Protein AF-A0A2H3HX98-F1 (afdb_monomer_lite)

InterPro domains:
  IPR000891 Pyruvate carboxyltransferase [PF00682] (40-299)
  IPR000891 Pyruvate carboxyltransferase [PS50991] (40-293)
  IPR002034 Alpha-isopropylmalate/homocitrate synthase, conserved site [PS00815] (47-63)
  IPR002034 Alpha-isopropylmalate/homocitrate synthase, conserved site [PS00816] (226-239)
  IPR011872 Homocitrate synthase [MF_02222] (41-416)
  IPR011872 Homocitrate synthase [TIGR02146] (42-393)
  IPR013785 Aldolase-type TIM barrel [G3DSA:3.20.20.70] (29-305)
  IPR048253 Homocitrate synthase, catalytic TIM barrel domain, fungi/bacteria [cd07948] (40-300)
  IPR050073 2-IPM synthase/homocitrate synthase-like [PTHR10277] (34-399)
  IPR054691 2-isopropylmalate synthase/homocitrate synthase, post-catalytic domain [PF22617] (313-398)

Secondary structure (DSSP, 8-state):
------------PPPP--S------TT-----TT--TTS-EEEE-TTTTGGGSTT----HHHHHHHHHHHHHHT-SEEEE--TTS-HHHHHHHHHHHTT--SSEEEEEEESSHHHHHHHHHTT-SEEEEEEE-SHHHHHHTT---HHHHHHHHHHHHHHHHHTT-EEEEEEETGGGS-HHHHHHHHHHHHHHT-SEEEEEETTS---HHHHHHHHHHHHHH-SSEEEEEEB-TTS-HHHHHHHHHHHT--EEEEBGGG-SSTT-B-BHHHHHHHHHHHSHHHHHHHS-GGGHHHHHHHHHHHTT-PPPTT-TTTSTTTTEEETTHHHHHHHH-GGGT-SS-GGGGT---EEE--STT--HHHHHHHHHHTT-SSTTS--SHHHHHHHHHHHHHHHHH----TTTHHHHSSTHHHHHHHHHH---PPPP-----S----------SS-----PPPPPTHHHHHHHHHHHHHHHHHHSTTEEE--SB-TTT--B--TT-EEEEEEE-TTSSSEEEEPPPEEPPSSSSEEEEETTEEEE--TT-TTGGGSPPEEEEEHHHHHHHHHHS-SSSTHHHHHHHHHTTS-B--SS--S--------TTS----HHHHHHTT--S--S--SHHHHHHHHHTSTT-S-TT----PPEEEEGGGEEEEETT-SS-EE-S---S-S--EEEEEEETTEEEEEEEESSPPPP-----SS-EEEEEEHHHHHT-EEEEETTEEEEE--S-GGG--EESSSS-SSTT---SS--SSS---EEEEEESTT-SEEEEEEETTEEEEEEEEBTTB--SHHHHTTS-HHHHTT-EEEEEE--TT--EEEEEEE-SSS-EEEEEETTTEEEEESS--------EE-SS-EEEEEEE---TTS---EEEEETT-TT---PPPPP---TT-S-GGG---EEEEEE-TTEEEEEEEE-TTT--EEEEEEEETTS-EEEEE---TTTS-EEEEESEEEEEEEEEEPTTT--EEEEEEEEEEES-S-----TT-SS--EEE-TTS--EEEEEE-SS-EEEEEE--GGGGGG--

Organism: NCBI:txid327505

pLDDT: mean 70.22, std 21.88, range [20.14, 98.81]

Radius of gyration: 36.74 Å; chains: 1; bounding box: 99×112×106 Å

Structure (mmCIF, N/CA/C/O backbone):
data_AF-A0A2H3HX98-F1
#
_entry.id   AF-A0A2H3HX98-F1
#
loop_
_atom_site.group_PDB
_atom_site.id
_atom_site.type_symbol
_atom_site.label_atom_id
_atom_site.label_alt_id
_atom_site.label_comp_id
_atom_site.label_asym_id
_atom_site.label_entity_id
_atom_site.label_seq_id
_atom_site.pdbx_PDB_ins_code
_atom_site.Cartn_x
_atom_site.Cartn_y
_atom_site.Cartn_z
_atom_site.occupancy
_atom_site.B_iso_or_equiv
_atom_site.auth_seq_id
_atom_site.auth_comp_id
_atom_site.auth_asym_id
_atom_site.auth_atom_id
_atom_site.pdbx_PDB_model_num
ATOM 1 N N . MET A 1 1 ? 7.725 -45.816 -25.338 1.00 30.88 1 MET A N 1
ATOM 2 C CA . MET A 1 1 ? 7.712 -46.679 -26.537 1.00 30.88 1 MET A CA 1
ATOM 3 C C . MET A 1 1 ? 7.806 -45.774 -27.749 1.00 30.88 1 MET A C 1
ATOM 5 O O . MET A 1 1 ? 7.014 -44.848 -27.848 1.00 30.88 1 MET A O 1
ATOM 9 N N . CYS A 1 2 ? 8.826 -45.983 -28.579 1.00 31.89 2 CYS A N 1
ATOM 10 C CA . CYS A 1 2 ? 9.047 -45.268 -29.836 1.00 31.89 2 CYS A CA 1
ATOM 11 C C . CYS A 1 2 ? 8.016 -45.676 -30.900 1.00 31.89 2 CYS A C 1
ATOM 13 O O . CYS A 1 2 ? 7.527 -46.803 -30.861 1.00 31.89 2 CYS A O 1
ATOM 15 N N . GLY A 1 3 ? 7.765 -44.802 -31.878 1.00 25.94 3 GLY A N 1
ATOM 16 C CA . GLY A 1 3 ? 7.020 -45.153 -33.088 1.00 25.94 3 GLY A CA 1
ATOM 17 C C . GLY A 1 3 ? 6.819 -43.970 -34.034 1.00 25.94 3 GLY A C 1
ATOM 18 O O . GLY A 1 3 ? 5.860 -43.221 -33.898 1.00 25.94 3 GLY A O 1
ATOM 19 N N . THR A 1 4 ? 7.750 -43.810 -34.968 1.00 36.09 4 THR A N 1
ATOM 20 C CA . THR A 1 4 ? 7.689 -42.978 -36.180 1.00 36.09 4 THR A CA 1
ATOM 21 C C . THR A 1 4 ? 6.826 -43.638 -37.266 1.00 36.09 4 THR A C 1
ATOM 23 O O . THR A 1 4 ? 6.876 -44.857 -37.376 1.00 36.09 4 THR A O 1
ATOM 26 N N . GLU A 1 5 ? 6.111 -42.851 -38.089 1.00 31.48 5 GLU A N 1
ATOM 27 C CA . GLU A 1 5 ? 6.210 -42.804 -39.574 1.00 31.48 5 GLU A CA 1
ATOM 28 C C . GLU A 1 5 ? 4.946 -42.276 -40.308 1.00 31.48 5 GLU A C 1
ATOM 30 O O . GLU A 1 5 ? 3.847 -42.792 -40.154 1.00 31.48 5 GLU A O 1
ATOM 35 N N . ASN A 1 6 ? 5.191 -41.246 -41.136 1.00 29.31 6 ASN A N 1
ATOM 36 C CA . ASN A 1 6 ? 4.815 -41.017 -42.547 1.00 29.31 6 ASN A CA 1
ATOM 37 C C . ASN A 1 6 ? 3.381 -41.211 -43.092 1.00 29.31 6 ASN A C 1
ATOM 39 O O . ASN A 1 6 ? 2.798 -42.284 -43.022 1.00 29.31 6 ASN A O 1
ATOM 43 N N . GLY A 1 7 ? 2.942 -40.224 -43.897 1.00 26.11 7 GLY A N 1
ATOM 44 C CA . GLY A 1 7 ? 2.072 -40.479 -45.059 1.00 26.11 7 GLY A CA 1
ATOM 45 C C . GLY A 1 7 ? 1.138 -39.338 -45.485 1.00 26.11 7 GLY A C 1
ATOM 46 O O . GLY A 1 7 ? 0.052 -39.184 -44.948 1.00 26.11 7 GLY A O 1
ATOM 47 N N . SER A 1 8 ? 1.543 -38.576 -46.501 1.00 33.81 8 SER A N 1
ATOM 48 C CA . SER A 1 8 ? 0.818 -37.504 -47.211 1.00 33.81 8 SER A CA 1
ATOM 49 C C . SER A 1 8 ? -0.357 -37.979 -48.084 1.00 33.81 8 SER A C 1
ATOM 51 O O . SER A 1 8 ? -0.120 -38.913 -48.841 1.00 33.81 8 SER A O 1
ATOM 53 N N . VAL A 1 9 ? -1.497 -37.257 -48.162 1.00 27.88 9 VAL A N 1
ATOM 54 C CA . VAL A 1 9 ? -2.322 -37.127 -49.399 1.00 27.88 9 VAL A CA 1
ATOM 55 C C . VAL A 1 9 ? -3.229 -35.869 -49.386 1.00 27.88 9 VAL A C 1
ATOM 57 O O . VAL A 1 9 ? -4.059 -35.719 -48.500 1.00 27.88 9 VAL A O 1
ATOM 60 N N . GLY A 1 10 ? -3.106 -35.027 -50.425 1.00 25.92 10 GLY A N 1
ATOM 61 C CA . GLY A 1 10 ? -4.217 -34.537 -51.274 1.00 25.92 10 GLY A CA 1
ATOM 62 C C . GLY A 1 10 ? -5.192 -33.456 -50.781 1.00 25.92 10 GLY A C 1
ATOM 63 O O . GLY A 1 10 ? -5.993 -33.667 -49.882 1.00 25.92 10 GLY A O 1
ATOM 64 N N . ALA A 1 11 ? -5.194 -32.330 -51.499 1.00 32.72 11 ALA A N 1
ATOM 65 C CA . ALA A 1 11 ? -6.069 -31.169 -51.341 1.00 32.72 11 ALA A CA 1
ATOM 66 C C . ALA A 1 11 ? -7.534 -31.380 -51.788 1.00 32.72 11 ALA A C 1
ATOM 68 O O . ALA A 1 11 ? -7.812 -32.117 -52.733 1.00 32.72 11 ALA A O 1
ATOM 69 N N . ALA A 1 12 ? -8.440 -30.606 -51.178 1.00 25.47 12 ALA A N 1
ATOM 70 C CA . ALA A 1 12 ? -9.790 -30.286 -51.657 1.00 25.47 12 ALA A CA 1
ATOM 71 C C . ALA A 1 12 ? -10.119 -28.804 -51.311 1.00 25.47 12 ALA A C 1
ATOM 73 O O . ALA A 1 12 ? -9.442 -28.221 -50.465 1.00 25.47 12 ALA A O 1
ATOM 74 N N . PRO A 1 13 ? -11.071 -28.154 -52.010 1.00 31.47 13 PRO A N 1
ATOM 75 C CA . PRO A 1 13 ? -10.898 -26.813 -52.577 1.00 31.47 13 PRO A CA 1
ATOM 76 C C . PRO A 1 13 ? -11.289 -25.643 -51.659 1.00 31.47 13 PRO A C 1
ATOM 78 O O . PRO A 1 13 ? -12.170 -25.747 -50.811 1.00 31.47 13 PRO A O 1
ATOM 81 N N . HIS A 1 14 ? -10.658 -24.492 -51.910 1.00 28.81 14 HIS A N 1
ATOM 82 C CA . HIS A 1 14 ? -10.974 -23.193 -51.311 1.00 28.81 14 HIS A CA 1
ATOM 83 C C . HIS A 1 14 ? -12.433 -22.759 -51.554 1.00 28.81 14 HIS A C 1
ATOM 85 O O . HIS A 1 14 ? -12.852 -22.699 -52.712 1.00 28.81 14 HIS A O 1
ATOM 91 N N . PRO A 1 15 ? -13.167 -22.308 -50.518 1.00 30.80 15 PRO A N 1
ATOM 92 C CA . PRO A 1 15 ? -14.259 -21.366 -50.684 1.00 30.80 15 PRO A CA 1
ATOM 93 C C . PRO A 1 15 ? -13.729 -19.925 -50.643 1.00 30.80 15 PRO A C 1
ATOM 95 O O . PRO A 1 15 ? -12.796 -19.590 -49.914 1.00 30.80 15 PRO A O 1
ATOM 98 N N . ALA A 1 16 ? -14.340 -19.095 -51.483 1.00 28.12 16 ALA A N 1
ATOM 99 C CA . ALA A 1 16 ? -13.969 -17.731 -51.818 1.00 28.12 16 ALA A CA 1
ATOM 100 C C . ALA A 1 16 ? -13.711 -16.809 -50.612 1.00 28.12 16 ALA A C 1
ATOM 102 O O . ALA A 1 16 ? -14.462 -16.786 -49.637 1.00 28.12 16 ALA A O 1
ATOM 103 N N . GLN A 1 17 ? -12.668 -15.984 -50.742 1.00 30.66 17 GLN A N 1
ATOM 104 C CA . GLN A 1 17 ? -12.410 -14.842 -49.874 1.00 30.66 17 GLN A CA 1
ATOM 105 C C . GLN A 1 17 ? -13.580 -13.856 -49.963 1.00 30.66 17 GLN A C 1
ATOM 107 O O . GLN A 1 17 ? -13.753 -13.163 -50.965 1.00 30.66 17 GLN A O 1
ATOM 112 N N . ASN A 1 18 ? -14.368 -13.774 -48.892 1.00 29.11 18 ASN A N 1
ATOM 113 C CA . ASN A 1 18 ? -15.272 -12.655 -48.670 1.00 29.11 18 ASN A CA 1
ATOM 114 C C . ASN A 1 18 ? -14.418 -11.418 -48.357 1.00 29.11 18 ASN A C 1
ATOM 116 O O . ASN A 1 18 ? -13.934 -11.231 -47.239 1.00 29.11 18 ASN A O 1
ATOM 120 N N . ALA A 1 19 ? -14.201 -10.588 -49.373 1.00 31.64 19 ALA A N 1
ATOM 121 C CA . ALA A 1 19 ? -13.601 -9.270 -49.248 1.00 31.64 19 ALA A CA 1
ATOM 122 C C . ALA A 1 19 ? -14.598 -8.325 -48.559 1.00 31.64 19 ALA A C 1
ATOM 124 O O . ALA A 1 19 ? -15.338 -7.629 -49.241 1.00 31.64 19 ALA A O 1
ATOM 125 N N . ASN A 1 20 ? -14.683 -8.386 -47.224 1.00 32.28 20 ASN A N 1
ATOM 126 C CA . ASN A 1 20 ? -15.278 -7.361 -46.346 1.00 32.28 20 ASN A CA 1
ATOM 127 C C . ASN A 1 20 ? -15.087 -7.714 -44.854 1.00 32.28 20 ASN A C 1
ATOM 129 O O . ASN A 1 20 ? -16.039 -7.711 -44.079 1.00 32.28 20 ASN A O 1
ATOM 133 N N . ASN A 1 21 ? -13.859 -8.031 -44.432 1.00 30.81 21 ASN A N 1
ATOM 134 C CA . ASN A 1 21 ? -13.539 -8.144 -43.006 1.00 30.81 21 ASN A CA 1
ATOM 135 C C . ASN A 1 21 ? -12.709 -6.915 -42.592 1.00 30.81 21 ASN A C 1
ATOM 137 O O . ASN A 1 21 ? -11.583 -6.777 -43.080 1.00 30.81 21 ASN A O 1
ATOM 141 N N . PRO A 1 22 ? -13.226 -5.990 -41.757 1.00 35.34 22 PRO A N 1
ATOM 142 C CA . PRO A 1 22 ? -12.392 -4.940 -41.191 1.00 35.34 22 PRO A CA 1
ATOM 143 C C . PRO A 1 22 ? -11.344 -5.609 -40.296 1.00 35.34 22 PRO A C 1
ATOM 145 O O . PRO A 1 22 ? -11.652 -6.549 -39.568 1.00 35.34 22 PRO A O 1
ATOM 148 N N . ALA A 1 23 ? -10.093 -5.172 -40.436 1.00 35.34 23 ALA A N 1
ATOM 149 C CA . ALA A 1 23 ? -8.895 -5.794 -39.881 1.00 35.34 23 ALA A CA 1
ATOM 150 C C . ALA A 1 23 ? -9.103 -6.425 -38.489 1.00 35.34 23 ALA A C 1
ATOM 152 O O . ALA A 1 23 ? -9.307 -5.732 -37.493 1.00 35.34 23 ALA A O 1
ATOM 153 N N . THR A 1 24 ? -9.009 -7.755 -38.422 1.00 43.75 24 THR A N 1
ATOM 154 C CA . THR A 1 24 ? -8.875 -8.505 -37.171 1.00 43.75 24 THR A CA 1
ATOM 155 C C . THR A 1 24 ? -7.654 -7.984 -36.414 1.00 43.75 24 THR A C 1
ATOM 157 O O . THR A 1 24 ? -6.545 -8.005 -36.950 1.00 43.75 24 THR A O 1
ATOM 160 N N . SER A 1 25 ? -7.859 -7.486 -35.190 1.00 50.19 25 SER A N 1
ATOM 161 C CA . SER A 1 25 ? -6.782 -7.079 -34.278 1.00 50.19 25 SER A CA 1
ATOM 162 C C . SER A 1 25 ? -5.712 -8.173 -34.205 1.00 50.19 25 SER A C 1
ATOM 164 O O . SER A 1 25 ? -6.044 -9.338 -34.012 1.00 50.19 25 SER A O 1
ATOM 166 N N . VAL A 1 26 ? -4.428 -7.811 -34.296 1.00 55.66 26 VAL A N 1
ATOM 167 C CA . VAL A 1 26 ? -3.287 -8.739 -34.113 1.00 55.66 26 VAL A CA 1
ATOM 168 C C . VAL A 1 26 ? -3.261 -9.415 -32.732 1.00 55.66 26 VAL A C 1
ATOM 170 O O . VAL A 1 26 ? -2.494 -10.349 -32.520 1.00 55.66 26 VAL A O 1
ATOM 173 N N . TYR A 1 27 ? -4.119 -8.973 -31.808 1.00 55.59 27 TYR A N 1
ATOM 174 C CA . TYR A 1 27 ? -4.319 -9.548 -30.478 1.00 55.59 27 TYR A CA 1
ATOM 175 C C . TYR A 1 27 ? -5.597 -10.397 -30.359 1.00 55.59 27 TYR A C 1
ATOM 177 O O . TYR A 1 27 ? -5.999 -10.726 -29.243 1.00 55.59 27 TYR A O 1
ATOM 185 N N . SER A 1 28 ? -6.266 -10.744 -31.466 1.00 51.97 28 SER A N 1
ATOM 186 C CA . SER A 1 28 ? -7.438 -11.624 -31.425 1.00 51.97 28 SER A CA 1
ATOM 187 C C . SER A 1 28 ? -7.033 -13.023 -30.947 1.00 51.97 28 SER A C 1
ATOM 189 O O . SER A 1 28 ? -6.315 -13.736 -31.651 1.00 51.97 28 SER A O 1
ATOM 191 N N . GLN A 1 29 ? -7.483 -13.416 -29.755 1.00 54.72 29 GLN A N 1
ATOM 192 C CA . GLN A 1 29 ? -7.276 -14.767 -29.234 1.00 54.72 29 GLN A CA 1
ATOM 193 C C . GLN A 1 29 ? -8.116 -15.794 -30.014 1.00 54.72 29 GLN A C 1
ATOM 195 O O . GLN A 1 29 ? -9.173 -15.474 -30.561 1.00 54.72 29 GLN A O 1
ATOM 200 N N . VAL A 1 30 ? -7.656 -17.049 -30.036 1.00 56.41 30 VAL A N 1
ATOM 201 C CA . VAL A 1 30 ? -8.475 -18.194 -30.462 1.00 56.41 30 VAL A CA 1
ATOM 202 C C . VAL A 1 30 ? -9.703 -18.251 -29.550 1.00 56.41 30 VAL A C 1
ATOM 204 O O . VAL A 1 30 ? -9.551 -18.245 -28.332 1.00 56.41 30 VAL A O 1
ATOM 207 N N . GLN A 1 31 ? -10.912 -18.265 -30.119 1.00 57.00 31 GLN A N 1
ATOM 208 C CA . GLN A 1 31 ? -12.146 -18.277 -29.329 1.00 57.00 31 GLN A CA 1
ATOM 209 C C . GLN A 1 31 ? -12.253 -19.569 -28.501 1.00 57.00 31 GLN A C 1
ATOM 211 O O . GLN A 1 31 ? -12.537 -20.637 -29.041 1.00 57.00 31 GLN A O 1
ATOM 216 N N . ASP A 1 32 ? -12.051 -19.460 -27.186 1.00 75.12 32 ASP A N 1
ATOM 217 C CA . ASP A 1 32 ? -12.513 -20.444 -26.204 1.00 75.12 32 ASP A CA 1
ATOM 218 C C . ASP A 1 32 ? -14.008 -20.195 -25.947 1.00 75.12 32 ASP A C 1
ATOM 220 O O . ASP A 1 32 ? -14.397 -19.092 -25.568 1.00 75.12 32 ASP A O 1
ATOM 224 N N . PHE A 1 33 ? -14.853 -21.210 -26.150 1.00 80.38 33 PHE A N 1
ATOM 225 C CA . PHE A 1 33 ? -16.309 -21.119 -25.963 1.00 80.38 33 PHE A CA 1
ATOM 226 C C . PHE A 1 33 ? -16.727 -20.759 -24.532 1.00 80.38 33 PHE A C 1
ATOM 228 O O . PHE A 1 33 ? -17.841 -20.267 -24.324 1.00 80.38 33 PHE A O 1
ATOM 235 N N . LEU A 1 34 ? -15.859 -21.028 -23.552 1.00 86.56 34 LEU A N 1
ATOM 236 C CA . LEU A 1 34 ? -16.100 -20.681 -22.154 1.00 86.56 34 LEU A CA 1
ATOM 237 C C . LEU A 1 34 ? -15.711 -19.238 -21.827 1.00 86.56 34 LEU A C 1
ATOM 239 O O . LEU A 1 34 ? -16.250 -18.684 -20.873 1.00 86.56 34 LEU A O 1
ATOM 243 N N . SER A 1 35 ? -14.819 -18.624 -22.606 1.00 91.38 35 SER A N 1
ATOM 244 C CA . SER A 1 35 ? -14.378 -17.252 -22.366 1.00 91.38 35 SER A CA 1
ATOM 245 C C . SER A 1 35 ? -15.516 -16.261 -22.612 1.00 91.38 35 SER A C 1
ATOM 247 O O . SER A 1 35 ? -16.231 -16.337 -23.614 1.00 91.38 35 SER A O 1
ATOM 249 N N . ASN A 1 36 ? -15.670 -15.302 -21.701 1.00 94.62 36 ASN A N 1
ATOM 250 C CA . ASN A 1 36 ? -16.686 -14.250 -21.773 1.00 94.62 36 ASN A CA 1
ATOM 251 C C . ASN A 1 36 ? -16.082 -12.858 -21.988 1.00 94.62 36 ASN A C 1
ATOM 253 O O . ASN A 1 36 ? -16.757 -11.848 -21.787 1.00 94.62 36 ASN A O 1
ATOM 257 N N . THR A 1 37 ? -14.827 -12.770 -22.435 1.00 93.06 37 THR A N 1
ATOM 258 C CA . THR A 1 37 ? -14.154 -11.483 -22.692 1.00 93.06 37 THR A CA 1
ATOM 259 C C . THR A 1 37 ? -14.878 -10.610 -23.726 1.00 93.06 37 THR A C 1
ATOM 261 O O . THR A 1 37 ? -14.702 -9.396 -23.721 1.00 93.06 37 THR A O 1
ATOM 264 N N . ASN A 1 38 ? -15.738 -11.183 -24.573 1.00 91.81 38 ASN A N 1
ATOM 265 C CA . ASN A 1 38 ? -16.571 -10.473 -25.550 1.00 91.81 38 ASN A CA 1
ATOM 266 C C . ASN A 1 38 ? -18.059 -10.344 -25.157 1.00 91.81 38 ASN A C 1
ATOM 268 O O . ASN A 1 38 ? -18.859 -9.936 -25.998 1.00 91.81 38 ASN A O 1
ATOM 272 N N . ARG A 1 39 ? -18.439 -10.726 -23.929 1.00 92.00 39 ARG A N 1
ATOM 273 C CA . ARG A 1 39 ? -19.827 -10.699 -23.425 1.00 92.00 39 ARG A CA 1
ATOM 274 C C . ARG A 1 39 ? -19.893 -10.624 -21.890 1.00 92.00 39 ARG A C 1
ATOM 276 O O . ARG A 1 39 ? -20.521 -11.457 -21.242 1.00 92.00 39 ARG A O 1
ATOM 283 N N . TYR A 1 40 ? -19.209 -9.647 -21.306 1.00 96.00 40 TYR A N 1
ATOM 284 C CA . TYR A 1 40 ? -19.121 -9.452 -19.854 1.00 96.00 40 TYR A CA 1
ATOM 285 C C . TYR A 1 40 ? -19.984 -8.283 -19.374 1.00 96.00 40 TYR A C 1
ATOM 287 O O . TYR A 1 40 ? -20.237 -7.341 -20.131 1.00 96.00 40 TYR A O 1
ATOM 295 N N . LYS A 1 41 ? -20.371 -8.309 -18.099 1.00 98.38 41 LYS A N 1
ATOM 296 C CA . LYS A 1 41 ? -21.106 -7.222 -17.445 1.00 98.38 41 LYS A CA 1
ATOM 297 C C . LYS A 1 41 ? -20.297 -6.585 -16.323 1.00 98.38 41 LYS A C 1
ATOM 299 O O . LYS A 1 41 ? -19.470 -7.254 -15.699 1.00 98.38 41 LYS A O 1
ATOM 304 N N . ILE A 1 42 ? -20.539 -5.303 -16.067 1.00 98.75 42 ILE A N 1
ATOM 305 C CA . ILE A 1 42 ? -19.896 -4.570 -14.965 1.00 98.75 42 ILE A CA 1
ATOM 306 C C . ILE A 1 42 ? -20.885 -4.347 -13.832 1.00 98.75 42 ILE A C 1
ATOM 308 O O . ILE A 1 42 ? -21.995 -3.855 -14.057 1.00 98.75 42 ILE A O 1
ATOM 312 N N . ILE A 1 43 ? -20.431 -4.662 -12.620 1.00 98.81 43 ILE A N 1
ATOM 313 C CA . ILE A 1 43 ? -21.055 -4.220 -11.377 1.00 98.81 43 ILE A CA 1
ATOM 314 C C . ILE A 1 43 ? -20.202 -3.088 -10.818 1.00 98.81 43 ILE A C 1
ATOM 316 O O . ILE A 1 43 ? -19.054 -3.273 -10.419 1.00 98.81 43 ILE A O 1
ATOM 320 N N . GLU A 1 44 ? -20.745 -1.877 -10.852 1.00 98.62 44 GLU A N 1
ATOM 321 C CA . GLU A 1 44 ? -20.029 -0.686 -10.416 1.00 98.62 44 GLU A CA 1
ATOM 322 C C . GLU A 1 44 ? -20.261 -0.451 -8.920 1.00 98.62 44 GLU A C 1
ATOM 324 O O . GLU A 1 44 ? -21.366 -0.117 -8.487 1.00 98.62 44 GLU A O 1
ATOM 329 N N . SER A 1 45 ? -19.210 -0.661 -8.130 1.00 98.50 45 SER A N 1
ATOM 330 C CA . SER A 1 45 ? -19.225 -0.649 -6.666 1.00 98.50 45 SER A CA 1
ATOM 331 C C . SER A 1 45 ? -18.608 0.630 -6.074 1.00 98.50 45 SER A C 1
ATOM 333 O O . SER A 1 45 ? -18.268 0.686 -4.892 1.00 98.50 45 SER A O 1
ATOM 335 N N . THR A 1 46 ? -18.498 1.724 -6.840 1.00 98.56 46 THR A N 1
ATOM 336 C CA . THR A 1 46 ? -18.032 3.023 -6.304 1.00 98.56 46 THR A CA 1
ATOM 337 C C . THR A 1 46 ? -18.889 3.491 -5.123 1.00 98.56 46 THR A C 1
ATOM 339 O O . THR A 1 46 ? -18.379 4.107 -4.192 1.00 98.56 46 THR A O 1
ATOM 342 N N . LEU A 1 47 ? -20.191 3.184 -5.131 1.00 98.12 47 LEU A N 1
ATOM 343 C CA . LEU A 1 47 ? -21.149 3.580 -4.091 1.00 98.12 47 LEU A CA 1
ATOM 344 C C . LEU A 1 47 ? -21.334 2.536 -2.974 1.00 98.12 47 LEU A C 1
ATOM 346 O O . LEU A 1 47 ? -22.225 2.696 -2.136 1.00 98.12 47 LEU A O 1
ATOM 350 N N . ARG A 1 48 ? -20.495 1.493 -2.944 1.00 96.56 48 ARG A N 1
ATOM 351 C CA . ARG A 1 48 ? -20.417 0.527 -1.842 1.00 96.56 48 ARG A CA 1
ATOM 352 C C . ARG A 1 48 ? -18.978 0.276 -1.403 1.00 96.56 48 ARG A C 1
ATOM 354 O O . ARG A 1 48 ? -18.625 0.642 -0.287 1.00 96.56 48 ARG A O 1
ATOM 361 N N . GLU A 1 49 ? -18.146 -0.314 -2.260 1.00 96.00 49 GLU A N 1
ATOM 362 C CA . GLU A 1 49 ? -16.712 -0.500 -1.994 1.00 96.00 49 GLU A CA 1
ATOM 363 C C . GLU A 1 49 ? -16.001 0.849 -1.899 1.00 96.00 49 GLU A C 1
ATOM 365 O O . GLU A 1 49 ? -15.254 1.105 -0.958 1.00 96.00 49 GLU A O 1
ATOM 370 N N . GLY A 1 50 ? -16.300 1.768 -2.820 1.00 94.88 50 GLY A N 1
ATOM 371 C CA . GLY A 1 50 ? -15.702 3.100 -2.809 1.00 94.88 50 GLY A CA 1
ATOM 372 C C . GLY A 1 50 ? -16.041 3.927 -1.564 1.00 94.88 50 GLY A C 1
ATOM 373 O O . GLY A 1 50 ? -15.260 4.805 -1.205 1.00 94.88 50 GLY A O 1
ATOM 374 N N . GLU A 1 51 ? -17.133 3.627 -0.848 1.00 93.38 51 GLU A N 1
ATOM 375 C CA . GLU A 1 51 ? -17.440 4.249 0.453 1.00 93.38 51 GLU A CA 1
ATOM 376 C C . GLU A 1 51 ? -16.477 3.825 1.572 1.00 93.38 51 GLU A C 1
ATOM 378 O O . GLU A 1 51 ? -16.345 4.541 2.564 1.00 93.38 51 GLU A O 1
ATOM 383 N N . GLN A 1 52 ? -15.769 2.705 1.412 1.00 90.31 52 GLN A N 1
ATOM 384 C CA . GLN A 1 52 ? -14.736 2.254 2.352 1.00 90.31 52 GLN A CA 1
ATOM 385 C C . GLN A 1 52 ? -13.391 2.956 2.135 1.00 90.31 52 GLN A C 1
ATOM 387 O O . GLN A 1 52 ? -12.490 2.878 2.976 1.00 90.31 52 GLN A O 1
ATOM 392 N N . PHE A 1 53 ? -13.241 3.691 1.031 1.00 89.25 53 PHE A N 1
ATOM 393 C CA . PHE A 1 53 ? -12.046 4.481 0.788 1.00 89.25 53 PHE A CA 1
ATOM 394 C C . PHE A 1 53 ? -11.873 5.558 1.868 1.00 89.25 53 PHE A C 1
ATOM 396 O O . PHE A 1 53 ? -12.791 6.303 2.195 1.00 89.25 53 PHE A O 1
ATOM 403 N N . SER A 1 54 ? -10.651 5.701 2.390 1.00 76.62 54 SER A N 1
ATOM 404 C CA . SER A 1 54 ? -10.363 6.515 3.588 1.00 76.62 54 SER A CA 1
ATOM 405 C C . SER A 1 54 ? -10.818 7.988 3.554 1.00 76.62 54 SER A C 1
ATOM 407 O O . SER A 1 54 ? -11.010 8.588 4.614 1.00 76.62 54 SER A O 1
ATOM 409 N N . ASN A 1 55 ? -10.984 8.577 2.364 1.00 81.94 55 ASN A N 1
ATOM 410 C CA . ASN A 1 55 ? -11.460 9.951 2.170 1.00 81.94 55 ASN A CA 1
ATOM 411 C C . ASN A 1 55 ? -12.876 10.034 1.557 1.00 81.94 55 ASN A C 1
ATOM 413 O O . ASN A 1 55 ? -13.316 11.130 1.200 1.00 81.94 55 ASN A O 1
ATOM 417 N N . ALA A 1 56 ? -13.594 8.921 1.402 1.00 84.06 56 ALA A N 1
ATOM 418 C CA . ALA A 1 56 ? -14.929 8.919 0.818 1.00 84.06 56 ALA A CA 1
ATOM 419 C C . ALA A 1 56 ? -15.999 9.273 1.861 1.00 84.06 56 ALA A C 1
ATOM 421 O O . ALA A 1 56 ? -16.234 8.553 2.825 1.00 84.06 56 ALA A O 1
ATOM 422 N N . PHE A 1 57 ? -16.677 10.399 1.639 1.00 90.19 57 PHE A N 1
ATOM 423 C CA . PHE A 1 57 ? -17.836 10.834 2.422 1.00 90.19 57 PHE A CA 1
ATOM 424 C C . PHE A 1 57 ? -18.926 11.322 1.466 1.00 90.19 57 PHE A C 1
ATOM 426 O O . PHE A 1 57 ? -19.146 12.525 1.296 1.00 90.19 57 PHE A O 1
ATOM 433 N N . PHE A 1 58 ? -19.577 10.392 0.764 1.00 93.31 58 PHE A N 1
ATOM 434 C CA . PHE A 1 58 ? -20.590 10.752 -0.224 1.00 93.31 58 PHE A CA 1
ATOM 435 C C . PHE A 1 58 ? -21.858 11.286 0.445 1.00 93.31 58 PHE A C 1
ATOM 437 O O . PHE A 1 58 ? -22.508 10.603 1.234 1.00 93.31 58 PHE A O 1
ATOM 444 N N . THR A 1 59 ? -22.250 12.508 0.086 1.00 95.38 59 THR A N 1
ATOM 445 C CA . THR A 1 59 ? -23.599 13.012 0.354 1.00 95.38 59 THR A CA 1
ATOM 446 C C . THR A 1 59 ? -24.595 12.326 -0.580 1.00 95.38 59 THR A C 1
ATOM 448 O O . THR A 1 59 ? -24.214 11.844 -1.647 1.00 95.38 59 THR A O 1
ATOM 451 N N . ARG A 1 60 ? -25.890 12.341 -0.242 1.00 95.69 60 ARG A N 1
ATOM 452 C CA . ARG A 1 60 ? -26.950 11.836 -1.133 1.00 95.69 60 ARG A CA 1
ATOM 453 C C . ARG A 1 60 ? -26.858 12.421 -2.544 1.00 95.69 60 ARG A C 1
ATOM 455 O O . ARG A 1 60 ? -26.974 11.685 -3.514 1.00 95.69 60 ARG A O 1
ATOM 462 N N . GLU A 1 61 ? -26.602 13.723 -2.658 1.00 96.69 61 GLU A N 1
ATOM 463 C CA . GLU A 1 61 ? -26.429 14.404 -3.947 1.00 96.69 61 GLU A CA 1
ATOM 464 C C . GLU A 1 61 ? -25.250 13.833 -4.743 1.00 96.69 61 GLU A C 1
ATOM 466 O O . GLU A 1 61 ? -25.390 13.568 -5.938 1.00 96.69 61 GLU A O 1
ATOM 471 N N . ASN A 1 62 ? -24.118 13.574 -4.075 1.00 97.31 62 ASN A N 1
ATOM 472 C CA . ASN A 1 62 ? -22.972 12.921 -4.704 1.00 97.31 62 ASN A CA 1
ATOM 473 C C . ASN A 1 62 ? -23.344 11.516 -5.188 1.00 97.31 62 ASN A C 1
ATOM 475 O O . ASN A 1 62 ? -23.071 11.189 -6.341 1.00 97.31 62 ASN A O 1
ATOM 479 N N . LYS A 1 63 ? -24.014 10.709 -4.352 1.00 98.19 63 LYS A N 1
ATOM 480 C CA . LYS A 1 63 ? -24.419 9.338 -4.712 1.00 98.19 63 LYS A CA 1
ATOM 481 C C . LYS A 1 63 ? -25.367 9.318 -5.909 1.00 98.19 63 LYS A C 1
ATOM 483 O O . LYS A 1 63 ? -25.131 8.582 -6.860 1.00 98.19 63 LYS A O 1
ATOM 488 N N . VAL A 1 64 ? -26.390 10.175 -5.907 1.00 98.38 64 VAL A N 1
ATOM 489 C CA . VAL A 1 64 ? -27.340 10.323 -7.024 1.00 98.38 64 VAL A CA 1
ATOM 490 C C . VAL A 1 64 ? -26.614 10.713 -8.309 1.00 98.38 64 VAL A C 1
ATOM 492 O O . VAL A 1 64 ? -26.869 10.132 -9.367 1.00 98.38 64 VAL A O 1
ATOM 495 N N . LYS A 1 65 ? -25.686 11.674 -8.230 1.00 98.31 65 LYS A N 1
ATOM 496 C CA . LYS A 1 65 ? -24.937 12.127 -9.402 1.00 98.31 65 LYS A CA 1
ATOM 497 C C . LYS A 1 65 ? -24.005 11.040 -9.940 1.00 98.31 65 LYS A C 1
ATOM 499 O O . LYS A 1 65 ? -24.037 10.789 -11.141 1.00 98.31 65 LYS A O 1
ATOM 504 N N . ILE A 1 66 ? -23.248 10.359 -9.076 1.00 98.56 66 ILE A N 1
ATOM 505 C CA . ILE A 1 66 ? -22.393 9.225 -9.468 1.00 98.56 66 ILE A CA 1
ATOM 506 C C . ILE A 1 66 ? -23.246 8.125 -10.113 1.00 98.56 66 ILE A C 1
ATOM 508 O O . ILE A 1 66 ? -22.951 7.723 -11.234 1.00 98.56 66 ILE A O 1
ATOM 512 N N . ALA A 1 67 ? -24.346 7.706 -9.478 1.00 98.62 67 ALA A N 1
ATOM 513 C CA . ALA A 1 67 ? -25.217 6.654 -10.006 1.00 98.62 67 ALA A CA 1
ATOM 514 C C . ALA A 1 67 ? -25.795 7.011 -11.388 1.00 98.62 67 ALA A C 1
ATOM 516 O O . ALA A 1 67 ? -25.813 6.189 -12.304 1.00 98.62 67 ALA A O 1
ATOM 517 N N . THR A 1 68 ? -26.205 8.269 -11.570 1.00 98.56 68 THR A N 1
ATOM 518 C CA . THR A 1 68 ? -26.712 8.766 -12.857 1.00 98.56 68 THR A CA 1
ATOM 519 C C . THR A 1 68 ? -25.622 8.757 -13.930 1.00 98.56 68 THR A C 1
ATOM 521 O O . THR A 1 68 ? -25.867 8.294 -15.044 1.00 98.56 68 THR A O 1
ATOM 524 N N . MET A 1 69 ? -24.412 9.232 -13.606 1.00 98.56 69 MET A N 1
ATOM 525 C CA . MET A 1 69 ? -23.283 9.254 -14.543 1.00 98.56 69 MET A CA 1
ATOM 526 C C . MET A 1 69 ? -22.845 7.839 -14.946 1.00 98.56 69 MET A C 1
ATOM 528 O O . MET A 1 69 ? -22.597 7.595 -16.125 1.00 98.56 69 MET A O 1
ATOM 532 N N . LEU A 1 70 ? -22.808 6.897 -13.998 1.00 98.75 70 LEU A N 1
ATOM 533 C CA . LEU A 1 70 ? -22.476 5.492 -14.248 1.00 98.75 70 LEU A CA 1
ATOM 534 C C . LEU A 1 70 ? -23.547 4.791 -15.096 1.00 98.75 70 LEU A C 1
ATOM 536 O O . LEU A 1 70 ? -23.224 4.126 -16.083 1.00 98.75 70 LEU A O 1
ATOM 540 N N . SER A 1 71 ? -24.831 5.000 -14.791 1.00 98.38 71 SER A N 1
ATOM 541 C CA . SER A 1 71 ? -25.920 4.444 -15.603 1.00 98.38 71 SER A CA 1
ATOM 542 C C . SER A 1 71 ? -25.924 5.001 -17.032 1.00 98.38 71 SER A C 1
ATOM 544 O O . SER A 1 71 ? -26.222 4.282 -17.986 1.00 98.38 71 SER A O 1
ATOM 546 N N . ASP A 1 72 ? -25.570 6.274 -17.207 1.00 98.12 72 ASP A N 1
ATOM 547 C CA . ASP A 1 72 ? -25.456 6.902 -18.522 1.00 98.12 72 ASP A CA 1
ATOM 548 C C . ASP A 1 72 ? -24.182 6.478 -19.278 1.00 98.12 72 ASP A C 1
ATOM 550 O O . ASP A 1 72 ? -24.210 6.396 -20.511 1.00 98.12 72 ASP A O 1
ATOM 554 N N . PHE A 1 73 ? -23.096 6.163 -18.561 1.00 98.38 73 PHE A N 1
ATOM 555 C CA . PHE A 1 73 ? -21.893 5.528 -19.113 1.00 98.38 73 PHE A CA 1
ATOM 556 C C . PHE A 1 73 ? -22.202 4.159 -19.724 1.00 98.38 73 PHE A C 1
ATOM 558 O O . PHE A 1 73 ? -21.666 3.842 -20.785 1.00 98.38 73 PHE A O 1
ATOM 565 N N . GLY A 1 74 ? -23.111 3.403 -19.103 1.00 97.88 74 GLY A N 1
ATOM 566 C CA . GLY A 1 74 ? -23.599 2.119 -19.609 1.00 97.88 74 GLY A CA 1
ATOM 567 C C . GLY A 1 74 ? -23.183 0.907 -18.778 1.00 97.88 74 GLY A C 1
ATOM 568 O O . GLY A 1 74 ? -23.167 -0.190 -19.321 1.00 97.88 74 GLY A O 1
ATOM 569 N N . VAL A 1 75 ? -22.835 1.080 -17.495 1.00 98.31 75 VAL A N 1
ATOM 570 C CA . VAL A 1 75 ? -22.657 -0.079 -16.599 1.00 98.31 75 VAL A CA 1
ATOM 571 C C . VAL A 1 75 ? -23.977 -0.835 -16.441 1.00 98.31 75 VAL A C 1
ATOM 573 O O . VAL A 1 75 ? -25.044 -0.218 -16.400 1.00 98.31 75 VAL A O 1
ATOM 576 N N . ASP A 1 76 ? -23.910 -2.164 -16.367 1.00 98.38 76 ASP A N 1
ATOM 577 C CA . ASP A 1 76 ? -25.097 -3.017 -16.258 1.00 98.38 76 ASP A CA 1
ATOM 578 C C . ASP A 1 76 ? -25.735 -2.933 -14.867 1.00 98.38 76 ASP A C 1
ATOM 580 O O . ASP A 1 76 ? -26.963 -2.944 -14.742 1.00 98.38 76 ASP A O 1
ATOM 584 N N . TYR A 1 77 ? -24.898 -2.820 -13.832 1.00 98.81 77 TYR A N 1
ATOM 585 C CA . TYR A 1 77 ? -25.311 -2.791 -12.436 1.00 98.81 77 TYR A CA 1
ATOM 586 C C . TYR A 1 77 ? -24.558 -1.718 -11.644 1.00 98.81 77 TYR A C 1
ATOM 588 O O . TYR A 1 77 ? -23.400 -1.411 -11.933 1.00 98.81 77 TYR A O 1
ATOM 596 N N . ILE A 1 78 ? -25.209 -1.186 -10.611 1.00 98.81 78 ILE A N 1
ATOM 597 C CA . ILE A 1 78 ? -24.609 -0.301 -9.606 1.00 98.81 78 ILE A CA 1
ATOM 598 C C . ILE A 1 78 ? -24.889 -0.903 -8.228 1.00 98.81 78 ILE A C 1
ATOM 600 O O . ILE A 1 78 ? -26.048 -1.127 -7.877 1.00 98.81 78 ILE A O 1
ATOM 604 N N . GLU A 1 79 ? -23.837 -1.154 -7.453 1.00 98.56 79 GLU A N 1
ATOM 605 C CA . GLU A 1 79 ? -23.926 -1.712 -6.101 1.00 98.56 79 GLU A CA 1
ATOM 606 C C . GLU A 1 79 ? -23.910 -0.586 -5.056 1.00 98.56 79 GLU A C 1
ATOM 608 O O . GLU A 1 79 ? -23.061 0.310 -5.085 1.00 98.56 79 GLU A O 1
ATOM 613 N N . LEU A 1 80 ? -24.864 -0.626 -4.122 1.00 98.06 80 LEU A N 1
ATOM 614 C CA . LEU A 1 80 ? -25.014 0.351 -3.043 1.00 98.06 80 LEU A CA 1
ATOM 615 C C . LEU A 1 80 ? -24.705 -0.256 -1.673 1.00 98.06 80 LEU A C 1
ATOM 617 O O . LEU A 1 80 ? -25.030 -1.420 -1.399 1.00 98.06 80 LEU A O 1
ATOM 621 N N . THR A 1 81 ? -24.153 0.572 -0.780 1.00 96.19 81 THR A N 1
ATOM 622 C CA . THR A 1 81 ? -23.993 0.260 0.648 1.00 96.19 81 THR A CA 1
ATOM 623 C C . THR A 1 81 ? -25.272 -0.311 1.253 1.00 96.19 81 THR A C 1
ATOM 625 O O . THR A 1 81 ? -26.379 0.156 0.983 1.00 96.19 81 THR A O 1
ATOM 628 N N . SER A 1 82 ? -25.094 -1.308 2.120 1.00 96.31 82 SER A N 1
ATOM 629 C CA . SER A 1 82 ? -26.172 -1.982 2.833 1.00 96.31 82 SER A CA 1
ATOM 630 C C . SER A 1 82 ? -27.179 -1.002 3.466 1.00 96.31 82 SER A C 1
ATOM 632 O O . SER A 1 82 ? -26.784 -0.152 4.276 1.00 96.31 82 SER A O 1
ATOM 634 N N . PRO A 1 83 ? -28.494 -1.144 3.212 1.00 95.81 83 PRO A N 1
ATOM 635 C CA . PRO A 1 83 ? -29.518 -0.295 3.817 1.00 95.81 83 PRO A CA 1
ATOM 636 C C . PRO A 1 83 ? -29.726 -0.575 5.313 1.00 95.81 83 PRO A C 1
ATOM 638 O O . PRO A 1 83 ? -30.483 0.138 5.977 1.00 95.81 83 PRO A O 1
ATOM 641 N N . VAL A 1 84 ? -29.071 -1.602 5.870 1.00 94.44 84 VAL A N 1
ATOM 642 C CA . VAL A 1 84 ? -29.044 -1.833 7.322 1.00 94.44 84 VAL A CA 1
ATOM 643 C C . VAL A 1 84 ? -27.901 -1.110 8.032 1.00 94.44 84 VAL A C 1
ATOM 645 O O . VAL A 1 84 ? -27.963 -0.962 9.250 1.00 94.44 84 VAL A O 1
ATOM 648 N N . SER A 1 85 ? -26.895 -0.605 7.307 1.00 91.31 85 SER A N 1
ATOM 649 C CA . SER A 1 85 ? -25.749 0.091 7.914 1.00 91.31 85 SER A CA 1
ATOM 650 C C . SER A 1 85 ? -26.162 1.358 8.664 1.00 91.31 85 SER A C 1
ATOM 652 O O . SER A 1 85 ? -25.608 1.675 9.715 1.00 91.31 85 SER A O 1
ATOM 654 N N . SER A 1 86 ? -27.132 2.106 8.134 1.00 93.44 86 SER A N 1
ATOM 655 C CA . SER A 1 86 ? -27.699 3.286 8.789 1.00 93.44 86 SER A CA 1
ATOM 656 C C . SER A 1 86 ? -29.035 3.679 8.161 1.00 93.44 86 SER A C 1
ATOM 658 O O . SER A 1 86 ? -29.333 3.309 7.025 1.00 93.44 86 SER A O 1
ATOM 660 N N . GLN A 1 87 ? -29.825 4.497 8.865 1.00 93.88 87 GLN A N 1
ATOM 661 C CA . GLN A 1 87 ? -31.057 5.052 8.295 1.00 93.88 87 GLN A CA 1
ATOM 662 C C . GLN A 1 87 ? -30.777 5.908 7.050 1.00 93.88 87 GLN A C 1
ATOM 664 O O . GLN A 1 87 ? -31.517 5.826 6.079 1.00 93.88 87 GLN A O 1
ATOM 669 N N . ALA A 1 88 ? -29.668 6.655 7.036 1.00 92.56 88 ALA A N 1
ATOM 670 C CA . ALA A 1 88 ? -29.252 7.408 5.856 1.00 92.56 88 ALA A CA 1
ATOM 671 C C . ALA A 1 88 ? -28.977 6.487 4.654 1.00 92.56 88 ALA A C 1
ATOM 673 O O . ALA A 1 88 ? -29.407 6.803 3.551 1.00 92.56 88 ALA A O 1
ATOM 674 N N . SER A 1 89 ? -28.343 5.327 4.870 1.00 95.44 89 SER A N 1
ATOM 675 C CA . SER A 1 89 ? -28.090 4.339 3.806 1.00 95.44 89 SER A CA 1
ATOM 676 C C . SER A 1 89 ? -29.390 3.739 3.267 1.00 95.44 89 SER A C 1
ATOM 678 O O . SER A 1 89 ? -29.534 3.585 2.058 1.00 95.44 89 SER A O 1
ATOM 680 N N . TYR A 1 90 ? -30.362 3.458 4.144 1.00 97.56 90 TYR A N 1
ATOM 681 C CA . TYR A 1 90 ? -31.706 3.029 3.737 1.00 97.56 90 TYR A CA 1
ATOM 682 C C . TYR A 1 90 ? -32.393 4.079 2.854 1.00 97.56 90 TYR A C 1
ATOM 684 O O . TYR A 1 90 ? -32.890 3.758 1.774 1.00 97.56 90 TYR A O 1
ATOM 692 N N . ASP A 1 91 ? -32.394 5.337 3.300 1.00 97.31 91 ASP A N 1
ATOM 693 C CA . ASP A 1 91 ? -33.041 6.438 2.587 1.00 97.31 91 ASP A CA 1
ATOM 694 C C . ASP A 1 91 ? -32.352 6.720 1.239 1.00 97.31 91 ASP A C 1
ATOM 696 O O . ASP A 1 91 ? -33.028 6.963 0.240 1.00 97.31 91 ASP A O 1
ATOM 700 N N . ASP A 1 92 ? -31.015 6.664 1.197 1.00 97.50 92 ASP A N 1
ATOM 701 C CA . ASP A 1 92 ? -30.219 6.824 -0.025 1.00 97.50 92 ASP A CA 1
ATOM 702 C C . ASP A 1 92 ? -30.499 5.696 -1.022 1.00 97.50 92 ASP A C 1
ATOM 704 O O . ASP A 1 92 ? -30.767 5.971 -2.192 1.00 97.50 92 ASP A O 1
ATOM 708 N N . CYS A 1 93 ? -30.488 4.441 -0.558 1.00 98.00 93 CYS A N 1
ATOM 709 C CA . CYS A 1 93 ? -30.762 3.265 -1.381 1.00 98.00 93 CYS A CA 1
ATOM 710 C C . CYS A 1 93 ? -32.163 3.342 -1.996 1.00 98.00 93 CYS A C 1
ATOM 712 O O . CYS A 1 93 ? -32.317 3.282 -3.217 1.00 98.00 93 CYS A O 1
ATOM 714 N N . LYS A 1 94 ? -33.179 3.603 -1.165 1.00 97.81 94 LYS A N 1
ATOM 715 C CA . LYS A 1 94 ? -34.567 3.764 -1.613 1.00 97.81 94 LYS A CA 1
ATOM 716 C C . LYS A 1 94 ? -34.730 4.917 -2.604 1.00 97.81 94 LYS A C 1
ATOM 718 O O . LYS A 1 94 ? -35.477 4.805 -3.575 1.00 97.81 94 LYS A O 1
ATOM 723 N N . HIS A 1 95 ? -34.026 6.026 -2.379 1.00 97.94 95 HIS A N 1
ATOM 724 C CA . HIS A 1 95 ? -34.064 7.161 -3.292 1.00 97.94 95 HIS A CA 1
ATOM 725 C C . HIS A 1 95 ? -33.436 6.823 -4.649 1.00 97.94 95 HIS A C 1
ATOM 727 O O . HIS A 1 95 ? -34.058 7.095 -5.674 1.00 97.94 95 HIS A O 1
ATOM 733 N N . ILE A 1 96 ? -32.261 6.188 -4.674 1.00 98.12 96 ILE A N 1
ATOM 734 C CA . ILE A 1 96 ? -31.578 5.815 -5.923 1.00 98.12 96 ILE A CA 1
ATOM 735 C C . ILE A 1 96 ? -32.402 4.798 -6.725 1.00 98.12 96 ILE A C 1
ATOM 737 O O . ILE A 1 96 ? -32.549 4.975 -7.934 1.00 98.12 96 ILE A O 1
ATOM 741 N N . CYS A 1 97 ? -33.027 3.815 -6.067 1.00 97.88 97 CYS A N 1
ATOM 742 C CA . CYS A 1 97 ? -33.933 2.862 -6.726 1.00 97.88 97 CYS A CA 1
ATOM 743 C C . CYS A 1 97 ? -35.120 3.563 -7.416 1.00 97.88 97 CYS A C 1
ATOM 745 O O . CYS A 1 97 ? -35.588 3.129 -8.465 1.00 97.88 97 CYS A O 1
ATOM 747 N N . SER A 1 98 ? -35.584 4.697 -6.877 1.00 97.12 98 SER A N 1
ATOM 748 C CA . SER A 1 98 ? -36.705 5.461 -7.447 1.00 97.12 98 SER A CA 1
ATOM 749 C C . SER A 1 98 ? -36.351 6.329 -8.667 1.00 97.12 98 SER A C 1
ATOM 751 O O . SER A 1 98 ? -37.251 6.906 -9.277 1.00 97.12 98 SER A O 1
ATOM 753 N N . LEU A 1 99 ? -35.070 6.434 -9.046 1.00 96.44 99 LEU A N 1
ATOM 754 C CA . LEU A 1 99 ? -34.616 7.320 -10.131 1.00 96.44 99 LEU A CA 1
ATOM 755 C C . LEU A 1 99 ? -34.902 6.786 -11.543 1.00 96.44 99 LEU A C 1
ATOM 757 O O . LEU A 1 99 ? -34.752 7.534 -12.508 1.00 96.44 99 LEU A O 1
ATOM 761 N N . GLY A 1 100 ? -35.291 5.513 -11.685 1.00 95.06 100 GLY A N 1
ATOM 762 C CA . GLY A 1 100 ? -35.531 4.897 -12.995 1.00 95.06 100 GLY A CA 1
ATOM 763 C C . GLY A 1 100 ? -34.267 4.823 -13.860 1.00 95.06 100 GLY A C 1
ATOM 764 O O . GLY A 1 100 ? -34.312 5.119 -15.056 1.00 95.06 100 GLY A O 1
ATOM 765 N N . LEU A 1 101 ? -33.127 4.489 -13.243 1.00 97.56 101 LEU A N 1
ATOM 766 C CA . LEU A 1 101 ? -31.853 4.315 -13.941 1.00 97.56 101 LEU A CA 1
ATOM 767 C C . LEU A 1 101 ? -31.915 3.123 -14.911 1.00 97.56 101 LEU A C 1
ATOM 769 O O . LEU A 1 101 ? -32.722 2.211 -14.759 1.00 97.56 101 LEU A O 1
ATOM 773 N N . LYS A 1 102 ? -31.058 3.142 -15.939 1.00 97.00 102 LYS A N 1
ATOM 774 C CA . LYS A 1 102 ? -30.946 2.029 -16.899 1.00 97.00 102 LYS A CA 1
ATOM 775 C C . LYS A 1 102 ? -30.169 0.847 -16.326 1.00 97.00 102 LYS A C 1
ATOM 777 O O . LYS A 1 102 ? -30.406 -0.283 -16.737 1.00 97.00 102 LYS A O 1
ATOM 782 N N . ALA A 1 103 ? -29.213 1.142 -15.446 1.00 98.12 103 ALA A N 1
ATOM 783 C CA . ALA A 1 103 ? -28.456 0.139 -14.716 1.00 98.12 103 ALA A CA 1
ATOM 784 C C . ALA A 1 103 ? -29.336 -0.435 -13.606 1.00 98.12 103 ALA A C 1
ATOM 786 O O . ALA A 1 103 ? -30.074 0.317 -12.965 1.00 98.12 103 ALA A O 1
ATOM 787 N N . LYS A 1 104 ? -29.227 -1.741 -13.369 1.00 98.62 104 LYS A N 1
ATOM 788 C CA . LYS A 1 104 ? -29.893 -2.395 -12.242 1.00 98.62 104 LYS A CA 1
ATOM 789 C C . LYS A 1 104 ? -29.224 -2.005 -10.929 1.00 98.62 104 LYS A C 1
ATOM 791 O O . LYS A 1 104 ? -27.998 -1.901 -10.861 1.00 98.62 104 LYS A O 1
ATOM 796 N N . ILE A 1 105 ? -30.014 -1.813 -9.884 1.00 98.62 105 ILE A N 1
ATOM 797 C CA . ILE A 1 105 ? -29.521 -1.436 -8.561 1.00 98.62 105 ILE A CA 1
ATOM 798 C C . ILE A 1 105 ? -29.411 -2.671 -7.678 1.00 98.62 105 ILE A C 1
ATOM 800 O O . ILE A 1 105 ? -30.392 -3.374 -7.438 1.00 98.62 105 ILE A O 1
ATOM 804 N N . LEU A 1 106 ? -28.202 -2.909 -7.182 1.00 98.56 106 LEU A N 1
ATOM 805 C CA . LEU A 1 106 ? -27.882 -3.982 -6.252 1.00 98.56 106 LEU A CA 1
ATOM 806 C C . LEU A 1 106 ? -27.593 -3.400 -4.871 1.00 98.56 106 LEU A C 1
ATOM 808 O O . LEU A 1 106 ? -27.153 -2.254 -4.738 1.00 98.56 106 LEU A O 1
ATOM 812 N N . THR A 1 107 ? -27.787 -4.197 -3.825 1.00 97.62 107 THR A N 1
ATOM 813 C CA . THR A 1 107 ? -27.250 -3.855 -2.507 1.00 97.62 107 THR A CA 1
ATOM 814 C C . THR A 1 107 ? -26.655 -5.055 -1.798 1.00 97.62 107 THR A C 1
ATOM 816 O O . THR A 1 107 ? -27.203 -6.158 -1.831 1.00 97.62 107 THR A O 1
ATOM 819 N N . HIS A 1 108 ? -25.534 -4.801 -1.132 1.00 92.19 108 HIS A N 1
ATOM 820 C CA . HIS A 1 108 ? -24.759 -5.807 -0.431 1.00 92.19 108 HIS A CA 1
ATOM 821 C C . HIS A 1 108 ? -25.218 -5.945 1.018 1.00 92.19 108 HIS A C 1
ATOM 823 O O . HIS A 1 108 ? -25.150 -4.987 1.797 1.00 92.19 108 HIS A O 1
ATOM 829 N N . VAL A 1 109 ? -25.663 -7.136 1.412 1.00 94.81 109 VAL A N 1
ATOM 830 C CA . VAL A 1 109 ? -26.141 -7.402 2.773 1.00 94.81 109 VAL A CA 1
ATOM 831 C C . VAL A 1 109 ? -25.620 -8.724 3.317 1.00 94.81 109 VAL A C 1
ATOM 833 O O . VAL A 1 109 ? -25.270 -9.649 2.585 1.00 94.81 109 VAL A O 1
ATOM 836 N N . ARG A 1 110 ? -25.582 -8.838 4.646 1.00 92.25 110 ARG A N 1
ATOM 837 C CA . ARG A 1 110 ? -25.252 -10.110 5.296 1.00 92.25 110 ARG A CA 1
ATOM 838 C C . ARG A 1 110 ? -26.363 -11.116 5.012 1.00 92.25 110 ARG A C 1
ATOM 840 O O . ARG A 1 110 ? -27.535 -10.750 4.955 1.00 92.25 110 ARG A O 1
ATOM 847 N N . CYS A 1 111 ? -26.006 -12.392 4.909 1.00 91.38 111 CYS A N 1
ATOM 848 C CA . CYS A 1 111 ? -26.962 -13.468 4.663 1.00 91.38 111 CYS A CA 1
ATOM 849 C C . CYS A 1 111 ? -27.838 -13.780 5.896 1.00 91.38 111 CYS A C 1
ATOM 851 O O . CYS A 1 111 ? -27.648 -14.783 6.587 1.00 91.38 111 CYS A O 1
ATOM 853 N N . ASN A 1 112 ? -28.801 -12.905 6.185 1.00 90.25 112 ASN A N 1
ATOM 854 C CA . ASN A 1 112 ? -29.851 -13.104 7.178 1.00 90.25 112 ASN A CA 1
ATOM 855 C C . ASN A 1 112 ? -31.181 -12.495 6.691 1.00 90.25 112 ASN A C 1
ATOM 857 O O . ASN A 1 112 ? -31.208 -11.663 5.785 1.00 90.25 112 ASN A O 1
ATOM 861 N N . MET A 1 113 ? -32.288 -12.938 7.288 1.00 94.56 113 MET A N 1
ATOM 862 C CA . MET A 1 113 ? -33.636 -12.611 6.817 1.00 94.56 113 MET A CA 1
ATOM 863 C C . MET A 1 113 ? -34.002 -11.128 6.984 1.00 94.56 113 MET A C 1
ATOM 865 O O . MET A 1 113 ? -34.670 -10.567 6.119 1.00 94.56 113 MET A O 1
ATOM 869 N N . ASP A 1 114 ? -33.584 -10.489 8.078 1.00 95.00 114 ASP A N 1
ATOM 870 C CA . ASP A 1 114 ? -33.958 -9.102 8.375 1.00 95.00 114 ASP A CA 1
ATOM 871 C C . ASP A 1 114 ? -33.237 -8.119 7.447 1.00 95.00 114 ASP A C 1
ATOM 873 O O . ASP A 1 114 ? -33.862 -7.205 6.904 1.00 95.00 114 ASP A O 1
ATOM 877 N N . ASP A 1 115 ? -31.946 -8.349 7.194 1.00 95.62 115 ASP A N 1
ATOM 878 C CA . ASP A 1 115 ? -31.169 -7.548 6.254 1.00 95.62 115 ASP A CA 1
ATOM 879 C C . ASP A 1 115 ? -31.705 -7.713 4.818 1.00 95.62 115 ASP A C 1
ATOM 881 O O . ASP A 1 115 ? -31.843 -6.723 4.095 1.00 95.62 115 ASP A O 1
ATOM 885 N N . ALA A 1 116 ? -32.082 -8.937 4.421 1.00 96.25 116 ALA A N 1
ATOM 886 C CA . ALA A 1 116 ? -32.671 -9.212 3.108 1.00 96.25 116 ALA A CA 1
ATOM 887 C C . ALA A 1 116 ? -34.051 -8.554 2.927 1.00 96.25 116 ALA A C 1
ATOM 889 O O . ALA A 1 116 ? -34.294 -7.917 1.903 1.00 96.25 116 ALA A O 1
ATOM 890 N N . LYS A 1 117 ? -34.942 -8.643 3.926 1.00 97.25 117 LYS A N 1
ATOM 891 C CA . LYS A 1 117 ? -36.240 -7.939 3.922 1.00 97.25 117 LYS A CA 1
ATOM 892 C C . LYS A 1 117 ? -36.050 -6.438 3.755 1.00 97.25 117 LYS A C 1
ATOM 894 O O . LYS A 1 117 ? -36.675 -5.826 2.893 1.00 97.25 117 LYS A O 1
ATOM 899 N N . ARG A 1 118 ? -35.131 -5.860 4.531 1.00 96.56 118 ARG A N 1
ATOM 900 C CA . ARG A 1 118 ? -34.837 -4.426 4.482 1.00 96.56 118 ARG A CA 1
ATOM 901 C C . ARG A 1 118 ? -34.267 -3.990 3.131 1.00 96.56 118 ARG A C 1
ATOM 903 O O . ARG A 1 118 ? -34.594 -2.900 2.675 1.00 96.56 118 ARG A O 1
ATOM 910 N N . ALA A 1 119 ? -33.460 -4.829 2.481 1.00 97.31 119 ALA A N 1
ATOM 911 C CA . ALA A 1 119 ? -32.998 -4.589 1.115 1.00 97.31 119 ALA A CA 1
ATOM 912 C C . ALA A 1 119 ? -34.149 -4.595 0.101 1.00 97.31 119 ALA A C 1
ATOM 914 O O . ALA A 1 119 ? -34.285 -3.645 -0.670 1.00 97.31 119 ALA A O 1
ATOM 915 N N . VAL A 1 120 ? -35.019 -5.608 0.145 1.00 97.69 120 VAL A N 1
ATOM 916 C CA . VAL A 1 120 ? -36.196 -5.699 -0.738 1.00 97.69 120 VAL A CA 1
ATOM 917 C C . VAL A 1 120 ? -37.125 -4.491 -0.555 1.00 97.69 120 VAL A C 1
ATOM 919 O O . VAL A 1 120 ? -37.601 -3.925 -1.536 1.00 97.69 120 VAL A O 1
ATOM 922 N N . GLU A 1 121 ? -37.332 -4.029 0.680 1.00 97.06 121 GLU A N 1
ATOM 923 C CA . GLU A 1 121 ? -38.145 -2.841 0.985 1.00 97.06 121 GLU A CA 1
ATOM 924 C C . GLU A 1 121 ? -37.627 -1.536 0.349 1.00 97.06 121 GLU A C 1
ATOM 926 O O . GLU A 1 121 ? -38.407 -0.592 0.165 1.00 97.06 121 GLU A O 1
ATOM 931 N N . CYS A 1 122 ? -36.332 -1.450 0.019 1.00 97.06 122 CYS A N 1
ATOM 932 C CA . CYS A 1 122 ? -35.763 -0.306 -0.702 1.00 97.06 122 CYS A CA 1
ATOM 933 C C . CYS A 1 122 ? -36.146 -0.290 -2.191 1.00 97.06 122 CYS A C 1
ATOM 935 O O . CYS A 1 122 ? -36.073 0.775 -2.803 1.00 97.06 122 CYS A O 1
ATOM 937 N N . GLY A 1 123 ? -36.585 -1.421 -2.756 1.00 96.62 123 GLY A N 1
ATOM 938 C CA . GLY A 1 123 ? -36.920 -1.554 -4.177 1.00 96.62 123 GLY A CA 1
ATOM 939 C C . GLY A 1 123 ? -35.715 -1.831 -5.079 1.00 96.62 123 GLY A C 1
ATOM 940 O O . GLY A 1 123 ? -35.703 -1.371 -6.215 1.00 96.62 123 GLY A O 1
ATOM 941 N N . VAL A 1 124 ? -34.701 -2.536 -4.567 1.00 97.81 124 VAL A N 1
ATOM 942 C CA . VAL A 1 124 ? -33.525 -2.960 -5.347 1.00 97.81 124 VAL A CA 1
ATOM 943 C C . VAL A 1 124 ? -33.892 -4.020 -6.392 1.00 97.81 124 VAL A C 1
ATOM 945 O O . VAL A 1 124 ? -34.784 -4.838 -6.167 1.00 97.81 124 VAL A O 1
ATOM 948 N N . ASP A 1 125 ? -33.166 -4.044 -7.510 1.00 98.31 125 ASP A N 1
ATOM 949 C CA . ASP A 1 125 ? -33.311 -5.066 -8.557 1.00 98.31 125 ASP A CA 1
ATOM 950 C C . ASP A 1 125 ? -32.649 -6.395 -8.165 1.00 98.31 125 ASP A C 1
ATOM 952 O O . ASP A 1 125 ? -33.032 -7.457 -8.664 1.00 98.31 125 ASP A O 1
ATOM 956 N N . GLY A 1 126 ? -31.659 -6.344 -7.266 1.00 97.81 126 GLY A N 1
ATOM 957 C CA . GLY A 1 126 ? -30.963 -7.517 -6.754 1.00 97.81 126 GLY A CA 1
ATOM 958 C C . GLY A 1 126 ? -30.402 -7.345 -5.343 1.00 97.81 126 GLY A C 1
ATOM 959 O O . GLY A 1 126 ? -30.070 -6.240 -4.911 1.00 97.81 126 GLY A O 1
ATOM 960 N N . VAL A 1 127 ? -30.291 -8.462 -4.626 1.00 98.06 127 VAL A N 1
ATOM 961 C CA . VAL A 1 127 ? -29.672 -8.542 -3.300 1.00 98.06 127 VAL A CA 1
ATOM 962 C C . VAL A 1 127 ? -28.422 -9.408 -3.376 1.00 98.06 127 VAL A C 1
ATOM 964 O O . VAL A 1 127 ? -28.477 -10.590 -3.728 1.00 98.06 127 VAL A O 1
ATOM 967 N N . ASP A 1 128 ? -27.307 -8.815 -2.974 1.00 97.06 128 ASP A N 1
ATOM 968 C CA . ASP A 1 128 ? -26.000 -9.444 -2.960 1.00 97.06 128 ASP A CA 1
ATOM 969 C C . ASP A 1 128 ? -25.696 -9.927 -1.534 1.00 97.06 128 ASP A C 1
ATOM 971 O O . ASP A 1 128 ? -25.332 -9.155 -0.645 1.00 97.06 128 ASP A O 1
ATOM 975 N N . LEU A 1 129 ? -25.921 -11.220 -1.297 1.00 94.81 129 LEU A N 1
ATOM 976 C CA . LEU A 1 129 ? -25.776 -11.865 0.007 1.00 94.81 129 LEU A CA 1
ATOM 977 C C . LEU A 1 129 ? -24.330 -12.303 0.237 1.00 94.81 129 LEU A C 1
ATOM 979 O O . LEU A 1 129 ? -23.764 -13.006 -0.600 1.00 94.81 129 LEU A O 1
ATOM 983 N N . VAL A 1 130 ? -23.777 -11.985 1.410 1.00 89.44 130 VAL A N 1
ATOM 984 C CA . VAL A 1 130 ? -22.449 -12.457 1.837 1.00 89.44 130 VAL A CA 1
ATOM 985 C C . VAL A 1 130 ? -22.505 -13.315 3.101 1.00 89.44 130 VAL A C 1
ATOM 987 O O . VAL A 1 130 ? -23.262 -13.033 4.043 1.00 89.44 130 VAL A O 1
ATOM 990 N N . ILE A 1 131 ? -21.662 -14.349 3.144 1.00 79.88 131 ILE A N 1
ATOM 991 C CA . ILE A 1 131 ? -21.351 -15.109 4.358 1.00 79.88 131 ILE A CA 1
ATOM 992 C C . ILE A 1 131 ? -19.843 -15.399 4.447 1.00 79.88 131 ILE A C 1
ATOM 994 O O . ILE A 1 131 ? -19.198 -15.724 3.450 1.00 79.88 131 ILE A O 1
ATOM 998 N N . GLY A 1 132 ? -19.265 -15.285 5.645 1.00 67.94 132 GLY A N 1
ATOM 999 C CA . GLY A 1 132 ? -17.856 -15.614 5.877 1.00 67.94 132 GLY A CA 1
ATOM 1000 C C . GLY A 1 132 ? -17.638 -17.129 5.922 1.00 67.94 132 GLY A C 1
ATOM 1001 O O . GLY A 1 132 ? -18.278 -17.813 6.722 1.00 67.94 132 GLY A O 1
ATOM 1002 N N . THR A 1 133 ? -16.747 -17.658 5.078 1.00 62.84 133 THR A N 1
ATOM 1003 C CA . THR A 1 133 ? -16.530 -19.113 4.922 1.00 62.84 133 THR A CA 1
ATOM 1004 C C . THR A 1 133 ? -15.123 -19.598 5.257 1.00 62.84 133 THR A C 1
ATOM 1006 O O . THR A 1 133 ? -14.932 -20.808 5.380 1.00 62.84 133 THR A O 1
ATOM 1009 N N . SER A 1 134 ? -14.139 -18.706 5.415 1.00 60.28 134 SER A N 1
ATOM 1010 C CA . SER A 1 134 ? -12.754 -19.126 5.663 1.00 60.28 134 SER A CA 1
ATOM 1011 C C . SER A 1 134 ? -12.612 -19.844 7.010 1.00 60.28 134 SER A C 1
ATOM 1013 O O . SER A 1 134 ? -13.324 -19.544 7.970 1.00 60.28 134 SER A O 1
ATOM 1015 N N . SER A 1 135 ? -11.692 -20.811 7.095 1.00 55.56 135 SER A N 1
ATOM 1016 C CA . SER A 1 135 ? -11.413 -21.560 8.333 1.00 55.56 135 SER A CA 1
ATOM 1017 C C . SER A 1 135 ? -11.064 -20.621 9.490 1.00 55.56 135 SER A C 1
ATOM 1019 O O . SER A 1 135 ? -11.578 -20.790 10.593 1.00 55.56 135 SER A O 1
ATOM 1021 N N . PHE A 1 136 ? -10.300 -19.566 9.194 1.00 53.81 136 PHE A N 1
ATOM 1022 C CA . PHE A 1 136 ? -9.970 -18.493 10.127 1.00 53.81 136 PHE A CA 1
ATOM 1023 C C . PHE A 1 136 ? -11.223 -17.734 10.598 1.00 53.81 136 PHE A C 1
ATOM 1025 O O . PHE A 1 136 ? -11.434 -17.556 11.792 1.00 53.81 136 PHE A O 1
ATOM 1032 N N . LEU A 1 137 ? -12.125 -17.337 9.694 1.00 55.88 137 LEU A N 1
ATOM 1033 C CA . LEU A 1 137 ? -13.371 -16.669 10.092 1.00 55.88 137 LEU A CA 1
ATOM 1034 C C . LEU A 1 137 ? -14.316 -17.607 10.861 1.00 55.88 137 LEU A C 1
ATOM 1036 O O . LEU A 1 137 ? -14.973 -17.166 11.800 1.00 55.88 137 LEU A O 1
ATOM 1040 N N . ARG A 1 138 ? -14.365 -18.903 10.531 1.00 61.84 138 ARG A N 1
ATOM 1041 C CA . ARG A 1 138 ? -15.203 -19.903 11.223 1.00 61.84 138 ARG A CA 1
ATOM 1042 C C . ARG A 1 138 ? -14.724 -20.199 12.647 1.00 61.84 138 ARG A C 1
ATOM 1044 O O . ARG A 1 138 ? -15.562 -20.391 13.529 1.00 61.84 138 ARG A O 1
ATOM 1051 N N . GLU A 1 139 ? -13.410 -20.207 12.872 1.00 56.44 139 GLU A N 1
ATOM 1052 C CA . GLU A 1 139 ? -12.789 -20.410 14.189 1.00 56.44 139 GLU A CA 1
ATOM 1053 C C . GLU A 1 139 ? -13.056 -19.229 15.138 1.00 56.44 139 GLU A C 1
ATOM 1055 O O . GLU A 1 139 ? -13.370 -19.436 16.311 1.00 56.44 139 GLU A O 1
ATOM 1060 N N . TYR A 1 140 ? -13.035 -17.995 14.620 1.00 49.31 140 TYR A N 1
ATOM 1061 C CA . TYR A 1 140 ? -13.181 -16.776 15.428 1.00 49.31 140 TYR A CA 1
ATOM 1062 C C . TYR A 1 140 ? -14.599 -16.152 15.429 1.00 49.31 140 TYR A C 1
ATOM 1064 O O . TYR A 1 140 ? -14.876 -15.308 16.280 1.00 49.31 140 TYR A O 1
ATOM 1072 N N . SER A 1 141 ? -15.519 -16.564 14.541 1.00 39.66 141 SER A N 1
ATOM 1073 C CA . SER A 1 141 ? -16.863 -15.960 14.357 1.00 39.66 141 SER A CA 1
ATOM 1074 C C . SER A 1 141 ? -18.037 -16.919 14.647 1.00 39.66 141 SER A C 1
ATOM 1076 O O . SER A 1 141 ? -18.996 -17.032 13.886 1.00 39.66 141 SER A O 1
ATOM 1078 N N . HIS A 1 142 ? -18.012 -17.596 15.798 1.00 45.16 142 HIS A N 1
ATOM 1079 C CA . HIS A 1 142 ? -19.126 -18.412 16.327 1.00 45.16 142 HIS A CA 1
ATOM 1080 C C . HIS A 1 142 ? -19.404 -19.786 15.678 1.00 45.16 142 HIS A C 1
ATOM 1082 O O . HIS A 1 142 ? -20.565 -20.182 15.597 1.00 45.16 142 HIS A O 1
ATOM 1088 N N . GLY A 1 143 ? -18.387 -20.568 15.293 1.00 51.22 143 GLY A N 1
ATOM 1089 C CA . GLY A 1 143 ? -18.453 -22.046 15.330 1.00 51.22 143 GLY A CA 1
ATOM 1090 C C . GLY A 1 143 ? -19.622 -22.747 14.610 1.00 51.22 143 GLY A C 1
ATOM 1091 O O . GLY A 1 143 ? -19.996 -23.855 14.995 1.00 51.22 143 GLY A O 1
ATOM 1092 N N . LYS A 1 144 ? -20.236 -22.129 13.591 1.00 63.03 144 LYS A N 1
ATOM 1093 C CA . LYS A 1 144 ? -21.362 -22.726 12.855 1.00 63.03 144 LYS A CA 1
ATOM 1094 C C . LYS A 1 144 ? -20.862 -23.817 11.905 1.00 63.03 144 LYS A C 1
ATOM 1096 O O . LYS A 1 144 ? -19.863 -23.637 11.207 1.00 63.03 144 LYS A O 1
ATOM 1101 N N . SER A 1 145 ? -21.573 -24.945 11.853 1.00 72.62 145 SER A N 1
ATOM 1102 C CA . SER A 1 145 ? -21.297 -26.006 10.879 1.00 72.62 145 SER A CA 1
ATOM 1103 C C . SER A 1 145 ? -21.656 -25.556 9.457 1.00 72.62 145 SER A C 1
ATOM 1105 O O . SER A 1 145 ? -22.560 -24.738 9.264 1.00 72.62 145 SER A O 1
ATOM 1107 N N . MET A 1 146 ? -20.981 -26.115 8.445 1.00 70.06 146 MET A N 1
ATOM 1108 C CA . MET A 1 146 ? -21.277 -25.836 7.029 1.00 70.06 146 MET A CA 1
ATOM 1109 C C . MET A 1 146 ? -22.731 -26.156 6.662 1.00 70.06 146 MET A C 1
ATOM 1111 O O . MET A 1 146 ? -23.351 -25.426 5.896 1.00 70.06 146 MET A O 1
ATOM 1115 N N . GLU A 1 147 ? -23.313 -27.185 7.277 1.00 76.69 147 GLU A N 1
ATOM 1116 C CA . GLU A 1 147 ? -24.723 -27.550 7.106 1.00 76.69 147 GLU A CA 1
ATOM 1117 C C . GLU A 1 147 ? -25.670 -26.443 7.595 1.00 76.69 147 GLU A C 1
ATOM 1119 O O . GLU A 1 147 ? -26.669 -26.132 6.944 1.00 76.69 147 GLU A O 1
ATOM 1124 N N . MET A 1 148 ? -25.348 -25.803 8.724 1.00 75.25 148 MET A N 1
ATOM 1125 C CA . MET A 1 148 ? -26.145 -24.700 9.265 1.00 75.25 148 MET A CA 1
ATOM 1126 C C . MET A 1 148 ? -26.014 -23.433 8.407 1.00 75.25 148 MET A C 1
ATOM 1128 O O . MET A 1 148 ? -27.008 -22.734 8.189 1.00 75.25 148 MET A O 1
ATOM 1132 N N . ILE A 1 149 ? -24.807 -23.157 7.900 1.00 76.31 149 ILE A N 1
ATOM 1133 C CA . ILE A 1 149 ? -24.528 -22.068 6.950 1.00 76.31 149 ILE A CA 1
ATOM 1134 C C . ILE A 1 149 ? -25.351 -22.271 5.675 1.00 76.31 149 ILE A C 1
ATOM 1136 O O . ILE A 1 149 ? -26.090 -21.375 5.271 1.00 76.31 149 ILE A O 1
ATOM 1140 N N . GLN A 1 150 ? -25.298 -23.473 5.098 1.00 82.81 150 GLN A N 1
ATOM 1141 C CA . GLN A 1 150 ? -26.041 -23.835 3.895 1.00 82.81 150 GLN A CA 1
ATOM 1142 C C . GLN A 1 150 ? -27.557 -23.717 4.102 1.00 82.81 150 GLN A C 1
ATOM 1144 O O . GLN A 1 150 ? -28.240 -23.128 3.268 1.00 82.81 150 GLN A O 1
ATOM 1149 N N . LYS A 1 151 ? -28.092 -24.222 5.223 1.00 86.44 151 LYS A N 1
ATOM 1150 C CA . LYS A 1 151 ? -29.527 -24.118 5.534 1.00 86.44 151 LYS A CA 1
ATOM 1151 C C . LYS A 1 151 ? -29.987 -22.660 5.635 1.00 86.44 151 LYS A C 1
ATOM 1153 O O . LYS A 1 151 ? -31.007 -22.307 5.054 1.00 86.44 151 LYS A O 1
ATOM 1158 N N . THR A 1 152 ? -29.220 -21.827 6.341 1.00 85.06 152 THR A N 1
ATOM 1159 C CA . THR A 1 152 ? -29.528 -20.395 6.503 1.00 85.06 152 THR A CA 1
ATOM 1160 C C . THR A 1 152 ? -29.484 -19.671 5.158 1.00 85.06 152 THR A C 1
ATOM 1162 O O . THR A 1 152 ? -30.370 -18.878 4.856 1.00 85.06 152 THR A O 1
ATOM 1165 N N . ALA A 1 153 ? -28.473 -19.964 4.335 1.00 88.56 153 ALA A N 1
ATOM 1166 C CA . ALA A 1 153 ? -28.340 -19.380 3.007 1.00 88.56 153 ALA A CA 1
ATOM 1167 C C . ALA A 1 153 ? -29.547 -19.696 2.119 1.00 88.56 153 ALA A C 1
ATOM 1169 O O . ALA A 1 153 ? -30.125 -18.785 1.533 1.00 88.56 153 ALA A O 1
ATOM 1170 N N . ILE A 1 154 ? -29.961 -20.966 2.066 1.00 92.56 154 ILE A N 1
ATOM 1171 C CA . ILE A 1 154 ? -31.093 -21.405 1.240 1.00 92.56 154 ILE A CA 1
ATOM 1172 C C . ILE A 1 154 ? -32.390 -20.699 1.654 1.00 92.56 154 ILE A C 1
ATOM 1174 O O . ILE A 1 154 ? -33.097 -20.201 0.786 1.00 92.56 154 ILE A O 1
ATOM 1178 N N . GLU A 1 155 ? -32.673 -20.583 2.954 1.00 94.31 155 GLU A N 1
ATOM 1179 C CA . GLU A 1 155 ? -33.887 -19.915 3.450 1.00 94.31 155 GLU A CA 1
ATOM 1180 C C . GLU A 1 155 ? -33.966 -18.440 3.012 1.00 94.31 155 GLU A C 1
ATOM 1182 O O . GLU A 1 155 ? -35.007 -17.970 2.548 1.00 94.31 155 GLU A O 1
ATOM 1187 N N . VAL A 1 156 ? -32.853 -17.705 3.113 1.00 95.12 156 VAL A N 1
ATOM 1188 C CA . VAL A 1 156 ? -32.792 -16.296 2.689 1.00 95.12 156 VAL A CA 1
ATOM 1189 C C . VAL A 1 156 ? -32.891 -16.177 1.164 1.00 95.12 156 VAL A C 1
ATOM 1191 O O . VAL A 1 156 ? -33.609 -15.310 0.666 1.00 95.12 156 VAL A O 1
ATOM 1194 N N . ILE A 1 157 ? -32.230 -17.070 0.418 1.00 95.75 157 ILE A N 1
ATOM 1195 C CA . ILE A 1 157 ? -32.299 -17.130 -1.052 1.00 95.75 157 ILE A CA 1
ATOM 1196 C C . ILE A 1 157 ? -33.740 -17.365 -1.522 1.00 95.75 157 ILE A C 1
ATOM 1198 O O . ILE A 1 157 ? -34.219 -16.663 -2.414 1.00 95.75 157 ILE A O 1
ATOM 1202 N N . GLU A 1 158 ? -34.450 -18.322 -0.922 1.00 96.00 158 GLU A N 1
ATOM 1203 C CA . GLU A 1 158 ? -35.849 -18.621 -1.251 1.00 96.00 158 GLU A CA 1
ATOM 1204 C C . GLU A 1 158 ? -36.762 -17.421 -0.985 1.00 96.00 158 GLU A C 1
ATOM 1206 O O . GLU A 1 158 ? -37.614 -17.101 -1.821 1.00 96.00 158 GLU A O 1
ATOM 1211 N N . TYR A 1 159 ? -36.547 -16.708 0.128 1.00 97.06 159 TYR A N 1
ATOM 1212 C CA . TYR A 1 159 ? -37.273 -15.474 0.412 1.00 97.06 159 TYR A CA 1
ATOM 1213 C C . TYR A 1 159 ? -37.023 -14.407 -0.661 1.00 97.06 159 TYR A C 1
ATOM 1215 O O . TYR A 1 159 ? -37.993 -13.950 -1.265 1.00 97.06 159 TYR A O 1
ATOM 1223 N N . VAL A 1 160 ? -35.767 -14.041 -0.949 1.00 96.69 160 VAL A N 1
ATOM 1224 C CA . VAL A 1 160 ? -35.448 -12.988 -1.940 1.00 96.69 160 VAL A CA 1
ATOM 1225 C C . VAL A 1 160 ? -36.045 -13.330 -3.309 1.00 96.69 160 VAL A C 1
ATOM 1227 O O . VAL A 1 160 ? -36.707 -12.497 -3.929 1.00 96.69 160 VAL A O 1
ATOM 1230 N N . LYS A 1 161 ? -35.930 -14.593 -3.734 1.00 95.94 161 LYS A N 1
ATOM 1231 C CA . LYS A 1 161 ? -36.530 -15.072 -4.986 1.00 95.94 161 LYS A CA 1
ATOM 1232 C C . LYS A 1 161 ? -38.052 -14.982 -4.996 1.00 95.94 161 LYS A C 1
ATOM 1234 O O . LYS A 1 161 ? -38.627 -14.630 -6.023 1.00 95.94 161 LYS A O 1
ATOM 1239 N N . SER A 1 162 ? -38.715 -15.275 -3.874 1.00 96.75 162 SER A N 1
ATOM 1240 C CA . SER A 1 162 ? -40.177 -15.145 -3.761 1.00 96.75 162 SER A CA 1
ATOM 1241 C C . SER A 1 162 ? -40.666 -13.705 -3.963 1.00 96.75 162 SER A C 1
ATOM 1243 O O . SER A 1 162 ? -41.822 -13.502 -4.324 1.00 96.75 162 SER A O 1
ATOM 1245 N N . GLN A 1 163 ? -39.786 -12.717 -3.760 1.00 97.62 163 GLN A N 1
ATOM 1246 C CA . GLN A 1 163 ? -40.065 -11.298 -3.986 1.00 97.62 163 GLN A CA 1
ATOM 1247 C C . GLN A 1 163 ? -39.782 -10.856 -5.433 1.00 97.62 163 GLN A C 1
ATOM 1249 O O . GLN A 1 163 ? -40.021 -9.702 -5.772 1.00 97.62 163 GLN A O 1
ATOM 1254 N N . GLY A 1 164 ? -39.297 -11.756 -6.300 1.00 94.88 164 GLY A N 1
ATOM 1255 C CA . GLY A 1 164 ? -38.991 -11.456 -7.703 1.00 94.88 164 GLY A CA 1
ATOM 1256 C C . GLY A 1 164 ? -37.717 -10.632 -7.912 1.00 94.88 164 GLY A C 1
ATOM 1257 O O . GLY A 1 164 ? -37.559 -10.031 -8.971 1.00 94.88 164 GLY A O 1
ATOM 1258 N N . VAL A 1 165 ? -36.829 -10.601 -6.917 1.00 96.50 165 VAL A N 1
ATOM 1259 C CA . VAL A 1 165 ? -35.574 -9.835 -6.915 1.00 96.50 165 VAL A CA 1
ATOM 1260 C C . VAL A 1 165 ? -34.405 -10.764 -7.265 1.00 96.50 165 VAL A C 1
ATOM 1262 O O . VAL A 1 165 ? -34.412 -11.938 -6.879 1.00 96.50 165 VAL A O 1
ATOM 1265 N N . GLU A 1 166 ? -33.409 -10.275 -8.016 1.00 98.12 166 GLU A N 1
ATOM 1266 C CA . GLU A 1 166 ? -32.203 -11.063 -8.311 1.00 98.12 166 GLU A CA 1
ATOM 1267 C C . GLU A 1 166 ? -31.439 -11.387 -7.023 1.00 98.12 166 GLU A C 1
ATOM 1269 O O . GLU A 1 166 ? -31.420 -10.605 -6.075 1.00 98.12 166 GLU A O 1
ATOM 1274 N N . VAL A 1 167 ? -30.768 -12.534 -6.986 1.00 97.62 167 VAL A N 1
ATOM 1275 C CA . VAL A 1 167 ? -29.948 -12.916 -5.836 1.00 97.62 167 VAL A CA 1
ATOM 1276 C C . VAL A 1 167 ? -28.554 -13.344 -6.277 1.00 97.62 167 VAL A C 1
ATOM 1278 O O . VAL A 1 167 ? -28.393 -14.243 -7.114 1.00 97.62 167 VAL A O 1
ATOM 1281 N N . ARG A 1 168 ? -27.543 -12.708 -5.684 1.00 97.31 168 ARG A N 1
ATOM 1282 C CA . ARG A 1 168 ? -26.156 -13.173 -5.708 1.00 97.31 168 ARG A CA 1
ATOM 1283 C C . ARG A 1 168 ? -25.796 -13.735 -4.345 1.00 97.31 168 ARG A C 1
ATOM 1285 O O . ARG A 1 168 ? -26.166 -13.170 -3.321 1.00 97.31 168 ARG A O 1
ATOM 1292 N N . PHE A 1 169 ? -25.044 -14.827 -4.331 1.00 94.56 169 PHE A N 1
ATOM 1293 C CA . PHE A 1 169 ? -24.460 -15.373 -3.110 1.00 94.56 169 PHE A CA 1
ATOM 1294 C C . PHE A 1 169 ? -22.933 -15.387 -3.201 1.00 94.56 169 PHE A C 1
ATOM 1296 O O . PHE A 1 169 ? -22.378 -16.013 -4.105 1.00 94.56 169 PHE A O 1
ATOM 1303 N N . SER A 1 170 ? -22.247 -14.726 -2.270 1.00 88.56 170 SER A N 1
ATOM 1304 C CA . SER A 1 170 ? -20.786 -14.712 -2.187 1.00 88.56 170 SER A CA 1
ATOM 1305 C C . SER A 1 170 ? -20.258 -15.323 -0.894 1.00 88.56 170 SER A C 1
ATOM 1307 O O . SER A 1 170 ? -20.869 -15.252 0.176 1.00 88.56 170 SER A O 1
ATOM 1309 N N . SER A 1 171 ? -19.070 -15.910 -1.019 1.00 78.88 171 SER A N 1
ATOM 1310 C CA . SER A 1 171 ? -18.234 -16.301 0.106 1.00 78.88 171 SER A CA 1
ATOM 1311 C C . SER A 1 171 ? -17.147 -15.240 0.281 1.00 78.88 171 SER A C 1
ATOM 1313 O O . SER A 1 171 ? -16.512 -14.838 -0.695 1.00 78.88 171 SER A O 1
ATOM 1315 N N . GLU A 1 172 ? -16.924 -14.764 1.503 1.00 71.50 172 GLU A N 1
ATOM 1316 C CA . GLU A 1 172 ? -15.787 -13.874 1.774 1.00 71.50 172 GLU A CA 1
ATOM 1317 C C . GLU A 1 172 ? -14.471 -14.670 1.760 1.00 71.50 172 GLU A C 1
ATOM 1319 O O . GLU A 1 172 ? -14.439 -15.820 2.210 1.00 71.50 172 GLU A O 1
ATOM 1324 N N . ASP A 1 173 ? -13.386 -14.058 1.268 1.00 75.25 173 ASP A N 1
ATOM 1325 C CA . ASP A 1 173 ? -12.029 -14.621 1.291 1.00 75.25 173 ASP A CA 1
ATOM 1326 C C . ASP A 1 173 ? -11.916 -15.989 0.580 1.00 75.25 173 ASP A C 1
ATOM 1328 O O . ASP A 1 173 ? -11.378 -16.974 1.105 1.00 75.25 173 ASP A O 1
ATOM 1332 N N . SER A 1 174 ? -12.461 -16.064 -0.642 1.00 81.25 174 SER A N 1
ATOM 1333 C CA . SER A 1 174 ? -12.588 -17.310 -1.412 1.00 81.25 174 SER A CA 1
ATOM 1334 C C . SER A 1 174 ? -11.233 -17.975 -1.688 1.00 81.25 174 SER A C 1
ATOM 1336 O O . SER A 1 174 ? -11.128 -19.197 -1.643 1.00 81.25 174 SER A O 1
ATOM 1338 N N . PHE A 1 175 ? -10.176 -17.188 -1.916 1.00 84.00 175 PHE A N 1
ATOM 1339 C CA . PHE A 1 175 ? -8.842 -17.690 -2.283 1.00 84.00 175 PHE A CA 1
ATOM 1340 C C . PHE A 1 175 ? -8.036 -18.280 -1.116 1.00 84.00 175 PHE A C 1
ATOM 1342 O O . PHE A 1 175 ? -7.002 -18.907 -1.350 1.00 84.00 175 PHE A O 1
ATOM 1349 N N . ARG A 1 176 ? -8.495 -18.103 0.129 1.00 80.38 176 ARG A N 1
ATOM 1350 C CA . ARG A 1 176 ? -7.904 -18.724 1.331 1.00 80.38 176 ARG A CA 1
ATOM 1351 C C . ARG A 1 176 ? -8.855 -19.699 2.027 1.00 80.38 176 ARG A C 1
ATOM 1353 O O . ARG A 1 176 ? -8.536 -20.216 3.096 1.00 80.38 176 ARG A O 1
ATOM 1360 N N . SER A 1 177 ? -10.021 -19.942 1.435 1.00 76.19 177 SER A N 1
ATOM 1361 C CA . SER A 1 177 ? -10.980 -20.937 1.909 1.00 76.19 177 SER A CA 1
ATOM 1362 C C . SER A 1 177 ? -10.638 -22.327 1.359 1.00 76.19 177 SER A C 1
ATOM 1364 O O . SER A 1 177 ? -9.995 -22.449 0.316 1.00 76.19 177 SER A O 1
ATOM 1366 N N . ASP A 1 178 ? -11.069 -23.386 2.049 1.00 81.19 178 ASP A N 1
ATOM 1367 C CA . ASP A 1 178 ? -10.921 -24.749 1.535 1.00 81.19 178 ASP A CA 1
ATOM 1368 C C . ASP A 1 178 ? -11.758 -24.923 0.257 1.00 81.19 178 ASP A C 1
ATOM 1370 O O . ASP A 1 178 ? -12.955 -24.619 0.232 1.00 81.19 178 ASP A O 1
ATOM 1374 N N . LEU A 1 179 ? -11.114 -25.389 -0.818 1.00 81.62 179 LEU A N 1
ATOM 1375 C CA . LEU A 1 179 ? -11.729 -25.486 -2.141 1.00 81.62 179 LEU A CA 1
ATOM 1376 C C . LEU A 1 179 ? -12.931 -26.445 -2.152 1.00 81.62 179 LEU A C 1
ATOM 1378 O O . LEU A 1 179 ? -13.907 -26.198 -2.861 1.00 81.62 179 LEU A O 1
ATOM 1382 N N . VAL A 1 180 ? -12.886 -27.526 -1.370 1.00 83.00 180 VAL A N 1
ATOM 1383 C CA . VAL A 1 180 ? -13.978 -28.506 -1.293 1.00 83.00 180 VAL A CA 1
ATOM 1384 C C . VAL A 1 180 ? -15.194 -27.876 -0.617 1.00 83.00 180 VAL A C 1
ATOM 1386 O O . VAL A 1 180 ? -16.307 -27.994 -1.139 1.00 83.00 180 VAL A O 1
ATOM 1389 N N . ASP A 1 181 ? -14.979 -27.152 0.484 1.00 79.38 181 ASP A N 1
ATOM 1390 C CA . ASP A 1 181 ? -16.045 -26.478 1.234 1.00 79.38 181 ASP A CA 1
ATOM 1391 C C . ASP A 1 181 ? -16.755 -25.404 0.390 1.00 79.38 181 ASP A C 1
ATOM 1393 O O . ASP A 1 181 ? -17.991 -25.379 0.335 1.00 79.38 181 ASP A O 1
ATOM 1397 N N . ILE A 1 182 ? -16.005 -24.539 -0.310 1.00 84.25 182 ILE A N 1
ATOM 1398 C CA . ILE A 1 182 ? -16.618 -23.467 -1.116 1.00 84.25 182 ILE A CA 1
ATOM 1399 C C . ILE A 1 182 ? -17.353 -24.016 -2.341 1.00 84.25 182 ILE A C 1
ATOM 1401 O O . ILE A 1 182 ? -18.455 -23.560 -2.641 1.00 84.25 182 ILE A O 1
ATOM 1405 N N . LEU A 1 183 ? -16.812 -25.033 -3.024 1.00 88.44 183 LEU A N 1
ATOM 1406 C CA . LEU A 1 183 ? -17.470 -25.622 -4.196 1.00 88.44 183 LEU A CA 1
ATOM 1407 C C . LEU A 1 183 ? -18.747 -26.375 -3.806 1.00 88.44 183 LEU A C 1
ATOM 1409 O O . LEU A 1 183 ? -19.745 -26.299 -4.527 1.00 88.44 183 LEU A O 1
ATOM 1413 N N . ALA A 1 184 ? -18.750 -27.066 -2.661 1.00 86.88 184 ALA A N 1
ATOM 1414 C CA . ALA A 1 184 ? -19.948 -27.719 -2.137 1.00 86.88 184 ALA A CA 1
ATOM 1415 C C . ALA A 1 184 ? -21.049 -26.700 -1.802 1.00 86.88 184 ALA A C 1
ATOM 1417 O O . ALA A 1 184 ? -22.212 -26.908 -2.165 1.00 86.88 184 ALA A O 1
ATOM 1418 N N . LEU A 1 185 ? -20.680 -25.577 -1.175 1.00 87.06 185 LEU A N 1
ATOM 1419 C CA . LEU A 1 185 ? -21.606 -24.489 -0.869 1.00 87.06 185 LEU A CA 1
ATOM 1420 C C . LEU A 1 185 ? -22.154 -23.832 -2.142 1.00 87.06 185 LEU A C 1
ATOM 1422 O O . LEU A 1 185 ? -23.371 -23.705 -2.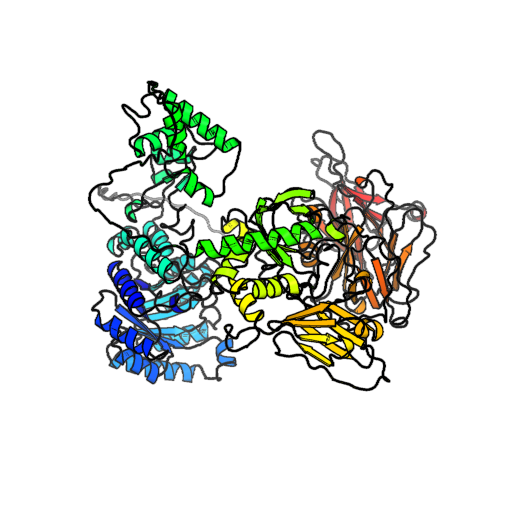275 1.00 87.06 185 LEU A O 1
ATOM 1426 N N . TYR A 1 186 ? -21.291 -23.480 -3.103 1.00 91.81 186 TYR A N 1
ATOM 1427 C CA . TYR A 1 186 ? -21.721 -22.882 -4.371 1.00 91.81 186 TYR A CA 1
ATOM 1428 C C . TYR A 1 186 ? -22.649 -23.804 -5.164 1.00 91.81 186 TYR A C 1
ATOM 1430 O O . TYR A 1 186 ? -23.671 -23.358 -5.679 1.00 91.81 186 TYR A O 1
ATOM 1438 N N . LYS A 1 187 ? -22.368 -25.111 -5.184 1.00 93.06 187 LYS A N 1
ATOM 1439 C CA . LYS A 1 187 ? -23.253 -26.110 -5.796 1.00 93.06 187 LYS A CA 1
ATOM 1440 C C . LYS A 1 187 ? -24.625 -26.172 -5.120 1.00 93.06 187 LYS A C 1
ATOM 1442 O O . LYS A 1 187 ? -25.642 -26.366 -5.787 1.00 93.06 187 LYS A O 1
ATOM 1447 N N . ALA A 1 188 ? -24.672 -26.030 -3.798 1.00 90.56 188 ALA A N 1
ATOM 1448 C CA . ALA A 1 188 ? -25.926 -26.027 -3.057 1.00 90.56 188 ALA A CA 1
ATOM 1449 C C . ALA A 1 188 ? -26.780 -24.785 -3.348 1.00 90.56 188 ALA A C 1
ATOM 1451 O O . ALA A 1 188 ? -27.986 -24.921 -3.558 1.00 90.56 188 ALA A O 1
ATOM 1452 N N . VAL A 1 189 ? -26.171 -23.597 -3.384 1.00 92.81 189 VAL A N 1
ATOM 1453 C CA . VAL A 1 189 ? -26.899 -22.350 -3.679 1.00 92.81 189 VAL A CA 1
ATOM 1454 C C . VAL A 1 189 ? -27.290 -22.247 -5.156 1.00 92.81 189 VAL A C 1
ATOM 1456 O O . VAL A 1 189 ? -28.389 -21.786 -5.454 1.00 92.81 189 VAL A O 1
ATOM 1459 N N . ASP A 1 190 ? -26.478 -22.774 -6.078 1.00 95.25 190 ASP A N 1
ATOM 1460 C CA . ASP A 1 190 ? -26.846 -22.916 -7.496 1.00 95.25 190 ASP A CA 1
ATOM 1461 C C . ASP A 1 190 ? -28.077 -23.820 -7.654 1.00 95.25 190 ASP A C 1
ATOM 1463 O O . ASP A 1 190 ? -29.027 -23.469 -8.349 1.00 95.25 190 ASP A O 1
ATOM 1467 N N . LYS A 1 191 ? -28.152 -24.925 -6.898 1.00 94.38 191 LYS A N 1
ATOM 1468 C CA . LYS A 1 191 ? -29.352 -25.778 -6.852 1.00 94.38 191 LYS A CA 1
ATOM 1469 C C . LYS A 1 191 ? -30.574 -25.068 -6.251 1.00 94.38 191 LYS A C 1
ATOM 1471 O O . LYS A 1 191 ? -31.693 -25.335 -6.686 1.00 94.38 191 LYS A O 1
ATOM 1476 N N . ALA A 1 192 ? -30.383 -24.173 -5.279 1.00 92.94 192 ALA A N 1
ATOM 1477 C CA . ALA A 1 192 ? -31.450 -23.294 -4.781 1.00 92.94 192 ALA A CA 1
ATOM 1478 C C . ALA A 1 192 ? -31.876 -22.240 -5.830 1.00 92.94 192 ALA A C 1
ATOM 1480 O O . ALA A 1 192 ? -32.945 -21.628 -5.728 1.00 92.94 192 ALA A O 1
ATOM 1481 N N . GLY A 1 193 ? -31.077 -22.079 -6.888 1.00 93.25 193 GLY A N 1
ATOM 1482 C CA . GLY A 1 193 ? -31.368 -21.303 -8.084 1.00 93.25 193 GLY A CA 1
ATOM 1483 C C . GLY A 1 193 ? -31.082 -19.822 -7.911 1.00 93.25 193 GLY A C 1
ATOM 1484 O O . GLY A 1 193 ? -31.964 -19.016 -8.210 1.00 93.25 193 GLY A O 1
ATOM 1485 N N . VAL A 1 194 ? -29.905 -19.476 -7.387 1.00 96.81 194 VAL A N 1
ATOM 1486 C CA . VAL A 1 194 ? -29.405 -18.094 -7.398 1.00 96.81 194 VAL A CA 1
ATOM 1487 C C . VAL A 1 194 ? -29.147 -17.605 -8.825 1.00 96.81 194 VAL A C 1
ATOM 1489 O O . VAL A 1 194 ? -28.897 -18.404 -9.727 1.00 96.81 194 VAL A O 1
ATOM 1492 N N . ASN A 1 195 ? -29.190 -16.290 -9.043 1.00 98.31 195 ASN A N 1
ATOM 1493 C CA . ASN A 1 195 ? -28.817 -15.704 -10.333 1.00 98.31 195 ASN A CA 1
ATOM 1494 C C . ASN A 1 195 ? -27.301 -15.741 -10.519 1.00 98.31 195 ASN A C 1
ATOM 1496 O O . ASN A 1 195 ? -26.830 -16.036 -11.616 1.00 98.31 195 ASN A O 1
ATOM 1500 N N . ARG A 1 196 ? -26.556 -15.446 -9.445 1.00 97.88 196 ARG A N 1
ATOM 1501 C CA . ARG A 1 196 ? -25.092 -15.375 -9.454 1.00 97.88 196 ARG A CA 1
ATOM 1502 C C . ARG A 1 196 ? -24.465 -16.011 -8.221 1.00 97.88 196 ARG A C 1
ATOM 1504 O O . ARG A 1 196 ? -25.005 -15.924 -7.116 1.00 97.88 196 ARG A O 1
ATOM 1511 N N . VAL A 1 197 ? -23.267 -16.553 -8.401 1.00 96.75 197 VAL A N 1
ATOM 1512 C CA . VAL A 1 197 ? -22.316 -16.789 -7.307 1.00 96.75 197 VAL A CA 1
ATOM 1513 C C . VAL A 1 197 ? -21.154 -15.805 -7.410 1.00 96.75 197 VAL A C 1
ATOM 1515 O O . VAL A 1 197 ? -20.694 -15.519 -8.512 1.00 96.75 197 VAL A O 1
ATOM 1518 N N . GLY A 1 198 ? -20.690 -15.279 -6.277 1.00 94.50 198 GLY A N 1
ATOM 1519 C CA . GLY A 1 198 ? -19.597 -14.305 -6.215 1.00 94.50 198 GLY A CA 1
ATOM 1520 C C . GLY A 1 198 ? -18.356 -14.868 -5.532 1.00 94.50 198 GLY A C 1
ATOM 1521 O O . GLY A 1 198 ? -18.473 -15.425 -4.437 1.00 94.50 198 GLY A O 1
ATOM 1522 N N . ILE A 1 199 ? -17.185 -14.701 -6.151 1.00 93.06 199 ILE A N 1
ATOM 1523 C CA . ILE A 1 199 ? -15.874 -14.975 -5.538 1.00 93.06 199 ILE A CA 1
ATOM 1524 C C . ILE A 1 199 ? -15.118 -13.671 -5.269 1.00 93.06 199 ILE A C 1
ATOM 1526 O O . ILE A 1 199 ? -15.184 -12.736 -6.070 1.00 93.06 199 ILE A O 1
ATOM 1530 N N . ALA A 1 200 ? -14.370 -13.622 -4.165 1.00 92.00 200 ALA A N 1
ATOM 1531 C CA . ALA A 1 200 ? -13.635 -12.428 -3.757 1.00 92.00 200 ALA A CA 1
ATOM 1532 C C . ALA A 1 200 ? -12.183 -12.730 -3.352 1.00 92.00 200 ALA A C 1
ATOM 1534 O O . ALA A 1 200 ? -11.927 -13.579 -2.493 1.00 92.00 200 ALA A O 1
ATOM 1535 N N . ASP A 1 201 ? -11.233 -11.992 -3.933 1.00 93.50 201 ASP A N 1
ATOM 1536 C CA . ASP A 1 201 ? -9.858 -11.855 -3.429 1.00 93.50 201 ASP A CA 1
ATOM 1537 C C . ASP A 1 201 ? -9.794 -10.676 -2.453 1.00 93.50 201 ASP A C 1
ATOM 1539 O O . ASP A 1 201 ? -9.328 -9.587 -2.785 1.00 93.50 201 ASP A O 1
ATOM 1543 N N . THR A 1 202 ? -10.320 -10.893 -1.247 1.00 85.44 202 THR A N 1
ATOM 1544 C CA . THR A 1 202 ? -10.476 -9.862 -0.208 1.00 85.44 202 THR A CA 1
ATOM 1545 C C . THR A 1 202 ? -9.141 -9.240 0.227 1.00 85.44 202 THR A C 1
ATOM 1547 O O . THR A 1 202 ? -9.101 -8.084 0.646 1.00 85.44 202 THR A O 1
ATOM 1550 N N . VAL A 1 203 ? -8.040 -9.994 0.126 1.00 87.31 203 VAL A N 1
ATOM 1551 C CA . VAL A 1 203 ? -6.699 -9.565 0.566 1.00 87.31 203 VAL A CA 1
ATOM 1552 C C . VAL A 1 203 ? -5.864 -8.973 -0.575 1.00 87.31 203 VAL A C 1
ATOM 1554 O O . VAL A 1 203 ? -4.898 -8.270 -0.297 1.00 87.31 203 VAL A O 1
ATOM 1557 N N . GLY A 1 204 ? -6.209 -9.246 -1.837 1.00 90.69 204 GLY A N 1
ATOM 1558 C CA . GLY A 1 204 ? -5.448 -8.783 -3.004 1.00 90.69 204 GLY A CA 1
ATOM 1559 C C . GLY A 1 204 ? -4.167 -9.588 -3.251 1.00 90.69 204 GLY A C 1
ATOM 1560 O O . GLY A 1 204 ? -3.152 -9.037 -3.688 1.00 90.69 204 GLY A O 1
ATOM 1561 N N . GLY A 1 205 ? -4.183 -10.881 -2.903 1.00 89.38 205 GLY A N 1
ATOM 1562 C CA . GLY A 1 205 ? -3.030 -11.785 -2.998 1.00 89.38 205 GLY A CA 1
ATOM 1563 C C . GLY A 1 205 ? -3.124 -12.834 -4.110 1.00 89.38 205 GLY A C 1
ATOM 1564 O O . GLY A 1 205 ? -2.160 -13.575 -4.323 1.00 89.38 205 GLY A O 1
ATOM 1565 N N . ALA A 1 206 ? -4.262 -12.941 -4.803 1.00 90.69 206 ALA A N 1
ATOM 1566 C CA . ALA A 1 206 ? -4.450 -13.932 -5.855 1.00 90.69 206 ALA A CA 1
ATOM 1567 C C . ALA A 1 206 ? -3.668 -13.551 -7.119 1.00 90.69 206 ALA A C 1
ATOM 1569 O O . ALA A 1 206 ? -3.704 -12.414 -7.590 1.00 90.69 206 ALA A O 1
ATOM 1570 N N . THR A 1 207 ? -2.987 -14.534 -7.711 1.00 95.75 207 THR A N 1
ATOM 1571 C CA . THR A 1 207 ? -2.335 -14.362 -9.017 1.00 95.75 207 THR A CA 1
ATOM 1572 C C . THR A 1 207 ? -3.310 -14.685 -10.155 1.00 95.75 207 THR A C 1
ATOM 1574 O O . THR A 1 207 ? -4.173 -15.549 -9.973 1.00 95.75 207 THR A O 1
ATOM 1577 N N . PRO A 1 208 ? -3.137 -14.118 -11.366 1.00 96.56 208 PRO A N 1
ATOM 1578 C CA . PRO A 1 208 ? -4.065 -14.356 -12.477 1.00 96.56 208 PRO A CA 1
ATOM 1579 C C . PRO A 1 208 ? -4.281 -15.839 -12.797 1.00 96.56 208 PRO A C 1
ATOM 1581 O O . PRO A 1 208 ? -5.401 -16.270 -13.049 1.00 96.56 208 PRO A O 1
ATOM 1584 N N . ARG A 1 209 ? -3.232 -16.667 -12.708 1.00 94.88 209 ARG A N 1
ATOM 1585 C CA . ARG A 1 209 ? -3.354 -18.116 -12.934 1.00 94.88 209 ARG A CA 1
ATOM 1586 C C . ARG A 1 209 ? -4.213 -18.815 -11.879 1.00 94.88 209 ARG A C 1
ATOM 1588 O O . ARG A 1 209 ? -5.029 -19.652 -12.239 1.00 94.88 209 ARG A O 1
ATOM 1595 N N . MET A 1 210 ? -4.074 -18.443 -10.605 1.00 93.81 210 MET A N 1
ATOM 1596 C CA . MET A 1 210 ? -4.933 -18.978 -9.540 1.00 93.81 210 MET A CA 1
ATOM 1597 C C . MET A 1 210 ? -6.398 -18.602 -9.774 1.00 93.81 210 MET A C 1
ATOM 1599 O O . MET A 1 210 ? -7.287 -19.423 -9.561 1.00 93.81 210 MET A O 1
ATOM 1603 N N . VAL A 1 211 ? -6.640 -17.372 -10.238 1.00 96.56 211 VAL A N 1
ATOM 1604 C CA . VAL A 1 211 ? -7.980 -16.898 -10.600 1.00 96.56 211 VAL A CA 1
ATOM 1605 C C . VAL A 1 211 ? -8.554 -17.716 -11.753 1.00 96.56 211 VAL A C 1
ATOM 1607 O O . VAL A 1 211 ? -9.681 -18.193 -11.639 1.00 96.56 211 VAL A O 1
ATOM 1610 N N . TYR A 1 212 ? -7.783 -17.937 -12.823 1.00 95.75 212 TYR A N 1
ATOM 1611 C CA . TYR A 1 212 ? -8.211 -18.768 -13.953 1.00 95.75 212 TYR A CA 1
ATOM 1612 C C . TYR A 1 212 ? -8.642 -20.163 -13.499 1.00 95.75 212 TYR A C 1
ATOM 1614 O O . TYR A 1 212 ? -9.745 -20.609 -13.816 1.00 95.75 212 TYR A O 1
ATOM 1622 N N . ASP A 1 213 ? -7.778 -20.835 -12.735 1.00 93.75 213 ASP A N 1
ATOM 1623 C CA . ASP A 1 213 ? -7.982 -22.218 -12.311 1.00 93.75 213 ASP A CA 1
ATOM 1624 C C . ASP A 1 213 ? -9.223 -22.341 -11.413 1.00 93.75 213 ASP A C 1
ATOM 1626 O O . ASP A 1 213 ? -10.054 -23.235 -11.613 1.00 93.75 213 ASP A O 1
ATOM 1630 N N . LEU A 1 214 ? -9.404 -21.408 -10.469 1.00 93.50 214 LEU A N 1
ATOM 1631 C CA . LEU A 1 214 ? -10.570 -21.385 -9.586 1.00 93.50 214 LEU A CA 1
ATOM 1632 C C . LEU A 1 214 ? -11.862 -21.100 -10.355 1.00 93.50 214 LEU A C 1
ATOM 1634 O O . LEU A 1 214 ? -12.836 -21.837 -10.203 1.00 93.50 214 LEU A O 1
ATOM 1638 N N . VAL A 1 215 ? -11.881 -20.059 -11.193 1.00 95.88 215 VAL A N 1
ATOM 1639 C CA . VAL A 1 215 ? -13.083 -19.675 -11.949 1.00 95.88 215 VAL A CA 1
ATOM 1640 C C . VAL A 1 215 ? -13.475 -20.771 -12.930 1.00 95.88 215 VAL A C 1
ATOM 1642 O O . VAL A 1 215 ? -14.651 -21.122 -13.006 1.00 95.88 215 VAL A O 1
ATOM 1645 N N . ARG A 1 216 ? -12.507 -21.374 -13.629 1.00 94.69 216 ARG A N 1
ATOM 1646 C CA . ARG A 1 216 ? -12.778 -22.463 -14.575 1.00 94.69 216 ARG A CA 1
ATOM 1647 C C . ARG A 1 216 ? -13.292 -23.716 -13.869 1.00 94.69 216 ARG A C 1
ATOM 1649 O O . ARG A 1 216 ? -14.189 -24.382 -14.384 1.00 94.69 216 ARG A O 1
ATOM 1656 N N . THR A 1 217 ? -12.786 -24.001 -12.670 1.00 93.62 217 THR A N 1
ATOM 1657 C CA . THR A 1 217 ? -13.315 -25.072 -11.812 1.00 93.62 217 THR A CA 1
ATOM 1658 C C . THR A 1 217 ? -14.746 -24.766 -11.375 1.00 93.62 217 THR A C 1
ATOM 1660 O O . THR A 1 217 ? -15.634 -25.596 -11.563 1.00 93.62 217 THR A O 1
ATOM 1663 N N . LEU A 1 218 ? -14.999 -23.560 -10.855 1.00 94.19 218 LEU A N 1
ATOM 1664 C CA . LEU A 1 218 ? -16.324 -23.129 -10.410 1.00 94.19 218 LEU A CA 1
ATOM 1665 C C . LEU A 1 218 ? -17.340 -23.158 -11.557 1.00 94.19 218 LEU A C 1
ATOM 1667 O O . LEU A 1 218 ? -18.450 -23.656 -11.380 1.00 94.19 218 LEU A O 1
ATOM 1671 N N . ARG A 1 219 ? -16.943 -22.723 -12.757 1.00 95.06 219 ARG A N 1
ATOM 1672 C CA . ARG A 1 219 ? -17.775 -22.767 -13.965 1.00 95.06 219 ARG A CA 1
ATOM 1673 C C . ARG A 1 219 ? -18.231 -24.180 -14.325 1.00 95.06 219 ARG A C 1
ATOM 1675 O O . ARG A 1 219 ? -19.331 -24.323 -14.850 1.00 95.06 219 ARG A O 1
ATOM 1682 N N . GLY A 1 220 ? -17.423 -25.201 -14.032 1.00 93.38 220 GLY A N 1
ATOM 1683 C CA . GLY A 1 220 ? -17.797 -26.610 -14.197 1.00 93.38 220 GLY A CA 1
ATOM 1684 C C . GLY A 1 220 ? -18.703 -27.163 -13.088 1.00 93.38 220 GLY A C 1
ATOM 1685 O O . GLY A 1 220 ? -19.262 -28.246 -13.248 1.00 93.38 220 GLY A O 1
ATOM 1686 N N . VAL A 1 221 ? -18.847 -26.445 -11.970 1.00 93.94 221 VAL A N 1
ATOM 1687 C CA . VAL A 1 221 ? -19.627 -26.868 -10.795 1.00 93.94 221 VAL A CA 1
ATOM 1688 C C . VAL A 1 221 ? -21.019 -26.242 -10.759 1.00 93.94 221 VAL A C 1
ATOM 1690 O O . VAL A 1 221 ? -21.962 -26.927 -10.362 1.00 93.94 221 VAL A O 1
ATOM 1693 N N . VAL A 1 222 ? -21.151 -24.974 -11.158 1.00 95.69 222 VAL A N 1
ATOM 1694 C CA . VAL A 1 222 ? -22.427 -24.236 -11.141 1.00 95.69 222 VAL A CA 1
ATOM 1695 C C . VAL A 1 222 ? -22.973 -24.013 -12.549 1.00 95.69 222 VAL A C 1
ATOM 1697 O O . VAL A 1 222 ? -22.206 -24.003 -13.513 1.00 95.69 222 VAL A O 1
ATOM 1700 N N . GLY A 1 223 ? -24.287 -23.814 -12.680 1.00 94.62 223 GLY A N 1
ATOM 1701 C CA . GLY A 1 223 ? -24.965 -23.425 -13.924 1.00 94.62 223 GLY A CA 1
ATOM 1702 C C . GLY A 1 223 ? -25.276 -21.926 -14.029 1.00 94.62 223 GLY A C 1
ATOM 1703 O O . GLY A 1 223 ? -25.375 -21.411 -15.141 1.00 94.62 223 GLY A O 1
ATOM 1704 N N . CYS A 1 224 ? -25.373 -21.216 -12.901 1.00 97.25 224 CYS A N 1
ATOM 1705 C CA . CYS A 1 224 ? -25.663 -19.780 -12.835 1.00 97.25 224 CYS A CA 1
ATOM 1706 C C . CYS A 1 224 ? -24.512 -18.883 -13.334 1.00 97.25 224 CYS A C 1
ATOM 1708 O O . CYS A 1 224 ? -23.436 -19.359 -13.709 1.00 97.25 224 CYS A O 1
ATOM 1710 N N . ASP A 1 225 ? -24.716 -17.569 -13.322 1.00 98.31 225 ASP A N 1
ATOM 1711 C CA . ASP A 1 225 ? -23.672 -16.590 -13.633 1.00 98.31 225 ASP A CA 1
ATOM 1712 C C . ASP A 1 225 ? -22.613 -16.532 -12.506 1.00 98.31 225 ASP A C 1
ATOM 1714 O O . ASP A 1 225 ? -22.871 -16.892 -11.354 1.00 98.31 225 ASP A O 1
ATOM 1718 N N . ILE A 1 226 ? -21.395 -16.100 -12.845 1.00 98.19 226 ILE A N 1
ATOM 1719 C CA . ILE A 1 226 ? -20.261 -15.965 -11.913 1.00 98.19 226 ILE A CA 1
ATOM 1720 C C . ILE A 1 226 ? -19.803 -14.508 -11.875 1.00 98.19 226 ILE A C 1
ATOM 1722 O O . ILE A 1 226 ? -19.532 -13.910 -12.924 1.00 98.19 226 ILE A O 1
ATOM 1726 N N . GLU A 1 227 ? -19.698 -13.975 -10.668 1.00 98.31 227 GLU A N 1
ATOM 1727 C CA . GLU A 1 227 ? -19.254 -12.627 -10.333 1.00 98.31 227 GLU A CA 1
ATOM 1728 C C . GLU A 1 227 ? -17.903 -12.666 -9.619 1.00 98.31 227 GLU A C 1
ATOM 1730 O O . GLU A 1 227 ? -17.628 -13.585 -8.840 1.00 98.31 227 GLU A O 1
ATOM 1735 N N . THR A 1 228 ? -17.044 -11.687 -9.902 1.00 97.75 228 THR A N 1
ATOM 1736 C CA . THR A 1 228 ? -15.688 -11.647 -9.351 1.00 97.75 228 THR A CA 1
ATOM 1737 C C . THR A 1 228 ? -15.297 -10.281 -8.819 1.00 97.75 228 THR A C 1
ATOM 1739 O O . THR A 1 228 ? -15.437 -9.279 -9.523 1.00 97.75 228 THR A O 1
ATOM 1742 N N . HIS A 1 229 ? -14.697 -10.291 -7.632 1.00 97.75 229 HIS A N 1
ATOM 1743 C CA . HIS A 1 229 ? -14.255 -9.115 -6.898 1.00 97.75 229 HIS A CA 1
ATOM 1744 C C . HIS A 1 229 ? -12.765 -9.232 -6.543 1.00 97.75 229 HIS A C 1
ATOM 1746 O O . HIS A 1 229 ? -12.357 -10.179 -5.867 1.00 97.75 229 HIS A O 1
ATOM 1752 N N . PHE A 1 230 ? -11.936 -8.285 -6.988 1.00 97.88 230 PHE A N 1
ATOM 1753 C CA . PHE A 1 230 ? -10.481 -8.347 -6.807 1.00 97.88 230 PHE A CA 1
ATOM 1754 C C . PHE A 1 230 ? -9.941 -7.061 -6.193 1.00 97.88 230 PHE A C 1
ATOM 1756 O O . PHE A 1 230 ? -10.041 -6.003 -6.817 1.00 97.88 230 PHE A O 1
ATOM 1763 N N . HIS A 1 231 ? -9.328 -7.170 -5.012 1.00 97.50 231 HIS A N 1
ATOM 1764 C CA . HIS A 1 231 ? -8.513 -6.095 -4.455 1.00 97.50 231 HIS A CA 1
ATOM 1765 C C . HIS A 1 231 ? -7.151 -6.002 -5.146 1.00 97.50 231 HIS A C 1
ATOM 1767 O O . HIS A 1 231 ? -6.648 -6.983 -5.700 1.00 97.50 231 HIS A O 1
ATOM 1773 N N . ASP A 1 232 ? -6.551 -4.814 -5.110 1.00 95.88 232 ASP A N 1
ATOM 1774 C CA . ASP A 1 232 ? -5.363 -4.490 -5.903 1.00 95.88 232 ASP A CA 1
ATOM 1775 C C . ASP A 1 232 ? -4.064 -4.385 -5.087 1.00 95.88 232 ASP A C 1
ATOM 1777 O O . ASP A 1 232 ? -3.088 -3.806 -5.559 1.00 95.88 232 ASP A O 1
ATOM 1781 N N . ASP A 1 233 ? -3.996 -4.939 -3.870 1.00 93.62 233 ASP A N 1
ATOM 1782 C CA . ASP A 1 233 ? -2.839 -4.824 -2.957 1.00 93.62 233 ASP A CA 1
ATOM 1783 C C . ASP A 1 233 ? -1.487 -5.193 -3.602 1.00 93.62 233 ASP A C 1
ATOM 1785 O O . ASP A 1 233 ? -0.448 -4.623 -3.259 1.00 93.62 233 ASP A O 1
ATOM 1789 N N . THR A 1 234 ? -1.498 -6.114 -4.571 1.00 91.88 234 THR A N 1
ATOM 1790 C CA . THR A 1 234 ? -0.318 -6.556 -5.335 1.00 91.88 234 THR A CA 1
ATOM 1791 C C . THR A 1 234 ? -0.314 -6.111 -6.807 1.00 91.88 234 THR A C 1
ATOM 1793 O O . THR A 1 234 ? 0.519 -6.576 -7.587 1.00 91.88 234 THR A O 1
ATOM 1796 N N . GLY A 1 235 ? -1.207 -5.196 -7.203 1.00 91.50 235 GLY A N 1
ATOM 1797 C CA . GLY A 1 235 ? -1.276 -4.622 -8.555 1.00 91.50 235 GLY A CA 1
ATOM 1798 C C . GLY A 1 235 ? -1.811 -5.574 -9.632 1.00 91.50 235 GLY A C 1
ATOM 1799 O O . GLY A 1 235 ? -1.464 -5.431 -10.807 1.00 91.50 235 GLY A O 1
ATOM 1800 N N . CYS A 1 236 ? -2.588 -6.590 -9.240 1.00 95.81 236 CYS A N 1
ATOM 1801 C CA . CYS A 1 236 ? -3.078 -7.646 -10.130 1.00 95.81 236 CYS A CA 1
ATOM 1802 C C . CYS A 1 236 ? -4.582 -7.573 -10.445 1.00 95.81 236 CYS A C 1
ATOM 1804 O O . CYS A 1 236 ? -5.043 -8.385 -11.245 1.00 95.81 236 CYS A O 1
ATOM 1806 N N . ALA A 1 237 ? -5.359 -6.629 -9.902 1.00 97.94 237 ALA A N 1
ATOM 1807 C CA . ALA A 1 237 ? -6.826 -6.660 -9.979 1.00 97.94 237 ALA A CA 1
ATOM 1808 C C . ALA A 1 237 ? -7.366 -6.673 -11.423 1.00 97.94 237 ALA A C 1
ATOM 1810 O O . ALA A 1 237 ? -8.210 -7.498 -11.767 1.00 97.94 237 ALA A O 1
ATOM 1811 N N . VAL A 1 238 ? -6.816 -5.838 -12.315 1.00 98.19 238 VAL A N 1
ATOM 1812 C CA . VAL A 1 238 ? -7.215 -5.814 -13.740 1.00 98.19 238 VAL A CA 1
ATOM 1813 C C . VAL A 1 238 ? -6.837 -7.111 -14.457 1.00 98.19 238 VAL A C 1
ATOM 1815 O O . VAL A 1 238 ? -7.608 -7.610 -15.275 1.00 98.19 238 VAL A O 1
ATOM 1818 N N . ALA A 1 239 ? -5.661 -7.669 -14.161 1.00 97.75 239 ALA A N 1
ATOM 1819 C CA . ALA A 1 239 ? -5.230 -8.934 -14.752 1.00 97.75 239 ALA A CA 1
ATOM 1820 C C . ALA A 1 239 ? -6.123 -10.088 -14.272 1.00 97.75 239 ALA A C 1
ATOM 1822 O O . ALA A 1 239 ? -6.601 -10.875 -15.085 1.00 97.75 239 ALA A O 1
ATOM 1823 N N . ASN A 1 240 ? -6.422 -10.124 -12.974 1.00 98.25 240 ASN A N 1
ATOM 1824 C CA . ASN A 1 240 ? -7.330 -11.080 -12.354 1.00 98.25 240 ASN A CA 1
ATOM 1825 C C . ASN A 1 240 ? -8.739 -10.990 -12.959 1.00 98.25 240 ASN A C 1
ATOM 1827 O O . ASN A 1 240 ? -9.298 -12.016 -13.332 1.00 98.25 240 ASN A O 1
ATOM 1831 N N . ALA A 1 241 ? -9.276 -9.782 -13.156 1.00 98.44 241 ALA A N 1
ATOM 1832 C CA . ALA A 1 241 ? -10.572 -9.558 -13.798 1.00 98.44 241 ALA A CA 1
ATOM 1833 C C . ALA A 1 241 ? -10.646 -10.132 -15.219 1.00 98.44 241 ALA A C 1
ATOM 1835 O O . ALA A 1 241 ? -11.580 -10.856 -15.558 1.00 98.44 241 ALA A O 1
ATOM 1836 N N . VAL A 1 242 ? -9.648 -9.845 -16.056 1.00 97.38 242 VAL A N 1
ATOM 1837 C CA . VAL A 1 242 ? -9.618 -10.341 -17.442 1.00 97.38 242 VAL A CA 1
ATOM 1838 C C . VAL A 1 242 ? -9.490 -11.856 -17.464 1.00 97.38 242 VAL A C 1
ATOM 1840 O O . VAL A 1 242 ? -10.219 -12.528 -18.189 1.00 97.38 242 VAL A O 1
ATOM 1843 N N . THR A 1 243 ? -8.605 -12.403 -16.637 1.00 97.12 243 THR A N 1
ATOM 1844 C CA . THR A 1 243 ? -8.381 -13.843 -16.577 1.00 97.12 243 THR A CA 1
ATOM 1845 C C . THR A 1 243 ? -9.566 -14.593 -15.959 1.00 97.12 243 THR A C 1
ATOM 1847 O O . THR A 1 243 ? -9.861 -15.716 -16.364 1.00 97.12 243 THR A O 1
ATOM 1850 N N . ALA A 1 244 ? -10.329 -13.968 -15.061 1.00 97.94 244 ALA A N 1
ATOM 1851 C CA . ALA A 1 244 ? -11.612 -14.499 -14.618 1.00 97.94 244 ALA A CA 1
ATOM 1852 C C . ALA A 1 244 ? -12.609 -14.604 -15.780 1.00 97.94 244 ALA A C 1
ATOM 1854 O O . ALA A 1 244 ? -13.247 -15.644 -15.948 1.00 97.94 244 ALA A O 1
ATOM 1855 N N . LEU A 1 245 ? -12.715 -13.569 -16.623 1.00 97.69 245 LEU A N 1
ATOM 1856 C CA . LEU A 1 245 ? -13.563 -13.615 -17.821 1.00 97.69 245 LEU A CA 1
ATOM 1857 C C . LEU A 1 245 ? -13.108 -14.706 -18.800 1.00 97.69 245 LEU A C 1
ATOM 1859 O O . LEU A 1 245 ? -13.952 -15.407 -19.358 1.00 97.69 245 LEU A O 1
ATOM 1863 N N . GLU A 1 246 ? -11.797 -14.898 -18.972 1.00 95.44 246 GLU A N 1
ATOM 1864 C CA . GLU A 1 246 ? -11.235 -16.014 -19.751 1.00 95.44 246 GLU A CA 1
ATOM 1865 C C . GLU A 1 246 ? -11.588 -17.383 -19.141 1.00 95.44 246 GLU A C 1
ATOM 1867 O O . GLU A 1 246 ? -11.828 -18.346 -19.869 1.00 95.44 246 GLU A O 1
ATOM 1872 N N . GLY A 1 247 ? -11.654 -17.474 -17.809 1.00 94.69 247 GLY A N 1
ATOM 1873 C CA . GLY A 1 247 ? -12.057 -18.673 -17.065 1.00 94.69 247 GLY A CA 1
ATOM 1874 C C . GLY A 1 247 ? -13.564 -18.963 -17.087 1.00 94.69 247 GLY A C 1
ATOM 1875 O O . GLY A 1 247 ? -13.976 -20.043 -16.664 1.00 94.69 247 GLY A O 1
ATOM 1876 N N . GLY A 1 248 ? -14.384 -18.034 -17.589 1.00 96.06 248 GLY A N 1
ATOM 1877 C CA . GLY A 1 248 ? -15.840 -18.171 -17.690 1.00 96.06 248 GLY A CA 1
ATOM 1878 C C . GLY A 1 248 ? -16.647 -17.376 -16.663 1.00 96.06 248 GLY A C 1
ATOM 1879 O O . GLY A 1 248 ? -17.857 -17.598 -16.546 1.00 96.06 248 GLY A O 1
ATOM 1880 N N . ALA A 1 249 ? -16.023 -16.432 -15.949 1.00 97.94 249 ALA A N 1
ATOM 1881 C CA . ALA A 1 249 ? -16.758 -15.414 -15.203 1.00 97.94 249 ALA A CA 1
ATOM 1882 C C . ALA A 1 249 ? -17.613 -14.558 -16.142 1.00 97.94 249 ALA A C 1
ATOM 1884 O O . ALA A 1 249 ? -17.326 -14.433 -17.329 1.00 97.94 249 ALA A O 1
ATOM 1885 N N . THR A 1 250 ? -18.679 -13.971 -15.614 1.00 98.31 250 THR A N 1
ATOM 1886 C CA . THR A 1 250 ? -19.675 -13.210 -16.395 1.00 98.31 250 THR A CA 1
ATOM 1887 C C . THR A 1 250 ? -19.784 -11.756 -15.948 1.00 98.31 250 THR A C 1
ATOM 1889 O O . THR A 1 250 ? -20.114 -10.896 -16.763 1.00 98.31 250 THR A O 1
ATOM 1892 N N . HIS A 1 251 ? -19.487 -11.485 -14.676 1.00 98.62 251 HIS A N 1
ATOM 1893 C CA . HIS A 1 251 ? -19.574 -10.168 -14.057 1.00 98.62 251 HIS A CA 1
ATOM 1894 C C . HIS A 1 251 ? -18.252 -9.836 -13.368 1.00 98.62 251 HIS A C 1
ATOM 1896 O O . HIS A 1 251 ? -17.647 -10.705 -12.738 1.00 98.62 251 HIS A O 1
ATOM 1902 N N . VAL A 1 252 ? -17.819 -8.584 -13.492 1.00 98.62 252 VAL A N 1
ATOM 1903 C CA . VAL A 1 252 ? -16.629 -8.057 -12.819 1.00 98.62 252 VAL A CA 1
ATOM 1904 C C . VAL A 1 252 ? -17.027 -6.832 -12.014 1.00 98.62 252 VAL A C 1
ATOM 1906 O O . VAL A 1 252 ? -17.621 -5.898 -12.562 1.00 98.62 252 VAL A O 1
ATOM 1909 N N . ASP A 1 253 ? -16.640 -6.830 -10.744 1.00 98.75 253 ASP A N 1
ATOM 1910 C CA . ASP A 1 253 ? -16.799 -5.676 -9.874 1.00 98.75 253 ASP A CA 1
ATOM 1911 C C . ASP A 1 253 ? -15.710 -4.652 -10.175 1.00 98.75 253 ASP A C 1
ATOM 1913 O O . ASP A 1 253 ? -14.517 -4.978 -10.231 1.00 98.75 253 ASP A O 1
ATOM 1917 N N . THR A 1 254 ? -16.116 -3.398 -10.351 1.00 98.81 254 THR A N 1
ATOM 1918 C CA . THR A 1 254 ? -15.194 -2.279 -10.553 1.00 98.81 254 THR A CA 1
ATOM 1919 C C . THR A 1 254 ? -15.514 -1.113 -9.640 1.00 98.81 254 THR A C 1
ATOM 1921 O O . THR A 1 254 ? -16.625 -0.988 -9.136 1.00 98.81 254 THR A O 1
ATOM 1924 N N . SER A 1 255 ? -14.550 -0.211 -9.494 1.00 98.75 255 SER A N 1
ATOM 1925 C CA . SER A 1 255 ? -14.763 1.100 -8.884 1.00 98.75 255 SER A CA 1
ATOM 1926 C C . SER A 1 255 ? -14.085 2.186 -9.721 1.00 98.75 255 SER A C 1
ATOM 1928 O O . SER A 1 255 ? -13.038 1.950 -10.341 1.00 98.75 255 SER A O 1
ATOM 1930 N N . VAL A 1 256 ? -14.652 3.390 -9.767 1.00 98.44 256 VAL A N 1
ATOM 1931 C CA . VAL A 1 256 ? -14.066 4.543 -10.462 1.00 98.44 256 VAL A CA 1
ATOM 1932 C C . VAL A 1 256 ? -12.715 4.870 -9.824 1.00 98.44 256 VAL A C 1
ATOM 1934 O O . VAL A 1 256 ? -12.610 5.014 -8.609 1.00 98.44 256 VAL A O 1
ATOM 1937 N N . LEU A 1 257 ? -11.654 4.964 -10.637 1.00 95.81 257 LEU A N 1
ATOM 1938 C CA . LEU A 1 257 ? -10.253 5.059 -10.177 1.00 95.81 257 LEU A CA 1
ATOM 1939 C C . LEU A 1 257 ? -9.789 3.898 -9.275 1.00 95.81 257 LEU A C 1
ATOM 1941 O O . LEU A 1 257 ? -8.713 3.974 -8.687 1.00 95.81 257 LEU A O 1
ATOM 1945 N N . GLY A 1 258 ? -10.582 2.830 -9.174 1.00 97.75 258 GLY A N 1
ATOM 1946 C CA . GLY A 1 258 ? -10.315 1.683 -8.317 1.00 97.75 258 GLY A CA 1
ATOM 1947 C C . GLY A 1 258 ? -10.522 1.956 -6.835 1.00 97.75 258 GLY A C 1
ATOM 1948 O O . GLY A 1 258 ? -10.069 1.151 -6.039 1.00 97.75 258 GLY A O 1
ATOM 1949 N N . ILE A 1 259 ? -11.167 3.058 -6.427 1.00 96.94 259 ILE A N 1
ATOM 1950 C CA . ILE A 1 259 ? -11.263 3.396 -4.999 1.00 96.94 259 ILE A CA 1
ATOM 1951 C C . ILE A 1 259 ? -11.990 2.306 -4.197 1.00 96.94 259 ILE A C 1
ATOM 1953 O O . ILE A 1 259 ? -13.015 1.780 -4.625 1.00 96.94 259 ILE A O 1
ATOM 1957 N N . GLY A 1 260 ? -11.462 2.000 -3.017 1.00 94.62 260 GLY A N 1
ATOM 1958 C CA . GLY A 1 260 ? -11.986 0.981 -2.114 1.00 94.62 260 GLY A CA 1
ATOM 1959 C C . GLY A 1 260 ? -11.156 0.893 -0.837 1.00 94.62 260 GLY A C 1
ATOM 1960 O O . GLY A 1 260 ? -10.343 1.781 -0.553 1.00 94.62 260 GLY A O 1
ATOM 1961 N N . GLU A 1 261 ? -11.334 -0.181 -0.079 1.00 88.81 261 GLU A N 1
ATOM 1962 C CA . GLU A 1 261 ? -10.518 -0.520 1.085 1.00 88.81 261 GLU A CA 1
ATOM 1963 C C . GLU A 1 261 ? -9.026 -0.606 0.683 1.00 88.81 261 GLU A C 1
ATOM 1965 O O . GLU A 1 261 ? -8.671 -1.179 -0.348 1.00 88.81 261 GLU A O 1
ATOM 1970 N N . ARG A 1 262 ? -8.122 -0.046 1.502 1.00 94.31 262 ARG A N 1
ATOM 1971 C CA . ARG A 1 262 ? -6.664 0.031 1.236 1.00 94.31 262 ARG A CA 1
ATOM 1972 C C . ARG A 1 262 ? -6.334 0.769 -0.073 1.00 94.31 262 ARG A C 1
ATOM 1974 O O . ARG A 1 262 ? -6.525 1.983 -0.136 1.00 94.31 262 ARG A O 1
ATOM 1981 N N . ASN A 1 263 ? -5.766 0.085 -1.068 1.00 92.19 263 ASN A N 1
ATOM 1982 C CA . ASN A 1 263 ? -5.525 0.626 -2.408 1.00 92.19 263 ASN A CA 1
ATOM 1983 C C . ASN A 1 263 ? -6.628 0.249 -3.411 1.00 92.19 263 ASN A C 1
ATOM 1985 O O . ASN A 1 263 ? -6.526 0.625 -4.576 1.00 92.19 263 ASN A O 1
ATOM 1989 N N . GLY A 1 264 ? -7.690 -0.400 -2.928 1.00 96.62 264 GLY A N 1
ATOM 1990 C CA . GLY A 1 264 ? -8.952 -0.561 -3.622 1.00 96.62 264 GLY A CA 1
ATOM 1991 C C . GLY A 1 264 ? -9.048 -1.806 -4.494 1.00 96.62 264 GLY A C 1
ATOM 1992 O O . GLY A 1 264 ? -8.458 -2.837 -4.171 1.00 96.62 264 GLY A O 1
ATOM 1993 N N . ILE A 1 265 ? -9.861 -1.721 -5.547 1.00 98.31 265 ILE A N 1
ATOM 1994 C CA . ILE A 1 265 ? -10.274 -2.847 -6.399 1.00 98.31 265 ILE A CA 1
ATOM 1995 C C . ILE A 1 265 ? -10.044 -2.545 -7.883 1.00 98.31 265 ILE A C 1
ATOM 1997 O O . ILE A 1 265 ? -9.546 -1.477 -8.235 1.00 98.31 265 ILE A O 1
ATOM 2001 N N . THR A 1 266 ? -10.435 -3.464 -8.771 1.00 98.69 266 THR A N 1
ATOM 2002 C CA . THR A 1 266 ? -10.362 -3.294 -10.233 1.00 98.69 266 THR A CA 1
ATOM 2003 C C . THR A 1 266 ? -10.848 -1.903 -10.687 1.00 98.69 266 THR A C 1
ATOM 2005 O O . THR A 1 266 ? -12.043 -1.602 -10.596 1.00 98.69 266 THR A O 1
ATOM 2008 N N . PRO A 1 267 ? -9.965 -1.038 -11.226 1.00 98.62 267 PRO A N 1
ATOM 2009 C CA . PRO A 1 267 ? -10.373 0.285 -11.679 1.00 98.62 267 PRO A CA 1
ATOM 2010 C C . PRO A 1 267 ? -11.220 0.209 -12.952 1.00 98.62 267 PRO A C 1
ATOM 2012 O O . PRO A 1 267 ? -10.792 -0.395 -13.942 1.00 98.62 267 PRO A O 1
ATOM 2015 N N . LEU A 1 268 ? -12.374 0.888 -12.971 1.00 98.62 268 LEU A N 1
ATOM 2016 C CA . LEU A 1 268 ? -13.275 0.939 -14.132 1.00 98.62 268 LEU A CA 1
ATOM 2017 C C . LEU A 1 268 ? -12.532 1.378 -15.404 1.00 98.62 268 LEU A C 1
ATOM 2019 O O . LEU A 1 268 ? -12.580 0.691 -16.425 1.00 98.62 268 LEU A O 1
ATOM 2023 N N . GLY A 1 269 ? -11.788 2.487 -15.338 1.00 96.75 269 GLY A N 1
ATOM 2024 C CA . GLY A 1 269 ? -11.030 3.002 -16.479 1.00 96.75 269 GLY A CA 1
ATOM 2025 C C . GLY A 1 269 ? -9.950 2.034 -16.969 1.00 96.75 269 GLY A C 1
ATOM 2026 O O . GLY A 1 269 ? -9.823 1.800 -18.170 1.00 96.75 269 GLY A O 1
ATOM 2027 N N . ALA A 1 270 ? -9.224 1.388 -16.055 1.00 97.75 270 ALA A N 1
ATOM 2028 C CA . ALA A 1 270 ? -8.193 0.416 -16.415 1.00 97.75 270 ALA A CA 1
ATOM 2029 C C . ALA A 1 270 ? -8.782 -0.845 -17.071 1.00 97.75 270 ALA A C 1
ATOM 2031 O O . ALA A 1 270 ? -8.235 -1.329 -18.067 1.00 97.75 270 ALA A O 1
ATOM 2032 N N . LEU A 1 271 ? -9.930 -1.332 -16.583 1.00 98.31 271 LEU A N 1
ATOM 2033 C CA . LEU A 1 271 ? -10.658 -2.420 -17.234 1.00 98.31 271 LEU A CA 1
ATOM 2034 C C . LEU A 1 271 ? -11.116 -2.003 -18.640 1.00 98.31 271 LEU A C 1
ATOM 2036 O O . LEU A 1 271 ? -10.914 -2.755 -19.590 1.00 98.31 271 LEU A O 1
ATOM 2040 N N . MET A 1 272 ? -11.640 -0.786 -18.821 1.00 97.88 272 MET A N 1
ATOM 2041 C CA . MET A 1 272 ? -12.012 -0.274 -20.151 1.00 97.88 272 MET A CA 1
ATOM 2042 C C . MET A 1 272 ? -10.821 -0.179 -21.104 1.00 97.88 272 MET A C 1
ATOM 2044 O O . MET A 1 272 ? -10.939 -0.586 -22.262 1.00 97.88 272 MET A O 1
ATOM 2048 N N . ALA A 1 273 ? -9.662 0.282 -20.625 1.00 96.12 273 ALA A N 1
ATOM 2049 C CA . ALA A 1 273 ? -8.427 0.322 -21.411 1.00 96.12 273 ALA A CA 1
ATOM 2050 C C . ALA A 1 273 ? -8.025 -1.076 -21.899 1.00 96.12 273 ALA A C 1
ATOM 2052 O O . ALA A 1 273 ? -7.586 -1.256 -23.035 1.00 96.12 273 ALA A O 1
ATOM 2053 N N . ARG A 1 274 ? -8.201 -2.088 -21.050 1.00 96.50 274 ARG A N 1
ATOM 2054 C CA . ARG A 1 274 ? -7.874 -3.469 -21.392 1.00 96.50 274 ARG A CA 1
ATOM 2055 C C . ARG A 1 274 ? -8.892 -4.077 -22.354 1.00 96.50 274 ARG A C 1
ATOM 2057 O O . ARG A 1 274 ? -8.493 -4.695 -23.345 1.00 96.50 274 ARG A O 1
ATOM 2064 N N . MET A 1 275 ? -10.183 -3.880 -22.097 1.00 95.81 275 MET A N 1
ATOM 2065 C CA . MET A 1 275 ? -11.257 -4.501 -22.873 1.00 95.81 275 MET A CA 1
ATOM 2066 C C . MET A 1 275 ? -11.460 -3.846 -24.240 1.00 95.81 275 MET A C 1
ATOM 2068 O O . MET A 1 275 ? -11.746 -4.561 -25.192 1.00 95.81 275 MET A O 1
ATOM 2072 N N . VAL A 1 276 ? -11.175 -2.549 -24.413 1.00 95.25 276 VAL A N 1
ATOM 2073 C CA . VAL A 1 276 ? -11.218 -1.916 -25.748 1.00 95.25 276 VAL A CA 1
ATOM 2074 C C . VAL A 1 276 ? -10.169 -2.491 -26.709 1.00 95.25 276 VAL A C 1
ATOM 2076 O O . VAL A 1 276 ? -10.342 -2.416 -27.922 1.00 95.25 276 VAL A O 1
ATOM 2079 N N . VAL A 1 277 ? -9.097 -3.095 -26.186 1.00 92.81 277 VAL A N 1
ATOM 2080 C CA . VAL A 1 277 ? -8.082 -3.794 -26.991 1.00 92.81 277 VAL A CA 1
ATOM 2081 C C . VAL A 1 277 ? -8.457 -5.264 -27.203 1.00 92.81 277 VAL A C 1
ATOM 2083 O O . VAL A 1 277 ? -8.252 -5.798 -28.292 1.00 92.81 277 VAL A O 1
ATOM 2086 N N . THR A 1 278 ? -8.997 -5.924 -26.173 1.00 90.38 278 THR A N 1
ATOM 2087 C CA . THR A 1 278 ? -9.325 -7.362 -26.201 1.00 90.38 278 THR A CA 1
ATOM 2088 C C . THR A 1 278 ? -10.637 -7.663 -26.936 1.00 90.38 278 THR A C 1
ATOM 2090 O O . THR A 1 278 ? -10.697 -8.595 -27.731 1.00 90.38 278 THR A O 1
ATOM 2093 N N . ALA A 1 279 ? -11.678 -6.864 -26.702 1.00 91.88 279 ALA A N 1
ATOM 2094 C CA . ALA A 1 279 ? -13.016 -7.001 -27.274 1.00 91.88 279 ALA A CA 1
ATOM 2095 C C . ALA A 1 279 ? -13.552 -5.638 -27.775 1.00 91.88 279 ALA A C 1
ATOM 2097 O O . ALA A 1 279 ? -14.586 -5.162 -27.301 1.00 91.88 279 ALA A O 1
ATOM 2098 N N . PRO A 1 280 ? -12.869 -5.000 -28.750 1.00 91.75 280 PRO A N 1
ATOM 2099 C CA . PRO A 1 280 ? -13.138 -3.625 -29.179 1.00 91.75 280 PRO A CA 1
ATOM 2100 C C . PRO A 1 280 ? -14.598 -3.368 -29.551 1.00 91.75 280 PRO A C 1
ATOM 2102 O O . PRO A 1 280 ? -15.166 -2.369 -29.120 1.00 91.75 280 PRO A O 1
ATOM 2105 N N . GLU A 1 281 ? -15.208 -4.255 -30.338 1.00 92.19 281 GLU A N 1
ATOM 2106 C CA . GLU A 1 281 ? -16.573 -4.055 -30.835 1.00 92.19 281 GLU A CA 1
ATOM 2107 C C . GLU A 1 281 ? -17.603 -4.104 -29.704 1.00 92.19 281 GLU A C 1
ATOM 2109 O O . GLU A 1 281 ? -18.472 -3.237 -29.629 1.00 92.19 281 GLU A O 1
ATOM 2114 N N . TYR A 1 282 ? -17.459 -5.051 -28.773 1.00 93.62 282 TYR A N 1
ATOM 2115 C CA . TYR A 1 282 ? -18.327 -5.142 -27.599 1.00 93.62 282 TYR A CA 1
ATOM 2116 C C . TYR A 1 282 ? -18.155 -3.910 -26.705 1.00 93.62 282 TYR A C 1
ATOM 2118 O O . TYR A 1 282 ? -19.119 -3.214 -26.396 1.00 93.62 282 TYR A O 1
ATOM 2126 N N . THR A 1 283 ? -16.914 -3.569 -26.350 1.00 94.75 283 THR A N 1
ATOM 2127 C CA . THR A 1 283 ? -16.649 -2.464 -25.423 1.00 94.75 283 THR A CA 1
ATOM 2128 C C . THR A 1 283 ? -17.116 -1.112 -25.976 1.00 94.75 283 THR A C 1
ATOM 2130 O O . THR A 1 283 ? -17.713 -0.335 -25.235 1.00 94.75 283 THR A O 1
ATOM 2133 N N . LYS A 1 284 ? -16.906 -0.832 -27.271 1.00 93.94 284 LYS A N 1
ATOM 2134 C CA . LYS A 1 284 ? -17.328 0.436 -27.901 1.00 93.94 284 LYS A CA 1
ATOM 2135 C C . LYS A 1 284 ? -18.843 0.563 -28.069 1.00 93.94 284 LYS A C 1
ATOM 2137 O O . LYS A 1 284 ? -19.346 1.682 -28.112 1.00 93.94 284 LYS A O 1
ATOM 2142 N N . THR A 1 285 ? -19.559 -0.552 -28.223 1.00 94.00 285 THR A N 1
ATOM 2143 C CA . THR A 1 285 ? -21.021 -0.537 -28.403 1.00 94.00 285 THR A CA 1
ATOM 2144 C C . THR A 1 285 ? -21.768 -0.511 -27.075 1.00 94.00 285 THR A C 1
ATOM 2146 O O . THR A 1 285 ? -22.788 0.169 -26.978 1.00 94.00 285 THR A O 1
ATOM 2149 N N . HIS A 1 286 ? -21.250 -1.195 -26.052 1.00 94.44 286 HIS A N 1
ATOM 2150 C CA . HIS A 1 286 ? -21.885 -1.263 -24.736 1.00 94.44 286 HIS A CA 1
ATOM 2151 C C . HIS A 1 286 ? -21.590 -0.045 -23.848 1.00 94.44 286 HIS A C 1
ATOM 2153 O O . HIS A 1 286 ? -22.491 0.416 -23.149 1.00 94.44 286 HIS A O 1
ATOM 2159 N N . TYR A 1 287 ? -20.377 0.525 -23.903 1.00 97.25 287 TYR A N 1
ATOM 2160 C CA . TYR A 1 287 ? -19.957 1.600 -22.993 1.00 97.25 287 TYR A CA 1
ATOM 2161 C C . TYR A 1 287 ? -19.662 2.918 -23.716 1.00 97.25 287 TYR A C 1
ATOM 2163 O O . TYR A 1 287 ? -18.986 2.965 -24.746 1.00 97.25 287 TYR A O 1
ATOM 2171 N N . LYS A 1 288 ? -20.099 4.038 -23.131 1.00 97.69 288 LYS A N 1
ATOM 2172 C CA . LYS A 1 288 ? -19.834 5.394 -23.640 1.00 97.69 288 LYS A CA 1
ATOM 2173 C C . LYS A 1 288 ? -18.474 5.903 -23.172 1.00 97.69 288 LYS A C 1
ATOM 2175 O O . LYS A 1 288 ? -18.383 6.823 -22.357 1.00 97.69 288 LYS A O 1
ATOM 2180 N N . LEU A 1 289 ? -17.418 5.332 -23.746 1.00 96.94 289 LEU A N 1
ATOM 2181 C CA . LEU A 1 289 ? -16.015 5.611 -23.415 1.00 96.94 289 LEU A CA 1
ATOM 2182 C C . LEU A 1 289 ? -15.649 7.111 -23.282 1.00 96.94 289 LEU A C 1
ATOM 2184 O O . LEU A 1 289 ? -14.932 7.437 -22.335 1.00 96.94 289 LEU A O 1
ATOM 2188 N N . PRO A 1 290 ? -16.173 8.053 -24.101 1.00 96.31 290 PRO A N 1
ATOM 2189 C CA . PRO A 1 290 ? -15.874 9.482 -23.941 1.00 96.31 290 PRO A CA 1
ATOM 2190 C C . PRO A 1 290 ? -16.310 10.114 -22.611 1.00 96.31 290 PRO A C 1
ATOM 2192 O O . PRO A 1 290 ? -15.819 11.183 -22.258 1.00 96.31 290 PRO A O 1
ATOM 2195 N N . LYS A 1 291 ? -17.225 9.483 -21.862 1.00 96.00 291 LYS A N 1
ATOM 2196 C CA . LYS A 1 291 ? -17.691 9.989 -20.557 1.00 96.00 291 LYS A CA 1
ATOM 2197 C C . LYS A 1 291 ? -16.767 9.625 -19.396 1.00 96.00 291 LYS A C 1
ATOM 2199 O O . LYS A 1 291 ? -16.901 10.199 -18.320 1.00 96.00 291 LYS A O 1
ATOM 2204 N N . LEU A 1 292 ? -15.824 8.701 -19.604 1.00 96.38 292 LEU A N 1
ATOM 2205 C CA . LEU A 1 292 ? -14.979 8.159 -18.538 1.00 96.38 292 LEU A CA 1
ATOM 2206 C C . LEU A 1 292 ? -14.201 9.253 -17.792 1.00 96.38 292 LEU A C 1
ATOM 2208 O O . LEU A 1 292 ? -14.181 9.262 -16.565 1.00 96.38 292 LEU A O 1
ATOM 2212 N N . LYS A 1 293 ? -13.615 10.208 -18.524 1.00 90.94 293 LYS A N 1
ATOM 2213 C CA . LYS A 1 293 ? -12.838 11.298 -17.920 1.00 90.94 293 LYS A CA 1
ATOM 2214 C C . LYS A 1 293 ? -13.680 12.166 -16.986 1.00 90.94 293 LYS A C 1
ATOM 2216 O O . LYS A 1 293 ? -13.234 12.467 -15.888 1.00 90.94 293 LYS A O 1
ATOM 2221 N N . GLU A 1 294 ? -14.888 12.540 -17.399 1.00 93.88 294 GLU A N 1
ATOM 2222 C CA . GLU A 1 294 ? -15.782 13.364 -16.575 1.00 93.88 294 GLU A CA 1
ATOM 2223 C C . GLU A 1 294 ? -16.173 12.638 -15.278 1.00 93.88 294 GLU A C 1
ATOM 2225 O O . GLU A 1 294 ? -16.220 13.247 -14.209 1.00 93.88 294 GLU A O 1
ATOM 2230 N N . ILE A 1 295 ? -16.414 11.325 -15.361 1.00 97.50 295 ILE A N 1
ATOM 2231 C CA . ILE A 1 295 ? -16.736 10.473 -14.208 1.00 97.50 295 ILE A CA 1
ATOM 2232 C C . ILE A 1 295 ? -15.564 10.427 -13.229 1.00 97.50 295 ILE A C 1
ATOM 2234 O O . ILE A 1 295 ? -15.749 10.680 -12.039 1.00 97.50 295 ILE A O 1
ATOM 2238 N N . GLU A 1 296 ? -14.360 10.148 -13.727 1.00 96.56 296 GLU A N 1
ATOM 2239 C CA . GLU A 1 296 ? -13.156 10.080 -12.899 1.00 96.56 296 GLU A CA 1
ATOM 2240 C C . GLU A 1 296 ? -12.796 11.436 -12.284 1.00 96.56 296 GLU A C 1
ATOM 2242 O O . GLU A 1 296 ? -12.466 11.490 -11.103 1.00 96.56 296 GLU A O 1
ATOM 2247 N N . GLU A 1 297 ? -12.925 12.539 -13.027 1.00 86.94 297 GLU A N 1
ATOM 2248 C CA . GLU A 1 297 ? -12.719 13.895 -12.498 1.00 86.94 297 GLU A CA 1
ATOM 2249 C C . GLU A 1 297 ? -13.740 14.237 -11.408 1.00 86.94 297 GLU A C 1
ATOM 2251 O O . GLU A 1 297 ? -13.378 14.809 -10.374 1.00 86.94 297 GLU A O 1
ATOM 2256 N N . TYR A 1 298 ? -15.009 13.861 -11.600 1.00 95.62 298 TYR A N 1
ATOM 2257 C CA . TYR A 1 298 ? -16.043 14.102 -10.600 1.00 95.62 298 TYR A CA 1
ATOM 2258 C C . TYR A 1 298 ? -15.790 13.289 -9.328 1.00 95.62 298 TYR A C 1
ATOM 2260 O O . TYR A 1 298 ? -15.732 13.878 -8.247 1.00 95.62 298 TYR A O 1
ATOM 2268 N N . VAL A 1 299 ? -15.560 11.978 -9.437 1.00 94.88 299 VAL A N 1
ATOM 2269 C CA . VAL A 1 299 ? -15.263 11.132 -8.269 1.00 94.88 299 VAL A CA 1
ATOM 2270 C C . VAL A 1 299 ? -13.990 11.605 -7.569 1.00 94.88 299 VAL A C 1
ATOM 2272 O O . VAL A 1 299 ? -14.026 11.816 -6.357 1.00 94.88 299 VAL A O 1
ATOM 2275 N N . ALA A 1 300 ? -12.912 11.889 -8.311 1.00 83.38 300 ALA A N 1
ATOM 2276 C CA . ALA A 1 300 ? -11.668 12.429 -7.759 1.00 83.38 300 ALA A CA 1
ATOM 2277 C C . ALA A 1 300 ? -11.897 13.721 -6.961 1.00 83.38 300 ALA A C 1
ATOM 2279 O O . ALA A 1 300 ? -11.368 13.872 -5.858 1.00 83.38 300 ALA A O 1
ATOM 2280 N N . SER A 1 301 ? -12.734 14.627 -7.481 1.00 86.44 301 SER A N 1
ATOM 2281 C CA . SER A 1 301 ? -13.087 15.871 -6.788 1.00 86.44 301 SER A CA 1
ATOM 2282 C C . SER A 1 301 ? -13.868 15.624 -5.494 1.00 86.44 301 SER A C 1
ATOM 2284 O O . SER A 1 301 ? -13.614 16.290 -4.490 1.00 86.44 301 SER A O 1
ATOM 2286 N N . VAL A 1 302 ? -14.775 14.641 -5.496 1.00 89.56 302 VAL A N 1
ATOM 2287 C CA . VAL A 1 302 ? -15.623 14.307 -4.347 1.00 89.56 302 VAL A CA 1
ATOM 2288 C C . VAL A 1 302 ? -14.811 13.648 -3.231 1.00 89.56 302 VAL A C 1
ATOM 2290 O O . VAL A 1 302 ? -14.983 14.013 -2.069 1.00 89.56 302 VAL A O 1
ATOM 2293 N N . VAL A 1 303 ? -13.897 12.730 -3.567 1.00 86.44 303 VAL A N 1
ATOM 2294 C CA . VAL A 1 303 ? -13.020 12.063 -2.582 1.00 86.44 303 VAL A CA 1
ATOM 2295 C C . VAL A 1 303 ? -11.704 12.813 -2.324 1.00 86.44 303 VAL A C 1
ATOM 2297 O O . VAL A 1 303 ? -10.852 12.343 -1.569 1.00 86.44 303 VAL A O 1
ATOM 2300 N N . GLN A 1 304 ? -11.538 13.992 -2.934 1.00 84.38 304 GLN A N 1
ATOM 2301 C CA . GLN A 1 304 ? -10.393 14.898 -2.773 1.00 84.38 304 GLN A CA 1
ATOM 2302 C C . GLN A 1 304 ? -9.036 14.242 -3.071 1.00 84.38 304 GLN A C 1
ATOM 2304 O O . GLN A 1 304 ? -8.068 14.395 -2.318 1.00 84.38 304 GLN A O 1
ATOM 2309 N N . VAL A 1 305 ? -8.958 13.522 -4.190 1.00 72.94 305 VAL A N 1
ATOM 2310 C CA . VAL A 1 305 ? -7.711 12.942 -4.709 1.00 72.94 305 VAL A CA 1
ATOM 2311 C C . VAL A 1 305 ? -7.398 13.501 -6.092 1.00 72.94 305 VAL A C 1
ATOM 2313 O O . VAL A 1 305 ? -8.270 14.010 -6.788 1.00 72.94 305 VAL A O 1
ATOM 2316 N N . ASN A 1 306 ? -6.137 13.400 -6.502 1.00 72.31 306 ASN A N 1
ATOM 2317 C CA . ASN A 1 306 ? -5.757 13.661 -7.886 1.00 72.31 306 ASN A CA 1
ATOM 2318 C C . ASN A 1 306 ? -5.846 12.360 -8.684 1.00 72.31 306 ASN A C 1
ATOM 2320 O O . ASN A 1 306 ? -5.468 11.306 -8.171 1.00 72.31 306 ASN A O 1
ATOM 2324 N N . ILE A 1 307 ? -6.247 12.448 -9.952 1.00 72.06 307 ILE A N 1
ATOM 2325 C CA . ILE A 1 307 ? -6.062 11.342 -10.898 1.00 72.06 307 ILE A CA 1
ATOM 2326 C C . ILE A 1 307 ? -4.545 11.114 -11.056 1.00 72.06 307 ILE A C 1
ATOM 2328 O O . ILE A 1 307 ? -3.823 12.076 -11.351 1.00 72.06 307 ILE A O 1
ATOM 2332 N N . PRO A 1 308 ? -4.026 9.887 -10.847 1.00 75.50 308 PRO A N 1
ATOM 2333 C CA . PRO A 1 308 ? -2.606 9.597 -11.027 1.00 75.50 308 PRO A CA 1
ATOM 2334 C C . PRO A 1 308 ? -2.114 9.996 -12.425 1.00 75.50 308 PRO A C 1
ATOM 2336 O O . PRO A 1 308 ? -2.794 9.775 -13.426 1.00 75.50 308 PRO A O 1
ATOM 2339 N N . PHE A 1 309 ? -0.908 10.562 -12.530 1.00 67.25 309 PHE A N 1
ATOM 2340 C CA . PHE A 1 309 ? -0.376 11.025 -13.823 1.00 67.25 309 PHE A CA 1
ATOM 2341 C C . PHE A 1 309 ? -0.219 9.882 -14.844 1.00 67.25 309 PHE A C 1
ATOM 2343 O O . PHE A 1 309 ? -0.223 10.136 -16.044 1.00 67.25 309 PHE A O 1
ATOM 2350 N N . ASN A 1 310 ? -0.079 8.641 -14.379 1.00 79.25 310 ASN A N 1
ATOM 2351 C CA . ASN A 1 310 ? 0.016 7.419 -15.176 1.00 79.25 310 ASN A CA 1
ATOM 2352 C C . ASN A 1 310 ? -1.276 6.580 -15.159 1.00 79.25 310 ASN A C 1
ATOM 2354 O O . ASN A 1 310 ? -1.229 5.424 -15.575 1.00 79.25 310 ASN A O 1
ATOM 2358 N N . ASN A 1 311 ? -2.409 7.126 -14.695 1.00 88.81 311 ASN A N 1
ATOM 2359 C CA . ASN A 1 311 ? -3.687 6.413 -14.725 1.00 88.81 311 ASN A CA 1
ATOM 2360 C C . ASN A 1 311 ? -4.030 5.991 -16.169 1.00 88.81 311 ASN A C 1
ATOM 2362 O O . ASN A 1 311 ? -3.894 6.824 -17.076 1.00 88.81 311 ASN A O 1
ATOM 2366 N N . PRO A 1 312 ? -4.460 4.740 -16.421 1.00 92.38 312 PRO A N 1
ATOM 2367 C CA . PRO A 1 312 ? -4.839 4.309 -17.761 1.00 92.38 312 PRO A CA 1
ATOM 2368 C C . PRO A 1 312 ? -5.893 5.236 -18.373 1.00 92.38 312 PRO A C 1
ATOM 2370 O O . PRO A 1 312 ? -6.860 5.602 -17.713 1.00 92.38 312 PRO A O 1
ATOM 2373 N N . ILE A 1 313 ? -5.706 5.601 -19.645 1.00 90.81 313 ILE A N 1
ATOM 2374 C CA . ILE A 1 313 ? -6.541 6.536 -20.424 1.00 90.81 313 ILE A CA 1
ATOM 2375 C C . ILE A 1 313 ? -6.465 7.994 -19.944 1.00 90.81 313 ILE A C 1
ATOM 2377 O O . ILE A 1 313 ? -6.080 8.869 -20.715 1.00 90.81 313 ILE A O 1
ATOM 2381 N N . THR A 1 314 ? -6.853 8.291 -18.708 1.00 85.06 314 THR A N 1
ATOM 2382 C CA . THR A 1 314 ? -7.104 9.676 -18.258 1.00 85.06 314 THR A CA 1
ATOM 2383 C C . THR A 1 314 ? -5.922 10.325 -17.548 1.00 85.06 314 THR A C 1
ATOM 2385 O O . THR A 1 314 ? -5.926 11.538 -17.321 1.00 85.06 314 THR A O 1
ATOM 2388 N N . GLY A 1 315 ? -4.888 9.547 -17.226 1.00 75.94 315 GLY A N 1
ATOM 2389 C CA . GLY A 1 315 ? -3.641 10.061 -16.687 1.00 75.94 315 GLY A CA 1
ATOM 2390 C C . GLY A 1 315 ? -2.941 10.975 -17.688 1.00 75.94 315 GLY A C 1
ATOM 2391 O O . GLY A 1 315 ? -2.907 10.718 -18.891 1.00 75.94 315 GLY A O 1
ATOM 2392 N N . PHE A 1 316 ? -2.326 12.040 -17.182 1.00 69.75 316 PHE A N 1
ATOM 2393 C CA . PHE A 1 316 ? -1.602 13.026 -17.989 1.00 69.75 316 PHE A CA 1
ATOM 2394 C C . PHE A 1 316 ? -0.592 12.406 -18.979 1.00 69.75 316 PHE A C 1
ATOM 2396 O O . PHE A 1 316 ? -0.465 12.847 -20.123 1.00 69.75 316 PHE A O 1
ATOM 2403 N N . CYS A 1 317 ? 0.123 11.362 -18.559 1.00 75.38 317 CYS A N 1
ATOM 2404 C CA . CYS A 1 317 ? 1.137 10.696 -19.369 1.00 75.38 317 CYS A CA 1
ATOM 2405 C C . CYS A 1 317 ? 0.579 9.600 -20.295 1.00 75.38 317 CYS A C 1
ATOM 2407 O O . CYS A 1 317 ? 1.345 9.094 -21.111 1.00 75.38 317 CYS A O 1
ATOM 2409 N N . ALA A 1 318 ? -0.707 9.232 -20.206 1.00 77.75 318 ALA A N 1
ATOM 2410 C CA . ALA A 1 318 ? -1.264 8.058 -20.893 1.00 77.75 318 ALA A CA 1
ATOM 2411 C C . ALA A 1 318 ? -1.170 8.142 -22.429 1.00 77.75 318 ALA A C 1
ATOM 2413 O O . ALA A 1 318 ? -0.877 7.147 -23.085 1.00 77.75 318 ALA A O 1
ATOM 2414 N N . PHE A 1 319 ? -1.354 9.341 -22.990 1.00 80.62 319 PHE A N 1
ATOM 2415 C CA . PHE A 1 319 ? -1.244 9.617 -24.430 1.00 80.62 319 PHE A CA 1
ATOM 2416 C C . PHE A 1 319 ? -0.167 10.669 -24.735 1.00 80.62 319 PHE A C 1
ATOM 2418 O O . PHE A 1 319 ? -0.310 11.483 -25.654 1.00 80.62 319 PHE A O 1
ATOM 2425 N N . THR A 1 320 ? 0.902 10.680 -23.927 1.00 72.75 320 THR A N 1
ATOM 2426 C CA . THR A 1 320 ? 2.033 11.599 -24.083 1.00 72.75 320 THR A CA 1
ATOM 2427 C C . THR A 1 320 ? 3.253 10.884 -24.653 1.00 72.75 320 THR A C 1
ATOM 2429 O O . THR A 1 320 ? 3.778 9.951 -24.051 1.00 72.75 320 THR A O 1
ATOM 2432 N N . HIS A 1 321 ? 3.788 11.400 -25.760 1.00 70.38 321 HIS A N 1
ATOM 2433 C CA . HIS A 1 321 ? 4.998 10.867 -26.389 1.00 70.38 321 HIS A CA 1
ATOM 2434 C C . HIS A 1 321 ? 6.169 11.831 -26.247 1.00 70.38 321 HIS A C 1
ATOM 2436 O O . HIS A 1 321 ? 6.056 13.023 -26.543 1.00 70.38 321 HIS A O 1
ATOM 2442 N N . LYS A 1 322 ? 7.325 11.323 -25.814 1.00 60.69 322 LYS A N 1
ATOM 2443 C CA . LYS A 1 322 ? 8.562 12.112 -25.748 1.00 60.69 322 LYS A CA 1
ATOM 2444 C C . LYS A 1 322 ? 9.111 12.321 -27.162 1.00 60.69 322 LYS A C 1
ATOM 2446 O O . LYS A 1 322 ? 9.181 11.370 -27.943 1.00 60.69 322 LYS A O 1
ATOM 2451 N N . ALA A 1 323 ? 9.494 13.555 -27.501 1.00 54.78 323 ALA A N 1
ATOM 2452 C CA . ALA A 1 323 ? 10.073 13.856 -28.809 1.00 54.78 323 ALA A CA 1
ATOM 2453 C C . ALA A 1 323 ? 11.297 12.963 -29.108 1.00 54.78 323 ALA A C 1
ATOM 2455 O O . ALA A 1 323 ? 12.078 12.655 -28.214 1.00 54.78 323 ALA A O 1
ATOM 2456 N N . GLY A 1 324 ? 11.445 12.516 -30.359 1.00 61.50 324 GLY A N 1
ATOM 2457 C CA . GLY A 1 324 ? 12.471 11.547 -30.764 1.00 61.50 324 GLY A CA 1
ATOM 2458 C C . GLY A 1 324 ? 11.979 10.607 -31.870 1.00 61.50 324 GLY A C 1
ATOM 2459 O O . GLY A 1 324 ? 11.027 10.931 -32.582 1.00 61.50 324 GLY A O 1
ATOM 2460 N N . ILE A 1 325 ? 12.611 9.435 -32.012 1.00 64.12 325 ILE A N 1
ATOM 2461 C CA . ILE A 1 325 ? 12.263 8.430 -33.039 1.00 64.12 325 ILE A CA 1
ATOM 2462 C C . ILE A 1 325 ? 10.789 7.998 -32.923 1.00 64.12 325 ILE A C 1
ATOM 2464 O O . ILE A 1 325 ? 10.110 7.882 -33.942 1.00 64.12 325 ILE A O 1
ATOM 2468 N N . HIS A 1 326 ? 10.266 7.866 -31.698 1.00 63.66 326 HIS A N 1
ATOM 2469 C CA . HIS A 1 326 ? 8.867 7.495 -31.462 1.00 63.66 326 HIS A CA 1
ATOM 2470 C C . HIS A 1 326 ? 7.890 8.555 -31.987 1.00 63.66 326 HIS A C 1
ATOM 2472 O O . HIS A 1 326 ? 6.958 8.221 -32.713 1.00 63.66 326 HIS A O 1
ATOM 2478 N N . ALA A 1 327 ? 8.149 9.842 -31.727 1.00 64.06 327 ALA A N 1
ATOM 2479 C CA . ALA A 1 327 ? 7.305 10.931 -32.221 1.00 64.06 327 ALA A CA 1
ATOM 2480 C C . ALA A 1 327 ? 7.250 10.978 -33.759 1.00 64.06 327 ALA A C 1
ATOM 2482 O O . ALA A 1 327 ? 6.188 11.221 -34.324 1.00 64.06 327 ALA A O 1
ATOM 2483 N N . LYS A 1 328 ? 8.366 10.693 -34.450 1.00 66.38 328 LYS A N 1
ATOM 2484 C CA . LYS A 1 328 ? 8.382 10.600 -35.921 1.00 66.38 328 LYS A CA 1
ATOM 2485 C C . LYS A 1 328 ? 7.499 9.454 -36.423 1.00 66.38 328 LYS A C 1
ATOM 2487 O O . LYS A 1 328 ? 6.757 9.647 -37.380 1.00 66.38 328 LYS A O 1
ATOM 2492 N N . ALA A 1 329 ? 7.582 8.286 -35.791 1.00 70.38 329 ALA A N 1
ATOM 2493 C CA . ALA A 1 329 ? 6.780 7.131 -36.178 1.00 70.38 329 ALA A CA 1
ATOM 2494 C C . ALA A 1 329 ? 5.281 7.356 -35.929 1.00 70.38 329 ALA A C 1
ATOM 2496 O O . ALA A 1 329 ? 4.486 7.016 -36.792 1.00 70.38 329 ALA A O 1
ATOM 2497 N N . ILE A 1 330 ? 4.900 7.996 -34.818 1.00 68.81 330 ILE A N 1
ATOM 2498 C CA . ILE A 1 330 ? 3.495 8.327 -34.510 1.00 68.81 330 ILE A CA 1
ATOM 2499 C C . ILE A 1 330 ? 2.939 9.380 -35.466 1.00 68.81 330 ILE A C 1
ATOM 2501 O O . ILE A 1 330 ? 1.806 9.255 -35.914 1.00 68.81 330 ILE A O 1
ATOM 2505 N N . LEU A 1 331 ? 3.728 10.403 -35.816 1.00 68.12 331 LEU A N 1
ATOM 2506 C CA . LEU A 1 331 ? 3.316 11.397 -36.815 1.00 68.12 331 LEU A CA 1
ATOM 2507 C C . LEU A 1 331 ? 3.130 10.775 -38.208 1.00 68.12 331 LEU A C 1
ATOM 2509 O O . LEU A 1 331 ? 2.309 11.264 -38.976 1.00 68.12 331 LEU A O 1
ATOM 2513 N N . ALA A 1 332 ? 3.880 9.716 -38.530 1.00 70.94 332 ALA A N 1
ATOM 2514 C CA . ALA A 1 332 ? 3.733 8.981 -39.785 1.00 70.94 332 ALA A CA 1
ATOM 2515 C C . ALA A 1 332 ? 2.558 7.986 -39.750 1.00 70.94 332 ALA A C 1
ATOM 2517 O O . ALA A 1 332 ? 1.769 7.933 -40.689 1.00 70.94 332 ALA A O 1
ATOM 2518 N N . ASN A 1 333 ? 2.446 7.199 -38.679 1.00 72.62 333 ASN A N 1
ATOM 2519 C CA . ASN A 1 333 ? 1.352 6.272 -38.418 1.00 72.62 333 ASN A CA 1
ATOM 2520 C C . ASN A 1 333 ? 1.162 6.098 -36.892 1.00 72.62 333 ASN A C 1
ATOM 2522 O O . ASN A 1 333 ? 1.951 5.380 -36.263 1.00 72.62 333 ASN A O 1
ATOM 2526 N N . PRO A 1 334 ? 0.122 6.708 -36.287 1.00 70.31 334 PRO A N 1
ATOM 2527 C CA . PRO A 1 334 ? -0.114 6.655 -34.843 1.00 70.31 334 PRO A CA 1
ATOM 2528 C C . PRO A 1 334 ? -0.205 5.234 -34.274 1.00 70.31 334 PRO A C 1
ATOM 2530 O O . PRO A 1 334 ? 0.336 4.965 -33.200 1.00 70.31 334 PRO A O 1
ATOM 2533 N N . SER A 1 335 ? -0.759 4.286 -35.040 1.00 70.88 335 SER A N 1
ATOM 2534 C CA . SER A 1 335 ? -0.900 2.877 -34.642 1.00 70.88 335 SER A CA 1
ATOM 2535 C C . SER A 1 335 ? 0.432 2.150 -34.414 1.00 70.88 335 SER A C 1
ATOM 2537 O O . SER A 1 335 ? 0.433 1.038 -33.900 1.00 70.88 335 SER A O 1
ATOM 2539 N N . THR A 1 336 ? 1.571 2.759 -34.770 1.00 77.19 336 THR A N 1
ATOM 2540 C CA . THR A 1 336 ? 2.907 2.190 -34.516 1.00 77.19 336 THR A CA 1
ATOM 2541 C C . THR A 1 336 ? 3.216 2.078 -33.020 1.00 77.19 336 THR A C 1
ATOM 2543 O O . THR A 1 336 ? 3.884 1.135 -32.605 1.00 77.19 336 THR A O 1
ATOM 2546 N N . TYR A 1 337 ? 2.745 3.034 -32.211 1.00 76.31 337 TYR A N 1
ATOM 2547 C CA . TYR A 1 337 ? 3.004 3.079 -30.765 1.00 76.31 337 TYR A CA 1
ATOM 2548 C C . TYR A 1 337 ? 1.752 3.386 -29.924 1.00 76.31 337 TYR A C 1
ATOM 2550 O O . TYR A 1 337 ? 1.821 3.339 -28.697 1.00 76.31 337 TYR A O 1
ATOM 2558 N N . GLU A 1 338 ? 0.607 3.682 -30.547 1.00 83.25 338 GLU A N 1
ATOM 2559 C CA . GLU A 1 338 ? -0.671 3.901 -29.863 1.00 83.25 338 GLU A CA 1
ATOM 2560 C C . GLU A 1 338 ? -1.561 2.660 -30.005 1.00 83.25 338 GLU A C 1
ATOM 2562 O O . GLU A 1 338 ? -2.249 2.477 -31.008 1.00 83.25 338 GLU A O 1
ATOM 2567 N N . ILE A 1 339 ? -1.550 1.800 -28.981 1.00 87.19 339 ILE A N 1
ATOM 2568 C CA . ILE A 1 339 ? -2.440 0.627 -28.909 1.00 87.19 339 ILE A CA 1
ATOM 2569 C C . ILE A 1 339 ? -3.918 1.024 -28.745 1.00 87.19 339 ILE A C 1
ATOM 2571 O O . ILE A 1 339 ? -4.815 0.275 -29.125 1.00 87.19 339 ILE A O 1
ATOM 2575 N N . ILE A 1 340 ? -4.172 2.212 -28.193 1.00 89.69 340 ILE A N 1
ATOM 2576 C CA . ILE A 1 340 ? -5.496 2.807 -28.010 1.00 89.69 340 ILE A CA 1
ATOM 2577 C C . ILE A 1 340 ? -5.484 4.182 -28.675 1.00 89.69 340 ILE A C 1
ATOM 2579 O O . ILE A 1 340 ? -4.617 5.000 -28.373 1.00 89.69 340 ILE A O 1
ATOM 2583 N N . ASP A 1 341 ? -6.466 4.450 -29.535 1.00 88.44 341 ASP A N 1
ATOM 2584 C CA . ASP A 1 341 ? -6.692 5.791 -30.077 1.00 88.44 341 ASP A CA 1
ATOM 2585 C C . ASP A 1 341 ? -7.326 6.692 -28.993 1.00 88.44 341 ASP A C 1
ATOM 2587 O O . ASP A 1 341 ? -8.439 6.392 -28.542 1.00 88.44 341 ASP A O 1
ATOM 2591 N N . PRO A 1 342 ? -6.674 7.796 -28.569 1.00 87.12 342 PRO A N 1
ATOM 2592 C CA . PRO A 1 342 ? -7.221 8.702 -27.557 1.00 87.12 342 PRO A CA 1
ATOM 2593 C C . PRO A 1 342 ? -8.586 9.293 -27.938 1.00 87.12 342 PRO A C 1
ATOM 2595 O O . PRO A 1 342 ? -9.384 9.603 -27.047 1.00 87.12 342 PRO A O 1
ATOM 2598 N N . ALA A 1 343 ? -8.901 9.403 -29.235 1.00 88.31 343 ALA A N 1
ATOM 2599 C CA . ALA A 1 343 ? -10.183 9.933 -29.694 1.00 88.31 343 ALA A CA 1
ATOM 2600 C C . ALA A 1 343 ? -11.376 9.065 -29.253 1.00 88.31 343 ALA A C 1
ATOM 2602 O O . ALA A 1 343 ? -12.463 9.601 -29.026 1.00 88.31 343 ALA A O 1
ATOM 2603 N N . LEU A 1 344 ? -11.175 7.755 -29.041 1.00 91.31 344 LEU A N 1
ATOM 2604 C CA . LEU A 1 344 ? -12.211 6.847 -28.522 1.00 91.31 344 LEU A CA 1
ATOM 2605 C C . LEU A 1 344 ? -12.712 7.258 -27.133 1.00 91.31 344 LEU A C 1
ATOM 2607 O O . LEU A 1 344 ? -13.864 7.005 -26.791 1.00 91.31 344 LEU A O 1
ATOM 2611 N N . PHE A 1 345 ? -11.857 7.915 -26.351 1.00 91.69 345 PHE A N 1
ATOM 2612 C CA . PHE A 1 345 ? -12.162 8.401 -25.008 1.00 91.69 345 PHE A CA 1
ATOM 2613 C C . PHE A 1 345 ? -12.395 9.919 -24.975 1.00 91.69 345 PHE A C 1
ATOM 2615 O O . PHE A 1 345 ? -12.434 10.513 -23.901 1.00 91.69 345 PHE A O 1
ATOM 2622 N N . GLY A 1 346 ? -12.553 10.566 -26.137 1.00 84.88 346 GLY A N 1
ATOM 2623 C CA . GLY A 1 346 ? -12.721 12.021 -26.228 1.00 84.88 346 GLY A CA 1
ATOM 2624 C C . GLY A 1 346 ? -11.458 12.811 -25.866 1.00 84.88 346 GLY A C 1
ATOM 2625 O O . GLY A 1 346 ? -11.546 13.980 -25.489 1.00 84.88 346 GLY A O 1
ATOM 2626 N N . LEU A 1 347 ? -10.283 12.182 -25.950 1.00 84.38 347 LEU A N 1
ATOM 2627 C CA . LEU A 1 347 ? -8.994 12.773 -25.597 1.00 84.38 347 LEU A CA 1
ATOM 2628 C C . LEU A 1 347 ? -8.171 13.095 -26.846 1.00 84.38 347 LEU A C 1
ATOM 2630 O O . LEU A 1 347 ? -8.460 12.655 -27.957 1.00 84.38 347 LEU A O 1
ATOM 2634 N N . THR A 1 348 ? -7.117 13.883 -26.653 1.00 74.69 348 THR A N 1
ATOM 2635 C CA . THR A 1 348 ? -6.163 14.232 -27.710 1.00 74.69 348 THR A CA 1
ATOM 2636 C C . THR A 1 348 ? -4.765 13.766 -27.327 1.00 74.69 348 THR A C 1
ATOM 2638 O O . THR A 1 348 ? -4.421 13.707 -26.147 1.00 74.69 348 THR A O 1
ATOM 2641 N N . ARG A 1 349 ? -3.955 13.428 -28.334 1.00 75.31 349 ARG A N 1
ATOM 2642 C CA . ARG A 1 349 ? -2.547 13.063 -28.141 1.00 75.31 349 ARG A CA 1
ATOM 2643 C C . ARG A 1 349 ? -1.699 14.295 -27.830 1.00 75.31 349 ARG A C 1
ATOM 2645 O O . ARG A 1 349 ? -1.899 15.353 -28.436 1.00 75.31 349 ARG A O 1
ATOM 2652 N N . TYR A 1 350 ? -0.703 14.139 -26.962 1.00 65.06 350 TYR A N 1
ATOM 2653 C CA . TYR A 1 350 ? 0.263 15.191 -26.648 1.00 65.06 350 TYR A CA 1
ATOM 2654 C C . TYR A 1 350 ? 1.688 14.756 -27.009 1.00 65.06 350 TYR A C 1
ATOM 2656 O O . TYR A 1 350 ? 2.131 13.660 -26.672 1.00 65.06 350 TYR A O 1
ATOM 2664 N N . VAL A 1 351 ? 2.441 15.622 -27.692 1.00 60.34 351 VAL A N 1
ATOM 2665 C CA . VAL A 1 351 ? 3.868 15.397 -27.966 1.00 60.34 351 VAL A CA 1
ATOM 2666 C C . VAL A 1 351 ? 4.668 16.351 -27.095 1.00 60.34 351 VAL A C 1
ATOM 2668 O O . VAL A 1 351 ? 4.611 17.568 -27.271 1.00 60.34 351 VAL A O 1
ATOM 2671 N N . ASN A 1 352 ? 5.422 15.801 -26.146 1.00 57.56 352 ASN A N 1
ATOM 2672 C CA . ASN A 1 352 ? 6.277 16.590 -25.273 1.00 57.56 352 ASN A CA 1
ATOM 2673 C C . ASN A 1 352 ? 7.530 17.035 -26.051 1.00 57.56 352 ASN A C 1
ATOM 2675 O O . ASN A 1 352 ? 8.426 16.230 -26.322 1.00 57.56 352 ASN A O 1
ATOM 2679 N N . ILE A 1 353 ? 7.570 18.324 -26.406 1.00 52.75 353 ILE A N 1
ATOM 2680 C CA . ILE A 1 353 ? 8.654 18.978 -27.163 1.00 52.75 353 ILE A CA 1
ATOM 2681 C C . ILE A 1 353 ? 9.748 19.599 -26.278 1.00 52.75 353 ILE A C 1
ATOM 2683 O O . ILE A 1 353 ? 10.648 20.261 -26.775 1.00 52.75 353 ILE A O 1
ATOM 2687 N N . THR A 1 354 ? 9.696 19.401 -24.964 1.00 49.00 354 THR A N 1
ATOM 2688 C CA . THR A 1 354 ? 10.585 20.056 -23.982 1.00 49.00 354 THR A CA 1
ATOM 2689 C C . THR A 1 354 ? 11.773 19.176 -23.572 1.00 49.00 354 THR A C 1
ATOM 2691 O O . THR A 1 354 ? 12.234 19.207 -22.437 1.00 49.00 354 THR A O 1
ATOM 2694 N N . SER A 1 355 ? 12.278 18.344 -24.490 1.00 50.66 355 SER A N 1
ATOM 2695 C CA . SER A 1 355 ? 13.397 17.424 -24.223 1.00 50.66 355 SER A CA 1
ATOM 2696 C C . SER A 1 355 ? 14.661 17.760 -25.028 1.00 50.66 355 SER A C 1
ATOM 2698 O O . SER A 1 355 ? 14.568 18.260 -26.149 1.00 50.66 355 SER A O 1
ATOM 2700 N N . ARG A 1 356 ? 15.847 17.385 -24.522 1.00 51.44 356 ARG A N 1
ATOM 2701 C CA . ARG A 1 356 ? 17.141 17.502 -25.240 1.00 51.44 356 ARG A CA 1
ATOM 2702 C C . ARG A 1 356 ? 17.147 16.816 -26.619 1.00 51.44 356 ARG A C 1
ATOM 2704 O O . ARG A 1 356 ? 17.882 17.208 -27.521 1.00 51.44 356 ARG A O 1
ATOM 2711 N N . ILE A 1 357 ? 16.304 15.798 -26.802 1.00 45.03 357 ILE A N 1
ATOM 2712 C CA . ILE A 1 357 ? 16.170 15.009 -28.039 1.00 45.03 357 ILE A CA 1
ATOM 2713 C C . ILE A 1 357 ? 15.075 15.538 -28.984 1.00 45.03 357 ILE A C 1
ATOM 2715 O O . ILE A 1 357 ? 14.766 14.906 -29.995 1.00 45.03 357 ILE A O 1
ATOM 2719 N N . THR A 1 358 ? 14.497 16.710 -28.697 1.00 58.19 358 THR A N 1
ATOM 2720 C CA . THR A 1 358 ? 13.432 17.296 -29.521 1.00 58.19 358 THR A CA 1
ATOM 2721 C C . THR A 1 358 ? 13.956 17.682 -30.901 1.00 58.19 358 THR A C 1
ATOM 2723 O O . THR A 1 358 ? 14.809 18.552 -31.044 1.00 58.19 358 THR A O 1
ATOM 2726 N N . GLY A 1 359 ? 13.464 17.008 -31.942 1.00 57.56 359 GLY A N 1
ATOM 2727 C CA . GLY A 1 359 ? 13.801 17.302 -33.335 1.00 57.56 359 GLY A CA 1
ATOM 2728 C C . GLY A 1 359 ? 12.955 18.433 -33.925 1.00 57.56 359 GLY A C 1
ATOM 2729 O O . GLY A 1 359 ? 11.842 18.688 -33.474 1.00 57.56 359 GLY A O 1
ATOM 2730 N N . TRP A 1 360 ? 13.457 19.053 -34.993 1.00 67.19 360 TRP A N 1
ATOM 2731 C CA . TRP A 1 360 ? 12.797 20.153 -35.712 1.00 67.19 360 TRP A CA 1
ATOM 2732 C C . TRP A 1 360 ? 11.345 19.839 -36.125 1.00 67.19 360 TRP A C 1
ATOM 2734 O O . TRP A 1 360 ? 10.459 20.666 -35.943 1.00 67.19 360 TRP A O 1
ATOM 2744 N N . ASN A 1 361 ? 11.068 18.608 -36.573 1.00 59.00 361 ASN A N 1
ATOM 2745 C CA . ASN A 1 361 ? 9.715 18.170 -36.947 1.00 59.00 361 ASN A CA 1
ATOM 2746 C C . ASN A 1 361 ? 8.707 18.235 -35.785 1.00 59.00 361 ASN A C 1
ATOM 2748 O O . ASN A 1 361 ? 7.533 18.513 -36.009 1.00 59.00 361 ASN A O 1
ATOM 2752 N N . ALA A 1 362 ? 9.152 17.989 -34.548 1.00 58.25 362 ALA A N 1
ATOM 2753 C CA . ALA A 1 362 ? 8.282 18.022 -33.373 1.00 58.25 362 ALA A CA 1
ATOM 2754 C C . ALA A 1 362 ? 7.925 19.467 -32.984 1.00 58.25 362 ALA A C 1
ATOM 2756 O O . ALA A 1 362 ? 6.777 19.749 -32.647 1.00 58.25 362 ALA A O 1
ATOM 2757 N N . VAL A 1 363 ? 8.885 20.392 -33.107 1.00 61.94 363 VAL A N 1
ATOM 2758 C CA . VAL A 1 363 ? 8.670 21.834 -32.892 1.00 61.94 363 VAL A CA 1
ATOM 2759 C C . VAL A 1 363 ? 7.773 22.416 -33.986 1.00 61.94 363 VAL A C 1
ATOM 2761 O O . VAL A 1 363 ? 6.803 23.101 -33.671 1.00 61.94 363 VAL A O 1
ATOM 2764 N N . LYS A 1 364 ? 8.015 22.062 -35.256 1.00 67.31 364 LYS A N 1
ATOM 2765 C CA . LYS A 1 364 ? 7.164 22.457 -36.390 1.00 67.31 364 LYS A CA 1
ATOM 2766 C C . LYS A 1 364 ? 5.724 21.963 -36.227 1.00 67.31 364 LYS A C 1
ATOM 2768 O O . LYS A 1 364 ? 4.795 22.753 -36.333 1.00 67.31 364 LYS A O 1
ATOM 2773 N N . GLY A 1 365 ? 5.539 20.687 -35.876 1.00 58.16 365 GLY A N 1
ATOM 2774 C CA . GLY A 1 365 ? 4.210 20.122 -35.622 1.00 58.16 365 GLY A CA 1
ATOM 2775 C C . GLY A 1 365 ? 3.459 20.821 -34.483 1.00 58.16 365 GLY A C 1
ATOM 2776 O O . GLY A 1 365 ? 2.243 20.992 -34.566 1.00 58.16 365 GLY A O 1
ATOM 2777 N N . ARG A 1 366 ? 4.168 21.281 -33.440 1.00 55.91 366 ARG A N 1
ATOM 2778 C CA . ARG A 1 366 ? 3.558 22.049 -32.346 1.00 55.91 366 ARG A CA 1
ATOM 2779 C C . ARG A 1 366 ? 3.195 23.478 -32.755 1.00 55.91 366 ARG A C 1
ATOM 2781 O O . ARG A 1 366 ? 2.129 23.942 -32.368 1.00 55.91 366 ARG A O 1
ATOM 2788 N N . ILE A 1 367 ? 4.041 24.152 -33.534 1.00 60.72 367 ILE A N 1
ATOM 2789 C CA . ILE A 1 367 ? 3.766 25.490 -34.087 1.00 60.72 367 ILE A CA 1
ATOM 2790 C C . ILE A 1 367 ? 2.501 25.460 -34.953 1.00 60.72 367 ILE A C 1
ATOM 2792 O O . ILE A 1 367 ? 1.616 26.286 -34.746 1.00 60.72 367 ILE A O 1
ATOM 2796 N N . SER A 1 368 ? 2.358 24.446 -35.812 1.00 61.69 368 SER A N 1
ATOM 2797 C CA . SER A 1 368 ? 1.142 24.248 -36.610 1.00 61.69 368 SER A CA 1
ATOM 2798 C C . SER A 1 368 ? -0.087 23.898 -35.764 1.00 61.69 368 SER A C 1
ATOM 2800 O O . SER A 1 368 ? -1.171 24.415 -36.010 1.00 61.69 368 SER A O 1
ATOM 2802 N N . GLN A 1 369 ? 0.051 23.081 -34.709 1.00 50.47 369 GLN A N 1
ATOM 2803 C CA . GLN A 1 369 ? -1.057 22.832 -33.767 1.00 50.47 369 GLN A CA 1
ATOM 2804 C C . GLN A 1 369 ? -1.550 24.100 -33.057 1.00 50.47 369 GLN A C 1
ATOM 2806 O O . GLN A 1 369 ? -2.715 24.169 -32.673 1.00 50.47 369 GLN A O 1
ATOM 2811 N N . LEU A 1 370 ? -0.660 25.068 -32.832 1.00 49.16 370 LEU A N 1
ATOM 2812 C CA . LEU A 1 370 ? -0.976 26.338 -32.182 1.00 49.16 370 LEU A CA 1
ATOM 2813 C C . LEU A 1 370 ? -1.451 27.412 -33.176 1.00 49.16 370 LEU A C 1
ATOM 2815 O O . LEU A 1 370 ? -1.805 28.505 -32.739 1.00 49.16 370 LEU A O 1
ATOM 2819 N N . GLY A 1 371 ? -1.466 27.118 -34.483 1.00 51.41 371 GLY A N 1
ATOM 2820 C CA . GLY A 1 371 ? -1.815 28.075 -35.537 1.00 51.41 371 GLY A CA 1
ATOM 2821 C C . GLY A 1 371 ? -0.815 29.226 -35.669 1.00 51.41 371 GLY A C 1
ATOM 2822 O O . GLY A 1 371 ? -1.206 30.344 -35.994 1.00 51.41 371 GLY A O 1
ATOM 2823 N N . LEU A 1 372 ? 0.458 28.975 -35.345 1.00 61.44 372 LEU A N 1
ATOM 2824 C CA . LEU A 1 372 ? 1.543 29.966 -35.372 1.00 61.44 372 LEU A CA 1
ATOM 2825 C C . LEU A 1 372 ? 2.389 29.885 -36.656 1.00 61.44 372 LEU A C 1
ATOM 2827 O O . LEU A 1 372 ? 3.431 30.531 -36.748 1.00 61.44 372 LEU A O 1
ATOM 2831 N N . ASP A 1 373 ? 1.968 29.085 -37.631 1.00 57.28 373 ASP A N 1
ATOM 2832 C CA . ASP A 1 373 ? 2.544 28.949 -38.964 1.00 57.28 373 ASP A CA 1
ATOM 2833 C C . ASP A 1 373 ? 1.864 29.914 -39.948 1.00 57.28 373 ASP A C 1
ATOM 2835 O O . ASP A 1 373 ? 0.827 29.616 -40.537 1.00 57.28 373 ASP A O 1
ATOM 2839 N N . GLY A 1 374 ? 2.440 31.106 -40.124 1.00 58.31 374 GLY A N 1
ATOM 2840 C CA . GLY A 1 374 ? 1.901 32.112 -41.041 1.00 58.31 374 GLY A CA 1
ATOM 2841 C C . GLY A 1 374 ? 2.312 33.554 -40.722 1.00 58.31 374 GLY A C 1
ATOM 2842 O O . GLY A 1 374 ? 3.144 33.770 -39.840 1.00 58.31 374 GLY A O 1
ATOM 2843 N N . PRO A 1 375 ? 1.732 34.543 -41.436 1.00 43.78 375 PRO A N 1
ATOM 2844 C CA . PRO A 1 375 ? 2.096 35.954 -41.324 1.00 43.78 375 PRO A CA 1
ATOM 2845 C C . PRO A 1 375 ? 1.904 36.491 -39.901 1.00 43.78 375 PRO A C 1
ATOM 2847 O O . PRO A 1 375 ? 0.789 36.462 -39.373 1.00 43.78 375 PRO A O 1
ATOM 2850 N N . GLY A 1 376 ? 2.978 36.990 -39.286 1.00 53.72 376 GLY A N 1
ATOM 2851 C CA . GLY A 1 376 ? 2.986 37.426 -37.882 1.00 53.72 376 GLY A CA 1
ATOM 2852 C C . GLY A 1 376 ? 3.287 36.317 -36.863 1.00 53.72 376 GLY A C 1
ATOM 2853 O O . GLY A 1 376 ? 3.112 36.548 -35.668 1.00 53.72 376 GLY A O 1
ATOM 2854 N N . GLY A 1 377 ? 3.730 35.143 -37.329 1.00 60.69 377 GLY A N 1
ATOM 2855 C CA . GLY A 1 377 ? 4.171 33.977 -36.555 1.00 60.69 377 GLY A CA 1
ATOM 2856 C C . GLY A 1 377 ? 5.553 33.471 -36.992 1.00 60.69 377 GLY A C 1
ATOM 2857 O O . GLY A 1 377 ? 6.471 34.251 -37.236 1.00 60.69 377 GLY A O 1
ATOM 2858 N N . PHE A 1 378 ? 5.718 32.151 -37.090 1.00 65.50 378 PHE A N 1
ATOM 2859 C CA . PHE A 1 378 ? 6.922 31.510 -37.626 1.00 65.50 378 PHE A CA 1
ATOM 2860 C C . PHE A 1 378 ? 6.747 31.262 -39.129 1.00 65.50 378 PHE A C 1
ATOM 2862 O O . PHE A 1 378 ? 6.111 30.293 -39.543 1.00 65.50 378 PHE A O 1
ATOM 2869 N N . GLU A 1 379 ? 7.301 32.157 -39.944 1.00 65.31 379 GLU A N 1
ATOM 2870 C CA . GLU A 1 379 ? 7.098 32.191 -41.400 1.00 65.31 379 GLU A CA 1
ATOM 2871 C C . GLU A 1 379 ? 8.128 31.353 -42.173 1.00 65.31 379 GLU A C 1
ATOM 2873 O O . GLU A 1 379 ? 7.889 30.970 -43.318 1.00 65.31 379 GLU A O 1
ATOM 2878 N N . THR A 1 380 ? 9.276 31.044 -41.559 1.00 72.06 380 THR A N 1
ATOM 2879 C CA . THR A 1 380 ? 10.387 30.341 -42.219 1.00 72.06 380 THR A CA 1
ATOM 2880 C C . THR A 1 380 ? 10.890 29.142 -41.420 1.00 72.06 380 THR A C 1
ATOM 2882 O O . THR A 1 380 ? 10.929 29.142 -40.187 1.00 72.06 380 THR A O 1
ATOM 2885 N N . ASP A 1 381 ? 11.355 28.115 -42.135 1.00 72.62 381 ASP A N 1
ATOM 2886 C CA . ASP A 1 381 ? 11.915 26.904 -41.527 1.00 72.62 381 ASP A CA 1
ATOM 2887 C C . ASP A 1 381 ? 13.151 27.193 -40.656 1.00 72.62 381 ASP A C 1
ATOM 2889 O O . ASP A 1 381 ? 13.408 26.454 -39.702 1.00 72.62 381 ASP A O 1
ATOM 2893 N N . ASP A 1 382 ? 13.889 28.270 -40.939 1.00 71.06 382 ASP A N 1
ATOM 2894 C CA . ASP A 1 382 ? 15.073 28.676 -40.176 1.00 71.06 382 ASP A CA 1
ATOM 2895 C C . ASP A 1 382 ? 14.719 29.288 -38.813 1.00 71.06 382 ASP A C 1
ATOM 2897 O O . ASP A 1 382 ? 15.377 28.968 -37.822 1.00 71.06 382 ASP A O 1
ATOM 2901 N N . GLN A 1 383 ? 13.615 30.037 -38.705 1.00 63.72 383 GLN A N 1
ATOM 2902 C CA . GLN A 1 383 ? 13.093 30.496 -37.407 1.00 63.72 383 GLN A CA 1
ATOM 2903 C C . GLN A 1 383 ? 12.667 29.308 -36.528 1.00 63.72 383 GLN A C 1
ATOM 2905 O O . GLN A 1 383 ? 12.950 29.267 -35.329 1.00 63.72 383 GLN A O 1
ATOM 2910 N N . ILE A 1 384 ? 12.055 28.283 -37.131 1.00 68.69 384 ILE A N 1
ATOM 2911 C CA . ILE A 1 384 ? 11.667 27.052 -36.426 1.00 68.69 384 ILE A CA 1
ATOM 2912 C C . ILE A 1 384 ? 12.910 26.264 -35.970 1.00 68.69 384 ILE A C 1
ATOM 2914 O O . ILE A 1 384 ? 12.917 25.686 -34.876 1.00 68.69 384 ILE A O 1
ATOM 2918 N N . LYS A 1 385 ? 13.993 26.253 -36.764 1.00 72.12 385 LYS A N 1
ATOM 2919 C CA . LYS A 1 385 ? 15.286 25.657 -36.367 1.00 72.12 385 LYS A CA 1
ATOM 2920 C C . LYS A 1 385 ? 15.929 26.406 -35.202 1.00 72.12 385 LYS A C 1
ATOM 2922 O O . LYS A 1 385 ? 16.447 25.749 -34.301 1.00 72.12 385 LYS A O 1
ATOM 2927 N N . GLU A 1 386 ? 15.864 27.735 -35.182 1.00 67.69 386 GLU A N 1
ATOM 2928 C CA . GLU A 1 386 ? 16.423 28.545 -34.093 1.00 67.69 386 GLU A CA 1
ATOM 2929 C C . GLU A 1 386 ? 15.691 28.299 -32.763 1.00 67.69 386 GLU A C 1
ATOM 2931 O O . GLU A 1 386 ? 16.327 28.054 -31.735 1.00 67.69 386 GLU A O 1
ATOM 2936 N N . VAL A 1 387 ? 14.354 28.249 -32.787 1.00 62.34 387 VAL A N 1
ATOM 2937 C CA . VAL A 1 387 ? 13.544 27.875 -31.613 1.00 62.34 387 VAL A CA 1
ATOM 2938 C C . VAL A 1 387 ? 13.864 26.453 -31.155 1.00 62.34 387 VAL A C 1
ATOM 2940 O O . VAL A 1 387 ? 14.054 26.211 -29.964 1.00 62.34 387 VAL A O 1
ATOM 2943 N N . THR A 1 388 ? 14.005 25.514 -32.095 1.00 62.66 388 THR A N 1
ATOM 2944 C CA . THR A 1 388 ? 14.415 24.134 -31.784 1.00 62.66 388 THR A CA 1
ATOM 2945 C C . THR A 1 388 ? 15.787 24.094 -31.097 1.00 62.66 388 THR A C 1
ATOM 2947 O O . THR A 1 388 ? 15.986 23.300 -30.177 1.00 62.66 388 THR A O 1
ATOM 2950 N N . ALA A 1 389 ? 16.734 24.941 -31.513 1.00 66.50 389 ALA A N 1
ATOM 2951 C CA . ALA A 1 389 ? 18.062 25.027 -30.907 1.00 66.50 389 ALA A CA 1
ATOM 2952 C C . ALA A 1 389 ? 18.019 25.615 -29.485 1.00 66.50 389 ALA A C 1
ATOM 2954 O O . ALA A 1 389 ? 18.626 25.041 -28.581 1.00 66.50 389 ALA A O 1
ATOM 2955 N N . LYS A 1 390 ? 17.240 26.683 -29.259 1.00 63.06 390 LYS A N 1
ATOM 2956 C CA . LYS A 1 390 ? 17.033 27.276 -27.923 1.00 63.06 390 LYS A CA 1
ATOM 2957 C C . LYS A 1 390 ? 16.374 26.296 -26.948 1.00 63.06 390 LYS A C 1
ATOM 2959 O O . LYS A 1 390 ? 16.854 26.143 -25.830 1.00 63.06 390 LYS A O 1
ATOM 2964 N N . ILE A 1 391 ? 15.353 25.555 -27.389 1.00 57.78 391 ILE A N 1
ATOM 2965 C CA . ILE A 1 391 ? 14.692 24.520 -26.571 1.00 57.78 391 ILE A CA 1
ATOM 2966 C C . ILE A 1 391 ? 15.685 23.425 -26.148 1.00 57.78 391 ILE A C 1
ATOM 2968 O O . ILE A 1 391 ? 15.673 22.989 -24.997 1.00 57.78 391 ILE A O 1
ATOM 2972 N N . LYS A 1 392 ? 16.582 22.997 -27.049 1.00 60.22 392 LYS A N 1
ATOM 2973 C CA . LYS A 1 392 ? 17.640 22.028 -26.714 1.00 60.22 392 LYS A CA 1
ATOM 2974 C C . LYS A 1 392 ? 18.646 22.591 -25.714 1.00 60.22 392 LYS A C 1
ATOM 2976 O O . LYS A 1 392 ? 19.035 21.881 -24.797 1.00 60.22 392 LYS A O 1
ATOM 2981 N N . GLN A 1 393 ? 19.034 23.854 -25.877 1.00 61.88 393 GLN A N 1
ATOM 2982 C CA . GLN A 1 393 ? 19.984 24.525 -24.993 1.00 61.88 393 GLN A CA 1
ATOM 2983 C C . GLN A 1 393 ? 19.420 24.711 -23.575 1.00 61.88 393 GLN A C 1
ATOM 2985 O O . GLN A 1 393 ? 20.123 24.453 -22.604 1.00 61.88 393 GLN A O 1
ATOM 2990 N N . MET A 1 394 ? 18.143 25.085 -23.446 1.00 52.25 394 MET A N 1
ATOM 2991 C CA . MET A 1 394 ? 17.463 25.205 -22.148 1.00 52.25 394 MET A CA 1
ATOM 2992 C C . MET A 1 394 ? 17.300 23.844 -21.455 1.00 52.25 394 MET A C 1
ATOM 2994 O O . MET A 1 394 ? 17.488 23.740 -20.244 1.00 52.25 394 MET A O 1
ATOM 2998 N N . ALA A 1 395 ? 17.025 22.785 -22.226 1.00 53.81 395 ALA A N 1
ATOM 2999 C CA . ALA A 1 395 ? 16.956 21.414 -21.717 1.00 53.81 395 ALA A CA 1
ATOM 3000 C C . ALA A 1 395 ? 18.323 20.843 -21.273 1.00 53.81 395 ALA A C 1
ATOM 3002 O O . ALA A 1 395 ? 18.352 19.821 -20.584 1.00 53.81 395 ALA A O 1
ATOM 3003 N N . ASP A 1 396 ? 19.438 21.481 -21.654 1.00 53.38 396 ASP A N 1
ATOM 3004 C CA . ASP A 1 396 ? 20.801 21.085 -21.277 1.00 53.38 396 ASP A CA 1
ATOM 3005 C C . ASP A 1 396 ? 21.280 21.718 -19.959 1.00 53.38 396 ASP A C 1
ATOM 3007 O O . ASP A 1 396 ? 22.175 21.168 -19.317 1.00 53.38 396 ASP A O 1
ATOM 3011 N N . SER A 1 397 ? 20.686 22.839 -19.532 1.00 48.31 397 SER A N 1
ATOM 3012 C CA . SER A 1 397 ? 21.109 23.594 -18.341 1.00 48.31 397 SER A CA 1
ATOM 3013 C C . SER A 1 397 ? 20.369 23.240 -17.040 1.00 48.31 397 SER A C 1
ATOM 3015 O O . SER A 1 397 ? 20.950 23.392 -15.967 1.00 48.31 397 SER A O 1
ATOM 3017 N N . GLU A 1 398 ? 19.131 22.731 -17.096 1.00 47.78 398 GLU A N 1
ATOM 3018 C CA . GLU A 1 398 ? 18.339 22.306 -15.926 1.00 47.78 398 GLU A CA 1
ATOM 3019 C C . GLU A 1 398 ? 17.421 21.117 -16.280 1.00 47.78 398 GLU A C 1
ATOM 3021 O O . GLU A 1 398 ? 16.858 21.075 -17.370 1.00 47.78 398 GLU A O 1
ATOM 3026 N N . GLN A 1 399 ? 17.211 20.162 -15.359 1.00 37.44 399 GLN A N 1
ATOM 3027 C CA . GLN A 1 399 ? 16.109 19.192 -15.480 1.00 37.44 399 GLN A CA 1
ATOM 3028 C C . GLN A 1 399 ? 14.943 19.589 -14.562 1.00 37.44 399 GLN A C 1
ATOM 3030 O O . GLN A 1 399 ? 15.036 19.391 -13.346 1.00 37.44 399 GLN A O 1
ATOM 3035 N N . PRO A 1 400 ? 13.841 20.135 -15.107 1.00 38.28 400 PRO A N 1
ATOM 3036 C CA . PRO A 1 400 ? 12.648 20.439 -14.329 1.00 38.28 400 PRO A CA 1
ATOM 3037 C C . PRO A 1 400 ? 11.863 19.169 -13.969 1.00 38.28 400 PRO A C 1
ATOM 3039 O O . PRO A 1 400 ? 11.787 18.205 -14.735 1.00 38.28 400 PRO A O 1
ATOM 3042 N N . SER A 1 401 ? 11.237 19.178 -12.791 1.00 35.59 401 SER A N 1
ATOM 3043 C CA . SER A 1 401 ? 10.310 18.119 -12.363 1.00 35.59 401 SER A CA 1
ATOM 3044 C C . SER A 1 401 ? 9.008 18.135 -13.197 1.00 35.59 401 SER A C 1
ATOM 3046 O O . SER A 1 401 ? 8.577 19.210 -13.603 1.00 35.59 401 SER A O 1
ATOM 3048 N N . PRO A 1 402 ? 8.320 16.994 -13.406 1.00 35.31 402 PRO A N 1
ATOM 3049 C CA . PRO A 1 402 ? 6.992 16.863 -14.026 1.00 35.31 402 PRO A CA 1
ATOM 3050 C C . PRO A 1 402 ? 5.956 17.932 -13.636 1.00 35.31 402 PRO A C 1
ATOM 3052 O O . PRO A 1 402 ? 5.151 18.327 -14.468 1.00 35.31 402 PRO A O 1
ATOM 3055 N N . VAL A 1 403 ? 5.999 18.455 -12.404 1.00 31.77 403 VAL A N 1
ATOM 3056 C CA . VAL A 1 403 ? 5.081 19.507 -11.924 1.00 31.77 403 VAL A CA 1
ATOM 3057 C C . VAL A 1 403 ? 5.502 20.913 -12.394 1.00 31.77 403 VAL A C 1
ATOM 3059 O O . VAL A 1 403 ? 4.648 21.768 -12.605 1.00 31.77 403 VAL A O 1
ATOM 3062 N N . GLN A 1 404 ? 6.796 21.157 -12.644 1.00 33.25 404 GLN A N 1
ATOM 3063 C CA . GLN A 1 404 ? 7.286 22.391 -13.285 1.00 33.25 404 GLN A CA 1
ATOM 3064 C C . GLN A 1 404 ? 6.921 22.479 -14.776 1.00 33.25 404 GLN A C 1
ATOM 3066 O O . GLN A 1 404 ? 6.872 23.585 -15.309 1.00 33.25 404 GLN A O 1
ATOM 3071 N N . TYR A 1 405 ? 6.584 21.363 -15.438 1.00 34.66 405 TYR A N 1
ATOM 3072 C CA . TYR A 1 405 ? 6.088 21.402 -16.823 1.00 34.66 405 TYR A CA 1
ATOM 3073 C C . TYR A 1 405 ? 4.768 22.178 -16.952 1.00 34.66 405 TYR A C 1
ATOM 3075 O O . TYR A 1 405 ? 4.479 22.692 -18.028 1.00 34.66 405 TYR A O 1
ATOM 3083 N N . PHE A 1 406 ? 3.985 22.319 -15.873 1.00 32.12 406 PHE A N 1
ATOM 3084 C CA . PHE A 1 406 ? 2.722 23.062 -15.908 1.00 32.12 406 PHE A CA 1
ATOM 3085 C C . PHE A 1 406 ? 2.920 24.582 -16.074 1.00 32.12 406 PHE A C 1
ATOM 3087 O O . PHE A 1 406 ? 2.046 25.242 -16.623 1.00 32.12 406 PHE A O 1
ATOM 3094 N N . CYS A 1 407 ? 4.070 25.135 -15.662 1.00 27.53 407 CYS A N 1
ATOM 3095 C CA . CYS A 1 407 ? 4.364 26.570 -15.806 1.00 27.53 407 CYS A CA 1
ATOM 3096 C C . CYS A 1 407 ? 5.118 26.915 -17.099 1.00 27.53 407 CYS A C 1
ATOM 3098 O O . CYS A 1 407 ? 4.967 28.019 -17.600 1.00 27.53 407 CYS A O 1
ATOM 3100 N N . ILE A 1 408 ? 5.868 25.973 -17.680 1.00 32.50 408 ILE A N 1
ATOM 3101 C CA . ILE A 1 408 ? 6.624 26.206 -18.930 1.00 32.50 408 ILE A CA 1
ATOM 3102 C C . ILE A 1 408 ? 5.687 26.227 -20.161 1.00 32.50 408 ILE A C 1
ATOM 3104 O O . ILE A 1 408 ? 6.034 26.736 -21.223 1.00 32.50 408 ILE A O 1
ATOM 3108 N N . VAL A 1 409 ? 4.467 25.682 -20.043 1.00 37.06 409 VAL A N 1
ATOM 3109 C CA . VAL A 1 409 ? 3.557 25.453 -21.188 1.00 37.06 409 VAL A CA 1
ATOM 3110 C C . VAL A 1 409 ? 2.337 26.393 -21.210 1.00 37.06 409 VAL A C 1
ATOM 3112 O O . VAL A 1 409 ? 1.567 26.382 -22.171 1.00 37.06 409 VAL A O 1
ATOM 3115 N N . SER A 1 410 ? 2.167 27.279 -20.226 1.00 30.53 410 SER A N 1
ATOM 3116 C CA . SER A 1 410 ? 1.274 28.433 -20.377 1.00 30.53 410 SER A CA 1
ATOM 3117 C C . SER A 1 410 ? 2.067 29.580 -20.986 1.00 30.53 410 SER A C 1
ATOM 3119 O O . SER A 1 410 ? 2.896 30.125 -20.281 1.00 30.53 410 SER A O 1
ATOM 3121 N N . VAL A 1 411 ? 1.811 29.887 -22.267 1.00 36.97 411 VAL A N 1
ATOM 3122 C CA . VAL A 1 411 ? 1.990 31.134 -23.063 1.00 36.97 411 VAL A CA 1
ATOM 3123 C C . VAL A 1 411 ? 3.139 32.118 -22.725 1.00 36.97 411 VAL A C 1
ATOM 3125 O O . VAL A 1 411 ? 3.714 32.664 -23.660 1.00 36.97 411 VAL A O 1
ATOM 3128 N N . GLU A 1 412 ? 3.499 32.338 -21.465 1.00 32.81 412 GLU A N 1
ATOM 3129 C CA . GLU A 1 412 ? 4.426 33.325 -20.895 1.00 32.81 412 GLU A CA 1
ATOM 3130 C C . GLU A 1 412 ? 5.886 33.194 -21.382 1.00 32.81 412 GLU A C 1
ATOM 3132 O O . GLU A 1 412 ? 6.466 34.198 -21.787 1.00 32.81 412 GLU A O 1
ATOM 3137 N N . GLU A 1 413 ? 6.476 31.995 -21.480 1.00 36.00 413 GLU A N 1
ATOM 3138 C CA . GLU A 1 413 ? 7.876 31.863 -21.956 1.00 36.00 413 GLU A CA 1
ATOM 3139 C C . GLU A 1 413 ? 8.008 31.891 -23.490 1.00 36.00 413 GLU A C 1
ATOM 3141 O O . GLU A 1 413 ? 8.995 32.393 -24.033 1.00 36.00 413 GLU A O 1
ATOM 3146 N N . LEU A 1 414 ? 6.984 31.439 -24.227 1.00 38.47 414 LEU A N 1
ATOM 3147 C CA . LEU A 1 414 ? 6.933 31.656 -25.678 1.00 38.47 414 LEU A CA 1
ATOM 3148 C C . LEU A 1 414 ? 6.690 33.131 -26.008 1.00 38.47 414 LEU A C 1
ATOM 3150 O O . LEU A 1 414 ? 7.190 33.585 -27.034 1.00 38.47 414 LEU A O 1
ATOM 3154 N N . THR A 1 415 ? 5.992 33.890 -25.149 1.00 37.94 415 THR A N 1
ATOM 3155 C CA . THR A 1 415 ? 5.818 35.339 -25.341 1.00 37.94 415 THR A CA 1
ATOM 3156 C C . THR A 1 415 ? 7.098 36.123 -25.092 1.00 37.94 415 THR A C 1
ATOM 3158 O O . THR A 1 415 ? 7.320 37.080 -25.821 1.00 37.94 415 THR A O 1
ATOM 3161 N N . GLU A 1 416 ? 7.973 35.732 -24.160 1.00 36.38 416 GLU A N 1
ATOM 3162 C CA . GLU A 1 416 ? 9.283 36.393 -23.999 1.00 36.38 416 GLU A CA 1
ATOM 3163 C C . GLU A 1 416 ? 10.186 36.201 -25.224 1.00 36.38 416 GLU A C 1
ATOM 3165 O O . GLU A 1 416 ? 10.810 37.156 -25.696 1.00 36.38 416 GLU A O 1
ATOM 3170 N N . VAL A 1 417 ? 10.190 34.998 -25.812 1.00 38.78 417 VAL A N 1
ATOM 3171 C CA . VAL A 1 417 ? 10.884 34.761 -27.086 1.00 38.78 417 VAL A CA 1
ATOM 3172 C C . VAL A 1 417 ? 10.218 35.568 -28.205 1.00 38.78 417 VAL A C 1
ATOM 3174 O O . VAL A 1 417 ? 10.923 36.243 -28.947 1.00 38.78 417 VAL A O 1
ATOM 3177 N N . PHE A 1 418 ? 8.885 35.605 -28.289 1.00 35.84 418 PHE A N 1
ATOM 3178 C CA . PHE A 1 418 ? 8.153 36.390 -29.297 1.00 35.84 418 PHE A CA 1
ATOM 3179 C C . PHE A 1 418 ? 8.386 37.910 -29.175 1.00 35.84 418 PHE A C 1
ATOM 3181 O O . PHE A 1 418 ? 8.580 38.596 -30.177 1.00 35.84 418 PHE A O 1
ATOM 3188 N N . LEU A 1 419 ? 8.429 38.439 -27.949 1.00 35.22 419 LEU A N 1
ATOM 3189 C CA . LEU A 1 419 ? 8.666 39.856 -27.646 1.00 35.22 419 LEU A CA 1
ATOM 3190 C C . LEU A 1 419 ? 10.102 40.286 -27.965 1.00 35.22 419 LEU A C 1
ATOM 3192 O O . LEU A 1 419 ? 10.319 41.446 -28.306 1.00 35.22 419 LEU A O 1
ATOM 3196 N N . SER A 1 420 ? 11.070 39.364 -27.930 1.00 36.66 420 SER A N 1
ATOM 3197 C CA . SER A 1 420 ? 12.449 39.656 -28.344 1.00 36.66 420 SER A CA 1
ATOM 3198 C C . SER A 1 420 ? 12.608 39.892 -29.858 1.00 36.66 420 SER A C 1
ATOM 3200 O O . SER A 1 420 ? 13.584 40.519 -30.270 1.00 36.66 420 SER A O 1
ATOM 3202 N N . PHE A 1 421 ? 11.641 39.461 -30.682 1.00 35.50 421 PHE A N 1
ATOM 3203 C CA . PHE A 1 421 ? 11.684 39.589 -32.147 1.00 35.50 421 PHE A CA 1
ATOM 3204 C C . PHE A 1 421 ? 10.822 40.730 -32.721 1.00 35.50 421 PHE A C 1
ATOM 3206 O O . PHE A 1 421 ? 11.030 41.119 -33.870 1.00 35.50 421 PHE A O 1
ATOM 3213 N N . VAL A 1 422 ? 9.898 41.322 -31.952 1.00 31.59 422 VAL A N 1
ATOM 3214 C CA . VAL A 1 422 ? 9.039 42.426 -32.429 1.00 31.59 422 VAL A CA 1
ATOM 3215 C C . VAL A 1 422 ? 9.632 43.781 -32.019 1.00 31.59 422 VAL A C 1
ATOM 3217 O O . VAL A 1 422 ? 9.332 44.321 -30.959 1.00 31.59 422 VAL A O 1
ATOM 3220 N N . HIS A 1 423 ? 10.475 44.362 -32.876 1.00 30.09 423 HIS A N 1
ATOM 3221 C CA . HIS A 1 423 ? 10.869 45.773 -32.767 1.00 30.09 423 HIS A CA 1
ATOM 3222 C C . HIS A 1 423 ? 9.716 46.676 -33.238 1.00 30.09 423 HIS A C 1
ATOM 3224 O O . HIS A 1 423 ? 9.388 46.689 -34.424 1.00 30.09 423 HIS A O 1
ATOM 3230 N N . LEU A 1 424 ? 9.134 47.477 -32.338 1.00 26.55 424 LEU A N 1
ATOM 3231 C CA . LEU A 1 424 ? 8.294 48.626 -32.708 1.00 26.55 424 LEU A CA 1
ATOM 3232 C C . LEU A 1 424 ? 9.017 49.943 -32.365 1.00 26.55 424 LEU A C 1
ATOM 3234 O O . LEU A 1 424 ? 9.680 50.009 -31.328 1.00 26.55 424 LEU A O 1
ATOM 3238 N N . PRO A 1 425 ? 8.920 50.997 -33.201 1.00 25.19 425 PRO A N 1
ATOM 3239 C CA . PRO A 1 425 ? 9.724 52.205 -33.042 1.00 25.19 425 PRO A CA 1
ATOM 3240 C C . PRO A 1 425 ? 9.217 53.062 -31.877 1.00 25.19 425 PRO A C 1
ATOM 3242 O O . PRO A 1 425 ? 8.030 53.373 -31.785 1.00 25.19 425 PRO A O 1
ATOM 3245 N N . SER A 1 426 ? 10.130 53.488 -31.008 1.00 23.33 426 SER A N 1
ATOM 3246 C CA . SER A 1 426 ? 9.862 54.401 -29.898 1.00 23.33 426 SER A CA 1
ATOM 3247 C C . SER A 1 426 ? 9.764 55.855 -30.376 1.00 23.33 426 SER A C 1
ATOM 3249 O O . SER A 1 426 ? 10.753 56.411 -30.854 1.00 23.33 426 SER A O 1
ATOM 3251 N N . THR A 1 427 ? 8.619 56.508 -30.175 1.00 23.80 427 THR A N 1
ATOM 3252 C CA . THR A 1 427 ? 8.514 57.976 -30.185 1.00 23.80 427 THR A CA 1
ATOM 3253 C C . THR A 1 427 ? 8.529 58.503 -28.754 1.00 23.80 427 THR A C 1
ATOM 3255 O O . THR A 1 427 ? 7.677 58.184 -27.928 1.00 23.80 427 THR A O 1
ATOM 3258 N N . THR A 1 428 ? 9.535 59.319 -28.459 1.00 26.80 428 THR A N 1
ATOM 3259 C CA . THR A 1 428 ? 9.776 59.985 -27.179 1.00 26.80 428 THR A CA 1
ATOM 3260 C C . THR A 1 428 ? 8.880 61.215 -27.022 1.00 26.80 428 THR A C 1
ATOM 3262 O O . THR A 1 428 ? 8.913 62.118 -27.856 1.00 26.80 428 THR A O 1
ATOM 3265 N N . GLN A 1 429 ? 8.164 61.317 -25.900 1.00 22.31 429 GLN A N 1
ATOM 3266 C CA . GLN A 1 429 ? 7.786 62.606 -25.314 1.00 22.31 429 GLN A CA 1
ATOM 3267 C C . GLN A 1 429 ? 8.013 62.582 -23.802 1.00 22.31 429 GLN A C 1
ATOM 3269 O O . GLN A 1 429 ? 7.637 61.648 -23.099 1.00 22.31 429 GLN A O 1
ATOM 3274 N N . THR A 1 430 ? 8.665 63.629 -23.314 1.00 28.59 430 THR A N 1
ATOM 3275 C CA . THR A 1 430 ? 9.026 63.867 -21.919 1.00 28.59 430 THR A CA 1
ATOM 3276 C C . THR A 1 430 ? 7.999 64.777 -21.240 1.00 28.59 430 THR A C 1
ATOM 3278 O O . THR A 1 430 ? 7.749 65.869 -21.744 1.00 28.59 430 THR A O 1
ATOM 3281 N N . ARG A 1 431 ? 7.479 64.392 -20.056 1.00 22.69 431 ARG A N 1
ATOM 3282 C CA . ARG A 1 431 ? 7.421 65.256 -18.846 1.00 22.69 431 ARG A CA 1
ATOM 3283 C C . ARG A 1 431 ? 6.782 64.603 -17.600 1.00 22.69 431 ARG A C 1
ATOM 3285 O O . ARG A 1 431 ? 5.697 64.049 -17.656 1.00 22.69 431 ARG A O 1
ATOM 3292 N N . SER A 1 432 ? 7.523 64.761 -16.498 1.00 26.81 432 SER A N 1
ATOM 3293 C CA . SER A 1 432 ? 7.211 64.882 -15.056 1.00 26.81 432 SER A CA 1
ATOM 3294 C C . SER A 1 432 ? 6.019 64.171 -14.386 1.00 26.81 432 SER A C 1
ATOM 3296 O O . SER A 1 432 ? 4.862 64.499 -14.615 1.00 26.81 432 SER A O 1
ATOM 3298 N N . SER A 1 433 ? 6.399 63.384 -13.369 1.00 33.22 433 SER A N 1
ATOM 3299 C CA . SER A 1 433 ? 5.782 63.190 -12.043 1.00 33.22 433 SER A CA 1
ATOM 3300 C C . SER A 1 433 ? 4.300 62.809 -11.942 1.00 33.22 433 SER A C 1
ATOM 3302 O O . SER A 1 433 ? 3.419 63.651 -12.077 1.00 33.22 433 SER A O 1
ATOM 3304 N N . THR A 1 434 ? 4.112 61.568 -11.481 1.00 27.89 434 THR A N 1
ATOM 3305 C CA . THR A 1 434 ? 3.026 60.943 -10.692 1.00 27.89 434 THR A CA 1
ATOM 3306 C C . THR A 1 434 ? 2.498 59.674 -11.360 1.00 27.89 434 THR A C 1
ATOM 3308 O O . THR A 1 434 ? 2.377 59.596 -12.576 1.00 27.89 434 THR A O 1
ATOM 3311 N N . HIS A 1 435 ? 2.309 58.642 -10.530 1.00 25.53 435 HIS A N 1
ATOM 3312 C CA . HIS A 1 435 ? 1.974 57.256 -10.864 1.00 25.53 435 HIS A CA 1
ATOM 3313 C C . HIS A 1 435 ? 1.171 57.065 -12.161 1.00 25.53 435 HIS A C 1
ATOM 3315 O O . HIS A 1 435 ? 0.006 57.446 -12.243 1.00 25.53 435 HIS A O 1
ATOM 3321 N N . THR A 1 436 ? 1.758 56.370 -13.137 1.00 21.11 436 THR A N 1
ATOM 3322 C CA . THR A 1 436 ? 1.027 55.828 -14.288 1.00 21.11 436 THR A CA 1
ATOM 3323 C C . THR A 1 436 ? 0.704 54.360 -14.014 1.00 21.11 436 THR A C 1
ATOM 3325 O O . THR A 1 436 ? 1.599 53.527 -13.903 1.00 21.11 436 THR A O 1
ATOM 3328 N N . THR A 1 437 ? -0.580 54.039 -13.869 1.00 21.72 437 THR A N 1
ATOM 3329 C CA . THR A 1 437 ? -1.093 52.666 -13.933 1.00 21.72 437 THR A CA 1
ATOM 3330 C C . THR A 1 437 ? -1.348 52.323 -15.399 1.00 21.72 437 THR A C 1
ATOM 3332 O O . THR A 1 437 ? -2.175 52.956 -16.050 1.00 21.72 437 THR A O 1
ATOM 3335 N N . SER A 1 438 ? -0.653 51.324 -15.938 1.00 21.50 438 SER A N 1
ATOM 3336 C CA . SER A 1 438 ? -0.977 50.720 -17.234 1.00 21.50 438 SER A CA 1
ATOM 3337 C C . SER A 1 438 ? -1.909 49.525 -17.012 1.00 21.50 438 SER A C 1
ATOM 3339 O O . SER A 1 438 ? -1.534 48.524 -16.409 1.00 21.50 438 SER A O 1
ATOM 3341 N N . ALA A 1 439 ? -3.154 49.637 -17.480 1.00 21.55 439 ALA A N 1
ATOM 3342 C CA . ALA A 1 439 ? -4.120 48.544 -17.508 1.00 21.55 439 ALA A CA 1
ATOM 3343 C C . ALA A 1 439 ? -4.159 47.928 -18.913 1.00 21.55 439 ALA A C 1
ATOM 3345 O O . ALA A 1 439 ? -4.479 48.619 -19.880 1.00 21.55 439 ALA A O 1
ATOM 3346 N N . PHE A 1 440 ? -3.888 46.627 -19.031 1.00 22.38 440 PHE A N 1
ATOM 3347 C CA . PHE A 1 440 ? -4.170 45.873 -20.252 1.00 22.38 440 PHE A CA 1
ATOM 3348 C C . PHE A 1 440 ? -5.607 45.342 -20.213 1.00 22.38 440 PHE A C 1
ATOM 3350 O O . PHE A 1 440 ? -6.045 44.747 -19.229 1.00 22.38 440 PHE A O 1
ATOM 3357 N N . ARG A 1 441 ? -6.353 45.559 -21.300 1.00 20.67 441 ARG A N 1
ATOM 3358 C CA . ARG A 1 441 ? -7.694 45.002 -21.521 1.00 20.67 441 ARG A CA 1
ATOM 3359 C C . ARG A 1 441 ? -7.572 43.882 -22.550 1.00 20.67 441 ARG A C 1
ATOM 3361 O O . ARG A 1 441 ? -7.446 44.162 -23.738 1.00 20.67 441 ARG A O 1
ATOM 3368 N N . VAL A 1 442 ? -7.640 42.629 -22.110 1.00 22.38 442 VAL A N 1
ATOM 3369 C CA . VAL A 1 442 ? -7.826 41.490 -23.019 1.00 22.38 442 VAL A CA 1
ATOM 3370 C C . VAL A 1 442 ? -9.322 41.221 -23.131 1.00 22.38 442 VAL A C 1
ATOM 3372 O O . VAL A 1 442 ? -10.015 41.016 -22.135 1.00 22.38 442 VAL A O 1
ATOM 3375 N N . ARG A 1 443 ? -9.839 41.290 -24.357 1.00 20.14 443 ARG A N 1
ATOM 3376 C CA . ARG A 1 443 ? -11.246 41.051 -24.680 1.00 20.14 443 ARG A CA 1
ATOM 3377 C C . ARG A 1 443 ? -11.405 39.568 -25.013 1.00 20.14 443 ARG A C 1
ATOM 3379 O O . ARG A 1 443 ? -11.087 39.164 -26.123 1.00 20.14 443 ARG A O 1
ATOM 3386 N N . VAL A 1 444 ? -11.895 38.773 -24.065 1.00 25.06 444 VAL A N 1
ATOM 3387 C CA . VAL A 1 444 ? -12.414 37.424 -24.345 1.00 25.06 444 VAL A CA 1
ATOM 3388 C C . VAL A 1 444 ? -13.927 37.540 -24.530 1.00 25.06 444 VAL A C 1
ATOM 3390 O O . VAL A 1 444 ? -14.598 38.300 -23.829 1.00 25.06 444 VAL A O 1
ATOM 3393 N N . SER A 1 445 ? -14.448 36.872 -25.550 1.00 26.67 445 SER A N 1
ATOM 3394 C CA . SER A 1 445 ? -15.832 36.946 -26.008 1.00 26.67 445 SER A CA 1
ATOM 3395 C C . SER A 1 445 ? -16.867 36.725 -24.889 1.00 26.67 445 SER A C 1
ATOM 3397 O O . SER A 1 445 ? -16.889 35.712 -24.202 1.00 26.67 445 SER A O 1
ATOM 3399 N N . SER A 1 446 ? -17.755 37.717 -24.759 1.00 28.42 446 SER A N 1
ATOM 3400 C CA . SER A 1 446 ? -19.108 37.671 -24.180 1.00 28.42 446 SER A CA 1
ATOM 3401 C C . SER A 1 446 ? -19.317 36.998 -22.809 1.00 28.42 446 SER A C 1
ATOM 3403 O O . SER A 1 446 ? -19.935 35.939 -22.740 1.00 28.42 446 SER A O 1
ATOM 3405 N N . ARG A 1 447 ? -18.946 37.680 -21.712 1.00 23.12 447 ARG A N 1
ATOM 3406 C CA . ARG A 1 447 ? -19.779 37.878 -20.494 1.00 23.12 447 ARG A CA 1
ATOM 3407 C C . ARG A 1 447 ? -19.041 38.756 -19.473 1.00 23.12 447 ARG A C 1
ATOM 3409 O O . ARG A 1 447 ? -17.932 38.447 -19.056 1.00 23.12 447 ARG A O 1
ATOM 3416 N N . THR A 1 448 ? -19.668 39.858 -19.067 1.00 22.16 448 THR A N 1
ATOM 3417 C CA . THR A 1 448 ? -19.157 40.785 -18.046 1.00 22.16 448 THR A CA 1
ATOM 3418 C C . THR A 1 448 ? -19.523 40.267 -16.653 1.00 22.16 448 THR A C 1
ATOM 3420 O O . THR A 1 448 ? -20.706 40.178 -16.337 1.00 22.16 448 THR A O 1
ATOM 3423 N N . LEU A 1 449 ? -18.536 39.971 -15.803 1.00 22.47 449 LEU A N 1
ATOM 3424 C CA . LEU A 1 449 ? -18.727 39.801 -14.357 1.00 22.47 449 LEU A CA 1
ATOM 3425 C C . LEU A 1 449 ? -17.982 40.924 -13.629 1.00 22.47 449 LEU A C 1
ATOM 3427 O O . LEU A 1 449 ? -16.763 41.041 -13.713 1.00 22.47 449 LEU A O 1
ATOM 3431 N N . VAL A 1 450 ? -18.740 41.771 -12.935 1.00 22.33 450 VAL A N 1
ATOM 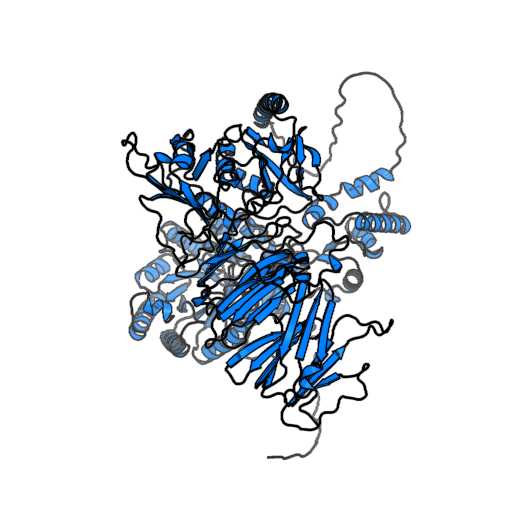3432 C CA . VAL A 1 450 ? -18.234 42.783 -12.001 1.00 22.33 450 VAL A CA 1
ATOM 3433 C C . VAL A 1 450 ? -18.080 42.110 -10.636 1.00 22.33 450 VAL A C 1
ATOM 3435 O O . VAL A 1 450 ? -19.064 41.582 -10.123 1.00 22.33 450 VAL A O 1
ATOM 3438 N N . SER A 1 451 ? -16.894 42.144 -10.019 1.00 22.58 451 SER A N 1
ATOM 3439 C CA . SER A 1 451 ? -16.727 41.771 -8.605 1.00 22.58 451 SER A CA 1
ATOM 3440 C C . SER A 1 451 ? -16.412 43.002 -7.744 1.00 22.58 451 SER A C 1
ATOM 3442 O O . SER A 1 451 ? -15.557 43.826 -8.070 1.00 22.58 451 SER A O 1
ATOM 3444 N N . ARG A 1 452 ? -17.151 43.149 -6.636 1.00 21.34 452 ARG A N 1
ATOM 3445 C CA . ARG A 1 452 ? -16.851 44.077 -5.534 1.00 21.34 452 ARG A CA 1
ATOM 3446 C C . ARG A 1 452 ? -15.759 43.452 -4.656 1.00 21.34 452 ARG A C 1
ATOM 3448 O O . ARG A 1 452 ? -15.913 42.311 -4.232 1.00 21.34 452 ARG A O 1
ATOM 3455 N N . ARG A 1 453 ? -14.694 44.200 -4.338 1.00 22.31 453 ARG A N 1
ATOM 3456 C CA . ARG A 1 453 ? -13.671 43.793 -3.354 1.00 22.31 453 ARG A CA 1
ATOM 3457 C C . ARG A 1 453 ? -14.197 43.938 -1.919 1.00 22.31 453 ARG A C 1
ATOM 3459 O O . ARG A 1 453 ? -14.622 45.022 -1.527 1.00 22.31 453 ARG A O 1
ATOM 3466 N N . ARG A 1 454 ? -14.097 42.858 -1.140 1.00 22.98 454 ARG A N 1
ATOM 3467 C CA . ARG A 1 454 ? -13.983 42.866 0.331 1.00 22.98 454 ARG A CA 1
ATOM 3468 C C . ARG A 1 454 ? -12.484 42.938 0.667 1.00 22.98 454 ARG A C 1
ATOM 3470 O O . ARG A 1 454 ? -11.695 42.312 -0.034 1.00 22.98 454 ARG A O 1
ATOM 3477 N N . LEU A 1 455 ? -12.105 43.724 1.675 1.00 24.91 455 LEU A N 1
ATOM 3478 C CA . LEU A 1 455 ? -10.730 43.806 2.188 1.00 24.91 455 LEU A CA 1
ATOM 3479 C C . LEU A 1 455 ? -10.315 42.462 2.823 1.00 24.91 455 LEU A C 1
ATOM 3481 O O . LEU A 1 455 ? -11.130 41.825 3.488 1.00 24.91 455 LEU A O 1
ATOM 3485 N N . ASP A 1 456 ? -9.074 42.043 2.558 1.00 24.67 456 ASP A N 1
ATOM 3486 C CA . ASP A 1 456 ? -8.473 40.740 2.888 1.00 24.67 456 ASP A CA 1
ATOM 3487 C C . ASP A 1 456 ? -7.813 40.765 4.294 1.00 24.67 456 ASP A C 1
ATOM 3489 O O . ASP A 1 456 ? -7.121 41.743 4.601 1.00 24.67 456 ASP A O 1
ATOM 3493 N N . PRO A 1 457 ? -7.986 39.735 5.152 1.00 28.84 457 PRO A N 1
ATOM 3494 C CA . PRO A 1 457 ? -7.360 39.630 6.482 1.00 28.84 457 PRO A CA 1
ATOM 3495 C C . PRO A 1 457 ? -5.826 39.487 6.511 1.00 28.84 457 PRO A C 1
ATOM 3497 O O . PRO A 1 457 ? -5.241 39.472 7.592 1.00 28.84 457 PRO A O 1
ATOM 3500 N N . SER A 1 458 ? -5.149 39.400 5.360 1.00 30.97 458 SER A N 1
ATOM 3501 C CA . SER A 1 458 ? -3.683 39.261 5.272 1.00 30.97 458 SER A CA 1
ATOM 3502 C C . SER A 1 458 ? -2.893 40.466 5.808 1.00 30.97 458 SER A C 1
ATOM 3504 O O . SER A 1 458 ? -1.683 40.379 5.984 1.00 30.97 458 SER A O 1
ATOM 3506 N N . SER A 1 459 ? -3.557 41.592 6.071 1.00 27.06 459 SER A N 1
ATOM 3507 C CA . SER A 1 459 ? -2.933 42.835 6.538 1.00 27.06 459 SER A CA 1
ATOM 3508 C C . SER A 1 459 ? -2.675 42.887 8.051 1.00 27.06 459 SER A C 1
ATOM 3510 O O . SER A 1 459 ? -1.913 43.739 8.498 1.00 27.06 459 SER A O 1
ATOM 3512 N N . ILE A 1 460 ? -3.261 41.980 8.845 1.00 31.30 460 ILE A N 1
ATOM 3513 C CA . ILE A 1 460 ? -3.047 41.921 10.306 1.00 31.30 460 ILE A CA 1
ATOM 3514 C C . ILE A 1 460 ? -1.817 41.060 10.661 1.00 31.30 460 ILE A C 1
ATOM 3516 O O . ILE A 1 460 ? -1.099 41.376 11.610 1.00 31.30 460 ILE A O 1
ATOM 3520 N N . GLU A 1 461 ? -1.495 40.031 9.865 1.00 35.53 461 GLU A N 1
ATOM 3521 C CA . GLU A 1 461 ? -0.300 39.193 10.077 1.00 35.53 461 GLU A CA 1
ATOM 3522 C C . GLU A 1 461 ? 1.014 39.919 9.740 1.00 35.53 461 GLU A C 1
ATOM 3524 O O . GLU A 1 461 ? 2.007 39.722 10.439 1.00 35.53 461 GLU A O 1
ATOM 3529 N N . GLU A 1 462 ? 1.031 40.802 8.732 1.00 29.59 462 GLU A N 1
ATOM 3530 C CA . GLU A 1 462 ? 2.236 41.564 8.353 1.00 29.59 462 GLU A CA 1
ATOM 3531 C C . GLU A 1 462 ? 2.706 42.530 9.453 1.00 29.59 462 GLU A C 1
ATOM 3533 O O . GLU A 1 462 ? 3.908 42.748 9.609 1.00 29.59 462 GLU A O 1
ATOM 3538 N N . VAL A 1 463 ? 1.786 43.058 10.268 1.00 27.72 463 VAL A N 1
ATOM 3539 C CA . VAL A 1 463 ? 2.114 44.009 11.344 1.00 27.72 463 VAL A CA 1
ATOM 3540 C C . VAL A 1 463 ? 2.721 43.296 12.560 1.00 27.72 463 VAL A C 1
ATOM 3542 O O . VAL A 1 463 ? 3.701 43.780 13.121 1.00 27.72 463 VAL A O 1
ATOM 3545 N N . MET A 1 464 ? 2.248 42.093 12.919 1.00 34.84 464 MET A N 1
ATOM 3546 C CA . MET A 1 464 ? 2.857 41.288 13.998 1.00 34.84 464 MET A CA 1
ATOM 3547 C C . MET A 1 464 ? 4.160 40.573 13.586 1.00 34.84 464 MET A C 1
ATOM 3549 O O . MET A 1 464 ? 4.854 39.999 14.435 1.00 34.84 464 MET A O 1
ATOM 3553 N N . TYR A 1 465 ? 4.475 40.549 12.286 1.00 34.12 465 TYR A N 1
ATOM 3554 C CA . TYR A 1 465 ? 5.694 39.946 11.734 1.00 34.12 465 TYR A CA 1
ATOM 3555 C C . TYR A 1 465 ? 6.929 40.834 11.962 1.00 34.12 465 TYR A C 1
ATOM 3557 O O . TYR A 1 465 ? 8.030 40.324 12.174 1.00 34.12 465 TYR A O 1
ATOM 3565 N N . LEU A 1 466 ? 6.744 42.158 11.967 1.00 32.81 466 LEU A N 1
ATOM 3566 C CA . LEU A 1 466 ? 7.830 43.138 12.071 1.00 32.81 466 LEU A CA 1
ATOM 3567 C C . LEU A 1 466 ? 8.306 43.366 13.518 1.00 32.81 466 LEU A C 1
ATOM 3569 O O . LEU A 1 466 ? 9.513 43.452 13.741 1.00 32.81 466 LEU A O 1
ATOM 3573 N N . ASP A 1 467 ? 7.407 43.360 14.508 1.00 36.34 467 ASP A N 1
ATOM 3574 C CA . ASP A 1 467 ? 7.782 43.574 15.920 1.00 36.34 467 ASP A CA 1
ATOM 3575 C C . ASP A 1 467 ? 8.611 42.418 16.507 1.00 36.34 467 ASP A C 1
ATOM 3577 O O . ASP A 1 467 ? 9.557 42.644 17.260 1.00 36.34 467 ASP A O 1
ATOM 3581 N N . ARG A 1 468 ? 8.327 41.166 16.118 1.00 47.84 468 ARG A N 1
ATOM 3582 C CA . ARG A 1 468 ? 9.065 39.988 16.615 1.00 47.84 468 ARG A CA 1
ATOM 3583 C C . ARG A 1 468 ? 10.461 39.834 15.997 1.00 47.84 468 ARG A C 1
ATOM 3585 O O . ARG A 1 468 ? 11.359 39.340 16.674 1.00 47.84 468 ARG A O 1
ATOM 3592 N N . MET A 1 469 ? 10.681 40.279 14.752 1.00 43.62 469 MET A N 1
ATOM 3593 C CA . MET A 1 469 ? 12.010 40.237 14.111 1.00 43.62 469 MET A CA 1
ATOM 3594 C C . MET A 1 469 ? 13.034 41.149 14.804 1.00 43.62 469 MET A C 1
ATOM 3596 O O . MET A 1 469 ? 14.205 40.776 14.902 1.00 43.62 469 MET A O 1
ATOM 3600 N N . ASN A 1 470 ? 12.599 42.303 15.321 1.00 44.59 470 ASN A N 1
ATOM 3601 C CA . ASN A 1 470 ? 13.484 43.252 16.003 1.00 44.59 470 ASN A CA 1
ATOM 3602 C C . ASN A 1 470 ? 14.041 42.708 17.334 1.00 44.59 470 ASN A C 1
ATOM 3604 O O . ASN A 1 470 ? 15.163 43.048 17.703 1.00 44.59 470 ASN A O 1
ATOM 3608 N N . ASP A 1 471 ? 13.314 41.820 18.019 1.00 48.12 471 ASP A N 1
ATOM 3609 C CA . ASP A 1 471 ? 13.742 41.227 19.298 1.00 48.12 471 ASP A CA 1
ATOM 3610 C C . ASP A 1 471 ? 14.693 40.016 19.098 1.00 48.12 471 ASP A C 1
ATOM 3612 O O . ASP A 1 471 ? 15.614 39.764 19.880 1.00 48.12 471 ASP A O 1
ATOM 3616 N N . LEU A 1 472 ? 14.542 39.289 17.979 1.00 51.09 472 LEU A N 1
ATOM 3617 C CA . LEU A 1 472 ? 15.395 38.153 17.581 1.00 51.09 472 LEU A CA 1
ATOM 3618 C C . LEU A 1 472 ? 16.793 38.570 17.100 1.00 51.09 472 LEU A C 1
ATOM 3620 O O . LEU A 1 472 ? 17.779 37.869 17.381 1.00 51.09 472 LEU A O 1
ATOM 3624 N N . SER A 1 473 ? 16.890 39.689 16.374 1.00 48.69 473 SER A N 1
ATOM 3625 C CA . SER A 1 473 ? 18.160 40.202 15.840 1.00 48.69 473 SER A CA 1
ATOM 3626 C C . SER A 1 473 ? 19.097 40.693 16.953 1.00 48.69 473 SER A C 1
ATOM 3628 O O . SER A 1 473 ? 20.316 40.532 16.845 1.00 48.69 473 SER A O 1
ATOM 3630 N N . ALA A 1 474 ? 18.539 41.174 18.070 1.00 48.59 474 ALA A N 1
ATOM 3631 C CA . ALA A 1 474 ? 19.292 41.662 19.224 1.00 48.59 474 ALA A CA 1
ATOM 3632 C C . ALA A 1 474 ? 19.976 40.545 20.043 1.00 48.59 474 ALA A C 1
ATOM 3634 O O . ALA A 1 474 ? 21.044 40.775 20.614 1.00 48.59 474 ALA A O 1
ATOM 3635 N N . LYS A 1 475 ? 19.410 39.325 20.089 1.00 48.81 475 LYS A N 1
ATOM 3636 C CA . LYS A 1 475 ? 19.873 38.249 20.997 1.00 48.81 475 LYS A CA 1
ATOM 3637 C C . LYS A 1 475 ? 20.686 37.116 20.350 1.00 48.81 475 LYS A C 1
ATOM 3639 O O . LYS A 1 475 ? 21.469 36.469 21.040 1.00 48.81 475 LYS A O 1
ATOM 3644 N N . THR A 1 476 ? 20.555 36.854 19.044 1.00 50.16 476 THR A N 1
ATOM 3645 C CA . THR A 1 476 ? 21.004 35.567 18.444 1.00 50.16 476 THR A CA 1
ATOM 3646 C C . THR A 1 476 ? 22.212 35.641 17.508 1.00 50.16 476 THR A C 1
ATOM 3648 O O . THR A 1 476 ? 22.625 34.622 16.949 1.00 50.16 476 THR A O 1
ATOM 3651 N N . LYS A 1 477 ? 22.774 36.836 17.271 1.00 55.78 477 LYS A N 1
ATOM 3652 C CA . LYS A 1 477 ? 23.720 37.104 16.160 1.00 55.78 477 LYS A CA 1
ATOM 3653 C C . LYS A 1 477 ? 23.243 36.546 14.798 1.00 55.78 477 LYS A C 1
ATOM 3655 O O . LYS A 1 477 ? 24.064 36.339 13.904 1.00 55.78 477 LYS A O 1
ATOM 3660 N N . GLY A 1 478 ? 21.943 36.264 14.653 1.00 68.25 478 GLY A N 1
ATOM 3661 C CA . GLY A 1 478 ? 21.324 35.725 13.449 1.00 68.25 478 GLY A CA 1
ATOM 3662 C C . GLY A 1 478 ? 21.859 34.365 12.995 1.00 68.25 478 GLY A C 1
ATOM 3663 O O . GLY A 1 478 ? 21.946 34.155 11.795 1.00 68.25 478 GLY A O 1
ATOM 3664 N N . HIS A 1 479 ? 22.268 33.443 13.876 1.00 78.88 479 HIS A N 1
ATOM 3665 C CA . HIS A 1 479 ? 22.782 32.122 13.464 1.00 78.88 479 HIS A CA 1
ATOM 3666 C C . HIS A 1 479 ? 21.826 30.989 13.864 1.00 78.88 479 HIS A C 1
ATOM 3668 O O . HIS A 1 479 ? 21.446 30.889 15.024 1.00 78.88 479 HIS A O 1
ATOM 3674 N N . VAL A 1 480 ? 21.460 30.114 12.923 1.00 79.56 480 VAL A N 1
ATOM 3675 C CA . VAL A 1 480 ? 20.488 29.027 13.132 1.00 79.56 480 VAL A CA 1
ATOM 3676 C C . VAL A 1 480 ? 21.050 27.716 12.602 1.00 79.56 480 VAL A C 1
ATOM 3678 O O . VAL A 1 480 ? 21.427 27.611 11.435 1.00 79.56 480 VAL A O 1
ATOM 3681 N N . TYR A 1 481 ? 21.088 26.690 13.450 1.00 79.38 481 TYR A N 1
ATOM 3682 C CA . TYR A 1 481 ? 21.465 25.349 13.015 1.00 79.38 481 TYR A CA 1
ATOM 3683 C C . TYR A 1 481 ? 20.318 24.698 12.234 1.00 79.38 481 TYR A C 1
ATOM 3685 O O . TYR A 1 481 ? 19.158 24.844 12.608 1.00 79.38 481 TYR A O 1
ATOM 3693 N N . ILE A 1 482 ? 20.615 23.971 11.158 1.00 80.00 482 ILE A N 1
ATOM 3694 C CA . ILE A 1 482 ? 19.593 23.277 10.368 1.00 80.00 482 ILE A CA 1
ATOM 3695 C C . ILE A 1 482 ? 19.951 21.798 10.185 1.00 80.00 482 ILE A C 1
ATOM 3697 O O . ILE A 1 482 ? 21.060 21.444 9.776 1.00 80.00 482 ILE A O 1
ATOM 3701 N N . THR A 1 483 ? 19.002 20.916 10.498 1.00 74.56 483 THR A N 1
ATOM 3702 C CA . THR A 1 483 ? 19.139 19.461 10.358 1.00 74.56 483 THR A CA 1
ATOM 3703 C C . THR A 1 483 ? 18.562 18.975 9.030 1.00 74.56 483 THR A C 1
ATOM 3705 O O . THR A 1 483 ? 17.528 19.481 8.600 1.00 74.56 483 THR A O 1
ATOM 3708 N N . PRO A 1 484 ? 19.163 17.957 8.385 1.00 71.75 484 PRO A N 1
ATOM 3709 C CA . PRO A 1 484 ? 18.635 17.352 7.162 1.00 71.75 484 PRO A CA 1
ATOM 3710 C C . PRO A 1 484 ? 17.514 16.348 7.461 1.00 71.75 484 PRO A C 1
ATOM 3712 O O . PRO A 1 484 ? 17.438 15.311 6.819 1.00 71.75 484 PRO A O 1
ATOM 3715 N N . GLU A 1 485 ? 16.693 16.604 8.475 1.00 70.94 485 GLU A N 1
ATOM 3716 C CA . GLU A 1 485 ? 15.605 15.727 8.912 1.00 70.94 485 GLU A CA 1
ATOM 3717 C C . GLU A 1 485 ? 14.394 16.595 9.247 1.00 70.94 485 GLU A C 1
ATOM 3719 O O . GLU A 1 485 ? 14.525 17.605 9.947 1.00 70.94 485 GLU A O 1
ATOM 3724 N N . CYS A 1 486 ? 13.233 16.210 8.722 1.00 75.94 486 CYS A N 1
ATOM 3725 C CA . CYS A 1 486 ? 11.980 16.912 8.937 1.00 75.94 486 CYS A CA 1
ATOM 3726 C C . CYS A 1 486 ? 11.424 16.574 10.321 1.00 75.94 486 CYS A C 1
ATOM 3728 O O . CYS A 1 486 ? 11.085 15.425 10.587 1.00 75.94 486 CYS A O 1
ATOM 3730 N N . GLY A 1 487 ? 11.251 17.567 11.194 1.00 72.19 487 GLY A N 1
ATOM 3731 C CA . GLY A 1 487 ? 10.738 17.348 12.552 1.00 72.19 487 GLY A CA 1
ATOM 3732 C C . GLY A 1 487 ? 9.314 16.792 12.604 1.00 72.19 487 GLY A C 1
ATOM 3733 O O . GLY A 1 487 ? 8.897 16.242 13.618 1.00 72.19 487 GLY A O 1
ATOM 3734 N N . LEU A 1 488 ? 8.565 16.882 11.505 1.00 73.56 488 LEU A N 1
ATOM 3735 C CA . LEU A 1 488 ? 7.196 16.389 11.416 1.00 73.56 488 LEU A CA 1
ATOM 3736 C C . LEU A 1 488 ? 7.108 14.938 10.923 1.00 73.56 488 LEU A C 1
ATOM 3738 O O . LEU A 1 488 ? 6.559 14.099 11.636 1.00 73.56 488 LEU A O 1
ATOM 3742 N N . CYS A 1 489 ? 7.666 14.627 9.751 1.00 65.12 489 CYS A N 1
ATOM 3743 C CA . CYS A 1 489 ? 7.588 13.285 9.158 1.00 65.12 489 CYS A CA 1
ATOM 3744 C C . CYS A 1 489 ? 8.821 12.401 9.415 1.00 65.12 489 CYS A C 1
ATOM 3746 O O . CYS A 1 489 ? 8.834 11.260 8.968 1.00 65.12 489 CYS A O 1
ATOM 3748 N N . ASP A 1 490 ? 9.853 12.925 10.088 1.00 62.41 490 ASP A N 1
ATOM 3749 C CA . ASP A 1 490 ? 11.152 12.274 10.339 1.00 62.41 490 ASP A CA 1
ATOM 3750 C C . ASP A 1 490 ? 11.928 11.856 9.074 1.00 62.41 490 ASP A C 1
ATOM 3752 O O . ASP A 1 490 ? 12.971 11.210 9.170 1.00 62.41 490 ASP A O 1
ATOM 3756 N N . GLN A 1 491 ? 11.471 12.268 7.886 1.00 59.91 491 GLN A N 1
ATOM 3757 C CA . GLN A 1 491 ? 12.153 11.991 6.625 1.00 59.91 491 GLN A CA 1
ATOM 3758 C C . GLN A 1 491 ? 13.373 12.882 6.429 1.00 59.91 491 GLN A C 1
ATOM 3760 O O . GLN A 1 491 ? 13.410 14.034 6.877 1.00 59.91 491 GLN A O 1
ATOM 3765 N N . ILE A 1 492 ? 14.364 12.342 5.719 1.00 58.66 492 ILE A N 1
ATOM 3766 C CA . ILE A 1 492 ? 15.549 13.096 5.323 1.00 58.66 492 ILE A CA 1
ATOM 3767 C C . ILE A 1 492 ? 15.111 14.231 4.399 1.00 58.66 492 ILE A C 1
ATOM 3769 O O . ILE A 1 492 ? 14.368 14.024 3.445 1.00 58.66 492 ILE A O 1
ATOM 3773 N N . ILE A 1 493 ? 15.589 15.433 4.695 1.00 63.41 493 ILE A N 1
ATOM 3774 C CA . ILE A 1 493 ? 15.426 16.587 3.825 1.00 63.41 493 ILE A CA 1
ATOM 3775 C C . ILE A 1 493 ? 16.593 16.582 2.850 1.00 63.41 493 ILE A C 1
ATOM 3777 O O . ILE A 1 493 ? 17.751 16.796 3.232 1.00 63.41 493 ILE A O 1
ATOM 3781 N N . HIS A 1 494 ? 16.287 16.316 1.588 1.00 65.19 494 HIS A N 1
ATOM 3782 C CA . HIS A 1 494 ? 17.283 16.317 0.532 1.00 65.19 494 HIS A CA 1
ATOM 3783 C C . HIS A 1 494 ? 17.652 17.744 0.129 1.00 65.19 494 HIS A C 1
ATOM 3785 O O . HIS A 1 494 ? 16.907 18.708 0.314 1.00 65.19 494 HIS A O 1
ATOM 3791 N N . ALA A 1 495 ? 18.852 17.886 -0.426 1.00 66.62 495 ALA A N 1
ATOM 3792 C CA . ALA A 1 495 ? 19.303 19.162 -0.944 1.00 66.62 495 ALA A CA 1
ATOM 3793 C C . ALA A 1 495 ? 18.311 19.716 -1.975 1.00 66.62 495 ALA A C 1
ATOM 3795 O O . ALA A 1 495 ? 17.766 18.975 -2.790 1.00 66.62 495 ALA A O 1
ATOM 3796 N N . ASN A 1 496 ? 18.117 21.031 -1.955 1.00 68.19 496 ASN A N 1
ATOM 3797 C CA . ASN A 1 496 ? 17.125 21.760 -2.731 1.00 68.19 496 ASN A CA 1
ATOM 3798 C C . ASN A 1 496 ? 15.658 21.422 -2.420 1.00 68.19 496 ASN A C 1
ATOM 3800 O O . ASN A 1 496 ? 14.788 21.932 -3.118 1.00 68.19 496 ASN A O 1
ATOM 3804 N N . GLU A 1 497 ? 15.307 20.644 -1.400 1.00 72.00 497 GLU A N 1
ATOM 3805 C CA . GLU A 1 497 ? 13.896 20.545 -1.007 1.00 72.00 497 GLU A CA 1
ATOM 3806 C C . GLU A 1 497 ? 13.408 21.855 -0.372 1.00 72.00 497 GLU A C 1
ATOM 3808 O O . GLU A 1 497 ? 14.183 22.598 0.233 1.00 72.00 497 GLU A O 1
ATOM 3813 N N . TRP A 1 498 ? 12.123 22.178 -0.551 1.00 77.50 498 TRP A N 1
ATOM 3814 C CA . TRP A 1 498 ? 11.519 23.356 0.075 1.00 77.50 498 TRP A CA 1
ATOM 3815 C C . TRP A 1 498 ? 11.252 23.097 1.557 1.00 77.50 498 TRP A C 1
ATOM 3817 O O . TRP A 1 498 ? 10.538 22.154 1.919 1.00 77.50 498 TRP A O 1
ATOM 3827 N N . THR A 1 499 ? 11.787 23.971 2.403 1.00 84.75 499 THR A N 1
ATOM 3828 C CA . THR A 1 499 ? 11.730 23.847 3.858 1.00 84.75 499 THR A CA 1
ATOM 3829 C C . THR A 1 499 ? 11.415 25.160 4.547 1.00 84.75 499 THR A C 1
ATOM 3831 O O . THR A 1 499 ? 11.679 26.235 4.017 1.00 84.75 499 THR A O 1
ATOM 3834 N N . VAL A 1 500 ? 10.889 25.062 5.762 1.00 87.88 500 VAL A N 1
ATOM 3835 C CA . VAL A 1 500 ? 10.793 26.161 6.729 1.00 87.88 500 VAL A CA 1
ATOM 3836 C C . VAL A 1 500 ? 11.546 25.768 7.998 1.00 87.88 500 VAL A C 1
ATOM 3838 O O . VAL A 1 500 ? 11.647 24.577 8.311 1.00 87.88 500 VAL A O 1
ATOM 3841 N N . ALA A 1 501 ? 12.087 26.748 8.717 1.00 87.12 501 ALA A N 1
ATOM 3842 C CA . ALA A 1 501 ? 12.680 26.541 10.031 1.00 87.12 501 ALA A CA 1
ATOM 3843 C C . ALA A 1 501 ? 11.784 27.186 11.090 1.00 87.12 501 ALA A C 1
ATOM 3845 O O . ALA A 1 501 ? 11.442 28.365 10.994 1.00 87.12 501 ALA A O 1
ATOM 3846 N N . LEU A 1 502 ? 11.404 26.397 12.089 1.00 86.19 502 LEU A N 1
ATOM 3847 C CA . LEU A 1 502 ? 10.647 26.843 13.250 1.00 86.19 502 LEU A CA 1
ATOM 3848 C C . LEU A 1 502 ? 11.610 26.961 14.436 1.00 86.19 502 LEU A C 1
ATOM 3850 O O . LEU A 1 502 ? 12.313 25.999 14.749 1.00 86.19 502 LEU A O 1
ATOM 3854 N N . LEU A 1 503 ? 11.675 28.134 15.059 1.00 84.50 503 LEU A N 1
ATOM 3855 C CA . LEU A 1 503 ? 12.569 28.462 16.170 1.00 84.50 503 LEU A CA 1
ATOM 3856 C C . LEU A 1 503 ? 11.778 28.548 17.471 1.00 84.50 503 LEU A C 1
ATOM 3858 O O . LEU A 1 503 ? 10.693 29.124 17.485 1.00 84.50 503 LEU A O 1
ATOM 3862 N N . GLY A 1 504 ? 12.336 28.014 18.553 1.00 80.69 504 GLY A N 1
ATOM 3863 C CA . GLY A 1 504 ? 11.748 28.059 19.892 1.00 80.69 504 GLY A CA 1
ATOM 3864 C C . GLY A 1 504 ? 12.214 29.252 20.710 1.00 80.69 504 GLY A C 1
ATOM 3865 O O . GLY A 1 504 ? 13.261 29.840 20.434 1.00 80.69 504 GLY A O 1
ATOM 3866 N N . ASN A 1 505 ? 11.464 29.578 21.759 1.00 80.06 505 ASN A N 1
ATOM 3867 C CA . ASN A 1 505 ? 11.881 30.556 22.761 1.00 80.06 505 ASN A CA 1
ATOM 3868 C C . ASN A 1 505 ? 13.081 30.054 23.595 1.00 80.06 505 ASN A C 1
ATOM 3870 O O . ASN A 1 505 ? 13.629 28.972 23.359 1.00 80.06 505 ASN A O 1
ATOM 3874 N N . GLU A 1 506 ? 13.549 30.860 24.551 1.00 75.12 506 GLU A N 1
ATOM 3875 C CA . GLU A 1 506 ? 14.722 30.510 25.363 1.00 75.12 506 GLU A CA 1
ATOM 3876 C C . GLU A 1 506 ? 14.525 29.212 26.163 1.00 75.12 506 GLU A C 1
ATOM 3878 O O . GLU A 1 506 ? 15.487 28.451 26.279 1.00 75.12 506 GLU A O 1
ATOM 3883 N N . ASP A 1 507 ? 13.300 28.895 26.584 1.00 73.81 507 ASP A N 1
ATOM 3884 C CA . ASP A 1 507 ? 12.974 27.702 27.385 1.00 73.81 507 ASP A CA 1
ATOM 3885 C C . ASP A 1 507 ? 12.541 26.494 26.536 1.00 73.81 507 ASP A C 1
ATOM 3887 O O . ASP A 1 507 ? 12.370 25.392 27.047 1.00 73.81 507 ASP A O 1
ATOM 3891 N N . CYS A 1 508 ? 12.421 26.670 25.213 1.00 76.88 508 CYS A N 1
ATOM 3892 C CA . CYS A 1 508 ? 11.971 25.658 24.244 1.00 76.88 508 CYS A CA 1
ATOM 3893 C C . CYS A 1 508 ? 10.534 25.135 24.474 1.00 76.88 508 CYS A C 1
ATOM 3895 O O . CYS A 1 508 ? 10.141 24.124 23.882 1.00 76.88 508 CYS A O 1
ATOM 3897 N N . LEU A 1 509 ? 9.731 25.825 25.287 1.00 79.38 509 LEU A N 1
ATOM 3898 C CA . LEU A 1 509 ? 8.353 25.432 25.606 1.00 79.38 509 LEU A CA 1
ATOM 3899 C C . LEU A 1 509 ? 7.332 25.914 24.566 1.00 79.38 509 LEU A C 1
ATOM 3901 O O . LEU A 1 509 ? 6.297 25.272 24.387 1.00 79.38 509 LEU A O 1
ATOM 3905 N N . SER A 1 510 ? 7.658 26.989 23.844 1.00 78.62 510 SER A N 1
ATOM 3906 C CA . SER A 1 510 ? 6.781 27.613 22.847 1.00 78.62 510 SER A CA 1
ATOM 3907 C C . SER A 1 510 ? 7.576 28.058 21.611 1.00 78.62 510 SER A C 1
ATOM 3909 O O . SER A 1 510 ? 8.775 28.357 21.721 1.00 78.62 510 SER A O 1
ATOM 3911 N N . PRO A 1 511 ? 6.945 28.126 20.424 1.00 81.44 511 PRO A N 1
ATOM 3912 C CA . PRO A 1 511 ? 7.573 28.666 19.229 1.00 81.44 511 PRO A CA 1
ATOM 3913 C C . PRO A 1 511 ? 7.779 30.173 19.381 1.00 81.44 511 PRO A C 1
ATOM 3915 O O . PRO A 1 511 ? 6.915 30.900 19.863 1.00 81.44 511 PRO A O 1
ATOM 3918 N N . LEU A 1 512 ? 8.926 30.643 18.915 1.00 78.62 512 LEU A N 1
ATOM 3919 C CA . LEU A 1 512 ? 9.292 32.052 18.866 1.00 78.62 512 LEU A CA 1
ATOM 3920 C C . LEU A 1 512 ? 9.144 32.624 17.453 1.00 78.62 512 LEU A C 1
ATOM 3922 O O . LEU A 1 512 ? 8.658 33.740 17.288 1.00 78.62 512 LEU A O 1
ATOM 3926 N N . TYR A 1 513 ? 9.572 31.877 16.430 1.00 79.75 513 TYR A N 1
ATOM 3927 C CA . TYR A 1 513 ? 9.670 32.401 15.066 1.00 79.75 513 TYR A CA 1
ATOM 3928 C C . TYR A 1 513 ? 9.573 31.315 14.000 1.00 79.75 513 TYR A C 1
ATOM 3930 O O . TYR A 1 513 ? 10.034 30.195 14.205 1.00 79.75 513 TYR A O 1
ATOM 3938 N N . LEU A 1 514 ? 9.034 31.664 12.834 1.00 81.94 514 LEU A N 1
ATOM 3939 C CA . LEU A 1 514 ? 9.026 30.826 11.639 1.00 81.94 514 LEU A CA 1
ATOM 3940 C C . LEU A 1 514 ? 9.698 31.582 10.497 1.00 81.94 514 LEU A C 1
ATOM 3942 O O . LEU A 1 514 ? 9.289 32.692 10.171 1.00 81.94 514 LEU A O 1
ATOM 3946 N N . THR A 1 515 ? 10.695 30.968 9.866 1.00 83.00 515 THR A N 1
ATOM 3947 C CA . THR A 1 515 ? 11.362 31.570 8.706 1.00 83.00 515 THR A CA 1
ATOM 3948 C C . THR A 1 515 ? 10.485 31.510 7.457 1.00 83.00 515 THR A C 1
ATOM 3950 O O . THR A 1 515 ? 9.674 30.591 7.282 1.00 83.00 515 THR A O 1
ATOM 3953 N N . LYS A 1 516 ? 10.756 32.388 6.489 1.00 79.88 516 LYS A N 1
ATOM 3954 C CA . LYS A 1 516 ? 10.336 32.193 5.098 1.00 79.88 516 LYS A CA 1
ATOM 3955 C C . LYS A 1 516 ? 10.830 30.846 4.577 1.00 79.88 516 LYS A C 1
ATOM 3957 O O . LYS A 1 516 ? 11.839 30.294 5.032 1.00 79.88 516 LYS A O 1
ATOM 3962 N N . LYS A 1 517 ? 10.105 30.313 3.591 1.00 83.31 517 LYS A N 1
ATOM 3963 C CA . LYS A 1 517 ? 10.507 29.083 2.903 1.00 83.31 517 LYS A CA 1
ATOM 3964 C C . LYS A 1 517 ? 11.873 29.275 2.239 1.00 83.31 517 LYS A C 1
ATOM 3966 O O . LYS A 1 517 ? 12.110 30.284 1.578 1.00 83.31 517 LYS A O 1
ATOM 3971 N N . PHE A 1 518 ? 12.738 28.281 2.361 1.00 84.38 518 PHE A N 1
ATOM 3972 C CA . PHE A 1 518 ? 14.056 28.256 1.737 1.00 84.38 518 PHE A CA 1
ATOM 3973 C C . PHE A 1 518 ? 14.336 26.886 1.123 1.00 84.38 518 PHE A C 1
ATOM 3975 O O . PHE A 1 518 ? 13.640 25.909 1.399 1.00 84.38 518 PHE A O 1
ATOM 3982 N N . ARG A 1 519 ? 15.336 26.823 0.243 1.00 80.94 519 ARG A N 1
ATOM 3983 C CA . ARG A 1 519 ? 15.822 25.572 -0.345 1.00 80.94 519 ARG A CA 1
ATOM 3984 C C . ARG A 1 519 ? 16.891 24.981 0.565 1.00 80.94 519 ARG A C 1
ATOM 3986 O O . ARG A 1 519 ? 17.846 25.676 0.912 1.00 80.94 519 ARG A O 1
ATOM 3993 N N . PHE A 1 520 ? 16.745 23.716 0.941 1.00 80.38 520 PHE A N 1
ATOM 3994 C CA . PHE A 1 520 ? 17.698 23.074 1.838 1.00 80.38 520 PHE A CA 1
ATOM 3995 C C . PHE A 1 520 ? 19.112 23.010 1.202 1.00 80.38 520 PHE A C 1
ATOM 3997 O O . PHE A 1 520 ? 19.224 22.650 0.028 1.00 80.38 520 PHE A O 1
ATOM 4004 N N . PRO A 1 521 ? 20.202 23.363 1.917 1.00 75.00 521 PRO A N 1
ATOM 4005 C CA . PRO A 1 521 ? 21.553 23.453 1.345 1.00 75.00 521 PRO A CA 1
ATOM 4006 C C . PRO A 1 521 ? 22.072 22.151 0.721 1.00 75.00 521 PRO A C 1
ATOM 4008 O O . PRO A 1 521 ? 21.879 21.072 1.282 1.00 75.00 521 PRO A O 1
ATOM 4011 N N . LYS A 1 522 ? 22.829 22.266 -0.383 1.00 65.38 522 LYS A N 1
ATOM 4012 C CA . LYS A 1 522 ? 23.573 21.152 -1.009 1.00 65.38 522 LYS A CA 1
ATOM 4013 C C . LYS A 1 522 ? 24.826 20.733 -0.231 1.00 65.38 522 LYS A C 1
ATOM 4015 O O . LYS A 1 522 ? 25.126 19.544 -0.164 1.00 65.38 522 LYS A O 1
ATOM 4020 N N . SER A 1 523 ? 25.572 21.688 0.327 1.00 60.66 523 SER A N 1
ATOM 4021 C CA . SER A 1 523 ? 26.819 21.439 1.062 1.00 60.66 523 SER A CA 1
ATOM 4022 C C . SER A 1 523 ? 26.628 21.626 2.570 1.00 60.66 523 SER A C 1
ATOM 4024 O O . SER A 1 523 ? 25.747 22.357 3.019 1.00 60.66 523 SER A O 1
ATOM 4026 N N . ARG A 1 524 ? 27.491 20.991 3.377 1.00 58.03 524 ARG A N 1
ATOM 4027 C CA . ARG A 1 524 ? 27.520 21.152 4.847 1.00 58.03 524 ARG A CA 1
ATOM 4028 C C . ARG A 1 524 ? 28.184 22.464 5.287 1.00 58.03 524 ARG A C 1
ATOM 4030 O O . ARG A 1 524 ? 28.951 22.495 6.252 1.00 58.03 524 ARG A O 1
ATOM 4037 N N . GLU A 1 525 ? 27.924 23.536 4.559 1.00 57.44 525 GLU A N 1
ATOM 4038 C CA . GLU A 1 525 ? 28.460 24.864 4.829 1.00 57.44 525 GLU A CA 1
ATOM 4039 C C . GLU A 1 525 ? 27.360 25.787 5.362 1.00 57.44 525 GLU A C 1
ATOM 4041 O O . GLU A 1 525 ? 26.185 25.423 5.404 1.00 57.44 525 GLU A O 1
ATOM 4046 N N . ALA A 1 526 ? 27.750 26.954 5.874 1.00 56.12 526 ALA A N 1
ATOM 4047 C CA . ALA A 1 526 ? 26.791 27.962 6.308 1.00 56.12 526 ALA A CA 1
ATOM 4048 C C . ALA A 1 526 ? 26.320 28.758 5.083 1.00 56.12 526 ALA A C 1
ATOM 4050 O O . ALA A 1 526 ? 27.153 29.296 4.354 1.00 56.12 526 ALA A O 1
ATOM 4051 N N . ILE A 1 527 ? 25.006 28.838 4.869 1.00 60.44 527 ILE A N 1
ATOM 4052 C CA . ILE A 1 527 ? 24.386 29.659 3.823 1.00 60.44 527 ILE A CA 1
ATOM 4053 C C . ILE A 1 527 ? 23.887 30.966 4.451 1.00 60.44 527 ILE A C 1
ATOM 4055 O O . ILE A 1 527 ? 23.297 30.963 5.535 1.00 60.44 527 ILE A O 1
ATOM 4059 N N . LYS A 1 528 ? 24.133 32.094 3.775 1.00 56.53 528 LYS A N 1
ATOM 4060 C CA . LYS A 1 528 ? 23.669 33.421 4.203 1.00 56.53 528 LYS A CA 1
ATOM 4061 C C . LYS A 1 528 ? 22.226 33.718 3.758 1.00 56.53 528 LYS A C 1
ATOM 4063 O O . LYS A 1 528 ? 21.841 33.378 2.645 1.00 56.53 528 LYS A O 1
ATOM 4068 N N . SER A 1 529 ? 21.527 34.434 4.647 1.00 63.22 529 SER A N 1
ATOM 4069 C CA . SER A 1 529 ? 20.382 35.344 4.456 1.00 63.22 529 SER A CA 1
ATOM 4070 C C . SER A 1 529 ? 19.032 34.756 4.033 1.00 63.22 529 SER A C 1
ATOM 4072 O O . SER A 1 529 ? 18.480 35.131 2.998 1.00 63.22 529 SER A O 1
ATOM 4074 N N . VAL A 1 530 ? 18.445 33.923 4.894 1.00 67.62 530 VAL A N 1
ATOM 4075 C CA . VAL A 1 530 ? 16.980 33.759 4.943 1.00 67.62 530 VAL A CA 1
ATOM 4076 C C . VAL A 1 530 ? 16.486 34.586 6.125 1.00 67.62 530 VAL A C 1
ATOM 4078 O O . VAL A 1 530 ? 16.863 34.290 7.251 1.00 67.62 530 VAL A O 1
ATOM 4081 N N . ASP A 1 531 ? 15.715 35.646 5.871 1.00 69.19 531 ASP A N 1
ATOM 4082 C CA . ASP A 1 531 ? 15.245 36.599 6.898 1.00 69.19 531 ASP A CA 1
ATOM 4083 C C . ASP A 1 531 ? 16.364 37.146 7.801 1.00 69.19 531 ASP A C 1
ATOM 4085 O O . ASP A 1 531 ? 16.233 37.184 9.017 1.00 69.19 531 ASP A O 1
ATOM 4089 N N . GLU A 1 532 ? 17.503 37.519 7.205 1.00 73.31 532 GLU A N 1
ATOM 4090 C CA . GLU A 1 532 ? 18.702 38.005 7.921 1.00 73.31 532 GLU A CA 1
ATOM 4091 C C . GLU A 1 532 ? 19.376 36.962 8.839 1.00 73.31 532 GLU A C 1
ATOM 4093 O O . GLU A 1 532 ? 20.406 37.236 9.455 1.00 73.31 532 GLU A O 1
ATOM 4098 N N . LEU A 1 533 ? 18.875 35.723 8.850 1.00 78.44 533 LEU A N 1
ATOM 4099 C CA . LEU A 1 533 ? 19.473 34.590 9.545 1.00 78.44 533 LEU A CA 1
ATOM 4100 C C . LEU A 1 533 ? 20.490 33.858 8.651 1.00 78.44 533 LEU A C 1
ATOM 4102 O O . LEU A 1 533 ? 20.367 33.750 7.427 1.00 78.44 533 LEU A O 1
ATOM 4106 N N . THR A 1 534 ? 21.512 33.313 9.298 1.00 83.94 534 THR A N 1
ATOM 4107 C CA . THR A 1 534 ? 22.559 32.452 8.751 1.00 83.94 534 THR A CA 1
ATOM 4108 C C . THR A 1 534 ? 22.208 31.011 9.083 1.00 83.94 534 THR A C 1
ATOM 4110 O O . THR A 1 534 ? 22.287 30.598 10.241 1.00 83.94 534 THR A O 1
ATOM 4113 N N . LEU A 1 535 ? 21.836 30.241 8.062 1.00 83.75 535 LEU A N 1
ATOM 4114 C CA . LEU A 1 535 ? 21.479 28.835 8.207 1.00 83.75 535 LEU A CA 1
ATOM 4115 C C . LEU A 1 535 ? 22.738 27.971 8.127 1.00 83.75 535 LEU A C 1
ATOM 4117 O O . LEU A 1 535 ? 23.507 28.058 7.169 1.00 83.75 535 LEU A O 1
ATOM 4121 N N . CYS A 1 536 ? 22.962 27.124 9.127 1.00 79.38 536 CYS A N 1
ATOM 4122 C CA . CYS A 1 536 ? 24.231 26.433 9.309 1.00 79.38 536 CYS A CA 1
ATOM 4123 C C . CYS A 1 536 ? 24.067 24.924 9.469 1.00 79.38 536 CYS A C 1
ATOM 4125 O O . CYS A 1 536 ? 23.358 24.448 10.350 1.00 79.38 536 CYS A O 1
ATOM 4127 N N . GLN A 1 537 ? 24.793 24.164 8.647 1.00 74.62 537 GLN A N 1
ATOM 4128 C CA . GLN A 1 537 ? 24.905 22.704 8.762 1.00 74.62 537 GLN A CA 1
ATOM 4129 C C . GLN A 1 537 ? 26.231 22.242 9.385 1.00 74.62 537 GLN A C 1
ATOM 4131 O O . GLN A 1 537 ? 26.494 21.036 9.484 1.00 74.62 537 GLN A O 1
ATOM 4136 N N . ARG A 1 538 ? 27.106 23.176 9.786 1.00 69.00 538 ARG A N 1
ATOM 4137 C CA . ARG A 1 538 ? 28.424 22.834 10.332 1.00 69.00 538 ARG A CA 1
ATOM 4138 C C . ARG A 1 538 ? 28.259 22.187 11.702 1.00 69.00 538 ARG A C 1
ATOM 4140 O O . ARG A 1 538 ? 27.804 22.811 12.656 1.00 69.00 538 ARG A O 1
ATOM 4147 N N . LEU A 1 539 ? 28.675 20.927 11.798 1.00 59.62 539 LEU A N 1
ATOM 4148 C CA . LEU A 1 539 ? 28.805 20.235 13.077 1.00 59.62 539 LEU A CA 1
ATOM 4149 C C . LEU A 1 539 ? 29.794 21.012 13.957 1.00 59.62 539 LEU A C 1
ATOM 4151 O O . LEU A 1 539 ? 30.877 21.344 13.478 1.00 59.62 539 LEU A O 1
ATOM 4155 N N . GLN A 1 540 ? 29.440 21.251 15.225 1.00 61.34 540 GLN A N 1
ATOM 4156 C CA . GLN A 1 540 ? 30.305 21.920 16.215 1.00 61.34 540 GLN A CA 1
ATOM 4157 C C . GLN A 1 540 ? 30.623 23.391 15.876 1.00 61.34 540 GLN A C 1
ATOM 4159 O O . GLN A 1 540 ? 31.717 23.893 16.137 1.00 61.34 540 GLN A O 1
ATOM 4164 N N . CYS A 1 541 ? 29.680 24.097 15.250 1.00 68.56 541 CYS A N 1
ATOM 4165 C CA . CYS A 1 541 ? 29.814 25.529 15.022 1.00 68.56 541 CYS A CA 1
ATOM 4166 C C . CYS A 1 541 ? 29.602 26.310 16.328 1.00 68.56 541 CYS A C 1
ATOM 4168 O O . CYS A 1 541 ? 28.473 26.408 16.792 1.00 68.56 541 CYS A O 1
ATOM 4170 N N . LYS A 1 542 ? 30.651 26.969 16.843 1.00 69.44 542 LYS A N 1
ATOM 4171 C CA . LYS A 1 542 ? 30.596 27.787 18.076 1.00 69.44 542 LYS A CA 1
ATOM 4172 C C . LYS A 1 542 ? 29.492 28.857 18.088 1.00 69.44 542 LYS A C 1
ATOM 4174 O O . LYS A 1 542 ? 29.037 29.264 19.146 1.00 69.44 542 LYS A O 1
ATOM 4179 N N . MET A 1 543 ? 29.068 29.332 16.913 1.00 72.06 543 MET A N 1
ATOM 4180 C CA . MET A 1 543 ? 27.970 30.299 16.783 1.00 72.06 543 MET A CA 1
ATOM 4181 C C . MET A 1 543 ? 26.591 29.637 16.939 1.00 72.06 543 MET A C 1
ATOM 4183 O O . MET A 1 543 ? 25.679 30.264 17.463 1.00 72.06 543 MET A O 1
ATOM 4187 N N . CYS A 1 544 ? 26.443 28.371 16.525 1.00 72.25 544 CYS A N 1
ATOM 4188 C CA . CYS A 1 544 ? 25.226 27.579 16.743 1.00 72.25 544 CYS A CA 1
ATOM 4189 C C . CYS A 1 544 ? 25.050 27.170 18.212 1.00 72.25 544 CYS A C 1
ATOM 4191 O O . CYS A 1 544 ? 23.924 26.927 18.633 1.00 72.25 544 CYS A O 1
ATOM 4193 N N . ASP A 1 545 ? 26.132 27.097 18.993 1.00 66.31 545 ASP A N 1
ATOM 4194 C CA . ASP A 1 545 ? 26.080 26.731 20.419 1.00 66.31 545 ASP A CA 1
ATOM 4195 C C . ASP A 1 545 ? 25.240 27.723 21.241 1.00 66.31 545 ASP A C 1
ATOM 4197 O O . ASP A 1 545 ? 24.660 27.358 22.262 1.00 66.31 545 ASP A O 1
ATOM 4201 N N . MET A 1 546 ? 25.145 28.973 20.778 1.00 66.12 546 MET A N 1
ATOM 4202 C CA . MET A 1 546 ? 24.371 30.040 21.419 1.00 66.12 546 MET A CA 1
ATOM 4203 C C . MET A 1 546 ? 23.020 30.316 20.736 1.00 66.12 546 MET A C 1
ATOM 4205 O O . MET A 1 546 ? 22.315 31.232 21.150 1.00 66.12 546 MET A O 1
ATOM 4209 N N . ALA A 1 547 ? 22.651 29.551 19.704 1.00 71.50 547 ALA A N 1
ATOM 4210 C CA . ALA A 1 547 ? 21.414 29.750 18.949 1.00 71.50 547 ALA A CA 1
ATOM 4211 C C . ALA A 1 547 ? 20.174 29.185 19.671 1.00 71.50 547 ALA A C 1
ATOM 4213 O O . ALA A 1 547 ? 20.278 28.308 20.535 1.00 71.50 547 ALA A O 1
ATOM 4214 N N . HIS A 1 548 ? 18.981 29.648 19.276 1.00 74.81 548 HIS A N 1
ATOM 4215 C CA . HIS A 1 548 ? 17.723 29.003 19.672 1.00 74.81 548 HIS A CA 1
ATOM 4216 C C . HIS A 1 548 ? 17.623 27.586 19.104 1.00 74.81 548 HIS A C 1
ATOM 4218 O O . HIS A 1 548 ? 18.192 27.278 18.053 1.00 74.81 548 HIS A O 1
ATOM 4224 N N . LEU A 1 549 ? 16.847 26.735 19.784 1.00 77.62 549 LEU A N 1
ATOM 4225 C CA . LEU A 1 549 ? 16.466 25.440 19.234 1.00 77.62 549 LEU A CA 1
ATOM 4226 C C . LEU A 1 549 ? 15.654 25.670 17.959 1.00 77.62 549 LEU A C 1
ATOM 4228 O O . LEU A 1 549 ? 14.715 26.465 17.943 1.00 77.62 549 LEU A O 1
ATOM 4232 N N . SER A 1 550 ? 16.019 24.955 16.907 1.00 82.31 550 SER A N 1
ATOM 4233 C CA . SER A 1 550 ? 15.390 25.032 15.599 1.00 82.31 550 SER A CA 1
ATOM 4234 C C . SER A 1 550 ? 14.967 23.644 15.139 1.00 82.31 550 SER A C 1
ATOM 4236 O O . SER A 1 550 ? 15.665 22.652 15.361 1.00 82.31 550 SER A O 1
ATOM 4238 N N . VAL A 1 551 ? 13.828 23.581 14.460 1.00 82.75 551 VAL A N 1
ATOM 4239 C CA . VAL A 1 551 ? 13.334 22.367 13.815 1.00 82.75 551 VAL A CA 1
ATOM 4240 C C . VAL A 1 551 ? 13.054 22.672 12.355 1.00 82.75 551 VAL A C 1
ATOM 4242 O O . VAL A 1 551 ? 12.405 23.667 12.030 1.00 82.75 551 VAL A O 1
ATOM 4245 N N . ILE A 1 552 ? 13.564 21.824 11.464 1.00 85.88 552 ILE A N 1
ATOM 4246 C CA . ILE A 1 552 ? 13.364 21.977 10.022 1.00 85.88 552 ILE A CA 1
ATOM 4247 C C . ILE A 1 552 ? 12.178 21.133 9.605 1.00 85.88 552 ILE A C 1
ATOM 4249 O O . ILE A 1 552 ? 12.028 19.996 10.043 1.00 85.88 552 ILE A O 1
ATOM 4253 N N . ILE A 1 553 ? 11.310 21.701 8.780 1.00 80.19 553 ILE A N 1
ATOM 4254 C CA . ILE A 1 553 ? 10.074 21.062 8.350 1.00 80.19 553 ILE A CA 1
ATOM 4255 C C . ILE A 1 553 ? 9.961 21.219 6.834 1.00 80.19 553 ILE A C 1
ATOM 4257 O O . ILE A 1 553 ? 10.150 22.317 6.303 1.00 80.19 553 ILE A O 1
ATOM 4261 N N . HIS A 1 554 ? 9.624 20.142 6.119 1.00 80.88 554 HIS A N 1
ATOM 4262 C CA . HIS A 1 554 ? 9.240 20.246 4.708 1.00 80.88 554 HIS A CA 1
ATOM 4263 C C . HIS A 1 554 ? 8.075 21.220 4.556 1.00 80.88 554 HIS A C 1
ATOM 4265 O O . HIS A 1 554 ? 7.077 21.107 5.268 1.00 80.88 554 HIS A O 1
ATOM 4271 N N . THR A 1 555 ? 8.127 22.119 3.574 1.00 76.75 555 THR A N 1
ATOM 4272 C CA . THR A 1 555 ? 7.027 23.071 3.342 1.00 76.75 555 THR A CA 1
ATOM 4273 C C . THR A 1 555 ? 5.684 22.360 3.128 1.00 76.75 555 THR A C 1
ATOM 4275 O O . THR A 1 555 ? 4.650 22.861 3.562 1.00 76.75 555 THR A O 1
ATOM 4278 N N . ASN A 1 556 ? 5.688 21.162 2.535 1.00 65.69 556 ASN A N 1
ATOM 4279 C CA . ASN A 1 556 ? 4.483 20.345 2.380 1.00 65.69 556 ASN A CA 1
ATOM 4280 C C . ASN A 1 556 ? 3.963 19.807 3.722 1.00 65.69 556 ASN A C 1
ATOM 4282 O O . ASN A 1 556 ? 2.773 19.923 3.989 1.00 65.69 556 ASN A O 1
ATOM 4286 N N . CYS A 1 557 ? 4.839 19.296 4.596 1.00 66.62 557 CYS A N 1
ATOM 4287 C CA . CYS A 1 557 ? 4.447 18.851 5.939 1.00 66.62 557 CYS A CA 1
ATOM 4288 C C . CYS A 1 557 ? 3.868 20.009 6.764 1.00 66.62 557 CYS A C 1
ATOM 4290 O O . CYS A 1 557 ? 2.845 19.850 7.424 1.00 66.62 557 CYS A O 1
ATOM 4292 N N . TYR A 1 558 ? 4.489 21.190 6.673 1.00 73.69 558 TYR A N 1
ATOM 4293 C CA . TYR A 1 558 ? 3.995 22.407 7.313 1.00 73.69 558 TYR A CA 1
ATOM 4294 C C . TYR A 1 558 ? 2.593 22.791 6.807 1.00 73.69 558 TYR A C 1
ATOM 4296 O O . TYR A 1 558 ? 1.691 23.016 7.608 1.00 73.69 558 TYR A O 1
ATOM 4304 N N . ARG A 1 559 ? 2.371 22.785 5.485 1.00 67.06 559 ARG A N 1
ATOM 4305 C CA . ARG A 1 559 ? 1.063 23.101 4.877 1.00 67.06 559 ARG A CA 1
ATOM 4306 C C . ARG A 1 559 ? -0.035 22.114 5.262 1.00 67.06 559 ARG A C 1
ATOM 4308 O O . ARG A 1 559 ? -1.140 22.544 5.574 1.00 67.06 559 ARG A O 1
ATOM 4315 N N . VAL A 1 560 ? 0.260 20.814 5.257 1.00 62.28 560 VAL A N 1
ATOM 4316 C CA . VAL A 1 560 ? -0.704 19.778 5.672 1.00 62.28 560 VAL A CA 1
ATOM 4317 C C . VAL A 1 560 ? -1.082 19.959 7.146 1.00 62.28 560 VAL A C 1
ATOM 4319 O O . VAL A 1 560 ? -2.256 19.831 7.501 1.00 62.28 560 VAL A O 1
ATOM 4322 N N . PHE A 1 561 ? -0.115 20.324 7.997 1.00 64.94 561 PHE A N 1
ATOM 4323 C CA . PHE A 1 561 ? -0.392 20.694 9.385 1.00 64.94 561 PHE A CA 1
ATOM 4324 C C . PHE A 1 561 ? -1.328 21.901 9.450 1.00 64.94 561 PHE A C 1
ATOM 4326 O O . PHE A 1 561 ? -2.391 21.806 10.049 1.00 64.94 561 PHE A O 1
ATOM 4333 N N . GLN A 1 562 ? -1.006 23.001 8.766 1.00 65.19 562 GLN A N 1
ATOM 4334 C CA . GLN A 1 562 ? -1.844 24.206 8.766 1.00 65.19 562 GLN A CA 1
ATOM 4335 C C . GLN A 1 562 ? -3.270 23.968 8.253 1.00 65.19 562 GLN A C 1
ATOM 4337 O O . GLN A 1 562 ? -4.209 24.546 8.781 1.00 65.19 562 GLN A O 1
ATOM 4342 N N . GLN A 1 563 ? -3.462 23.116 7.245 1.00 58.03 563 GLN A N 1
ATOM 4343 C CA . GLN A 1 563 ? -4.800 22.788 6.736 1.00 58.03 563 GLN A CA 1
ATOM 4344 C C . GLN A 1 563 ? -5.660 22.033 7.758 1.00 58.03 563 GLN A C 1
ATOM 4346 O O . GLN A 1 563 ? -6.884 22.085 7.680 1.00 58.03 563 GLN A O 1
ATOM 4351 N N . SER A 1 564 ? -5.026 21.347 8.712 1.00 55.22 564 SER A N 1
ATOM 4352 C CA . SER A 1 564 ? -5.709 20.563 9.744 1.00 55.22 564 SER A CA 1
ATOM 4353 C C . SER A 1 564 ? -6.091 21.388 10.984 1.00 55.22 564 SER A C 1
ATOM 4355 O O . SER A 1 564 ? -6.910 20.925 11.772 1.00 55.22 564 SER A O 1
ATOM 4357 N N . TYR A 1 565 ? -5.540 22.599 11.157 1.00 56.28 565 TYR A N 1
ATOM 4358 C CA . TYR A 1 565 ? -5.816 23.499 12.288 1.00 56.28 565 TYR A CA 1
ATOM 4359 C C . TYR A 1 565 ? -6.309 24.859 11.767 1.00 56.28 565 TYR A C 1
ATOM 4361 O O . TYR A 1 565 ? -5.578 25.574 11.084 1.00 56.28 565 TYR A O 1
ATOM 4369 N N . HIS A 1 566 ? -7.554 25.239 12.065 1.00 54.56 566 HIS A N 1
ATOM 4370 C CA . HIS A 1 566 ? -8.171 26.465 11.544 1.00 54.56 566 HIS A CA 1
ATOM 4371 C C . HIS A 1 566 ? -7.498 27.749 12.086 1.00 54.56 566 HIS A C 1
ATOM 4373 O O . HIS A 1 566 ? -7.822 28.228 13.161 1.00 54.56 566 HIS A O 1
ATOM 4379 N N . ARG A 1 567 ? -6.558 28.273 11.287 1.00 49.91 567 ARG A N 1
ATOM 4380 C CA . ARG A 1 567 ? -5.956 29.624 11.164 1.00 49.91 567 ARG A CA 1
ATOM 4381 C C . ARG A 1 567 ? -5.498 30.453 12.380 1.00 49.91 567 ARG A C 1
ATOM 4383 O O . ARG A 1 567 ? -4.541 31.190 12.186 1.00 49.91 567 ARG A O 1
ATOM 4390 N N . GLU A 1 568 ? -6.014 30.321 13.595 1.00 44.31 568 GLU A N 1
ATOM 4391 C CA . GLU A 1 568 ? -5.541 31.119 14.745 1.00 44.31 568 GLU A CA 1
ATOM 4392 C C . GLU A 1 568 ? -5.105 30.184 15.887 1.00 44.31 568 GLU A C 1
ATOM 4394 O O . GLU A 1 568 ? -5.923 29.720 16.669 1.00 44.31 568 GLU A O 1
ATOM 4399 N N . GLY A 1 569 ? -3.809 29.826 15.941 1.00 54.75 569 GLY A N 1
ATOM 4400 C CA . GLY A 1 569 ? -3.230 29.033 17.049 1.00 54.75 569 GLY A CA 1
ATOM 4401 C C . GLY A 1 569 ? -2.379 27.807 16.676 1.00 54.75 569 GLY A C 1
ATOM 4402 O O . GLY A 1 569 ? -1.856 27.133 17.557 1.00 54.75 569 GLY A O 1
ATOM 4403 N N . ALA A 1 570 ? -2.169 27.509 15.388 1.00 61.69 570 ALA A N 1
ATOM 4404 C CA . ALA A 1 570 ? -1.481 26.281 14.944 1.00 61.69 570 ALA A CA 1
ATOM 4405 C C . ALA A 1 570 ? 0.025 26.187 15.298 1.00 61.69 570 ALA A C 1
ATOM 4407 O O . ALA A 1 570 ? 0.627 25.124 15.141 1.00 61.69 570 ALA A O 1
ATOM 4408 N N . MET A 1 571 ? 0.645 27.278 15.759 1.00 72.44 571 MET A N 1
ATOM 4409 C CA . MET A 1 571 ? 2.091 27.365 16.006 1.00 72.44 571 MET A CA 1
ATOM 4410 C C . MET A 1 571 ? 2.545 26.559 17.231 1.00 72.44 571 MET A C 1
ATOM 4412 O O . MET A 1 571 ? 3.571 25.880 17.194 1.00 72.44 571 MET A O 1
ATOM 4416 N N . ASP A 1 572 ? 1.775 26.595 18.312 1.00 73.81 572 ASP A N 1
ATOM 4417 C CA . ASP A 1 572 ? 2.095 25.863 19.538 1.00 73.81 572 ASP A CA 1
ATOM 4418 C C . ASP A 1 572 ? 1.963 24.338 19.357 1.00 73.81 572 ASP A C 1
ATOM 4420 O O . ASP A 1 572 ? 2.900 23.600 19.684 1.00 73.81 572 ASP A O 1
ATOM 4424 N N . PRO A 1 573 ? 0.865 23.834 18.756 1.00 73.94 573 PRO A N 1
ATOM 4425 C CA . PRO A 1 573 ? 0.730 22.418 18.432 1.00 73.94 573 PRO A CA 1
ATOM 4426 C C . PRO A 1 573 ? 1.815 21.907 17.477 1.00 73.94 573 PRO A C 1
ATOM 4428 O O . PRO A 1 573 ? 2.323 20.803 17.683 1.00 73.94 573 PRO A O 1
ATOM 4431 N N . ILE A 1 574 ? 2.211 22.682 16.453 1.00 76.62 574 ILE A N 1
ATOM 4432 C CA . ILE A 1 574 ? 3.270 22.246 15.525 1.00 76.62 574 ILE A CA 1
ATOM 4433 C C . ILE A 1 574 ? 4.644 22.240 16.199 1.00 76.62 574 ILE A C 1
ATOM 4435 O O . ILE A 1 574 ? 5.442 21.338 15.932 1.00 76.62 574 ILE A O 1
ATOM 4439 N N . TRP A 1 575 ? 4.915 23.189 17.102 1.00 82.75 575 TRP A N 1
ATOM 4440 C CA . TRP A 1 575 ? 6.132 23.194 17.914 1.00 82.75 575 TRP A CA 1
ATOM 4441 C C . TRP A 1 575 ? 6.209 21.937 18.774 1.00 82.75 575 TRP A C 1
ATOM 4443 O O . TRP A 1 575 ? 7.163 21.175 18.661 1.00 82.75 575 TRP A O 1
ATOM 4453 N N . VAL A 1 576 ? 5.168 21.644 19.551 1.00 78.75 576 VAL A N 1
ATOM 4454 C CA . VAL A 1 576 ? 5.132 20.465 20.429 1.00 78.75 576 VAL A CA 1
ATOM 4455 C C . VAL A 1 576 ? 5.174 19.154 19.628 1.00 78.75 576 VAL A C 1
ATOM 4457 O O . VAL A 1 576 ? 5.879 18.216 20.003 1.00 78.75 576 VAL A O 1
ATOM 4460 N N . ALA A 1 577 ? 4.501 19.077 18.477 1.00 75.38 577 ALA A N 1
ATOM 4461 C CA . ALA A 1 577 ? 4.526 17.886 17.622 1.00 75.38 577 ALA A CA 1
ATOM 4462 C C . ALA A 1 577 ? 5.890 17.627 16.954 1.00 75.38 577 ALA A C 1
ATOM 4464 O O . ALA A 1 577 ? 6.193 16.478 16.625 1.00 75.38 577 ALA A O 1
ATOM 4465 N N . SER A 1 578 ? 6.695 18.672 16.735 1.00 76.25 578 SER A N 1
ATOM 4466 C CA . SER A 1 578 ? 7.963 18.580 16.001 1.00 76.25 578 SER A CA 1
ATOM 4467 C C . SER A 1 578 ? 9.198 18.665 16.906 1.00 76.25 578 SER A C 1
ATOM 4469 O O . SER A 1 578 ? 10.079 17.811 16.818 1.00 76.25 578 SER A O 1
ATOM 4471 N N . ALA A 1 579 ? 9.253 19.637 17.817 1.00 79.00 579 ALA A N 1
ATOM 4472 C CA . ALA A 1 579 ? 10.374 19.882 18.720 1.00 79.00 579 ALA A CA 1
ATOM 4473 C C . ALA A 1 579 ? 10.391 18.939 19.931 1.00 79.00 579 ALA A C 1
ATOM 4475 O O . ALA A 1 579 ? 11.458 18.475 20.313 1.00 79.00 579 ALA A O 1
ATOM 4476 N N . TRP A 1 580 ? 9.241 18.575 20.515 1.00 79.38 580 TRP A N 1
ATOM 4477 C CA . TRP A 1 580 ? 9.221 17.714 21.715 1.00 79.38 580 TRP A CA 1
ATOM 4478 C C . TRP A 1 580 ? 9.375 16.215 21.403 1.00 79.38 580 TRP A C 1
ATOM 4480 O O . TRP A 1 580 ? 9.348 15.376 22.303 1.00 79.38 580 TRP A O 1
ATOM 4490 N N . LYS A 1 581 ? 9.607 15.851 20.131 1.00 74.12 581 LYS A N 1
ATOM 4491 C CA . LYS A 1 581 ? 10.221 14.555 19.780 1.00 74.12 581 LYS A CA 1
ATOM 4492 C C . LYS A 1 581 ? 11.640 14.432 20.335 1.00 74.12 581 LYS A C 1
ATOM 4494 O O . LYS A 1 581 ? 12.144 13.325 20.501 1.00 74.12 581 LYS A O 1
ATOM 4499 N N . PHE A 1 582 ? 12.265 15.569 20.625 1.00 72.31 582 PHE A N 1
ATOM 4500 C CA . PHE A 1 582 ? 13.513 15.679 21.354 1.00 72.31 582 PHE A CA 1
ATOM 4501 C C . PHE A 1 582 ? 13.143 15.997 22.804 1.00 72.31 582 PHE A C 1
ATOM 4503 O O . PHE A 1 582 ? 12.845 17.147 23.115 1.00 72.31 582 PHE A O 1
ATOM 4510 N N . PRO A 1 583 ? 13.077 14.989 23.685 1.00 69.94 583 PRO A N 1
ATOM 4511 C CA . PRO A 1 583 ? 12.498 15.140 25.017 1.00 69.94 583 PRO A CA 1
ATOM 4512 C C . PRO A 1 583 ? 13.271 16.075 25.955 1.00 69.94 583 PRO A C 1
ATOM 4514 O O . PRO A 1 583 ? 12.820 16.257 27.073 1.00 69.94 583 PRO A O 1
ATOM 4517 N N . TRP A 1 584 ? 14.399 16.665 25.552 1.00 74.19 584 TRP A N 1
ATOM 4518 C CA . TRP A 1 584 ? 15.115 17.698 26.307 1.00 74.19 584 TRP A CA 1
ATOM 4519 C C . TRP A 1 584 ? 15.943 18.590 25.379 1.00 74.19 584 TRP A C 1
ATOM 4521 O O . TRP A 1 584 ? 16.138 18.310 24.191 1.00 74.19 584 TRP A O 1
ATOM 4531 N N . ARG A 1 585 ? 16.466 19.681 25.941 1.00 66.25 585 ARG A N 1
ATOM 4532 C CA . ARG A 1 585 ? 17.293 20.664 25.233 1.00 66.25 585 ARG A CA 1
ATOM 4533 C C . ARG A 1 585 ? 18.715 20.147 24.962 1.00 66.25 585 ARG A C 1
ATOM 4535 O O . ARG A 1 585 ? 19.362 19.609 25.852 1.00 66.25 585 ARG A O 1
ATOM 4542 N N . HIS A 1 586 ? 19.249 20.424 23.768 1.00 59.84 586 HIS A N 1
ATOM 4543 C CA . HIS A 1 586 ? 20.671 20.244 23.437 1.00 59.84 586 HIS A CA 1
ATOM 4544 C C . HIS A 1 586 ? 21.270 21.536 22.853 1.00 59.84 586 HIS A C 1
ATOM 4546 O O . HIS A 1 586 ? 20.666 22.144 21.966 1.00 59.84 586 HIS A O 1
ATOM 4552 N N . ARG A 1 587 ? 22.455 21.955 23.328 1.00 52.72 587 ARG A N 1
ATOM 4553 C CA . ARG A 1 587 ? 23.236 23.081 22.772 1.00 52.72 587 ARG A CA 1
ATOM 4554 C C . ARG A 1 587 ? 24.668 22.636 22.396 1.00 52.72 587 ARG A C 1
ATOM 4556 O O . ARG A 1 587 ? 25.328 22.040 23.246 1.00 52.72 587 ARG A O 1
ATOM 4563 N N . PRO A 1 588 ? 25.164 22.906 21.166 1.00 49.69 588 PRO A N 1
ATOM 4564 C CA . PRO A 1 588 ? 24.357 23.228 19.980 1.00 49.69 588 PRO A CA 1
ATOM 4565 C C . PRO A 1 588 ? 23.338 22.104 19.742 1.00 49.69 588 PRO A C 1
ATOM 4567 O O . PRO A 1 588 ? 23.478 21.037 20.350 1.00 49.69 588 PRO A O 1
ATOM 4570 N N . PRO A 1 589 ? 22.354 22.265 18.841 1.00 51.38 589 PRO A N 1
ATOM 4571 C CA . PRO A 1 589 ? 21.604 21.122 18.349 1.00 51.38 589 PRO A CA 1
ATOM 4572 C C . PRO A 1 589 ? 22.611 20.225 17.614 1.00 51.38 589 PRO A C 1
ATOM 4574 O O . PRO A 1 589 ? 22.921 20.399 16.439 1.00 51.38 589 PRO A O 1
ATOM 4577 N N . GLN A 1 590 ? 23.249 19.313 18.342 1.00 48.03 590 GLN A N 1
ATOM 4578 C CA . GLN A 1 590 ? 24.014 18.231 17.754 1.00 48.03 590 GLN A CA 1
ATOM 4579 C C . GLN A 1 590 ? 23.031 17.472 16.859 1.00 48.03 590 GLN A C 1
ATOM 4581 O O . GLN A 1 590 ? 21.829 17.443 17.139 1.00 48.03 590 GLN A O 1
ATOM 4586 N N . ARG A 1 591 ? 23.523 16.856 15.776 1.00 44.12 591 ARG A N 1
ATOM 4587 C CA . ARG A 1 591 ? 22.714 15.888 15.022 1.00 44.12 591 ARG A CA 1
ATOM 4588 C C . ARG A 1 591 ? 21.960 15.014 16.020 1.00 44.12 591 ARG A C 1
ATOM 4590 O O . ARG A 1 591 ? 22.611 14.506 16.933 1.00 44.12 591 ARG A O 1
ATOM 4597 N N . LYS A 1 592 ? 20.642 14.866 15.814 1.00 44.03 592 LYS A N 1
ATOM 4598 C CA . LYS A 1 592 ? 19.771 13.903 16.500 1.00 44.03 592 LYS A CA 1
ATOM 4599 C C . LYS A 1 592 ? 20.632 12.704 16.898 1.00 44.03 592 LYS A C 1
ATOM 4601 O O . LYS A 1 592 ? 21.187 12.072 15.988 1.00 44.03 592 LYS A O 1
ATOM 4606 N N . PRO A 1 593 ? 20.831 12.406 18.197 1.00 42.25 593 PRO A N 1
ATOM 4607 C CA . PRO A 1 593 ? 21.261 11.073 18.570 1.00 42.25 593 PRO A CA 1
ATOM 4608 C C . PRO A 1 593 ? 20.248 10.174 17.874 1.00 42.25 593 PRO A C 1
ATOM 4610 O O . PRO A 1 593 ? 19.057 10.278 18.164 1.00 42.25 593 PRO A O 1
ATOM 4613 N N . ARG A 1 594 ? 20.667 9.429 16.842 1.00 45.81 594 ARG A N 1
ATOM 4614 C CA . ARG A 1 594 ? 19.766 8.524 16.130 1.00 45.81 594 ARG A CA 1
ATOM 4615 C C . ARG A 1 594 ? 19.404 7.435 17.128 1.00 45.81 594 ARG A C 1
ATOM 4617 O O . ARG A 1 594 ? 20.040 6.386 17.214 1.00 45.81 594 ARG A O 1
ATOM 4624 N N . LEU A 1 595 ? 18.380 7.713 17.920 1.00 48.31 595 LEU A N 1
ATOM 4625 C CA . LEU A 1 595 ? 17.525 6.716 18.507 1.00 48.31 595 LEU A CA 1
ATOM 4626 C C . LEU A 1 595 ? 16.882 6.033 17.296 1.00 48.31 595 LEU A C 1
ATOM 4628 O O . LEU A 1 595 ? 15.848 6.463 16.802 1.00 48.31 595 LEU A O 1
ATOM 4632 N N . ASP A 1 596 ? 17.615 5.074 16.726 1.00 46.78 596 ASP A N 1
ATOM 4633 C CA . ASP A 1 596 ? 17.202 4.003 15.811 1.00 46.78 596 ASP A CA 1
ATOM 4634 C C . ASP A 1 596 ? 16.031 3.260 16.480 1.00 46.78 596 ASP A C 1
ATOM 4636 O O . ASP A 1 596 ? 16.208 2.203 17.079 1.00 46.78 596 ASP A O 1
ATOM 4640 N N . LEU A 1 597 ? 14.904 3.959 16.562 1.00 47.81 597 LEU A N 1
ATOM 4641 C CA . LEU A 1 597 ? 13.608 3.566 17.098 1.00 47.81 597 LEU A CA 1
ATOM 4642 C C . LEU A 1 597 ? 12.627 3.705 15.941 1.00 47.81 597 LEU A C 1
ATOM 4644 O O . LEU A 1 597 ? 11.573 4.323 16.064 1.00 47.81 597 LEU A O 1
ATOM 4648 N N . THR A 1 598 ? 13.048 3.231 14.769 1.00 39.03 598 THR A N 1
ATOM 4649 C CA . THR A 1 598 ? 12.198 3.108 13.598 1.00 39.03 598 THR A CA 1
ATOM 4650 C C . THR A 1 598 ? 11.102 2.129 13.973 1.00 39.03 598 THR A C 1
ATOM 4652 O O . THR A 1 598 ? 11.269 0.914 13.982 1.00 39.03 598 THR A O 1
ATOM 4655 N N . ASP A 1 599 ? 9.969 2.696 14.364 1.00 32.72 599 ASP A N 1
ATOM 4656 C CA . ASP A 1 599 ? 8.710 1.991 14.407 1.00 32.72 599 ASP A CA 1
ATOM 4657 C C . ASP A 1 599 ? 8.490 1.410 13.002 1.00 32.72 599 ASP A C 1
ATOM 4659 O O . ASP A 1 599 ? 8.246 2.143 12.042 1.00 32.72 599 ASP A O 1
ATOM 4663 N N . THR A 1 600 ? 8.635 0.092 12.870 1.00 31.91 600 THR A N 1
ATOM 4664 C CA . THR A 1 600 ? 8.338 -0.671 11.651 1.00 31.91 600 THR A CA 1
ATOM 4665 C C . THR A 1 600 ? 6.848 -0.638 11.297 1.00 31.91 600 THR A C 1
ATOM 4667 O O . THR A 1 600 ? 6.454 -1.204 10.281 1.00 31.91 600 THR A O 1
ATOM 4670 N N . THR A 1 601 ? 6.013 0.084 12.058 1.00 27.36 601 THR A N 1
ATOM 4671 C CA . THR A 1 601 ? 4.675 0.495 11.602 1.00 27.36 601 THR A CA 1
ATOM 4672 C C . THR A 1 601 ? 4.689 1.676 10.620 1.00 27.36 601 THR A C 1
ATOM 4674 O O . THR A 1 601 ? 3.652 1.999 10.042 1.00 27.36 601 THR A O 1
ATOM 4677 N N . LEU A 1 602 ? 5.852 2.275 10.333 1.00 33.91 602 LEU A N 1
ATOM 4678 C CA . LEU A 1 602 ? 6.080 3.032 9.099 1.00 33.91 602 LEU A CA 1
ATOM 4679 C C . LEU A 1 602 ? 6.667 2.086 8.050 1.00 33.91 602 LEU A C 1
ATOM 4681 O O . LEU A 1 602 ? 7.871 1.851 7.998 1.00 33.91 602 LEU A O 1
ATOM 4685 N N . VAL A 1 603 ? 5.768 1.531 7.237 1.00 26.14 603 VAL A N 1
ATOM 4686 C CA . VAL A 1 603 ? 6.029 0.675 6.075 1.00 26.14 603 VAL A CA 1
ATOM 4687 C C . VAL A 1 603 ? 7.296 1.117 5.331 1.00 26.14 603 VAL A C 1
ATOM 4689 O O . VAL A 1 603 ? 7.328 2.167 4.686 1.00 26.14 603 VAL A O 1
ATOM 4692 N N . SER A 1 604 ? 8.343 0.292 5.418 1.00 23.97 604 SER A N 1
ATOM 4693 C CA . SER A 1 604 ? 9.483 0.338 4.506 1.00 23.97 604 SER A CA 1
ATOM 4694 C C . SER A 1 604 ? 8.971 -0.040 3.121 1.00 23.97 604 SER A C 1
ATOM 4696 O O . SER A 1 604 ? 8.713 -1.206 2.831 1.00 23.97 604 SER A O 1
ATOM 4698 N N . ILE A 1 605 ? 8.757 0.961 2.273 1.00 27.69 605 ILE A N 1
ATOM 4699 C CA . ILE A 1 605 ? 8.510 0.742 0.854 1.00 27.69 605 ILE A CA 1
ATOM 4700 C C . ILE A 1 605 ? 9.871 0.416 0.232 1.00 27.69 605 ILE A C 1
ATOM 4702 O O . ILE A 1 605 ? 10.751 1.275 0.152 1.00 27.69 605 ILE A O 1
ATOM 4706 N N . GLY A 1 606 ? 10.062 -0.843 -0.165 1.00 24.28 606 GLY A N 1
ATOM 4707 C CA . GLY A 1 606 ? 11.275 -1.301 -0.835 1.00 24.28 606 GLY A CA 1
ATOM 4708 C C . GLY A 1 606 ? 11.560 -0.514 -2.119 1.00 24.28 606 GLY A C 1
ATOM 4709 O O . GLY A 1 606 ? 10.649 -0.122 -2.847 1.00 24.28 606 GLY A O 1
ATOM 4710 N N . GLY A 1 607 ? 12.850 -0.321 -2.414 1.00 27.14 607 GLY A N 1
ATOM 4711 C CA . GLY A 1 607 ? 13.355 0.427 -3.574 1.00 27.14 607 GLY A CA 1
ATOM 4712 C C . GLY A 1 607 ? 12.703 0.146 -4.944 1.00 27.14 607 GLY A C 1
ATOM 4713 O O . GLY A 1 607 ? 12.559 1.107 -5.694 1.00 27.14 607 GLY A O 1
ATOM 4714 N N . PRO A 1 608 ? 12.247 -1.079 -5.280 1.00 28.06 608 PRO A N 1
ATOM 4715 C CA . PRO A 1 608 ? 11.586 -1.342 -6.565 1.00 28.06 608 PRO A CA 1
ATOM 4716 C C . PRO A 1 608 ? 10.190 -0.709 -6.685 1.00 28.06 608 PRO A C 1
ATOM 4718 O O . PRO A 1 608 ? 9.755 -0.370 -7.782 1.00 28.06 608 PRO A O 1
ATOM 4721 N N . VAL A 1 609 ? 9.498 -0.492 -5.560 1.00 28.81 609 VAL A N 1
ATOM 4722 C CA . VAL A 1 609 ? 8.180 0.160 -5.542 1.00 28.81 609 VAL A CA 1
ATOM 4723 C C . VAL A 1 609 ? 8.330 1.656 -5.808 1.00 28.81 609 VAL A C 1
ATOM 4725 O O . VAL A 1 609 ? 7.504 2.217 -6.506 1.00 28.81 609 VAL A O 1
ATOM 4728 N N . ALA A 1 610 ? 9.412 2.300 -5.356 1.00 28.97 610 ALA A N 1
ATOM 4729 C CA . ALA A 1 610 ? 9.665 3.724 -5.607 1.00 28.97 610 ALA A CA 1
ATOM 4730 C C . ALA A 1 610 ? 9.952 4.053 -7.089 1.00 28.97 610 ALA A C 1
ATOM 4732 O O . ALA A 1 610 ? 9.611 5.144 -7.546 1.00 28.97 610 ALA A O 1
ATOM 4733 N N . GLU A 1 611 ? 10.538 3.118 -7.845 1.00 26.89 611 GLU A N 1
ATOM 4734 C CA . GLU A 1 611 ? 10.762 3.267 -9.293 1.00 26.89 611 GLU A CA 1
ATOM 4735 C C . GLU A 1 611 ? 9.482 3.048 -10.117 1.00 26.89 611 GLU A C 1
ATOM 4737 O O . GLU A 1 611 ? 9.299 3.708 -11.139 1.00 26.89 611 GLU A O 1
ATOM 4742 N N . ALA A 1 612 ? 8.552 2.209 -9.647 1.00 27.41 612 ALA A N 1
ATOM 4743 C CA . ALA A 1 612 ? 7.309 1.899 -10.358 1.00 27.41 612 ALA A CA 1
ATOM 4744 C C . ALA A 1 612 ? 6.261 3.037 -10.346 1.00 27.41 612 ALA A C 1
ATOM 4746 O O . ALA A 1 612 ? 5.360 3.044 -11.184 1.00 27.41 612 ALA A O 1
ATOM 4747 N N . ILE A 1 613 ? 6.375 4.022 -9.439 1.00 26.72 613 ILE A N 1
ATOM 4748 C CA . ILE A 1 613 ? 5.356 5.082 -9.239 1.00 26.72 613 ILE A CA 1
ATOM 4749 C C . ILE A 1 613 ? 5.719 6.447 -9.843 1.00 26.72 613 ILE A C 1
ATOM 4751 O O . ILE A 1 613 ? 4.991 7.406 -9.604 1.00 26.72 613 ILE A O 1
ATOM 4755 N N . CYS A 1 614 ? 6.820 6.570 -10.601 1.00 23.64 614 CYS A N 1
ATOM 4756 C CA . CYS A 1 614 ? 7.268 7.807 -11.274 1.00 23.64 614 CYS A CA 1
ATOM 4757 C C . CYS A 1 614 ? 6.974 9.117 -10.491 1.00 23.64 614 CYS A C 1
ATOM 4759 O O . CYS A 1 614 ? 6.496 10.109 -11.042 1.00 23.64 614 CYS A O 1
ATOM 4761 N N . ILE A 1 615 ? 7.299 9.139 -9.192 1.00 25.19 615 ILE A N 1
ATOM 4762 C CA . ILE A 1 615 ? 7.307 10.364 -8.389 1.00 25.19 615 ILE A CA 1
ATOM 4763 C C . ILE A 1 615 ? 8.648 11.063 -8.640 1.00 25.19 615 ILE A C 1
ATOM 4765 O O . ILE A 1 615 ? 9.699 10.494 -8.334 1.00 25.19 615 ILE A O 1
ATOM 4769 N N . PRO A 1 616 ? 8.665 12.303 -9.152 1.00 24.06 616 PRO A N 1
ATOM 4770 C CA . PRO A 1 616 ? 9.883 13.090 -9.188 1.00 24.06 616 PRO A CA 1
ATOM 4771 C C . PRO A 1 616 ? 10.247 13.521 -7.764 1.00 24.06 616 PRO A C 1
ATOM 4773 O O . PRO A 1 616 ? 9.713 14.494 -7.246 1.00 24.06 616 PRO A O 1
ATOM 4776 N N . VAL A 1 617 ? 11.126 12.739 -7.135 1.00 27.05 617 VAL A N 1
ATOM 4777 C CA . VAL A 1 617 ? 11.946 13.057 -5.953 1.00 27.05 617 VAL A CA 1
ATOM 4778 C C . VAL A 1 617 ? 11.287 14.023 -4.954 1.00 27.05 617 VAL A C 1
ATOM 4780 O O . VAL A 1 617 ? 11.645 15.192 -4.850 1.00 27.05 617 VAL A O 1
ATOM 4783 N N . ILE A 1 618 ? 10.352 13.488 -4.173 1.00 25.83 618 ILE A N 1
ATOM 4784 C CA . ILE A 1 618 ? 10.439 13.556 -2.711 1.00 25.83 618 ILE A CA 1
ATOM 4785 C C . ILE A 1 618 ? 10.245 12.110 -2.270 1.00 25.83 618 ILE A C 1
ATOM 4787 O O . ILE A 1 618 ? 9.126 11.601 -2.209 1.00 25.83 618 ILE A O 1
ATOM 4791 N N . SER A 1 619 ? 11.351 11.395 -2.099 1.00 26.58 619 SER A N 1
ATOM 4792 C CA . SER A 1 619 ? 11.322 10.052 -1.541 1.00 26.58 619 SER A CA 1
ATOM 4793 C C . SER A 1 619 ? 10.784 10.117 -0.116 1.00 26.58 619 SER A C 1
ATOM 4795 O O . SER A 1 619 ? 11.336 10.843 0.709 1.00 26.58 619 SER A O 1
ATOM 4797 N N . SER A 1 620 ? 9.722 9.338 0.114 1.00 29.28 620 SER A N 1
ATOM 4798 C CA . SER A 1 620 ? 9.355 8.623 1.345 1.00 29.28 620 SER A CA 1
ATOM 4799 C C . SER A 1 620 ? 7.950 8.955 1.846 1.00 29.28 620 SER A C 1
ATOM 4801 O O . SER A 1 620 ? 7.601 10.111 2.073 1.00 29.28 620 SER A O 1
ATOM 4803 N N . GLY A 1 621 ? 7.152 7.905 2.050 1.00 34.09 621 GLY A N 1
ATOM 4804 C CA . GLY A 1 621 ? 5.773 7.968 2.522 1.00 34.09 621 GLY A CA 1
ATOM 4805 C C . GLY A 1 621 ? 5.569 8.839 3.765 1.00 34.09 621 GLY A C 1
ATOM 4806 O O . GLY A 1 621 ? 6.394 8.876 4.677 1.00 34.09 621 GLY A O 1
ATOM 4807 N N . GLY A 1 622 ? 4.434 9.540 3.808 1.00 35.06 622 GLY A N 1
ATOM 4808 C CA . GLY A 1 622 ? 4.116 10.378 4.963 1.00 35.06 622 GLY A CA 1
ATOM 4809 C C . GLY A 1 622 ? 2.769 11.094 4.981 1.00 35.06 622 GLY A C 1
ATOM 4810 O O . GLY A 1 622 ? 2.575 11.906 5.875 1.00 35.06 622 GLY A O 1
ATOM 4811 N N . ILE A 1 623 ? 1.827 10.845 4.058 1.00 35.12 623 ILE A N 1
ATOM 4812 C CA . ILE A 1 623 ? 0.508 11.514 4.126 1.00 35.12 623 ILE A CA 1
ATOM 4813 C C . ILE A 1 623 ? -0.499 10.683 4.936 1.00 35.12 623 ILE A C 1
ATOM 4815 O O . ILE A 1 623 ? -1.157 11.230 5.821 1.00 35.12 623 ILE A O 1
ATOM 4819 N N . LEU A 1 624 ? -0.540 9.357 4.748 1.00 31.97 624 LEU A N 1
ATOM 4820 C CA . LEU A 1 624 ? -1.376 8.458 5.562 1.00 31.97 624 LEU A CA 1
ATOM 4821 C C . LEU A 1 624 ? -0.912 8.365 7.026 1.00 31.97 624 LEU A C 1
ATOM 4823 O O . LEU A 1 624 ? -1.731 8.134 7.913 1.00 31.97 624 LEU A O 1
ATOM 4827 N N . SER A 1 625 ? 0.366 8.647 7.316 1.00 41.75 625 SER A N 1
ATOM 4828 C CA . SER A 1 625 ? 0.829 8.733 8.703 1.00 41.75 625 SER A CA 1
ATOM 4829 C C . SER A 1 625 ? 0.508 10.076 9.348 1.00 41.75 625 SER A C 1
ATOM 4831 O O . SER A 1 625 ? 0.367 10.107 10.557 1.00 41.75 625 SER A O 1
ATOM 4833 N N . PHE A 1 626 ? 0.313 11.173 8.607 1.00 38.94 626 PHE A N 1
ATOM 4834 C CA . PHE A 1 626 ? 0.246 12.505 9.214 1.00 38.94 626 PHE A CA 1
ATOM 4835 C C . PHE A 1 626 ? -1.017 12.734 10.054 1.00 38.94 626 PHE A C 1
ATOM 4837 O O . PHE A 1 626 ? -0.913 13.149 11.202 1.00 38.94 626 PHE A O 1
ATOM 4844 N N . LYS A 1 627 ? -2.211 12.381 9.550 1.00 37.25 627 LYS A N 1
ATOM 4845 C CA . LYS A 1 627 ? -3.462 12.448 10.340 1.00 37.25 627 LYS A CA 1
ATOM 4846 C C . LYS A 1 627 ? -3.464 11.459 11.516 1.00 37.25 627 LYS A C 1
ATOM 4848 O O . LYS A 1 627 ? -3.994 11.779 12.577 1.00 37.25 627 LYS A O 1
ATOM 4853 N N . ALA A 1 628 ? -2.846 10.285 11.364 1.00 39.16 628 ALA A N 1
ATOM 4854 C CA . ALA A 1 628 ? -2.676 9.316 12.450 1.00 39.16 628 ALA A CA 1
ATOM 4855 C C . ALA A 1 628 ? -1.644 9.786 13.496 1.00 39.16 628 ALA A C 1
ATOM 4857 O O . ALA A 1 628 ? -1.847 9.590 14.692 1.00 39.16 628 ALA A O 1
ATOM 4858 N N . LEU A 1 629 ? -0.581 10.469 13.060 1.00 41.38 629 LEU A N 1
ATOM 4859 C CA . LEU A 1 629 ? 0.422 11.126 13.895 1.00 41.38 629 LEU A CA 1
ATOM 4860 C C . LEU A 1 629 ? -0.223 12.279 14.668 1.00 41.38 629 LEU A C 1
ATOM 4862 O O . LEU A 1 629 ? -0.011 12.373 15.867 1.00 41.38 629 LEU A O 1
ATOM 4866 N N . LEU A 1 630 ? -1.080 13.082 14.024 1.00 44.81 630 LEU A N 1
ATOM 4867 C CA . LEU A 1 630 ? -1.876 14.140 14.658 1.00 44.81 630 LEU A CA 1
ATOM 4868 C C . LEU A 1 630 ? -2.847 13.582 15.713 1.00 44.81 630 LEU A C 1
ATOM 4870 O O . LEU A 1 630 ? -2.885 14.102 16.824 1.00 44.81 630 LEU A O 1
ATOM 4874 N N . ARG A 1 631 ? -3.553 12.472 15.434 1.00 46.81 631 ARG A N 1
ATOM 4875 C CA . ARG A 1 631 ? -4.382 11.772 16.444 1.00 46.81 631 ARG A CA 1
ATOM 4876 C C . ARG A 1 631 ? -3.542 11.204 17.596 1.00 46.81 631 ARG A C 1
ATOM 4878 O O . ARG A 1 631 ? -3.926 11.332 18.754 1.00 46.81 631 ARG A O 1
ATOM 4885 N N . ARG A 1 632 ? -2.368 10.623 17.309 1.00 42.44 632 ARG A N 1
ATOM 4886 C CA . ARG A 1 632 ? -1.411 10.131 18.325 1.00 42.44 632 ARG A CA 1
ATOM 4887 C C . ARG A 1 632 ? -0.750 11.264 19.121 1.00 42.44 632 ARG A C 1
ATOM 4889 O O . ARG A 1 632 ? -0.355 11.044 20.262 1.00 42.44 632 ARG A O 1
ATOM 4896 N N . CYS A 1 633 ? -0.644 12.465 18.553 1.00 41.50 633 CYS A N 1
ATOM 4897 C CA . CYS A 1 633 ? -0.143 13.663 19.222 1.00 41.50 633 CYS A CA 1
ATOM 4898 C C . CYS A 1 633 ? -1.121 14.238 20.249 1.00 41.50 633 CYS A C 1
ATOM 4900 O O . CYS A 1 633 ? -0.703 15.130 20.974 1.00 41.50 633 CYS A O 1
ATOM 4902 N N . HIS A 1 634 ? -2.392 13.823 20.287 1.00 44.78 634 HIS A N 1
ATOM 4903 C CA . HIS A 1 634 ? -3.424 14.488 21.101 1.00 44.78 634 HIS A CA 1
ATOM 4904 C C . HIS A 1 634 ? -4.056 13.596 22.172 1.00 44.78 634 HIS A C 1
ATOM 4906 O O . HIS A 1 634 ? -4.884 14.068 22.950 1.00 44.78 634 HIS A O 1
ATOM 4912 N N . GLY A 1 635 ? -3.656 12.320 22.249 1.00 40.47 635 GLY A N 1
ATOM 4913 C CA . GLY A 1 635 ? -4.348 11.352 23.098 1.00 40.47 635 GLY A CA 1
ATOM 4914 C C . GLY A 1 635 ? -5.857 11.296 22.784 1.00 40.47 635 GLY A C 1
ATOM 4915 O O . GLY A 1 635 ? -6.328 11.897 21.819 1.00 40.47 635 GLY A O 1
ATOM 4916 N N . PRO A 1 636 ? -6.654 10.576 23.581 1.00 35.72 636 PRO A N 1
ATOM 4917 C CA . PRO A 1 636 ? -8.103 10.482 23.400 1.00 35.72 636 PRO A CA 1
ATOM 4918 C C . PRO A 1 636 ? -8.860 11.715 23.945 1.00 35.72 636 PRO A C 1
ATOM 4920 O O . PRO A 1 636 ? -9.999 11.588 24.392 1.00 35.72 636 PRO A O 1
ATOM 4923 N N . SER A 1 637 ? -8.242 12.904 23.951 1.00 36.34 637 SER A N 1
ATOM 4924 C CA . SER A 1 637 ? -8.868 14.121 24.479 1.00 36.34 637 SER A CA 1
ATOM 4925 C C . SER A 1 637 ? -10.065 14.541 23.622 1.00 36.34 637 SER A C 1
ATOM 4927 O O . SER A 1 637 ? -9.959 14.703 22.402 1.00 36.34 637 SER A O 1
ATOM 4929 N N . LYS A 1 638 ? -11.218 14.727 24.272 1.00 43.69 638 LYS A N 1
ATOM 4930 C CA . LYS A 1 638 ? -12.414 15.309 23.665 1.00 43.69 638 LYS A CA 1
ATOM 4931 C C . LYS A 1 638 ? -12.149 16.797 23.423 1.00 43.69 638 LYS A C 1
ATOM 4933 O O . LYS A 1 638 ? -11.998 17.551 24.368 1.00 43.69 638 LYS A O 1
ATOM 4938 N N . ASN A 1 639 ? -12.189 17.187 22.152 1.00 39.12 639 ASN A N 1
ATOM 4939 C CA . ASN A 1 639 ? -12.230 18.559 21.641 1.00 39.12 639 ASN A CA 1
ATOM 4940 C C . ASN A 1 639 ? -10.871 19.313 21.563 1.00 39.12 639 ASN A C 1
ATOM 4942 O O . ASN A 1 639 ? -10.375 19.804 22.570 1.00 39.12 639 ASN A O 1
ATOM 4946 N N . PRO A 1 640 ? -10.275 19.488 20.364 1.00 40.03 640 PRO A N 1
ATOM 4947 C CA . PRO A 1 640 ? -9.035 20.254 20.155 1.00 40.03 640 PRO A CA 1
ATOM 4948 C C . PRO A 1 640 ? -9.220 21.788 20.201 1.00 40.03 640 PRO A C 1
ATOM 4950 O O . PRO A 1 640 ? -8.332 22.518 19.772 1.00 40.03 640 PRO A O 1
ATOM 4953 N N . PHE A 1 641 ? -10.372 22.273 20.680 1.00 40.72 641 PHE A N 1
ATOM 4954 C CA . PHE A 1 641 ? -10.775 23.685 20.668 1.00 40.72 641 PHE A CA 1
ATOM 4955 C C . PHE A 1 641 ? -10.894 24.309 22.073 1.00 40.72 641 PHE A C 1
ATOM 4957 O O . PHE A 1 641 ? -11.462 25.392 22.199 1.00 40.72 641 PHE A O 1
ATOM 4964 N N . GLU A 1 642 ? -10.398 23.657 23.133 1.00 39.94 642 GLU A N 1
ATOM 4965 C CA . GLU A 1 642 ? -10.314 24.310 24.449 1.00 39.94 642 GLU A CA 1
ATOM 4966 C C . GLU A 1 642 ? -9.125 25.292 24.512 1.00 39.94 642 GLU A C 1
ATOM 4968 O O . GLU A 1 642 ? -8.039 24.957 24.026 1.00 39.94 642 GLU A O 1
ATOM 4973 N N . PRO A 1 643 ? -9.302 26.503 25.078 1.00 38.06 643 PRO A N 1
ATOM 4974 C CA . PRO A 1 643 ? -8.251 27.512 25.137 1.00 38.06 643 PRO A CA 1
ATOM 4975 C C . PRO A 1 643 ? -7.200 27.198 26.215 1.00 38.06 643 PRO A C 1
ATOM 4977 O O . PRO A 1 643 ? -7.532 26.707 27.288 1.00 38.06 643 PRO A O 1
ATOM 4980 N N . GLU A 1 644 ? -5.947 27.532 25.888 1.00 47.72 644 GLU A N 1
ATOM 4981 C CA . GLU A 1 644 ? -4.787 27.785 26.763 1.00 47.72 644 GLU A CA 1
ATOM 4982 C C . GLU A 1 644 ? -4.637 26.921 28.034 1.00 47.72 644 GLU A C 1
ATOM 4984 O O . GLU A 1 644 ? -5.138 27.243 29.107 1.00 47.72 644 GLU A O 1
ATOM 4989 N N . GLN A 1 645 ? -3.802 25.879 27.950 1.00 51.88 645 GLN A N 1
ATOM 4990 C CA . GLN A 1 645 ? -3.059 25.395 29.118 1.00 51.88 645 GLN A CA 1
ATOM 4991 C C . GLN A 1 645 ? -1.585 25.764 28.943 1.00 51.88 645 GLN A C 1
ATOM 4993 O O . GLN A 1 645 ? -0.897 25.218 28.072 1.00 51.88 645 GLN A O 1
ATOM 4998 N N . ASP A 1 646 ? -1.102 26.693 29.769 1.00 54.94 646 ASP A N 1
ATOM 4999 C CA . ASP A 1 646 ? 0.330 26.917 29.956 1.00 54.94 646 ASP A CA 1
ATOM 5000 C C . ASP A 1 646 ? 1.003 25.611 30.392 1.00 54.94 646 ASP A C 1
ATOM 5002 O O . ASP A 1 646 ? 0.439 24.817 31.152 1.00 54.94 646 ASP A O 1
ATOM 5006 N N . ALA A 1 647 ? 2.216 25.366 29.891 1.00 57.47 647 ALA A N 1
ATOM 5007 C CA . ALA A 1 647 ? 2.952 24.154 30.223 1.00 57.47 647 ALA A CA 1
ATOM 5008 C C . ALA A 1 647 ? 3.183 24.092 31.742 1.00 57.47 647 ALA A C 1
ATOM 5010 O O . ALA A 1 647 ? 3.864 24.942 32.314 1.00 57.47 647 ALA A O 1
ATOM 5011 N N . THR A 1 648 ? 2.613 23.086 32.407 1.00 64.38 648 THR A N 1
ATOM 5012 C CA . THR A 1 648 ? 2.790 22.913 33.853 1.00 64.38 648 THR A CA 1
ATOM 5013 C C . THR A 1 648 ? 4.171 22.319 34.115 1.00 64.38 648 THR A C 1
ATOM 5015 O O . THR A 1 648 ? 4.482 21.246 33.594 1.00 64.38 648 THR A O 1
ATOM 5018 N N . ARG A 1 649 ? 4.998 23.027 34.891 1.00 77.38 649 ARG A N 1
ATOM 5019 C CA . ARG A 1 649 ? 6.398 22.680 35.171 1.00 77.38 649 ARG A CA 1
ATOM 5020 C C . ARG A 1 649 ? 6.528 22.009 36.539 1.00 77.38 649 ARG A C 1
ATOM 5022 O O . ARG A 1 649 ? 6.164 22.599 37.552 1.00 77.38 649 ARG A O 1
ATOM 5029 N N . PHE A 1 650 ? 7.098 20.809 36.574 1.00 79.31 650 PHE A N 1
ATOM 5030 C CA . PHE A 1 650 ? 7.363 20.027 37.786 1.00 79.31 650 PHE A CA 1
ATOM 5031 C C . PHE A 1 650 ? 8.861 19.742 37.932 1.00 79.31 650 PHE A C 1
ATOM 5033 O O . PHE A 1 650 ? 9.589 19.700 36.942 1.00 79.31 650 PHE A O 1
ATOM 5040 N N . SER A 1 651 ? 9.340 19.499 39.155 1.00 83.56 651 SER A N 1
ATOM 5041 C CA . SER A 1 651 ? 10.645 18.848 39.343 1.00 83.56 651 SER A CA 1
ATOM 5042 C C . SER A 1 651 ? 10.553 17.396 38.869 1.00 83.56 651 SER A C 1
ATOM 5044 O O . SER A 1 651 ? 9.594 16.702 39.212 1.00 83.56 651 SER A O 1
ATOM 5046 N N . LEU A 1 652 ? 11.541 16.908 38.111 1.00 85.00 652 LEU A N 1
ATOM 5047 C CA . LEU A 1 652 ? 11.547 15.520 37.633 1.00 85.00 652 LEU A CA 1
ATOM 5048 C C . LEU A 1 652 ? 11.573 14.520 38.801 1.00 85.00 652 LEU A C 1
ATOM 5050 O O . LEU A 1 652 ? 10.985 13.448 38.703 1.00 85.00 652 LEU A O 1
ATOM 5054 N N . ALA A 1 653 ? 12.197 14.887 39.922 1.00 83.31 653 ALA A N 1
ATOM 5055 C CA . ALA A 1 653 ? 12.213 14.084 41.145 1.00 83.31 653 ALA A CA 1
ATOM 5056 C C . ALA A 1 653 ? 10.831 13.908 41.799 1.00 83.31 653 ALA A C 1
ATOM 5058 O O . ALA A 1 653 ? 10.581 12.892 42.453 1.00 83.31 653 ALA A O 1
ATOM 5059 N N . ALA A 1 654 ? 9.934 14.880 41.614 1.00 83.00 654 ALA A N 1
ATOM 5060 C CA . ALA A 1 654 ? 8.584 14.839 42.171 1.00 83.00 654 ALA A CA 1
ATOM 5061 C C . ALA A 1 654 ? 7.649 13.906 41.383 1.00 83.00 654 ALA A C 1
ATOM 5063 O O . ALA A 1 654 ? 6.617 13.492 41.910 1.00 83.00 654 ALA A O 1
ATOM 5064 N N . VAL A 1 655 ? 8.001 13.552 40.140 1.00 85.75 655 VAL A N 1
ATOM 5065 C CA . VAL A 1 655 ? 7.173 12.711 39.266 1.00 85.75 655 VAL A CA 1
ATOM 5066 C C . VAL A 1 655 ? 7.306 11.241 39.660 1.00 85.75 655 VAL A C 1
ATOM 5068 O O . VAL A 1 655 ? 8.367 10.634 39.495 1.00 85.75 655 VAL A O 1
ATOM 5071 N N . LYS A 1 656 ? 6.211 10.647 40.149 1.00 83.62 656 LYS A N 1
ATOM 5072 C CA . LYS A 1 656 ? 6.141 9.213 40.478 1.00 83.62 656 LYS A CA 1
ATOM 5073 C C . LYS A 1 656 ? 6.004 8.378 39.202 1.00 83.62 656 LYS A C 1
ATOM 5075 O O . LYS A 1 656 ? 6.774 7.436 38.989 1.00 83.62 656 LYS A O 1
ATOM 5080 N N . ALA A 1 657 ? 5.077 8.764 38.325 1.00 86.62 657 ALA A N 1
ATOM 5081 C CA . ALA A 1 657 ? 4.882 8.141 37.021 1.00 86.62 657 ALA A CA 1
ATOM 5082 C C . ALA A 1 657 ? 4.261 9.107 35.999 1.00 86.62 657 ALA A C 1
ATOM 5084 O O . ALA A 1 657 ? 3.518 10.025 36.339 1.00 86.62 657 ALA A O 1
ATOM 5085 N N . TRP A 1 658 ? 4.530 8.878 34.714 1.00 88.62 658 TRP A N 1
ATOM 5086 C CA . TRP A 1 658 ? 3.837 9.567 33.622 1.00 88.62 658 TRP A CA 1
ATOM 5087 C C . TRP A 1 658 ? 3.841 8.719 32.353 1.00 88.62 658 TRP A C 1
ATOM 5089 O O . TRP A 1 658 ? 4.821 8.029 32.076 1.00 88.62 658 TRP A O 1
ATOM 5099 N N . LYS A 1 659 ? 2.773 8.799 31.552 1.00 85.88 659 LYS A N 1
ATOM 5100 C CA . LYS A 1 659 ? 2.680 8.170 30.227 1.00 85.88 659 LYS A CA 1
ATOM 5101 C C . LYS A 1 659 ? 2.126 9.153 29.203 1.00 85.88 659 LYS A C 1
ATOM 5103 O O . LYS A 1 659 ? 1.181 9.890 29.479 1.00 85.88 659 LYS A O 1
ATOM 5108 N N . ARG A 1 660 ? 2.686 9.122 27.993 1.00 81.75 660 ARG A N 1
ATOM 5109 C CA . ARG A 1 660 ? 2.257 9.979 26.882 1.00 81.75 660 ARG A CA 1
ATOM 5110 C C . ARG A 1 660 ? 0.779 9.766 26.547 1.00 81.75 660 ARG A C 1
ATOM 5112 O O . ARG A 1 660 ? 0.325 8.631 26.426 1.00 81.75 660 ARG A O 1
ATOM 5119 N N . GLY A 1 661 ? 0.056 10.865 26.345 1.00 67.62 661 GLY A N 1
ATOM 5120 C CA . GLY A 1 661 ? -1.383 10.874 26.059 1.00 67.62 661 GLY A CA 1
ATOM 5121 C C . GLY A 1 661 ? -2.290 10.900 27.295 1.00 67.62 661 GLY A C 1
ATOM 5122 O O . GLY A 1 661 ? -3.498 11.046 27.128 1.00 67.62 661 GLY A O 1
ATOM 5123 N N . VAL A 1 662 ? -1.737 10.797 28.510 1.00 68.62 662 VAL A N 1
ATOM 5124 C CA . VAL A 1 662 ? -2.471 11.027 29.767 1.00 68.62 662 VAL A CA 1
ATOM 5125 C C . VAL A 1 662 ? -2.477 12.530 30.080 1.00 68.62 662 VAL A C 1
ATOM 5127 O O . VAL A 1 662 ? -1.452 13.197 29.921 1.00 68.62 662 VAL A O 1
ATOM 5130 N N . GLN A 1 663 ? -3.626 13.079 30.492 1.00 60.41 663 GLN A N 1
ATOM 5131 C CA . GLN A 1 663 ? -3.720 14.461 30.980 1.00 60.41 663 GLN A CA 1
ATOM 5132 C C . GLN A 1 663 ? -3.193 14.551 32.420 1.00 60.41 663 GLN A C 1
ATOM 5134 O O . GLN A 1 663 ? -3.598 13.767 33.275 1.00 60.41 663 GLN A O 1
ATOM 5139 N N . GLY A 1 664 ? -2.317 15.524 32.686 1.00 62.34 664 GLY A N 1
ATOM 5140 C CA . GLY A 1 664 ? -1.694 15.727 33.998 1.00 62.34 664 GLY A CA 1
ATOM 5141 C C . GLY A 1 664 ? -0.435 14.884 34.237 1.00 62.34 664 GLY A C 1
ATOM 5142 O O . GLY A 1 664 ? -0.029 14.066 33.409 1.00 62.34 664 GLY A O 1
ATOM 5143 N N . MET A 1 665 ? 0.219 15.132 35.371 1.00 73.25 665 MET A N 1
ATOM 5144 C CA . MET A 1 665 ? 1.445 14.460 35.800 1.00 73.25 665 MET A CA 1
ATOM 5145 C C . MET A 1 665 ? 1.249 13.997 37.242 1.00 73.25 665 MET A C 1
ATOM 5147 O O . MET A 1 665 ? 0.871 14.812 38.080 1.00 73.25 665 MET A O 1
ATOM 5151 N N . ASP A 1 666 ? 1.454 12.707 37.522 1.00 73.00 666 ASP A N 1
ATOM 5152 C CA . ASP A 1 666 ? 1.372 12.183 38.890 1.00 73.00 666 ASP A CA 1
ATOM 5153 C C . ASP A 1 666 ? 2.630 12.614 39.654 1.00 73.00 666 ASP A C 1
ATOM 5155 O O . ASP A 1 666 ? 3.682 11.964 39.604 1.00 73.00 666 ASP A O 1
ATOM 5159 N N . ALA A 1 667 ? 2.537 13.796 40.260 1.00 65.56 667 ALA A N 1
ATOM 5160 C CA . ALA A 1 667 ? 3.590 14.424 41.034 1.00 65.56 667 ALA A CA 1
ATOM 5161 C C . ALA A 1 667 ? 3.169 14.493 42.504 1.00 65.56 667 ALA A C 1
ATOM 5163 O O . ALA A 1 667 ? 2.095 15.001 42.825 1.00 65.56 667 ALA A O 1
ATOM 5164 N N . ALA A 1 668 ? 4.022 14.008 43.405 1.00 59.19 668 ALA A N 1
ATOM 5165 C CA . ALA A 1 668 ? 3.801 14.193 44.833 1.00 59.19 668 ALA A CA 1
ATOM 5166 C C . ALA A 1 668 ? 4.259 15.599 45.243 1.00 59.19 668 ALA A C 1
ATOM 5168 O O . ALA A 1 668 ? 5.422 15.960 45.053 1.00 59.19 668 ALA A O 1
ATOM 5169 N N . CYS A 1 669 ? 3.341 16.390 45.797 1.00 48.09 669 CYS A N 1
ATOM 5170 C CA . CYS A 1 669 ? 3.671 17.590 46.555 1.00 48.09 669 CYS A CA 1
ATOM 5171 C C . CYS A 1 669 ? 4.117 17.123 47.945 1.00 48.09 669 CYS A C 1
ATOM 5173 O O . CYS A 1 669 ? 3.289 16.621 48.693 1.00 48.09 669 CYS A O 1
ATOM 5175 N N . ASP A 1 670 ? 5.404 17.248 48.258 1.00 52.94 670 ASP A N 1
ATOM 5176 C CA . ASP A 1 670 ? 6.000 16.927 49.561 1.00 52.94 670 ASP A CA 1
ATOM 5177 C C . ASP A 1 670 ? 5.908 15.461 50.025 1.00 52.94 670 ASP A C 1
ATOM 5179 O O . ASP A 1 670 ? 4.971 15.043 50.698 1.00 52.94 670 ASP A O 1
ATOM 5183 N N . GLU A 1 671 ? 6.980 14.699 49.792 1.00 46.81 671 GLU A N 1
ATOM 5184 C CA . GLU A 1 671 ? 7.327 13.559 50.648 1.00 46.81 671 GLU A CA 1
ATOM 5185 C C . GLU A 1 671 ? 8.800 13.679 51.063 1.00 46.81 671 GLU A C 1
ATOM 5187 O O . GLU A 1 671 ? 9.691 13.869 50.233 1.00 46.81 671 GLU A O 1
ATOM 5192 N N . SER A 1 672 ? 9.021 13.616 52.377 1.00 47.91 672 SER A N 1
ATOM 5193 C CA . SER A 1 672 ? 10.300 13.751 53.069 1.00 47.91 672 SER A CA 1
ATOM 5194 C C . SER A 1 672 ? 11.396 12.851 52.494 1.00 47.91 672 SER A C 1
ATOM 5196 O O . SER A 1 672 ? 11.201 11.651 52.306 1.00 47.91 672 SER A O 1
ATOM 5198 N N . GLU A 1 673 ? 12.564 13.450 52.283 1.00 57.78 673 GLU A N 1
ATOM 5199 C CA . GLU A 1 673 ? 13.804 12.834 51.816 1.00 57.78 673 GLU A CA 1
ATOM 5200 C C . GLU A 1 673 ? 14.323 11.755 52.787 1.00 57.78 673 GLU A C 1
ATOM 5202 O O . GLU A 1 673 ? 14.739 12.074 53.900 1.00 57.78 673 GLU A O 1
ATOM 5207 N N . SER A 1 674 ? 14.367 10.485 52.366 1.00 54.59 674 SER A N 1
ATOM 5208 C CA . SER A 1 674 ? 15.214 9.471 53.027 1.00 54.59 674 SER A CA 1
ATOM 5209 C C . SER A 1 674 ? 15.556 8.241 52.172 1.00 54.59 674 SER A C 1
ATOM 5211 O O . SER A 1 674 ? 16.627 7.672 52.368 1.00 54.59 674 SER A O 1
ATOM 5213 N N . GLU A 1 675 ? 14.732 7.844 51.194 1.00 61.38 675 GLU A N 1
ATOM 5214 C CA . GLU A 1 675 ? 15.019 6.675 50.340 1.00 61.38 675 GLU A CA 1
ATOM 5215 C C . GLU A 1 675 ? 15.632 7.058 48.979 1.00 61.38 675 GLU A C 1
ATOM 5217 O O . GLU A 1 675 ? 15.112 7.917 48.259 1.00 61.38 675 GLU A O 1
ATOM 5222 N N . LEU A 1 676 ? 16.752 6.408 48.628 1.00 72.75 676 LEU A N 1
ATOM 5223 C CA . LEU A 1 676 ? 17.423 6.546 47.331 1.00 72.75 676 LEU A CA 1
ATOM 5224 C C . LEU A 1 676 ? 16.527 6.015 46.208 1.00 72.75 676 LEU A C 1
ATOM 5226 O O . LEU A 1 676 ? 16.018 4.905 46.298 1.00 72.75 676 LEU A O 1
ATOM 5230 N N . PHE A 1 677 ? 16.397 6.769 45.114 1.00 81.88 677 PHE A N 1
ATOM 5231 C CA . PHE A 1 677 ? 15.607 6.352 43.952 1.00 81.88 677 PHE A CA 1
ATOM 5232 C C . PHE A 1 677 ? 16.299 6.650 42.618 1.00 81.88 677 PHE A C 1
ATOM 5234 O O . PHE A 1 677 ? 17.223 7.462 42.513 1.00 81.88 677 PHE A O 1
ATOM 5241 N N . ILE A 1 678 ? 15.802 5.997 41.568 1.00 83.00 678 ILE A N 1
ATOM 5242 C CA . ILE A 1 678 ? 16.215 6.177 40.174 1.00 83.00 678 ILE A CA 1
ATOM 5243 C C . ILE A 1 678 ? 14.983 6.556 39.359 1.00 83.00 678 ILE A C 1
ATOM 5245 O O . ILE A 1 678 ? 13.915 5.974 39.536 1.00 83.00 678 ILE A O 1
ATOM 5249 N N . VAL A 1 679 ? 15.115 7.502 38.434 1.00 85.12 679 VAL A N 1
ATOM 5250 C CA . VAL A 1 679 ? 14.054 7.811 37.466 1.00 85.12 679 VAL A CA 1
ATOM 5251 C C . VAL A 1 679 ? 14.418 7.188 36.125 1.00 85.12 679 VAL A C 1
ATOM 5253 O O . VAL A 1 679 ? 15.427 7.545 35.523 1.00 85.12 679 VAL A O 1
ATOM 5256 N N . ARG A 1 680 ? 13.600 6.254 35.643 1.00 87.44 680 ARG A N 1
ATOM 5257 C CA . ARG A 1 680 ? 13.727 5.656 34.312 1.00 87.44 680 ARG A CA 1
ATOM 5258 C C . ARG A 1 680 ? 12.815 6.375 33.329 1.00 87.44 680 ARG A C 1
ATOM 5260 O O . ARG A 1 680 ? 11.606 6.466 33.536 1.00 87.44 680 ARG A O 1
ATOM 5267 N N . LEU A 1 681 ? 13.395 6.815 32.222 1.00 87.19 681 LEU A N 1
ATOM 5268 C CA . LEU A 1 681 ? 12.688 7.351 31.068 1.00 87.19 681 LEU A CA 1
ATOM 5269 C C . LEU A 1 681 ? 12.646 6.304 29.959 1.00 87.19 681 LEU A C 1
ATOM 5271 O O . LEU A 1 681 ? 13.667 5.699 29.632 1.00 87.19 681 LEU A O 1
ATOM 5275 N N . THR A 1 682 ? 11.480 6.145 29.343 1.00 86.94 682 THR A N 1
ATOM 5276 C CA . THR A 1 682 ? 11.311 5.399 28.093 1.00 86.94 682 THR A CA 1
ATOM 5277 C C . THR A 1 682 ? 11.033 6.390 26.972 1.00 86.94 682 THR A C 1
ATOM 5279 O O . THR A 1 682 ? 10.096 7.187 27.059 1.00 86.94 682 THR A O 1
ATOM 5282 N N . VAL A 1 683 ? 11.833 6.338 25.913 1.00 80.56 683 VAL A N 1
ATOM 5283 C CA . VAL A 1 683 ? 11.762 7.238 24.755 1.00 80.56 683 VAL A CA 1
ATOM 5284 C C . VAL A 1 683 ? 11.525 6.403 23.499 1.00 80.56 683 VAL A C 1
ATOM 5286 O O . VAL A 1 683 ? 12.144 5.355 23.348 1.00 80.56 683 VAL A O 1
ATOM 5289 N N . ASP A 1 684 ? 10.641 6.847 22.606 1.00 73.44 684 ASP A N 1
ATOM 5290 C CA . ASP A 1 684 ? 10.421 6.252 21.276 1.00 73.44 684 ASP A CA 1
ATOM 5291 C C . ASP A 1 684 ? 10.569 7.296 20.151 1.00 73.44 684 ASP A C 1
ATOM 5293 O O . ASP A 1 684 ? 11.029 8.416 20.389 1.00 73.44 684 ASP A O 1
ATOM 5297 N N . CYS A 1 685 ? 10.201 6.954 18.909 1.00 68.69 685 CYS A N 1
ATOM 5298 C CA . CYS A 1 685 ? 10.278 7.873 17.763 1.00 68.69 685 CYS A CA 1
ATOM 5299 C C . CYS A 1 685 ? 9.443 9.153 17.912 1.00 68.69 685 CYS A C 1
ATOM 5301 O O . CYS A 1 685 ? 9.686 10.133 17.207 1.00 68.69 685 CYS A O 1
ATOM 5303 N N . LEU A 1 686 ? 8.472 9.172 18.827 1.00 69.44 686 LEU A N 1
ATOM 5304 C CA . LEU A 1 686 ? 7.638 10.331 19.111 1.00 69.44 686 LEU A CA 1
ATOM 5305 C C . LEU A 1 686 ? 8.133 11.112 20.338 1.00 69.44 686 LEU A C 1
ATOM 5307 O O . LEU A 1 686 ? 7.440 12.033 20.758 1.00 69.44 686 LEU A O 1
ATOM 5311 N N . GLY A 1 687 ? 9.301 10.800 20.902 1.00 77.12 687 GLY A N 1
ATOM 5312 C CA . GLY A 1 687 ? 9.855 11.462 22.087 1.00 77.12 687 GLY A CA 1
ATOM 5313 C C . GLY A 1 687 ? 9.549 10.702 23.377 1.00 77.12 687 GLY A C 1
ATOM 5314 O O . GLY A 1 687 ? 9.484 9.471 23.380 1.00 77.12 687 GLY A O 1
ATOM 5315 N N . LEU A 1 688 ? 9.384 11.418 24.496 1.00 83.50 688 LEU A N 1
ATOM 5316 C CA . LEU A 1 688 ? 9.144 10.787 25.798 1.00 83.50 688 LEU A CA 1
ATOM 5317 C C . LEU A 1 688 ? 7.832 9.986 25.771 1.00 83.50 688 LEU A C 1
ATOM 5319 O O . LEU A 1 688 ? 6.777 10.510 25.401 1.00 83.50 688 LEU A O 1
ATOM 5323 N N . LYS A 1 689 ? 7.908 8.702 26.124 1.00 84.69 689 LYS A N 1
ATOM 5324 C CA . LYS A 1 689 ? 6.778 7.764 26.147 1.00 84.69 689 LYS A CA 1
ATOM 5325 C C . LYS A 1 689 ? 6.301 7.507 27.571 1.00 84.69 689 LYS A C 1
ATOM 5327 O O . LYS A 1 689 ? 5.095 7.495 27.807 1.00 84.69 689 LYS A O 1
ATOM 5332 N N . GLU A 1 690 ? 7.235 7.298 28.495 1.00 89.50 690 GLU A N 1
ATOM 5333 C CA . GLU A 1 690 ? 6.937 6.942 29.883 1.00 89.50 690 GLU A CA 1
ATOM 5334 C C . GLU A 1 690 ? 8.044 7.400 30.844 1.00 89.50 690 GLU A C 1
ATOM 5336 O O . GLU A 1 690 ? 9.220 7.426 30.476 1.00 89.50 690 GLU A O 1
ATOM 5341 N N . ILE A 1 691 ? 7.652 7.737 32.074 1.00 89.50 691 ILE A N 1
ATOM 5342 C CA . ILE A 1 691 ? 8.518 8.071 33.211 1.00 89.50 691 ILE A CA 1
ATOM 5343 C C . ILE A 1 691 ? 8.120 7.177 34.373 1.00 89.50 691 ILE A C 1
ATOM 5345 O O . ILE A 1 691 ? 6.931 7.050 34.670 1.00 89.50 691 ILE A O 1
ATOM 5349 N N . GLN A 1 692 ? 9.107 6.580 35.032 1.00 89.50 692 GLN A N 1
ATOM 5350 C CA . GLN A 1 692 ? 8.905 5.721 36.193 1.00 89.50 692 GLN A CA 1
ATOM 5351 C C . GLN A 1 692 ? 9.966 6.005 37.248 1.00 89.50 692 GLN A C 1
ATOM 5353 O O . GLN A 1 692 ? 11.160 5.982 36.947 1.00 89.50 692 GLN A O 1
ATOM 5358 N N . ARG A 1 693 ? 9.540 6.209 38.493 1.00 87.75 693 ARG A N 1
ATOM 5359 C CA . ARG A 1 693 ? 10.434 6.240 39.652 1.00 87.75 693 ARG A CA 1
ATOM 5360 C C . ARG A 1 693 ? 10.581 4.831 40.235 1.00 87.75 693 ARG A C 1
ATOM 5362 O O . ARG A 1 693 ? 9.590 4.168 40.524 1.00 87.75 693 ARG A O 1
ATOM 5369 N N . LEU A 1 694 ? 11.819 4.370 40.382 1.00 85.31 694 LEU A N 1
ATOM 5370 C CA . LEU A 1 694 ? 12.193 3.044 40.875 1.00 85.31 694 LEU A CA 1
ATOM 5371 C C . LEU A 1 694 ? 12.965 3.182 42.192 1.00 85.31 694 LEU A C 1
ATOM 5373 O O . LEU A 1 694 ? 13.863 4.017 42.284 1.00 85.31 694 LEU A O 1
ATOM 5377 N N . GLN A 1 695 ? 12.647 2.344 43.181 1.00 81.75 695 GLN A N 1
ATOM 5378 C CA . GLN A 1 695 ? 13.337 2.335 44.481 1.00 81.75 695 GLN A CA 1
ATOM 5379 C C . GLN A 1 695 ? 14.695 1.614 44.435 1.00 81.75 695 GLN A C 1
ATOM 5381 O O . GLN A 1 695 ? 15.600 1.922 45.198 1.00 81.75 695 GLN A O 1
ATOM 5386 N N . VAL A 1 696 ? 14.863 0.652 43.522 1.00 76.38 696 VAL A N 1
ATOM 5387 C CA . VAL A 1 696 ? 16.098 -0.133 43.363 1.00 76.38 696 VAL A CA 1
ATOM 5388 C C . VAL A 1 696 ? 16.454 -0.219 41.880 1.00 76.38 696 VAL A C 1
ATOM 5390 O O . VAL A 1 696 ? 15.572 -0.178 41.018 1.00 76.38 696 VAL A O 1
ATOM 5393 N N . TRP A 1 697 ? 17.751 -0.328 41.569 1.00 73.50 697 TRP A N 1
ATOM 5394 C CA . TRP A 1 697 ? 18.212 -0.592 40.205 1.00 73.50 697 TRP A CA 1
ATOM 5395 C C . TRP A 1 697 ? 17.648 -1.936 39.722 1.00 73.50 697 TRP A C 1
ATOM 5397 O O . TRP A 1 697 ? 17.854 -2.938 40.409 1.00 73.50 697 TRP A O 1
ATOM 5407 N N . PRO A 1 698 ? 16.941 -1.982 38.582 1.00 70.38 698 PRO A N 1
ATOM 5408 C CA . PRO A 1 698 ? 16.279 -3.202 38.142 1.00 70.38 698 PRO A CA 1
ATOM 5409 C C . PRO A 1 698 ? 17.299 -4.266 37.713 1.00 70.38 698 PRO A C 1
ATOM 5411 O O . PRO A 1 698 ? 18.359 -3.932 37.179 1.00 70.38 698 PRO A O 1
ATOM 5414 N N . GLU A 1 699 ? 16.966 -5.543 37.918 1.00 72.25 699 GLU A N 1
ATOM 5415 C CA . GLU A 1 699 ? 17.773 -6.670 37.432 1.00 72.25 699 GLU A CA 1
ATOM 5416 C C . GLU A 1 699 ? 17.946 -6.608 35.909 1.00 72.25 699 GLU A C 1
ATOM 5418 O O . GLU A 1 699 ? 17.064 -6.108 35.194 1.00 72.25 699 GLU A O 1
ATOM 5423 N N . TYR A 1 700 ? 19.096 -7.088 35.419 1.00 72.31 700 TYR A N 1
ATOM 5424 C CA . TYR A 1 700 ? 19.401 -7.091 33.992 1.00 72.31 700 TYR A CA 1
ATOM 5425 C C . TYR A 1 700 ? 18.322 -7.853 33.222 1.00 72.31 700 TYR A C 1
ATOM 5427 O O . TYR A 1 700 ? 17.967 -8.981 33.553 1.00 72.31 700 TYR A O 1
ATOM 5435 N N . ASN A 1 701 ? 17.795 -7.214 32.182 1.00 72.56 701 ASN A N 1
ATOM 5436 C CA . ASN A 1 701 ? 16.787 -7.803 31.323 1.00 72.56 701 ASN A CA 1
ATOM 5437 C C . ASN A 1 701 ? 17.383 -8.002 29.929 1.00 72.56 701 ASN A C 1
ATOM 5439 O O . ASN A 1 701 ? 17.702 -7.030 29.242 1.00 72.56 701 ASN A O 1
ATOM 5443 N N . HIS A 1 702 ? 17.490 -9.265 29.516 1.00 67.31 702 HIS A N 1
ATOM 5444 C CA . HIS A 1 702 ? 18.003 -9.672 28.206 1.00 67.31 702 HIS A CA 1
ATOM 5445 C C . HIS A 1 702 ? 17.053 -9.294 27.049 1.00 67.31 702 HIS A C 1
ATOM 5447 O O . HIS A 1 702 ? 17.443 -9.323 25.879 1.00 67.31 702 HIS A O 1
ATOM 5453 N N . ILE A 1 703 ? 15.801 -8.919 27.351 1.00 68.00 703 ILE A N 1
ATOM 5454 C CA . ILE A 1 703 ? 14.807 -8.495 26.362 1.00 68.00 703 ILE A CA 1
ATOM 5455 C C . ILE A 1 703 ? 15.133 -7.078 25.886 1.00 68.00 703 ILE A C 1
ATOM 5457 O O . ILE A 1 703 ? 14.973 -6.084 26.601 1.00 68.00 703 ILE A O 1
ATOM 5461 N N . ARG A 1 704 ? 15.560 -7.001 24.627 1.00 71.25 704 ARG A N 1
ATOM 5462 C CA . ARG A 1 704 ? 15.912 -5.764 23.928 1.00 71.25 704 ARG A CA 1
ATOM 5463 C C . ARG A 1 704 ? 14.695 -5.162 23.240 1.00 71.25 704 ARG A C 1
ATOM 5465 O O . ARG A 1 704 ? 13.864 -5.875 22.678 1.00 71.25 704 ARG A O 1
ATOM 5472 N N . SER A 1 705 ? 14.627 -3.837 23.232 1.00 71.00 705 SER A N 1
ATOM 5473 C CA . SER A 1 705 ? 13.646 -3.090 22.460 1.00 71.00 705 SER A CA 1
ATOM 5474 C C . SER A 1 705 ? 14.272 -2.511 21.196 1.00 71.00 705 SER A C 1
ATOM 5476 O O . SER A 1 705 ? 15.261 -1.782 21.239 1.00 71.00 705 SER A O 1
ATOM 5478 N N . ASN A 1 706 ? 13.636 -2.789 20.059 1.00 62.53 706 ASN A N 1
ATOM 5479 C CA . ASN A 1 706 ? 13.968 -2.159 18.779 1.00 62.53 706 ASN A CA 1
ATOM 5480 C C . ASN A 1 706 ? 13.214 -0.833 18.568 1.00 62.53 706 ASN A C 1
ATOM 5482 O O . ASN A 1 706 ? 13.515 -0.091 17.639 1.00 62.53 706 ASN A O 1
ATOM 5486 N N . THR A 1 707 ? 12.230 -0.525 19.421 1.00 64.25 707 THR A N 1
ATOM 5487 C CA . THR A 1 707 ? 11.300 0.608 19.254 1.00 64.25 707 THR A CA 1
ATOM 5488 C C . THR A 1 707 ? 11.307 1.582 20.427 1.00 64.25 707 THR A C 1
ATOM 5490 O O . THR A 1 707 ? 10.754 2.676 20.321 1.00 64.25 707 THR A O 1
ATOM 5493 N N . CYS A 1 708 ? 11.958 1.236 21.539 1.00 76.44 708 CYS A N 1
ATOM 5494 C CA . CYS A 1 708 ? 12.191 2.135 22.665 1.00 76.44 708 CYS A CA 1
ATOM 5495 C C . CYS A 1 708 ? 13.673 2.176 23.062 1.00 76.44 708 CYS A C 1
ATOM 5497 O O . CYS A 1 708 ? 14.395 1.191 22.936 1.00 76.44 708 CYS A O 1
ATOM 5499 N N . ALA A 1 709 ? 14.108 3.327 23.564 1.00 76.94 709 ALA A N 1
ATOM 5500 C CA . ALA A 1 709 ? 15.367 3.491 24.272 1.00 76.94 709 ALA A CA 1
ATOM 5501 C C . ALA A 1 709 ? 15.089 3.897 25.717 1.00 76.94 709 ALA A C 1
ATOM 5503 O O . ALA A 1 709 ? 14.096 4.574 26.007 1.00 76.94 709 ALA A O 1
ATOM 5504 N N . TYR A 1 710 ? 15.993 3.507 26.604 1.00 81.00 710 TYR A N 1
ATOM 5505 C CA . TYR A 1 710 ? 15.862 3.722 28.036 1.00 81.00 710 TYR A CA 1
ATOM 5506 C C . TYR A 1 710 ? 17.008 4.588 28.546 1.00 81.00 710 TYR A C 1
ATOM 5508 O O . TYR A 1 710 ? 18.156 4.415 28.129 1.00 81.00 710 TYR A O 1
ATOM 5516 N N . VAL A 1 711 ? 16.680 5.522 29.437 1.00 79.69 711 VAL A N 1
ATOM 5517 C CA . VAL A 1 711 ? 17.643 6.393 30.125 1.00 79.69 711 VAL A CA 1
ATOM 5518 C C . VAL A 1 711 ? 17.322 6.381 31.610 1.00 79.69 711 VAL A C 1
ATOM 5520 O O . VAL A 1 711 ? 16.163 6.543 31.987 1.00 79.69 711 VAL A O 1
ATOM 5523 N N . SER A 1 712 ? 18.341 6.228 32.447 1.00 80.00 712 SER A N 1
ATOM 5524 C CA . SER A 1 712 ? 18.198 6.255 33.903 1.00 80.00 712 SER A CA 1
ATOM 5525 C C . SER A 1 712 ? 18.839 7.514 34.477 1.00 80.00 712 SER A C 1
ATOM 5527 O O . SER A 1 712 ? 19.972 7.849 34.137 1.00 80.00 712 SER A O 1
ATOM 5529 N N . PHE A 1 713 ? 18.116 8.192 35.360 1.00 78.50 713 PHE A N 1
ATOM 5530 C CA . PHE A 1 713 ? 18.549 9.373 36.096 1.00 78.50 713 PHE A CA 1
ATOM 5531 C C . PHE A 1 713 ? 18.748 8.988 37.553 1.00 78.50 713 PHE A C 1
ATOM 5533 O O . PHE A 1 713 ? 17.860 8.410 38.183 1.00 78.50 713 PHE A O 1
ATOM 5540 N N . THR A 1 714 ? 19.904 9.343 38.102 1.00 78.44 714 THR A N 1
ATOM 5541 C CA . THR A 1 714 ? 20.113 9.288 39.552 1.00 78.44 714 THR A CA 1
ATOM 5542 C C . THR A 1 714 ? 19.245 10.339 40.248 1.00 78.44 714 THR A C 1
ATOM 5544 O O . THR A 1 714 ? 18.874 11.345 39.638 1.00 78.44 714 THR A O 1
ATOM 5547 N N . GLN A 1 715 ? 18.964 10.155 41.539 1.00 80.75 715 GLN A N 1
ATOM 5548 C CA . GLN A 1 715 ? 18.239 11.140 42.350 1.00 80.75 715 GLN A CA 1
ATOM 5549 C C . GLN A 1 715 ? 18.819 12.561 42.230 1.00 80.75 715 GLN A C 1
ATOM 5551 O O . GLN A 1 715 ? 18.069 13.513 42.036 1.00 80.75 715 GLN A O 1
ATOM 5556 N N . GLY A 1 716 ? 20.149 12.718 42.247 1.00 77.62 716 GLY A N 1
ATOM 5557 C CA . GLY A 1 716 ? 20.791 14.031 42.087 1.00 77.62 716 GLY A CA 1
ATOM 5558 C C . GLY A 1 716 ? 20.512 14.686 40.727 1.00 77.62 716 GLY A C 1
ATOM 5559 O O . GLY A 1 716 ? 20.236 15.886 40.655 1.00 77.62 716 GLY A O 1
ATOM 5560 N N . GLN A 1 717 ? 20.516 13.896 39.648 1.00 77.88 717 GLN A N 1
ATOM 5561 C CA . GLN A 1 717 ? 20.168 14.375 38.304 1.00 77.88 717 GLN A CA 1
ATOM 5562 C C . GLN A 1 717 ? 18.671 14.697 38.185 1.00 77.88 717 GLN A C 1
ATOM 5564 O O . GLN A 1 717 ? 18.305 15.678 37.539 1.00 77.88 717 GLN A O 1
ATOM 5569 N N . ALA A 1 718 ? 17.801 13.908 38.821 1.00 81.81 718 ALA A N 1
ATOM 5570 C CA . ALA A 1 718 ? 16.361 14.153 38.834 1.00 81.81 718 ALA A CA 1
ATOM 5571 C C . ALA A 1 718 ? 15.997 15.426 39.620 1.00 81.81 718 ALA A C 1
ATOM 5573 O O . ALA A 1 718 ? 15.190 16.216 39.140 1.00 81.81 718 ALA A O 1
ATOM 5574 N N . ASN A 1 719 ? 16.639 15.676 40.767 1.00 81.38 719 ASN A N 1
ATOM 5575 C CA . ASN A 1 719 ? 16.402 16.863 41.607 1.00 81.38 719 ASN A CA 1
ATOM 5576 C C . ASN A 1 719 ? 16.740 18.185 40.908 1.00 81.38 719 ASN A C 1
ATOM 5578 O O . ASN A 1 719 ? 16.212 19.236 41.254 1.00 81.38 719 ASN A O 1
ATOM 5582 N N . SER A 1 720 ? 17.649 18.134 39.941 1.00 78.25 720 SER A N 1
ATOM 5583 C CA . SER A 1 720 ? 18.139 19.298 39.207 1.00 78.25 720 SER A CA 1
ATOM 5584 C C . SER A 1 720 ? 17.495 19.452 37.829 1.00 78.25 720 SER A C 1
ATOM 5586 O O . SER A 1 720 ? 17.797 20.412 37.131 1.00 78.25 720 SER A O 1
ATOM 5588 N N . SER A 1 721 ? 16.601 18.542 37.438 1.00 83.38 721 SER A N 1
ATOM 5589 C CA . SER A 1 721 ? 15.898 18.584 36.154 1.00 83.38 721 SER A CA 1
ATOM 5590 C C . SER A 1 721 ? 14.433 18.953 36.361 1.00 83.38 721 SER A C 1
ATOM 5592 O O . SER A 1 721 ? 13.799 18.501 37.313 1.00 83.38 721 SER A O 1
ATOM 5594 N N . PHE A 1 722 ? 13.872 19.723 35.436 1.00 84.31 722 PHE A N 1
ATOM 5595 C CA . PHE A 1 722 ? 12.451 20.058 35.418 1.00 84.31 722 PHE A CA 1
ATOM 5596 C C . PHE A 1 722 ? 11.770 19.392 34.235 1.00 84.31 722 PHE A C 1
ATOM 5598 O O . PHE A 1 722 ? 12.408 19.063 33.236 1.00 84.31 722 PHE A O 1
ATOM 5605 N N . ILE A 1 723 ? 10.467 19.185 34.340 1.00 85.12 723 ILE A N 1
ATOM 5606 C CA . ILE A 1 723 ? 9.662 18.599 33.283 1.00 85.12 723 ILE A CA 1
ATOM 5607 C C . ILE A 1 723 ? 8.375 19.382 33.088 1.00 85.12 723 ILE A C 1
ATOM 5609 O O . ILE A 1 723 ? 7.687 19.728 34.044 1.00 85.12 723 ILE A O 1
ATOM 5613 N N . SER A 1 724 ? 8.074 19.641 31.826 1.00 84.75 724 SER A N 1
ATOM 5614 C CA . SER A 1 724 ? 6.947 20.434 31.366 1.00 84.75 724 SER A CA 1
ATOM 5615 C C . SER A 1 724 ? 6.064 19.564 30.474 1.00 84.75 724 SER A C 1
ATOM 5617 O O . SER A 1 724 ? 6.576 18.828 29.629 1.00 84.75 724 SER A O 1
ATOM 5619 N N . SER A 1 725 ? 4.742 19.616 30.655 1.00 79.62 725 SER A N 1
ATOM 5620 C CA . SER A 1 725 ? 3.769 18.839 29.866 1.00 79.62 725 SER A CA 1
ATOM 5621 C C . SER A 1 725 ? 2.830 19.756 29.084 1.00 79.62 725 SER A C 1
ATOM 5623 O O . SER A 1 725 ? 2.363 20.762 29.615 1.00 79.62 725 SER A O 1
ATOM 5625 N N . LYS A 1 726 ? 2.566 19.423 27.815 1.00 76.62 726 LYS A N 1
ATOM 5626 C CA . LYS A 1 726 ? 1.700 20.181 26.898 1.00 76.62 726 LYS A CA 1
ATOM 5627 C C . LYS A 1 726 ? 1.158 19.258 25.806 1.00 76.62 726 LYS A C 1
ATOM 5629 O O . LYS A 1 726 ? 1.897 18.444 25.254 1.00 76.62 726 LYS A O 1
ATOM 5634 N N . PHE A 1 727 ? -0.140 19.349 25.504 1.00 72.06 727 PHE A N 1
ATOM 5635 C CA . PHE A 1 727 ? -0.835 18.504 24.513 1.00 72.06 727 PHE A CA 1
ATOM 5636 C C . PHE A 1 727 ? -0.571 16.989 24.675 1.00 72.06 727 PHE A C 1
ATOM 5638 O O . PHE A 1 727 ? -0.387 16.269 23.697 1.00 72.06 727 PHE A O 1
ATOM 5645 N N . GLY A 1 728 ? -0.490 16.495 25.916 1.00 72.19 728 GLY A N 1
ATOM 5646 C CA . GLY A 1 728 ? -0.224 15.077 26.201 1.00 72.19 728 GLY A CA 1
ATOM 5647 C C . GLY A 1 728 ? 1.202 14.610 25.877 1.00 72.19 728 GLY A C 1
ATOM 5648 O O . GLY A 1 728 ? 1.459 13.404 25.876 1.00 72.19 728 GLY A O 1
ATOM 5649 N N . ARG A 1 729 ? 2.128 15.538 25.607 1.00 80.19 729 ARG A N 1
ATOM 5650 C CA . ARG A 1 729 ? 3.573 15.311 25.460 1.00 80.19 729 ARG A CA 1
ATOM 5651 C C . ARG A 1 729 ? 4.311 15.964 26.622 1.00 80.19 729 ARG A C 1
ATOM 5653 O O . ARG A 1 729 ? 3.780 16.873 27.247 1.00 80.19 729 ARG A O 1
ATOM 5660 N N . ALA A 1 730 ? 5.535 15.521 26.878 1.00 82.06 730 ALA A N 1
ATOM 5661 C CA . ALA A 1 730 ? 6.377 16.084 27.921 1.00 82.06 730 ALA A CA 1
ATOM 5662 C C . ALA A 1 730 ? 7.782 16.399 27.398 1.00 82.06 730 ALA A C 1
ATOM 5664 O O . ALA A 1 730 ? 8.300 15.703 26.519 1.00 82.06 730 ALA A O 1
ATOM 5665 N N . PHE A 1 731 ? 8.372 17.450 27.954 1.00 84.81 731 PHE A N 1
ATOM 5666 C CA . PHE A 1 731 ? 9.698 17.961 27.641 1.00 84.81 731 PHE A CA 1
ATOM 5667 C C . PHE A 1 731 ? 10.452 18.247 28.937 1.00 84.81 731 PHE A C 1
ATOM 5669 O O . PHE A 1 731 ? 9.924 18.870 29.852 1.00 84.81 731 PHE A O 1
ATOM 5676 N N . ILE A 1 732 ? 11.685 17.770 29.019 1.00 80.75 732 ILE A N 1
ATOM 5677 C CA . ILE A 1 732 ? 12.566 17.890 30.171 1.00 80.75 732 ILE A CA 1
ATOM 5678 C C . ILE A 1 732 ? 13.506 19.070 29.945 1.00 80.75 732 ILE A C 1
ATOM 5680 O O . ILE A 1 732 ? 14.325 19.102 29.025 1.00 80.75 732 ILE A O 1
ATOM 5684 N N . GLU A 1 733 ? 13.425 20.035 30.842 1.00 77.56 733 GLU A N 1
ATOM 5685 C CA . GLU A 1 733 ? 14.388 21.111 30.963 1.00 77.56 733 GLU A CA 1
ATOM 5686 C C . GLU A 1 733 ? 15.509 20.641 31.887 1.00 77.56 733 GLU A C 1
ATOM 5688 O O . GLU A 1 733 ? 15.339 20.519 33.101 1.00 77.56 733 GLU A O 1
ATOM 5693 N N . ASN A 1 734 ? 16.667 20.348 31.305 1.00 67.31 734 ASN A N 1
ATOM 5694 C CA . ASN A 1 734 ? 17.818 19.875 32.055 1.00 67.31 734 ASN A CA 1
ATOM 5695 C C . ASN A 1 734 ? 18.948 20.916 32.031 1.00 67.31 734 ASN A C 1
ATOM 5697 O O . ASN A 1 734 ? 19.346 21.329 30.937 1.00 67.31 734 ASN A O 1
ATOM 5701 N N . PRO A 1 735 ? 19.479 21.342 33.190 1.00 53.41 735 PRO A N 1
ATOM 5702 C CA . PRO A 1 735 ? 20.638 22.227 33.254 1.00 53.41 735 PRO A CA 1
ATOM 5703 C C . PRO A 1 735 ? 21.978 21.504 33.032 1.00 53.41 735 PRO A C 1
ATOM 5705 O O . PRO A 1 735 ? 22.992 22.174 32.837 1.00 53.41 735 PRO A O 1
ATOM 5708 N N . HIS A 1 736 ? 22.008 20.167 33.062 1.00 55.66 736 HIS A N 1
ATOM 5709 C CA . HIS A 1 736 ? 23.228 19.368 32.924 1.00 55.66 736 HIS A CA 1
ATOM 5710 C C . HIS A 1 736 ? 23.599 19.076 31.479 1.00 55.66 736 HIS A C 1
ATOM 5712 O O . HIS A 1 736 ? 22.780 19.082 30.558 1.00 55.66 736 HIS A O 1
ATOM 5718 N N . ASP A 1 737 ? 24.876 18.763 31.292 1.00 56.03 737 ASP A N 1
ATOM 5719 C CA . ASP A 1 737 ? 25.388 18.345 30.007 1.00 56.03 737 ASP A CA 1
ATOM 5720 C C . ASP A 1 737 ? 24.830 16.976 29.608 1.00 56.03 737 ASP A C 1
ATOM 5722 O O . ASP A 1 737 ? 25.109 15.949 30.223 1.00 56.03 737 ASP A O 1
ATOM 5726 N N . SER A 1 738 ? 24.086 16.949 28.507 1.00 53.62 738 SER A N 1
ATOM 5727 C CA . SER A 1 738 ? 23.537 15.719 27.932 1.00 53.62 738 SER A CA 1
ATOM 5728 C C . SER A 1 738 ? 24.568 14.631 27.586 1.00 53.62 738 SER A C 1
ATOM 5730 O O . SER A 1 738 ? 24.177 13.500 27.298 1.00 53.62 738 SER A O 1
ATOM 5732 N N . ARG A 1 739 ? 25.873 14.949 27.608 1.00 52.72 739 ARG A N 1
ATOM 5733 C CA . ARG A 1 739 ? 26.978 13.981 27.504 1.00 52.72 739 ARG A CA 1
ATOM 5734 C C . ARG A 1 739 ? 26.968 12.912 28.605 1.00 52.72 739 ARG A C 1
ATOM 5736 O O . ARG A 1 739 ? 27.581 11.869 28.397 1.00 52.72 739 ARG A O 1
ATOM 5743 N N . ASP A 1 740 ? 26.281 13.149 29.723 1.00 53.50 740 ASP A N 1
ATOM 5744 C CA . ASP A 1 740 ? 26.177 12.192 30.833 1.00 53.50 740 ASP A CA 1
ATOM 5745 C C . ASP A 1 740 ? 25.014 11.193 30.688 1.00 53.50 740 ASP A C 1
ATOM 5747 O O . ASP A 1 740 ? 24.912 10.251 31.476 1.00 53.50 740 ASP A O 1
ATOM 5751 N N . PHE A 1 741 ? 24.136 11.356 29.691 1.00 64.56 741 PHE A N 1
ATOM 5752 C CA . PHE A 1 741 ? 23.057 10.395 29.449 1.00 64.56 741 PHE A CA 1
ATOM 5753 C C . PHE A 1 741 ? 23.580 9.163 28.719 1.00 64.56 741 PHE A C 1
ATOM 5755 O O . PHE A 1 741 ? 24.532 9.234 27.952 1.00 64.56 741 PHE A O 1
ATOM 5762 N N . GLN A 1 742 ? 22.956 8.013 28.951 1.00 67.94 742 GLN A N 1
ATOM 5763 C CA . GLN A 1 742 ? 23.317 6.765 28.287 1.00 67.94 742 GLN A CA 1
ATOM 5764 C C . GLN A 1 742 ? 22.045 6.088 27.814 1.00 67.94 742 GLN A C 1
ATOM 5766 O O . GLN A 1 742 ? 21.201 5.699 28.620 1.00 67.94 742 GLN A O 1
ATOM 5771 N N . PHE A 1 743 ? 21.897 5.986 26.498 1.00 71.69 743 PHE A N 1
ATOM 5772 C CA . PHE A 1 743 ? 20.747 5.335 25.889 1.00 71.69 743 PHE A CA 1
ATOM 5773 C C . PHE A 1 743 ? 21.028 3.857 25.758 1.00 71.69 743 PHE A C 1
ATOM 5775 O O . PHE A 1 743 ? 21.966 3.473 25.057 1.00 71.69 743 PHE A O 1
ATOM 5782 N N . CYS A 1 744 ? 20.183 3.050 26.379 1.00 74.31 744 CYS A N 1
ATOM 5783 C CA . CYS A 1 744 ? 20.258 1.601 26.286 1.00 74.31 744 CYS A CA 1
ATOM 5784 C C . CYS A 1 744 ? 19.052 1.069 25.510 1.00 74.31 744 CYS A C 1
ATOM 5786 O O . CYS A 1 744 ? 17.968 1.661 25.533 1.00 74.31 744 CYS A O 1
ATOM 5788 N N . ASP A 1 745 ? 19.248 -0.036 24.798 1.00 74.81 745 ASP A N 1
ATOM 5789 C CA . ASP A 1 745 ? 18.183 -0.799 24.141 1.00 74.81 745 ASP A CA 1
ATOM 5790 C C . ASP A 1 745 ? 17.469 -1.765 25.101 1.00 74.81 745 ASP A C 1
ATOM 5792 O O . ASP A 1 745 ? 16.428 -2.315 24.749 1.00 74.81 745 ASP A O 1
ATO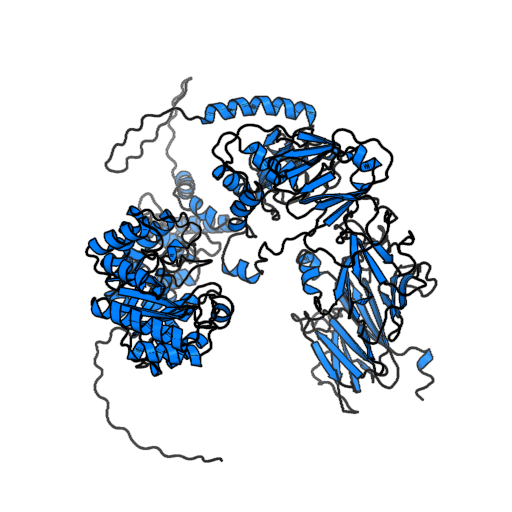M 5796 N N . THR A 1 746 ? 17.973 -1.926 26.327 1.00 76.88 746 THR A N 1
ATOM 5797 C CA . THR A 1 746 ? 17.334 -2.702 27.394 1.00 76.88 746 THR A CA 1
ATOM 5798 C C . THR A 1 746 ? 16.777 -1.794 28.500 1.00 76.88 746 THR A C 1
ATOM 5800 O O . THR A 1 746 ? 17.382 -0.769 28.830 1.00 76.88 746 THR A O 1
ATOM 5803 N N . PRO A 1 747 ? 15.632 -2.156 29.114 1.00 76.31 747 PRO A N 1
ATOM 5804 C CA . PRO A 1 747 ? 15.013 -1.391 30.205 1.00 76.31 747 PRO A CA 1
ATOM 5805 C C . PRO A 1 747 ? 15.805 -1.425 31.519 1.00 76.31 747 PRO A C 1
ATOM 5807 O O . PRO A 1 747 ? 15.525 -0.625 32.417 1.00 76.31 747 PRO A O 1
ATOM 5810 N N . SER A 1 748 ? 16.766 -2.344 31.605 1.00 75.75 748 SER A N 1
ATOM 5811 C CA . SER A 1 748 ? 17.740 -2.501 32.680 1.00 75.75 748 SER A CA 1
ATOM 5812 C C . SER A 1 748 ? 19.085 -2.799 32.012 1.00 75.75 748 SER A C 1
ATOM 5814 O O . SER A 1 748 ? 19.250 -3.904 31.488 1.00 75.75 748 SER A O 1
ATOM 5816 N N . PRO A 1 749 ? 20.026 -1.848 31.913 1.00 67.81 749 PRO A N 1
ATOM 5817 C CA . PRO A 1 749 ? 21.325 -2.128 31.313 1.00 67.81 749 PRO A CA 1
ATOM 5818 C C . PRO A 1 749 ? 22.162 -3.034 32.230 1.00 67.81 749 PRO A C 1
ATOM 5820 O O . PRO A 1 749 ? 21.983 -2.994 33.450 1.00 67.81 749 PRO A O 1
ATOM 5823 N N . PRO A 1 750 ? 23.070 -3.844 31.655 1.00 60.81 750 PRO A N 1
ATOM 5824 C CA . PRO A 1 750 ? 23.770 -4.902 32.382 1.00 60.81 750 PRO A CA 1
ATOM 5825 C C . PRO A 1 750 ? 24.766 -4.386 33.427 1.00 60.81 750 PRO A C 1
ATOM 5827 O O . PRO A 1 750 ? 25.159 -5.153 34.291 1.00 60.81 750 PRO A O 1
ATOM 5830 N N . VAL A 1 751 ? 25.158 -3.106 33.382 1.00 61.06 751 VAL A N 1
ATOM 5831 C CA . VAL A 1 751 ? 26.139 -2.525 34.312 1.00 61.06 751 VAL A CA 1
ATOM 5832 C C . VAL A 1 751 ? 25.556 -1.295 35.001 1.00 61.06 751 VAL A C 1
ATOM 5834 O O . VAL A 1 751 ? 25.057 -0.370 34.345 1.00 61.06 751 VAL A O 1
ATOM 5837 N N . ARG A 1 752 ? 25.645 -1.257 36.336 1.00 55.31 752 ARG A N 1
ATOM 5838 C CA . ARG A 1 752 ? 25.301 -0.075 37.140 1.00 55.31 752 ARG A CA 1
ATOM 5839 C C . ARG A 1 752 ? 26.259 1.067 36.800 1.00 55.31 752 ARG A C 1
ATOM 5841 O O . ARG A 1 752 ? 27.458 0.957 37.006 1.00 55.31 752 ARG A O 1
ATOM 5848 N N . GLY A 1 753 ? 25.730 2.179 36.291 1.00 52.53 753 GLY A N 1
ATOM 5849 C CA . GLY A 1 753 ? 26.532 3.381 36.042 1.00 52.53 753 GLY A CA 1
ATOM 5850 C C . GLY A 1 753 ? 27.628 3.219 34.980 1.00 52.53 753 GLY A C 1
ATOM 5851 O O . GLY A 1 753 ? 28.670 3.845 35.130 1.00 52.53 753 GLY A O 1
ATOM 5852 N N . LEU A 1 754 ? 27.390 2.411 33.935 1.00 53.12 754 LEU A N 1
ATOM 5853 C CA . LEU A 1 754 ? 28.286 2.075 32.811 1.00 53.12 754 LEU A CA 1
ATOM 5854 C C . LEU A 1 754 ? 29.143 3.260 32.289 1.00 53.12 754 LEU A C 1
ATOM 5856 O O . LEU A 1 754 ? 28.832 3.883 31.279 1.00 53.12 754 LEU A O 1
ATOM 5860 N N . LYS A 1 755 ? 30.266 3.599 32.929 1.00 48.88 755 LYS A N 1
ATOM 5861 C CA . LYS A 1 755 ? 31.177 4.668 32.478 1.00 48.88 755 LYS A CA 1
ATOM 5862 C C . LYS A 1 755 ? 32.153 4.125 31.434 1.00 48.88 755 LYS A C 1
ATOM 5864 O O . LYS A 1 755 ? 33.312 3.862 31.727 1.00 48.88 755 LYS A O 1
ATOM 5869 N N . MET A 1 756 ? 31.698 3.980 30.191 1.00 46.62 756 MET A N 1
ATOM 5870 C CA . MET A 1 756 ? 32.578 3.624 29.071 1.00 46.62 756 MET A CA 1
ATOM 5871 C C . MET A 1 756 ? 33.651 4.711 28.869 1.00 46.62 756 MET A C 1
ATOM 5873 O O . MET A 1 756 ? 33.336 5.843 28.489 1.00 46.62 756 MET A O 1
ATOM 5877 N N . LEU A 1 757 ? 34.920 4.377 29.133 1.00 42.44 757 LEU A N 1
ATOM 5878 C CA . LEU A 1 757 ? 36.084 5.222 28.852 1.00 42.44 757 LEU A CA 1
ATOM 5879 C C . LEU A 1 757 ? 36.955 4.636 27.719 1.00 42.44 757 LEU A C 1
ATOM 5881 O O . LEU A 1 757 ? 36.993 3.423 27.539 1.00 42.44 757 LEU A O 1
ATOM 5885 N N . PRO A 1 758 ? 37.662 5.493 26.954 1.00 41.38 758 PRO A N 1
ATOM 5886 C CA . PRO A 1 758 ? 37.698 6.937 27.115 1.00 41.38 758 PRO A CA 1
ATOM 5887 C C . PRO A 1 758 ? 36.463 7.575 26.489 1.00 41.38 758 PRO A C 1
ATOM 5889 O O . PRO A 1 758 ? 36.104 7.264 25.351 1.00 41.38 758 PRO A O 1
ATOM 5892 N N . ARG A 1 759 ? 35.869 8.520 27.233 1.00 41.12 759 ARG A N 1
ATOM 5893 C CA . ARG A 1 759 ? 34.889 9.483 26.726 1.00 41.12 759 ARG A CA 1
ATOM 5894 C C . ARG A 1 759 ? 35.354 9.893 25.334 1.00 41.12 759 ARG A C 1
ATOM 5896 O O . ARG A 1 759 ? 36.486 10.375 25.214 1.00 41.12 759 ARG A O 1
ATOM 5903 N N . PRO A 1 760 ? 34.562 9.681 24.275 1.00 41.59 760 PRO A N 1
ATOM 5904 C CA . PRO A 1 760 ? 34.962 10.211 22.994 1.00 41.59 760 PRO A CA 1
ATOM 5905 C C . PRO A 1 760 ? 35.141 11.720 23.188 1.00 41.59 760 PRO A C 1
ATOM 5907 O O . PRO A 1 760 ? 34.246 12.387 23.705 1.00 41.59 760 PRO A O 1
ATOM 5910 N N . ASP A 1 761 ? 36.279 12.273 22.754 1.00 38.84 761 ASP A N 1
ATOM 5911 C CA . ASP A 1 761 ? 36.579 13.721 22.801 1.00 38.84 761 ASP A CA 1
ATOM 5912 C C . ASP A 1 761 ? 35.512 14.564 22.062 1.00 38.84 761 ASP A C 1
ATOM 5914 O O . ASP A 1 761 ? 35.576 15.791 21.984 1.00 38.84 761 ASP A O 1
ATOM 5918 N N . ARG A 1 762 ? 34.536 13.889 21.440 1.00 45.84 762 ARG A N 1
ATOM 5919 C CA . ARG A 1 762 ? 33.457 14.426 20.636 1.00 45.84 762 ARG A CA 1
ATOM 5920 C C . ARG A 1 762 ? 32.129 13.744 21.027 1.00 45.84 762 ARG A C 1
ATOM 5922 O O . ARG A 1 762 ? 32.062 12.519 21.010 1.00 45.84 762 ARG A O 1
ATOM 5929 N N . PRO A 1 763 ? 31.058 14.517 21.279 1.00 42.78 763 PRO A N 1
ATOM 5930 C CA . PRO A 1 763 ? 29.763 14.093 21.857 1.00 42.78 763 PRO A CA 1
ATOM 5931 C C . PRO A 1 763 ? 28.881 13.176 20.977 1.00 42.78 763 PRO A C 1
ATOM 5933 O O . PRO A 1 763 ? 27.665 13.138 21.128 1.00 42.78 763 PRO A O 1
ATOM 5936 N N . GLY A 1 764 ? 29.457 12.458 20.012 1.00 44.41 764 GLY A N 1
ATOM 5937 C CA . GLY A 1 764 ? 28.692 11.823 18.943 1.00 44.41 764 GLY A CA 1
ATOM 5938 C C . GLY A 1 764 ? 28.084 10.454 19.257 1.00 44.41 764 GLY A C 1
ATOM 5939 O O . GLY A 1 764 ? 27.259 10.019 18.466 1.00 44.41 764 GLY A O 1
ATOM 5940 N N . SER A 1 765 ? 28.449 9.747 20.329 1.00 51.44 765 SER A N 1
ATOM 5941 C CA . SER A 1 765 ? 27.928 8.389 20.568 1.00 51.44 765 SER A CA 1
ATOM 5942 C C . SER A 1 765 ? 27.437 8.219 22.000 1.00 51.44 765 SER A C 1
ATOM 5944 O O . SER A 1 765 ? 28.222 7.930 22.893 1.00 51.44 765 SER A O 1
ATOM 5946 N N . ILE A 1 766 ? 26.131 8.412 22.192 1.00 55.81 766 ILE A N 1
ATOM 5947 C CA . ILE A 1 766 ? 25.446 8.356 23.496 1.00 55.81 766 ILE A CA 1
ATOM 5948 C C . ILE A 1 766 ? 24.614 7.056 23.633 1.00 55.81 766 ILE A C 1
ATOM 5950 O O . ILE A 1 766 ? 24.044 6.779 24.685 1.00 55.81 766 ILE A O 1
ATOM 5954 N N . ARG A 1 767 ? 24.520 6.243 22.564 1.00 66.19 767 ARG A N 1
ATOM 5955 C CA . ARG A 1 767 ? 23.723 5.007 22.529 1.00 66.19 767 ARG A CA 1
ATOM 5956 C C . ARG A 1 767 ? 24.590 3.760 22.571 1.00 66.19 767 ARG A C 1
ATOM 5958 O O . ARG A 1 767 ? 25.538 3.637 21.795 1.00 66.19 767 ARG A O 1
ATOM 5965 N N . TYR A 1 768 ? 24.157 2.821 23.396 1.00 70.62 768 TYR A N 1
ATOM 5966 C CA . TYR A 1 768 ? 24.717 1.495 23.562 1.00 70.62 768 TYR A CA 1
ATOM 5967 C C . TYR A 1 768 ? 23.689 0.443 23.143 1.00 70.62 768 TYR A C 1
ATOM 5969 O O . TYR A 1 768 ? 22.479 0.628 23.308 1.00 70.62 768 TYR A O 1
ATOM 5977 N N . ARG A 1 769 ? 24.189 -0.640 22.556 1.00 74.88 769 ARG A N 1
ATOM 5978 C CA . ARG A 1 769 ? 23.448 -1.859 22.254 1.00 74.88 769 ARG A CA 1
ATOM 5979 C C . ARG A 1 769 ? 24.080 -3.025 22.977 1.00 74.88 769 ARG A C 1
ATOM 5981 O O . ARG A 1 769 ? 25.290 -3.037 23.204 1.00 74.88 769 ARG A O 1
ATOM 5988 N N . THR A 1 770 ? 23.250 -3.999 23.302 1.00 77.56 770 THR A N 1
ATOM 5989 C CA . THR A 1 770 ? 23.677 -5.241 23.942 1.00 77.56 770 THR A CA 1
ATOM 5990 C C . THR A 1 770 ? 23.465 -6.419 22.995 1.00 77.56 770 THR A C 1
ATOM 5992 O O . THR A 1 770 ? 22.501 -6.471 22.227 1.00 77.56 770 THR A O 1
ATOM 5995 N N . VAL A 1 771 ? 24.385 -7.372 23.018 1.00 79.25 771 VAL A N 1
ATOM 5996 C CA . VAL A 1 771 ? 24.341 -8.630 22.278 1.00 79.25 771 VAL A CA 1
ATOM 5997 C C . VAL A 1 771 ? 24.468 -9.756 23.290 1.00 79.25 771 VAL A C 1
ATOM 5999 O O . VAL A 1 771 ? 25.480 -9.865 23.970 1.00 79.25 771 VAL A O 1
ATOM 6002 N N . ASP A 1 772 ? 23.420 -10.566 23.392 1.00 80.44 772 ASP A N 1
ATOM 6003 C CA . ASP A 1 772 ? 23.423 -11.788 24.189 1.00 80.44 772 ASP A CA 1
ATOM 6004 C C . ASP A 1 772 ? 24.226 -12.867 23.455 1.00 80.44 772 ASP A C 1
ATOM 6006 O O . ASP A 1 772 ? 23.821 -13.334 22.388 1.00 80.44 772 ASP A O 1
ATOM 6010 N N . LEU A 1 773 ? 25.386 -13.223 24.001 1.00 81.88 773 LEU A N 1
ATOM 6011 C CA . LEU A 1 773 ? 26.305 -14.169 23.374 1.00 81.88 773 LEU A CA 1
ATOM 6012 C C . LEU A 1 773 ? 25.876 -15.626 23.583 1.00 81.88 773 LEU A C 1
ATOM 6014 O O . LEU A 1 773 ? 26.279 -16.475 22.794 1.00 81.88 773 LEU A O 1
ATOM 6018 N N . LEU A 1 774 ? 25.019 -15.910 24.570 1.00 79.06 774 LEU A N 1
ATOM 6019 C CA . LEU A 1 774 ? 24.574 -17.272 24.889 1.00 79.06 774 LEU A CA 1
ATOM 6020 C C . LEU A 1 774 ? 23.572 -17.819 23.864 1.00 79.06 774 LEU A C 1
ATOM 6022 O O . LEU A 1 774 ? 23.520 -19.021 23.621 1.00 79.06 774 LEU A O 1
ATOM 6026 N N . SER A 1 775 ? 22.776 -16.940 23.250 1.00 80.00 775 SER A N 1
ATOM 6027 C CA . SER A 1 775 ? 21.771 -17.300 22.237 1.00 80.00 775 SER A CA 1
ATOM 6028 C C . SER A 1 775 ? 22.222 -17.042 20.791 1.00 80.00 775 SER A C 1
ATOM 6030 O O . SER A 1 775 ? 21.432 -17.183 19.852 1.00 80.00 775 SER A O 1
ATOM 6032 N N . THR A 1 776 ? 23.488 -16.656 20.600 1.00 87.12 776 THR A N 1
ATOM 6033 C CA . THR A 1 776 ? 24.047 -16.260 19.304 1.00 87.12 776 THR A CA 1
ATOM 6034 C C . THR A 1 776 ? 24.660 -17.457 18.564 1.00 87.12 776 THR A C 1
ATOM 6036 O O . THR A 1 776 ? 25.538 -18.131 19.085 1.00 87.12 776 THR A O 1
ATOM 6039 N N . THR A 1 777 ? 24.254 -17.677 17.310 1.00 89.00 777 THR A N 1
ATOM 6040 C CA . THR A 1 777 ? 24.799 -18.712 16.402 1.00 89.00 777 THR A CA 1
ATOM 6041 C C . THR A 1 777 ? 25.898 -18.180 15.471 1.00 89.00 777 THR A C 1
ATOM 6043 O O . THR A 1 777 ? 26.426 -18.894 14.621 1.00 89.00 777 THR A O 1
ATOM 6046 N N . GLY A 1 778 ? 26.223 -16.894 15.575 1.00 89.69 778 GLY A N 1
ATOM 6047 C CA . GLY A 1 778 ? 27.314 -16.252 14.850 1.00 89.69 778 GLY A CA 1
ATOM 6048 C C . GLY A 1 778 ? 27.306 -14.734 15.013 1.00 89.69 778 GLY A C 1
ATOM 6049 O O . GLY A 1 778 ? 26.284 -14.134 15.342 1.00 89.69 778 GLY A O 1
ATOM 6050 N N . LEU A 1 779 ? 28.438 -14.085 14.771 1.00 89.06 779 LEU A N 1
ATOM 6051 C CA . LEU A 1 779 ? 28.587 -12.631 14.859 1.00 89.06 779 LEU A CA 1
ATOM 6052 C C . LEU A 1 779 ? 29.041 -12.072 13.514 1.00 89.06 779 LEU A C 1
ATOM 6054 O O . LEU A 1 779 ? 29.975 -12.597 12.927 1.00 89.06 779 LEU A O 1
ATOM 6058 N N . THR A 1 780 ? 28.430 -10.983 13.048 1.00 88.06 780 THR A N 1
ATOM 6059 C CA . THR A 1 780 ? 28.970 -10.197 11.927 1.00 88.06 780 THR A CA 1
ATOM 6060 C C . THR A 1 780 ? 29.413 -8.828 12.415 1.00 88.06 780 THR A C 1
ATOM 6062 O O . THR A 1 780 ? 28.608 -8.065 12.956 1.00 88.06 780 THR A O 1
ATOM 6065 N N . PHE A 1 781 ? 30.678 -8.493 12.175 1.00 83.00 781 PHE A N 1
ATOM 6066 C CA . PHE A 1 781 ? 31.222 -7.152 12.370 1.00 83.00 781 PHE A CA 1
ATOM 6067 C C . PHE A 1 781 ? 31.225 -6.397 11.041 1.00 83.00 781 PHE A C 1
ATOM 6069 O O . PHE A 1 781 ? 31.604 -6.948 10.007 1.00 83.00 781 PHE A O 1
ATOM 6076 N N . PHE A 1 782 ? 30.802 -5.133 11.070 1.00 80.06 782 PHE A N 1
ATOM 6077 C CA . PHE A 1 782 ? 30.784 -4.273 9.888 1.00 80.06 782 PHE A CA 1
ATOM 6078 C C . PHE A 1 782 ? 31.846 -3.194 10.004 1.00 80.06 782 PHE A C 1
ATOM 6080 O O . PHE A 1 782 ? 31.776 -2.366 10.914 1.00 80.06 782 PHE A O 1
ATOM 6087 N N . PHE A 1 783 ? 32.782 -3.162 9.062 1.00 75.75 783 PHE A N 1
ATOM 6088 C CA . PHE A 1 783 ? 33.888 -2.213 9.041 1.00 75.75 783 PHE A CA 1
ATOM 6089 C C . PHE A 1 783 ? 33.744 -1.210 7.901 1.00 75.75 783 PHE A C 1
ATOM 6091 O O . PHE A 1 783 ? 33.482 -1.580 6.760 1.00 75.75 783 PHE A O 1
ATOM 6098 N N . LEU A 1 784 ? 33.971 0.070 8.189 1.00 70.12 784 LEU A N 1
ATOM 6099 C CA . LEU A 1 784 ? 34.077 1.114 7.172 1.00 70.12 784 LEU A CA 1
ATOM 6100 C C . LEU A 1 784 ? 35.262 2.018 7.502 1.00 70.12 784 LEU A C 1
ATOM 6102 O O . LEU A 1 784 ? 35.276 2.671 8.548 1.00 70.12 784 LEU A O 1
ATOM 6106 N N . ARG A 1 785 ? 36.252 2.081 6.600 1.00 66.19 785 ARG A N 1
ATOM 6107 C CA . ARG A 1 785 ? 37.502 2.845 6.805 1.00 66.19 785 ARG A CA 1
ATOM 6108 C C . ARG A 1 785 ? 38.193 2.490 8.133 1.00 66.19 785 ARG A C 1
ATOM 6110 O O . ARG A 1 785 ? 38.583 3.381 8.882 1.00 66.19 785 ARG A O 1
ATOM 6117 N N . GLY A 1 786 ? 38.247 1.197 8.454 1.00 61.19 786 GLY A N 1
ATOM 6118 C CA . GLY A 1 786 ? 38.800 0.661 9.703 1.00 61.19 786 GLY A CA 1
ATOM 6119 C C . GLY A 1 786 ? 37.852 0.694 10.910 1.00 61.19 786 GLY A C 1
ATOM 6120 O O . GLY A 1 786 ? 38.012 -0.095 11.833 1.00 61.19 786 GLY A O 1
ATOM 6121 N N . PHE A 1 787 ? 36.811 1.528 10.935 1.00 65.38 787 PHE A N 1
ATOM 6122 C CA . PHE A 1 787 ? 35.933 1.624 12.108 1.00 65.38 787 PHE A CA 1
ATOM 6123 C C . PHE A 1 787 ? 34.848 0.545 12.111 1.00 65.38 787 PHE A C 1
ATOM 6125 O O . PHE A 1 787 ? 34.168 0.370 11.102 1.00 65.38 787 PHE A O 1
ATOM 6132 N N . ILE A 1 788 ? 34.619 -0.105 13.262 1.00 70.94 788 ILE A N 1
ATOM 6133 C CA . ILE A 1 788 ? 33.406 -0.909 13.475 1.00 70.94 788 ILE A CA 1
ATOM 6134 C C . ILE A 1 788 ? 32.219 0.041 13.457 1.00 70.94 788 ILE A C 1
ATOM 6136 O O . ILE A 1 788 ? 32.136 0.924 14.307 1.00 70.94 788 ILE A O 1
ATOM 6140 N N . MET A 1 789 ? 31.320 -0.149 12.500 1.00 70.62 789 MET A N 1
ATOM 6141 C CA . MET A 1 789 ? 30.111 0.644 12.311 1.00 70.62 789 MET A CA 1
ATOM 6142 C C . MET A 1 789 ? 28.885 0.006 12.965 1.00 70.62 789 MET A C 1
ATOM 6144 O O . MET A 1 789 ? 27.969 0.717 13.379 1.00 70.62 789 MET A O 1
ATOM 6148 N N . ALA A 1 790 ? 28.861 -1.323 13.054 1.00 75.19 790 ALA A N 1
ATOM 6149 C CA . ALA A 1 790 ? 27.809 -2.099 13.696 1.00 75.19 790 ALA A CA 1
ATOM 6150 C C . ALA A 1 790 ? 28.313 -3.510 14.040 1.00 75.19 790 ALA A C 1
ATOM 6152 O O . ALA A 1 790 ? 29.315 -3.973 13.492 1.00 75.19 790 ALA A O 1
ATOM 6153 N N . VAL A 1 791 ? 27.569 -4.197 14.907 1.00 80.31 791 VAL A N 1
ATOM 6154 C CA . VAL A 1 791 ? 27.694 -5.635 15.166 1.00 80.31 791 VAL A CA 1
ATOM 6155 C C . VAL A 1 791 ? 26.304 -6.251 15.008 1.00 80.31 791 VAL A C 1
ATOM 6157 O O . VAL A 1 791 ? 25.321 -5.697 15.507 1.00 80.31 791 VAL A O 1
ATOM 6160 N N . HIS A 1 792 ? 26.204 -7.363 14.286 1.00 85.31 792 HIS A N 1
ATOM 6161 C CA . HIS A 1 792 ? 24.984 -8.157 14.175 1.00 85.31 792 HIS A CA 1
ATOM 6162 C C . HIS A 1 792 ? 25.174 -9.499 14.877 1.00 85.31 792 HIS A C 1
ATOM 6164 O O . HIS A 1 792 ? 26.170 -10.184 14.659 1.00 85.31 792 HIS A O 1
ATOM 6170 N N . SER A 1 793 ? 24.198 -9.870 15.699 1.00 86.56 793 SER A N 1
ATOM 6171 C CA . SER A 1 793 ? 24.112 -11.178 16.344 1.00 86.56 793 SER A CA 1
ATOM 6172 C C . SER A 1 793 ? 23.150 -12.045 15.546 1.00 86.56 793 SER A C 1
ATOM 6174 O O . SER A 1 793 ? 21.964 -11.725 15.433 1.00 86.56 793 SER A O 1
ATOM 6176 N N . HIS A 1 794 ? 23.690 -13.109 14.957 1.00 87.81 794 HIS A N 1
ATOM 6177 C CA . HIS A 1 794 ? 22.911 -14.114 14.255 1.00 87.81 794 HIS A CA 1
ATOM 6178 C C . HIS A 1 794 ? 22.228 -14.997 15.294 1.00 87.81 794 HIS A C 1
ATOM 6180 O O . HIS A 1 794 ? 22.874 -15.523 16.197 1.00 87.81 794 HIS A O 1
ATOM 6186 N N . THR A 1 795 ? 20.915 -15.140 15.178 1.00 86.00 795 THR A N 1
ATOM 6187 C CA . THR A 1 795 ? 20.085 -15.973 16.063 1.00 86.00 795 THR A CA 1
ATOM 6188 C C . THR A 1 795 ? 19.047 -16.710 15.223 1.00 86.00 795 THR A C 1
ATOM 6190 O O . THR A 1 795 ? 18.837 -16.362 14.060 1.00 86.00 795 THR A O 1
ATOM 6193 N N . ALA A 1 796 ? 18.319 -17.667 15.805 1.00 80.19 796 ALA A N 1
ATOM 6194 C CA . ALA A 1 796 ? 17.225 -18.352 15.106 1.00 80.19 796 ALA A CA 1
ATOM 6195 C C . ALA A 1 796 ? 16.167 -17.380 14.534 1.00 80.19 796 ALA A C 1
ATOM 6197 O O . ALA A 1 796 ? 15.645 -17.600 13.446 1.00 80.19 796 ALA A O 1
ATOM 6198 N N . ASN A 1 797 ? 15.895 -16.274 15.239 1.00 75.81 797 ASN A N 1
ATOM 6199 C CA . ASN A 1 797 ? 14.916 -15.260 14.826 1.00 75.81 797 ASN A CA 1
ATOM 6200 C C . ASN A 1 797 ? 15.503 -14.176 13.907 1.00 75.81 797 ASN A C 1
ATOM 6202 O O . ASN A 1 797 ? 14.759 -13.439 13.264 1.00 75.81 797 ASN A O 1
ATOM 6206 N N . SER A 1 798 ? 16.830 -14.046 13.860 1.00 79.44 798 SER A N 1
ATOM 6207 C CA . SER A 1 798 ? 17.543 -13.078 13.024 1.00 79.44 798 SER A CA 1
ATOM 6208 C C . SER A 1 798 ? 18.794 -13.736 12.433 1.00 79.44 798 SER A C 1
ATOM 6210 O O . SER A 1 798 ? 19.903 -13.445 12.878 1.00 79.44 798 SER A O 1
ATOM 6212 N N . PRO A 1 799 ? 18.640 -14.656 11.463 1.00 82.50 799 PRO A N 1
ATOM 6213 C CA . PRO A 1 799 ? 19.760 -15.437 10.938 1.00 82.50 799 PRO A CA 1
ATOM 6214 C C . PRO A 1 799 ? 20.622 -14.666 9.927 1.00 82.50 799 PRO A C 1
ATOM 6216 O O . PRO A 1 799 ? 21.715 -15.116 9.593 1.00 82.50 799 PRO A O 1
ATOM 6219 N N . VAL A 1 800 ? 20.151 -13.519 9.423 1.00 85.75 800 VAL A N 1
ATOM 6220 C CA . VAL A 1 800 ? 20.800 -12.746 8.352 1.00 85.75 800 VAL A CA 1
ATOM 6221 C C . VAL A 1 800 ? 21.051 -11.298 8.764 1.00 85.75 800 VAL A C 1
ATOM 6223 O O . VAL A 1 800 ? 20.179 -10.627 9.314 1.00 85.75 800 VAL A O 1
ATOM 6226 N N . ALA A 1 801 ? 22.226 -10.780 8.406 1.00 81.88 801 ALA A N 1
ATOM 6227 C CA . ALA A 1 801 ? 22.683 -9.449 8.808 1.00 81.88 801 ALA A CA 1
ATOM 6228 C C . ALA A 1 801 ? 22.179 -8.299 7.903 1.00 81.88 801 ALA A C 1
ATOM 6230 O O . ALA A 1 801 ? 22.441 -7.124 8.175 1.00 81.88 801 ALA A O 1
ATOM 6231 N N . ALA A 1 802 ? 21.418 -8.614 6.844 1.00 76.50 802 ALA A N 1
ATOM 6232 C CA . ALA A 1 802 ? 20.890 -7.639 5.885 1.00 76.50 802 ALA A CA 1
ATOM 6233 C C . ALA A 1 802 ? 20.097 -6.477 6.528 1.00 76.50 802 ALA A C 1
ATOM 6235 O O . ALA A 1 802 ? 20.332 -5.331 6.143 1.00 76.50 802 ALA A O 1
ATOM 6236 N N . PRO A 1 803 ? 19.215 -6.688 7.529 1.00 70.56 803 PRO A N 1
ATOM 6237 C CA . PRO A 1 803 ? 18.488 -5.585 8.164 1.00 70.56 803 PRO A CA 1
ATOM 6238 C C . PRO A 1 803 ? 19.408 -4.588 8.880 1.00 70.56 803 PRO A C 1
ATOM 6240 O O . PRO A 1 803 ? 19.109 -3.398 8.940 1.00 70.56 803 PRO A O 1
ATOM 6243 N N . THR A 1 804 ? 20.558 -5.036 9.397 1.00 73.25 804 THR A N 1
ATOM 6244 C CA . THR A 1 804 ? 21.497 -4.162 10.113 1.00 73.25 804 THR A CA 1
ATOM 6245 C C . THR A 1 804 ? 22.130 -3.132 9.181 1.00 73.25 804 THR A C 1
ATOM 6247 O O . THR A 1 804 ? 22.243 -1.966 9.565 1.00 73.25 804 THR A O 1
ATOM 6250 N N . ILE A 1 805 ? 22.452 -3.502 7.936 1.00 70.69 805 ILE A N 1
ATOM 6251 C CA . ILE A 1 805 ? 23.124 -2.590 6.997 1.00 70.69 805 ILE A CA 1
ATOM 6252 C C . ILE A 1 805 ? 22.202 -1.605 6.273 1.00 70.69 805 ILE A C 1
ATOM 6254 O O . ILE A 1 805 ? 22.676 -0.584 5.773 1.00 70.69 805 ILE A O 1
ATOM 6258 N N . GLN A 1 806 ? 20.888 -1.856 6.250 1.00 64.50 806 GLN A N 1
ATOM 6259 C CA . GLN A 1 806 ? 19.910 -0.984 5.580 1.00 64.50 806 GLN A CA 1
ATOM 6260 C C . GLN A 1 806 ? 19.910 0.457 6.127 1.00 64.50 806 GLN A C 1
ATOM 6262 O O . GLN A 1 806 ? 19.507 1.385 5.430 1.00 64.50 806 GLN A O 1
ATOM 6267 N N . HIS A 1 807 ? 20.414 0.660 7.347 1.00 59.12 807 HIS A N 1
ATOM 6268 C CA . HIS A 1 807 ? 20.497 1.958 8.023 1.00 59.12 807 HIS A CA 1
ATOM 6269 C C . HIS A 1 807 ? 21.641 2.859 7.512 1.00 59.12 807 HIS A C 1
ATOM 6271 O O . HIS A 1 807 ? 21.675 4.061 7.813 1.00 59.12 807 HIS A O 1
ATOM 6277 N N . PHE A 1 808 ? 22.579 2.300 6.741 1.00 63.16 808 PHE A N 1
ATOM 6278 C CA . PHE A 1 808 ? 23.707 3.019 6.144 1.00 63.16 808 PHE A CA 1
ATOM 6279 C C . PHE A 1 808 ? 23.366 3.485 4.724 1.00 63.16 808 PHE A C 1
ATOM 6281 O O . PHE A 1 808 ? 22.527 2.894 4.048 1.00 63.16 808 PHE A O 1
ATOM 6288 N N . SER A 1 809 ? 23.989 4.567 4.246 1.00 60.94 809 SER A N 1
ATOM 6289 C CA . SER A 1 809 ? 23.764 5.024 2.861 1.00 60.94 809 SER A CA 1
ATOM 6290 C C . SER A 1 809 ? 24.285 4.004 1.844 1.00 60.94 809 SER A C 1
ATOM 6292 O O . SER A 1 809 ? 25.217 3.276 2.159 1.00 60.94 809 SER A O 1
ATOM 6294 N N . ARG A 1 810 ? 23.754 3.984 0.609 1.00 62.81 810 ARG A N 1
ATOM 6295 C CA . ARG A 1 810 ? 24.246 3.075 -0.452 1.00 62.81 810 ARG A CA 1
ATOM 6296 C C . ARG A 1 810 ? 25.764 3.156 -0.626 1.00 62.81 810 ARG A C 1
ATOM 6298 O O . ARG A 1 810 ? 26.429 2.138 -0.611 1.00 62.81 810 ARG A O 1
ATOM 6305 N N . HIS A 1 811 ? 26.313 4.371 -0.638 1.00 63.16 811 HIS A N 1
ATOM 6306 C CA . HIS A 1 811 ? 27.759 4.573 -0.692 1.00 63.16 811 HIS A CA 1
ATOM 6307 C C . HIS A 1 811 ? 28.505 3.943 0.496 1.00 63.16 811 HIS A C 1
ATOM 6309 O O . HIS A 1 811 ? 29.597 3.427 0.314 1.00 63.16 811 HIS A O 1
ATOM 6315 N N . GLU A 1 812 ? 27.948 3.986 1.708 1.00 69.06 812 GLU A N 1
ATOM 6316 C CA . GLU A 1 812 ? 28.549 3.317 2.869 1.00 69.06 812 GLU A CA 1
ATOM 6317 C C . GLU A 1 812 ? 28.417 1.797 2.761 1.00 69.06 812 GLU A C 1
ATOM 6319 O O . GLU A 1 812 ? 29.391 1.111 3.028 1.00 69.06 812 GLU A O 1
ATOM 6324 N N . GLN A 1 813 ? 27.262 1.284 2.324 1.00 75.56 813 GLN A N 1
ATOM 6325 C CA . GLN A 1 813 ? 27.030 -0.150 2.114 1.00 75.56 813 GLN A CA 1
ATOM 6326 C C . GLN A 1 813 ? 27.985 -0.737 1.067 1.00 75.56 813 GLN A C 1
ATOM 6328 O O . GLN A 1 813 ? 28.576 -1.780 1.318 1.00 75.56 813 GLN A O 1
ATOM 6333 N N . ASP A 1 814 ? 28.186 -0.039 -0.056 1.00 70.56 814 ASP A N 1
ATOM 6334 C CA . ASP A 1 814 ? 29.058 -0.469 -1.159 1.00 70.56 814 ASP A CA 1
ATOM 6335 C C . ASP A 1 814 ? 30.542 -0.566 -0.757 1.00 70.56 814 ASP A C 1
ATOM 6337 O O . ASP A 1 814 ? 31.319 -1.226 -1.437 1.00 70.56 814 ASP A O 1
ATOM 6341 N N . HIS A 1 815 ? 30.944 0.101 0.329 1.00 73.25 815 HIS A N 1
ATOM 6342 C CA . HIS A 1 815 ? 32.329 0.137 0.810 1.00 73.25 815 HIS A CA 1
ATOM 6343 C C . HIS A 1 815 ? 32.503 -0.517 2.188 1.00 73.25 815 HIS A C 1
ATOM 6345 O O . HIS A 1 815 ? 33.552 -0.363 2.818 1.00 73.25 815 HIS A O 1
ATOM 6351 N N . MET A 1 816 ? 31.466 -1.183 2.696 1.00 79.00 816 MET A N 1
ATOM 6352 C CA . MET A 1 816 ? 31.488 -1.801 4.015 1.00 79.00 816 MET A CA 1
ATOM 6353 C C . MET A 1 816 ? 31.990 -3.235 3.917 1.00 79.00 816 MET A C 1
ATOM 6355 O O . MET A 1 816 ? 31.478 -4.024 3.127 1.00 79.00 816 MET A O 1
ATOM 6359 N N . ILE A 1 817 ? 32.958 -3.571 4.761 1.00 78.75 817 ILE A N 1
ATOM 6360 C CA . ILE A 1 817 ? 33.550 -4.905 4.840 1.00 78.75 817 ILE A CA 1
ATOM 6361 C C . ILE A 1 817 ? 32.858 -5.680 5.956 1.00 78.75 817 ILE A C 1
ATOM 6363 O O . ILE A 1 817 ? 32.619 -5.147 7.043 1.00 78.75 817 ILE A O 1
ATOM 6367 N N . TRP A 1 818 ? 32.504 -6.926 5.661 1.00 84.81 818 TRP A N 1
ATOM 6368 C CA . TRP A 1 818 ? 31.804 -7.823 6.573 1.00 84.81 818 TRP A CA 1
ATOM 6369 C C . TRP A 1 818 ? 32.787 -8.853 7.111 1.00 84.81 818 TRP A C 1
ATOM 6371 O O . TRP A 1 818 ? 33.567 -9.417 6.351 1.00 84.81 818 TRP A O 1
ATOM 6381 N N . THR A 1 819 ? 32.735 -9.123 8.410 1.00 82.88 819 THR A N 1
ATOM 6382 C CA . THR A 1 819 ? 33.489 -10.221 9.024 1.00 82.88 819 THR A CA 1
ATOM 6383 C C . THR A 1 819 ? 32.519 -11.093 9.785 1.00 82.88 819 THR A C 1
ATOM 6385 O O . THR A 1 819 ? 32.081 -10.721 10.875 1.00 82.88 819 THR A O 1
ATOM 6388 N N . TYR A 1 820 ? 32.155 -12.221 9.182 1.00 88.00 820 TYR A N 1
ATOM 6389 C CA . TYR A 1 820 ? 31.294 -13.215 9.806 1.00 88.00 820 TYR A CA 1
ATOM 6390 C C . TYR A 1 820 ? 32.120 -14.190 10.650 1.00 88.00 820 TYR A C 1
ATOM 6392 O O . TYR A 1 820 ? 33.149 -14.692 10.211 1.00 88.00 820 TYR A O 1
ATOM 6400 N N . ILE A 1 821 ? 31.652 -14.473 11.860 1.00 87.94 821 ILE A N 1
ATOM 6401 C CA . ILE A 1 821 ? 32.251 -15.404 12.812 1.00 87.94 821 ILE A CA 1
ATOM 6402 C C . ILE A 1 821 ? 31.171 -16.420 13.168 1.00 87.94 821 ILE A C 1
ATOM 6404 O O . ILE A 1 821 ? 30.264 -16.089 13.939 1.00 87.94 821 ILE A O 1
ATOM 6408 N N . PRO A 1 822 ? 31.212 -17.630 12.593 1.00 89.00 822 PRO A N 1
ATOM 6409 C CA . PRO A 1 822 ? 30.256 -18.670 12.933 1.00 89.00 822 PRO A CA 1
ATOM 6410 C C . PRO A 1 822 ? 30.503 -19.173 14.359 1.00 89.00 822 PRO A C 1
ATOM 6412 O O . PRO A 1 822 ? 31.645 -19.370 14.773 1.00 89.00 822 PRO A O 1
ATOM 6415 N N . ILE A 1 823 ? 29.421 -19.406 15.100 1.00 87.56 823 ILE A N 1
ATOM 6416 C CA . ILE A 1 823 ? 29.455 -20.062 16.410 1.00 87.56 823 ILE A CA 1
ATOM 6417 C C . ILE A 1 823 ? 28.523 -21.263 16.285 1.00 87.56 823 ILE A C 1
ATOM 6419 O O . ILE A 1 823 ? 27.300 -21.117 16.319 1.00 87.56 823 ILE A O 1
ATOM 6423 N N . SER A 1 824 ? 29.090 -22.445 16.030 1.00 79.44 824 SER A N 1
ATOM 6424 C CA . SER A 1 824 ? 28.271 -23.643 15.837 1.00 79.44 824 SER A CA 1
ATOM 6425 C C . SER A 1 824 ? 27.544 -24.007 17.133 1.00 79.44 824 SER A C 1
ATOM 6427 O O . SER A 1 824 ? 27.981 -23.656 18.224 1.00 79.44 824 SER A O 1
ATOM 6429 N N . SER A 1 825 ? 26.430 -24.735 17.039 1.00 76.88 825 SER A N 1
ATOM 6430 C CA . SER A 1 825 ? 25.632 -25.121 18.216 1.00 76.88 825 SER A CA 1
ATOM 6431 C C . SER A 1 825 ? 26.387 -26.002 19.221 1.00 76.88 825 SER A C 1
ATOM 6433 O O . SER A 1 825 ? 25.903 -26.229 20.325 1.00 76.88 825 SER A O 1
ATOM 6435 N N . THR A 1 826 ? 27.535 -26.550 18.820 1.00 79.38 826 THR A N 1
ATOM 6436 C CA . THR A 1 826 ? 28.431 -27.354 19.658 1.00 79.38 826 THR A CA 1
ATOM 6437 C C . THR A 1 826 ? 29.649 -26.570 20.153 1.00 79.38 826 THR A C 1
ATOM 6439 O O . THR A 1 826 ? 30.451 -27.123 20.905 1.00 79.38 826 THR A O 1
ATOM 6442 N N . ASP A 1 827 ? 29.812 -25.319 19.721 1.00 81.88 827 ASP A N 1
ATOM 6443 C CA . ASP A 1 827 ? 30.907 -24.429 20.098 1.00 81.88 827 ASP A CA 1
ATOM 6444 C C . ASP A 1 827 ? 30.444 -23.390 21.134 1.00 81.88 827 ASP A C 1
ATOM 6446 O O . ASP A 1 827 ? 29.253 -23.119 21.288 1.00 81.88 827 ASP A O 1
ATOM 6450 N N . SER A 1 828 ? 31.389 -22.802 21.861 1.00 80.50 828 SER A N 1
ATOM 6451 C CA . SER A 1 828 ? 31.132 -21.718 22.810 1.00 80.50 828 SER A CA 1
ATOM 6452 C C . SER A 1 828 ? 32.243 -20.675 22.752 1.00 80.50 828 SER A C 1
ATOM 6454 O O . SER A 1 828 ? 33.399 -20.982 22.452 1.00 80.50 828 SER A O 1
ATOM 6456 N N . LEU A 1 829 ? 31.897 -19.416 23.023 1.00 82.12 829 LEU A N 1
ATOM 6457 C CA . LEU A 1 829 ? 32.876 -18.337 23.135 1.00 82.12 829 LEU A CA 1
ATOM 6458 C C . LEU A 1 829 ? 33.632 -18.469 24.459 1.00 82.12 829 LEU A C 1
ATOM 6460 O O . LEU A 1 829 ? 33.024 -18.476 25.522 1.00 82.12 829 LEU A O 1
ATOM 6464 N N . LEU A 1 830 ? 34.961 -18.536 24.388 1.00 77.44 830 LEU A N 1
ATOM 6465 C CA . LEU A 1 830 ? 35.829 -18.600 25.566 1.00 77.44 830 LEU A CA 1
ATOM 6466 C C . LEU A 1 830 ? 36.329 -17.216 25.972 1.00 77.44 830 LEU A C 1
ATOM 6468 O O . LEU A 1 830 ? 36.362 -16.885 27.154 1.00 77.44 830 LEU A O 1
ATOM 6472 N N . ARG A 1 831 ? 36.735 -16.403 24.990 1.00 75.12 831 ARG A N 1
ATOM 6473 C CA . ARG A 1 831 ? 37.273 -15.059 25.234 1.00 75.12 831 ARG A CA 1
ATOM 6474 C C . ARG A 1 831 ? 37.047 -14.129 24.054 1.00 75.12 831 ARG A C 1
ATOM 6476 O O . ARG A 1 831 ? 37.083 -14.557 22.901 1.00 75.12 831 ARG A O 1
ATOM 6483 N N . ILE A 1 832 ? 36.871 -12.848 24.355 1.00 75.94 832 ILE A N 1
ATOM 6484 C CA . ILE A 1 832 ? 36.940 -11.753 23.385 1.00 75.94 832 ILE A CA 1
ATOM 6485 C C . ILE A 1 832 ? 37.905 -10.711 23.967 1.00 75.94 832 ILE A C 1
ATOM 6487 O O . ILE A 1 832 ? 37.866 -10.425 25.167 1.00 75.94 832 ILE A O 1
ATOM 6491 N N . GLY A 1 833 ? 38.803 -10.181 23.141 1.00 69.44 833 GLY A N 1
ATOM 6492 C CA . GLY A 1 833 ? 39.865 -9.279 23.576 1.00 69.44 833 GLY A CA 1
ATOM 6493 C C . GLY A 1 833 ? 40.367 -8.348 22.477 1.00 69.44 833 GLY A C 1
ATOM 6494 O O . GLY A 1 833 ? 39.964 -8.443 21.316 1.00 69.44 833 GLY A O 1
ATOM 6495 N N . VAL A 1 834 ? 41.252 -7.431 22.866 1.00 64.56 834 VAL A N 1
ATOM 6496 C CA . VAL A 1 834 ? 41.987 -6.541 21.953 1.00 64.56 834 VAL A CA 1
ATOM 6497 C C . VAL A 1 834 ? 43.484 -6.693 22.236 1.00 64.56 834 VAL A C 1
ATOM 6499 O O . VAL A 1 834 ? 43.904 -6.509 23.380 1.00 64.56 834 VAL A O 1
ATOM 6502 N N . GLY A 1 835 ? 44.274 -7.026 21.211 1.00 58.81 835 GLY A N 1
ATOM 6503 C CA . GLY A 1 835 ? 45.742 -7.088 21.291 1.00 58.81 835 GLY A CA 1
ATOM 6504 C C . GLY A 1 835 ? 46.395 -5.728 21.007 1.00 58.81 835 GLY A C 1
ATOM 6505 O O . GLY A 1 835 ? 45.841 -4.948 20.226 1.00 58.81 835 GLY A O 1
ATOM 6506 N N . ASP A 1 836 ? 47.547 -5.435 21.630 1.00 53.06 836 ASP A N 1
ATOM 6507 C CA . ASP A 1 836 ? 48.198 -4.101 21.608 1.00 53.06 836 ASP A CA 1
ATOM 6508 C C . ASP A 1 836 ? 49.558 -4.065 20.883 1.00 53.06 836 ASP A C 1
ATOM 6510 O O . ASP A 1 836 ? 50.347 -3.140 21.070 1.00 53.06 836 ASP A O 1
ATOM 6514 N N . ALA A 1 837 ? 49.835 -5.025 19.994 1.00 50.66 837 ALA A N 1
ATOM 6515 C CA . ALA A 1 837 ? 50.962 -4.898 19.067 1.00 50.66 837 ALA A CA 1
ATOM 6516 C C . ALA A 1 837 ? 50.817 -3.628 18.196 1.00 50.66 837 ALA A C 1
ATOM 6518 O O . ALA A 1 837 ? 49.734 -3.050 18.110 1.00 50.66 837 ALA A O 1
ATOM 6519 N N . TRP A 1 838 ? 51.903 -3.198 17.532 1.00 44.03 838 TRP A N 1
ATOM 6520 C CA . TRP A 1 838 ? 52.046 -1.955 16.738 1.00 44.03 838 TRP A CA 1
ATOM 6521 C C . TRP A 1 838 ? 50.848 -1.592 15.828 1.00 44.03 838 TRP A C 1
ATOM 6523 O O . TRP A 1 838 ? 50.689 -0.426 15.456 1.00 44.03 838 TRP A O 1
ATOM 6533 N N . GLN A 1 839 ? 49.982 -2.561 15.511 1.00 53.88 839 GLN A N 1
ATOM 6534 C CA . GLN A 1 839 ? 48.610 -2.367 15.053 1.00 53.88 839 GLN A CA 1
ATOM 6535 C C . GLN A 1 839 ? 47.615 -3.187 15.905 1.00 53.88 839 GLN A C 1
ATOM 6537 O O . GLN A 1 839 ? 47.700 -4.412 15.987 1.00 53.88 839 GLN A O 1
ATOM 6542 N N . ARG A 1 840 ? 46.644 -2.516 16.543 1.00 57.41 840 ARG A N 1
ATOM 6543 C CA . ARG A 1 840 ? 45.664 -3.189 17.412 1.00 57.41 840 ARG A CA 1
ATOM 6544 C C . ARG A 1 840 ? 44.646 -4.007 16.607 1.00 57.41 840 ARG A C 1
ATOM 6546 O O . ARG A 1 840 ? 44.032 -3.481 15.677 1.00 57.41 840 ARG A O 1
ATOM 6553 N N . HIS A 1 841 ? 44.387 -5.241 17.035 1.00 66.00 841 HIS A N 1
ATOM 6554 C CA . HIS A 1 841 ? 43.436 -6.175 16.415 1.00 66.00 841 HIS A CA 1
ATOM 6555 C C . HIS A 1 841 ? 42.403 -6.688 17.426 1.00 66.00 841 HIS A C 1
ATOM 6557 O O . HIS A 1 841 ? 42.609 -6.602 18.639 1.00 66.00 841 HIS A O 1
ATOM 6563 N N . ILE A 1 842 ? 41.285 -7.219 16.927 1.00 72.31 842 ILE A N 1
ATOM 6564 C CA . ILE A 1 842 ? 40.266 -7.882 17.748 1.00 72.31 842 ILE A CA 1
ATOM 6565 C C . ILE A 1 842 ? 40.538 -9.380 17.734 1.00 72.31 842 ILE A C 1
ATOM 6567 O O . ILE A 1 842 ? 40.769 -9.971 16.677 1.00 72.31 842 ILE A O 1
ATOM 6571 N N . GLU A 1 843 ? 40.493 -9.974 18.919 1.00 74.81 843 GLU A N 1
ATOM 6572 C CA . GLU A 1 843 ? 40.674 -11.399 19.132 1.00 74.81 843 GLU A CA 1
ATOM 6573 C C . GLU A 1 843 ? 39.371 -12.009 19.657 1.00 74.81 843 GLU A C 1
ATOM 6575 O O . GLU A 1 843 ? 38.827 -11.556 20.664 1.00 74.81 843 GLU A O 1
ATOM 6580 N N . ILE A 1 844 ? 38.863 -13.043 18.986 1.00 80.00 844 ILE A N 1
ATOM 6581 C CA . ILE A 1 844 ? 37.699 -13.818 19.436 1.00 80.00 844 ILE A CA 1
ATOM 6582 C C . ILE A 1 844 ? 38.086 -15.284 19.459 1.00 80.00 844 ILE A C 1
ATOM 6584 O O . ILE A 1 844 ? 38.426 -15.843 18.429 1.00 80.00 844 ILE A O 1
ATOM 6588 N N . CYS A 1 845 ? 38.034 -15.931 20.616 1.00 79.31 845 CYS A N 1
ATOM 6589 C CA . CYS A 1 845 ? 38.373 -17.341 20.747 1.00 79.31 845 CYS A CA 1
ATOM 6590 C C . CYS A 1 845 ? 37.133 -18.151 21.090 1.00 79.31 845 CYS A C 1
ATOM 6592 O O . CYS A 1 845 ? 36.414 -17.837 22.042 1.00 79.31 845 CYS A O 1
ATOM 6594 N N . THR A 1 846 ? 36.938 -19.229 20.349 1.00 83.25 846 THR A N 1
ATOM 6595 C CA . THR A 1 846 ? 35.897 -20.229 20.600 1.00 83.25 846 THR A CA 1
ATOM 6596 C C . THR A 1 846 ? 36.533 -21.547 21.038 1.00 83.25 846 THR A C 1
ATOM 6598 O O . THR A 1 846 ? 37.740 -21.752 20.868 1.00 83.25 846 THR A O 1
ATOM 6601 N N . LYS A 1 847 ? 35.735 -22.431 21.627 1.00 81.38 847 LYS A N 1
ATOM 6602 C CA . LYS A 1 847 ? 36.178 -23.700 22.206 1.00 81.38 847 LYS A CA 1
ATOM 6603 C C . LYS A 1 847 ? 36.623 -24.720 21.159 1.00 81.38 847 LYS A C 1
ATOM 6605 O O . LYS A 1 847 ? 37.617 -25.405 21.388 1.00 81.38 847 LYS A O 1
ATOM 6610 N N . LEU A 1 848 ? 35.906 -24.845 20.042 1.00 80.69 848 LEU A N 1
ATOM 6611 C CA . LEU A 1 848 ? 36.199 -25.840 19.003 1.00 80.69 848 LEU A CA 1
ATOM 6612 C C . LEU A 1 848 ? 37.095 -25.291 17.897 1.00 80.69 848 LEU A C 1
ATOM 6614 O O . LEU A 1 848 ? 37.931 -26.033 17.379 1.00 80.69 848 LEU A O 1
ATOM 6618 N N . THR A 1 849 ? 36.914 -24.025 17.503 1.00 71.56 849 THR A N 1
ATOM 6619 C CA . THR A 1 849 ? 37.654 -23.469 16.357 1.00 71.56 849 THR A CA 1
ATOM 6620 C C . THR A 1 849 ? 38.928 -22.731 16.764 1.00 71.56 849 THR A C 1
ATOM 6622 O O . THR A 1 849 ? 39.784 -22.530 15.905 1.00 71.56 849 THR A O 1
ATOM 6625 N N . GLY A 1 850 ? 39.100 -22.350 18.036 1.00 73.88 850 GLY A N 1
ATOM 6626 C CA . GLY A 1 850 ? 40.233 -21.551 18.510 1.00 73.88 850 GLY A CA 1
ATOM 6627 C C . GLY A 1 850 ? 40.068 -20.056 18.216 1.00 73.88 850 GLY A C 1
ATOM 6628 O O . GLY A 1 850 ? 38.957 -19.527 18.265 1.00 73.88 850 GLY A O 1
ATOM 6629 N N . THR A 1 851 ? 41.177 -19.365 17.941 1.00 74.94 851 THR A N 1
ATOM 6630 C CA . THR A 1 851 ? 41.223 -17.900 17.808 1.00 74.94 851 THR A CA 1
ATOM 6631 C C . THR A 1 851 ? 40.891 -17.404 16.394 1.00 74.94 851 THR A C 1
ATOM 6633 O O . THR A 1 851 ? 41.467 -17.874 15.410 1.00 74.94 851 THR A O 1
ATOM 6636 N N . PHE A 1 852 ? 40.011 -16.408 16.309 1.00 76.62 852 PHE A N 1
ATOM 6637 C CA . PHE A 1 852 ? 39.780 -15.505 15.185 1.00 76.62 852 PHE A CA 1
ATOM 6638 C C . PHE A 1 852 ? 40.500 -14.182 15.458 1.00 76.62 852 PHE A C 1
ATOM 6640 O O . PHE A 1 852 ? 40.310 -13.581 16.516 1.00 76.62 852 PHE A O 1
ATOM 6647 N N . LEU A 1 853 ? 41.297 -13.725 14.495 1.00 71.00 853 LEU A N 1
ATOM 6648 C CA . LEU A 1 853 ? 41.990 -12.439 14.533 1.00 71.00 853 LEU A CA 1
ATOM 6649 C C . LEU A 1 853 ? 41.485 -11.587 13.373 1.00 71.00 853 LEU A C 1
ATOM 6651 O O . LEU A 1 853 ? 41.374 -12.084 12.255 1.00 71.00 853 LEU A O 1
ATOM 6655 N N . PHE A 1 854 ? 41.157 -10.323 13.629 1.00 68.44 854 PHE A N 1
ATOM 6656 C CA . PHE A 1 854 ? 40.775 -9.390 12.568 1.00 68.44 854 PHE A CA 1
ATOM 6657 C C . PHE A 1 854 ? 41.130 -7.940 12.934 1.00 68.44 854 PHE A C 1
ATOM 6659 O O . PHE A 1 854 ? 40.855 -7.460 14.037 1.00 68.44 854 PHE A O 1
ATOM 6666 N N . GLY A 1 855 ? 41.792 -7.260 11.994 1.00 58.31 855 GLY A N 1
ATOM 6667 C CA . GLY A 1 855 ? 42.396 -5.929 12.125 1.00 58.31 855 GLY A CA 1
ATOM 6668 C C . GLY A 1 855 ? 43.654 -5.806 11.243 1.00 58.31 855 GLY A C 1
ATOM 6669 O O . GLY A 1 855 ? 44.070 -6.811 10.659 1.00 58.31 855 GLY A O 1
ATOM 6670 N N . PRO A 1 856 ? 44.256 -4.610 11.101 1.00 49.31 856 PRO A N 1
ATOM 6671 C CA . PRO A 1 856 ? 45.481 -4.433 10.322 1.00 49.31 856 PRO A CA 1
ATOM 6672 C C . PRO A 1 856 ? 46.643 -5.186 11.002 1.00 49.31 856 PRO A C 1
ATOM 6674 O O . PRO A 1 856 ? 46.835 -5.098 12.213 1.00 49.31 856 PRO A O 1
ATOM 6677 N N . TYR A 1 857 ? 47.336 -6.025 10.229 1.00 38.59 857 TYR A N 1
ATOM 6678 C CA . TYR A 1 857 ? 48.264 -7.047 10.717 1.00 38.59 857 TYR A CA 1
ATOM 6679 C C . TYR A 1 857 ? 49.706 -6.528 10.736 1.00 38.59 857 TYR A C 1
ATOM 6681 O O . TYR A 1 857 ? 50.281 -6.315 9.670 1.00 38.59 857 TYR A O 1
ATOM 6689 N N . GLN A 1 858 ? 50.312 -6.403 11.924 1.00 36.25 858 GLN A N 1
ATOM 6690 C CA . GLN A 1 858 ? 51.768 -6.494 12.102 1.00 36.25 858 GLN A CA 1
ATOM 6691 C C . GLN A 1 858 ? 52.136 -6.869 13.556 1.00 36.25 858 GLN A C 1
ATOM 6693 O O . GLN A 1 858 ? 51.898 -6.105 14.488 1.00 36.25 858 GLN A O 1
ATOM 6698 N N . CYS A 1 859 ? 52.773 -8.039 13.690 1.00 32.53 859 CYS A N 1
ATOM 6699 C CA . CYS A 1 859 ? 53.405 -8.655 14.869 1.00 32.53 859 CYS A CA 1
ATOM 6700 C C . CYS A 1 859 ? 52.516 -9.337 15.931 1.00 32.53 859 CYS A C 1
ATOM 6702 O O . CYS A 1 859 ? 51.717 -8.721 16.628 1.00 32.53 859 CYS A O 1
ATOM 6704 N N . TYR A 1 860 ? 52.774 -10.638 16.105 1.00 41.16 860 TYR A N 1
ATOM 6705 C CA . TYR A 1 860 ? 52.436 -11.441 17.277 1.00 41.16 860 TYR A CA 1
ATOM 6706 C C . TYR A 1 860 ? 53.352 -11.050 18.439 1.00 41.16 860 TYR A C 1
ATOM 6708 O O . TYR A 1 860 ? 54.495 -11.484 18.440 1.00 41.16 860 TYR A O 1
ATOM 6716 N N . THR A 1 861 ? 52.861 -10.267 19.401 1.00 37.44 861 THR A N 1
ATOM 6717 C CA . THR A 1 861 ? 53.302 -10.278 20.812 1.00 37.44 861 THR A CA 1
ATOM 6718 C C . THR A 1 861 ? 52.410 -9.337 21.632 1.00 37.44 861 THR A C 1
ATOM 6720 O O . THR A 1 861 ? 52.213 -8.193 21.233 1.00 37.44 861 THR A O 1
ATOM 6723 N N . ASP A 1 862 ? 51.924 -9.847 22.766 1.00 40.50 862 ASP A N 1
ATOM 6724 C CA . ASP A 1 862 ? 51.205 -9.199 23.878 1.00 40.50 862 ASP A CA 1
ATOM 6725 C C . ASP A 1 862 ? 49.717 -8.803 23.691 1.00 40.50 862 ASP A C 1
ATOM 6727 O O . ASP A 1 862 ? 49.326 -7.858 22.999 1.00 40.50 862 ASP A O 1
ATOM 6731 N N . THR A 1 863 ? 48.855 -9.570 24.373 1.00 45.34 863 THR A N 1
ATOM 6732 C CA . THR A 1 863 ? 47.411 -9.341 24.543 1.00 45.34 863 THR A CA 1
ATOM 6733 C C . THR A 1 863 ? 47.136 -8.764 25.935 1.00 45.34 863 THR A C 1
ATOM 6735 O O . THR A 1 863 ? 47.074 -9.517 26.906 1.00 45.34 863 THR A O 1
ATOM 6738 N N . ASP A 1 864 ? 46.935 -7.450 26.045 1.00 47.12 864 ASP A N 1
ATOM 6739 C CA . ASP A 1 864 ? 46.791 -6.784 27.352 1.00 47.12 864 ASP A CA 1
ATOM 6740 C C . ASP A 1 864 ? 45.350 -6.740 27.897 1.00 47.12 864 ASP A C 1
ATOM 6742 O O . ASP A 1 864 ? 45.150 -6.499 29.086 1.00 47.12 864 ASP A O 1
ATOM 6746 N N . ASN A 1 865 ? 44.322 -6.980 27.069 1.00 53.84 865 ASN A N 1
ATOM 6747 C CA . ASN A 1 865 ? 42.921 -6.858 27.489 1.00 53.84 865 ASN A CA 1
ATOM 6748 C C . ASN A 1 865 ? 42.051 -8.024 26.982 1.00 53.84 865 ASN A C 1
ATOM 6750 O O . ASN A 1 865 ? 41.408 -7.927 25.933 1.00 53.84 865 ASN A O 1
ATOM 6754 N N . VAL A 1 866 ? 42.020 -9.125 27.739 1.00 55.66 866 VAL A N 1
ATOM 6755 C CA . VAL A 1 866 ? 41.261 -10.351 27.426 1.00 55.66 866 VAL A CA 1
ATOM 6756 C C . VAL A 1 866 ? 40.286 -10.666 28.564 1.00 55.66 866 VAL A C 1
ATOM 6758 O O . VAL A 1 866 ? 40.648 -10.583 29.737 1.00 55.66 866 VAL A O 1
ATOM 6761 N N . SER A 1 867 ? 39.047 -11.052 28.242 1.00 56.84 867 SER A N 1
ATOM 6762 C CA . SER A 1 867 ? 38.116 -11.586 29.245 1.00 56.84 867 SER A CA 1
ATOM 6763 C C . SER A 1 867 ? 38.642 -12.917 29.807 1.00 56.84 867 SER A C 1
ATOM 6765 O O . SER A 1 867 ? 38.778 -13.884 29.063 1.00 56.84 867 SER A O 1
ATOM 6767 N N . GLY A 1 868 ? 38.922 -12.990 31.113 1.00 53.88 868 GLY A N 1
ATOM 6768 C CA . GLY A 1 868 ? 39.413 -14.216 31.766 1.00 53.88 868 GLY A CA 1
ATOM 6769 C C . GLY A 1 868 ? 38.367 -15.328 31.959 1.00 53.88 868 GLY A C 1
ATOM 6770 O O . GLY A 1 868 ? 38.746 -16.448 32.277 1.00 53.88 868 GLY A O 1
ATOM 6771 N N . ASN A 1 869 ? 37.076 -15.027 31.754 1.00 64.31 869 ASN A N 1
ATOM 6772 C CA . ASN A 1 869 ? 35.932 -15.940 31.895 1.00 64.31 869 ASN A CA 1
ATOM 6773 C C . ASN A 1 869 ? 35.045 -15.897 30.635 1.00 64.31 869 ASN A C 1
ATOM 6775 O O . ASN A 1 869 ? 35.113 -14.921 29.880 1.00 64.31 869 ASN A O 1
ATOM 6779 N N . GLU A 1 870 ? 34.177 -16.903 30.461 1.00 70.19 870 GLU A N 1
ATOM 6780 C CA . GLU A 1 870 ? 33.237 -16.987 29.333 1.00 70.19 870 GLU A CA 1
ATOM 6781 C C . GLU A 1 870 ? 32.342 -15.725 29.252 1.00 70.19 870 GLU A C 1
ATOM 6783 O O . GLU A 1 870 ? 31.700 -15.339 30.241 1.00 70.19 870 GLU A O 1
ATOM 6788 N N . PRO A 1 871 ? 32.322 -15.026 28.103 1.00 75.31 871 PRO A N 1
ATOM 6789 C CA . PRO A 1 871 ? 31.564 -13.796 27.932 1.00 75.31 871 PRO A CA 1
ATOM 6790 C C . PRO A 1 871 ? 30.071 -14.083 27.725 1.00 75.31 871 PRO A C 1
ATOM 6792 O O . PRO A 1 871 ? 29.700 -14.877 26.865 1.00 75.31 871 PRO A O 1
ATOM 6795 N N . SER A 1 872 ? 29.205 -13.387 28.468 1.00 76.06 872 SER A N 1
ATOM 6796 C CA . SER A 1 872 ? 27.746 -13.558 28.384 1.00 76.06 872 SER A CA 1
ATOM 6797 C C . SER A 1 872 ? 27.063 -12.442 27.591 1.00 76.06 872 SER A C 1
ATOM 6799 O O . SER A 1 872 ? 26.150 -12.709 26.809 1.00 76.06 872 SER A O 1
ATOM 6801 N N . VAL A 1 873 ? 27.520 -11.191 27.725 1.00 78.06 873 VAL A N 1
ATOM 6802 C CA . VAL A 1 873 ? 26.948 -10.041 27.003 1.00 78.06 873 VAL A CA 1
ATOM 6803 C C . VAL A 1 873 ? 28.045 -9.197 26.373 1.00 78.06 873 VAL A C 1
ATOM 6805 O O . VAL A 1 873 ? 28.984 -8.766 27.034 1.00 78.06 873 VAL A O 1
ATOM 6808 N N . LEU A 1 874 ? 27.889 -8.886 25.093 1.00 78.50 874 LEU A N 1
ATOM 6809 C CA . LEU A 1 874 ? 28.712 -7.924 24.373 1.00 78.50 874 LEU A CA 1
ATOM 6810 C C . LEU A 1 874 ? 27.969 -6.586 24.305 1.00 78.50 874 LEU A C 1
ATOM 6812 O O . LEU A 1 874 ? 26.847 -6.508 23.812 1.00 78.50 874 LEU A O 1
ATOM 6816 N N . VAL A 1 875 ? 28.578 -5.516 24.802 1.00 74.31 875 VAL A N 1
ATOM 6817 C CA . VAL A 1 875 ? 28.026 -4.158 24.751 1.00 74.31 875 VAL A CA 1
ATOM 6818 C C . VAL A 1 875 ? 28.780 -3.390 23.684 1.00 74.31 875 VAL A C 1
ATOM 6820 O O . VAL A 1 875 ? 30.000 -3.352 23.709 1.00 74.31 875 VAL A O 1
ATOM 6823 N N . HIS A 1 876 ? 28.103 -2.735 22.753 1.00 72.88 876 HIS A N 1
ATOM 6824 C CA . HIS A 1 876 ? 28.788 -1.873 21.797 1.00 72.88 876 HIS A CA 1
ATOM 6825 C C . HIS A 1 876 ? 28.074 -0.541 21.647 1.00 72.88 876 HIS A C 1
ATOM 6827 O O . HIS A 1 876 ? 26.848 -0.452 21.736 1.00 72.88 876 HIS A O 1
ATOM 6833 N N . ASN A 1 877 ? 28.835 0.526 21.427 1.00 68.00 877 ASN A N 1
ATOM 6834 C CA . ASN A 1 877 ? 28.228 1.803 21.090 1.00 68.00 877 ASN A CA 1
ATOM 6835 C C . ASN A 1 877 ? 27.721 1.781 19.634 1.00 68.00 877 ASN A C 1
ATOM 6837 O O . ASN A 1 877 ? 28.153 0.975 18.804 1.00 68.00 877 ASN A O 1
ATOM 6841 N N . VAL A 1 878 ? 26.766 2.655 19.320 1.00 65.12 878 VAL A N 1
ATOM 6842 C CA . VAL A 1 878 ? 26.334 2.891 17.937 1.00 65.12 878 VAL A CA 1
ATOM 6843 C C . VAL A 1 878 ? 27.093 4.116 17.420 1.00 65.12 878 VAL A C 1
ATOM 6845 O O . VAL A 1 878 ? 26.705 5.246 17.738 1.00 65.12 878 VAL A O 1
ATOM 6848 N N . PRO A 1 879 ? 28.181 3.933 16.653 1.00 54.38 879 PRO A N 1
ATOM 6849 C CA . PRO A 1 879 ? 29.028 5.034 16.231 1.00 54.38 879 PRO A CA 1
ATOM 6850 C C . PRO A 1 879 ? 28.259 5.964 15.297 1.00 54.38 879 PRO A C 1
ATOM 6852 O O . PRO A 1 879 ? 27.701 5.568 14.273 1.00 54.38 879 PRO A O 1
ATOM 6855 N N . THR A 1 880 ? 28.268 7.257 15.607 1.00 51.66 880 THR A N 1
ATOM 6856 C CA . THR A 1 880 ? 27.960 8.263 14.587 1.00 51.66 880 THR A CA 1
ATOM 6857 C C . THR A 1 880 ? 29.207 8.494 13.741 1.00 51.66 880 THR A C 1
ATOM 6859 O O . THR A 1 880 ? 30.314 8.321 14.237 1.00 51.66 880 THR A O 1
ATOM 6862 N N . LYS A 1 881 ? 29.037 8.900 12.469 1.00 46.59 881 LYS A N 1
ATOM 6863 C CA . LYS A 1 881 ? 30.041 8.972 11.370 1.00 46.59 881 LYS A CA 1
ATOM 6864 C C . LYS A 1 881 ? 31.429 9.609 11.660 1.00 46.59 881 LYS A C 1
ATOM 6866 O O . LYS A 1 881 ? 32.194 9.831 10.726 1.00 46.59 881 LYS A O 1
ATOM 6871 N N . ARG A 1 882 ? 31.741 10.027 12.890 1.00 44.91 882 ARG A N 1
ATOM 6872 C CA . ARG A 1 882 ? 33.002 10.652 13.324 1.00 44.91 882 ARG A CA 1
ATOM 6873 C C . ARG A 1 882 ? 33.526 10.154 14.682 1.00 44.91 882 ARG A C 1
ATOM 6875 O O . ARG A 1 882 ? 34.500 10.731 15.167 1.00 44.91 882 ARG A O 1
ATOM 6882 N N . VAL A 1 883 ? 32.879 9.172 15.311 1.00 47.44 883 VAL A N 1
ATOM 6883 C CA . VAL A 1 883 ? 33.285 8.608 16.606 1.00 47.44 883 VAL A CA 1
ATOM 6884 C C . VAL A 1 883 ? 33.640 7.142 16.394 1.00 47.44 883 VAL A C 1
ATOM 6886 O O . VAL A 1 883 ? 32.875 6.424 15.759 1.00 47.44 883 VAL A O 1
ATOM 6889 N N . GLY A 1 884 ? 34.807 6.721 16.885 1.00 50.75 884 GLY A N 1
ATOM 6890 C CA . GLY A 1 884 ? 35.200 5.315 16.843 1.00 50.75 884 GLY A CA 1
ATOM 6891 C C . GLY A 1 884 ? 34.233 4.444 17.645 1.00 50.75 884 GLY A C 1
ATOM 6892 O O . GLY A 1 884 ? 33.648 4.900 18.634 1.00 50.75 884 GLY A O 1
ATOM 6893 N N . GLY A 1 885 ? 34.059 3.199 17.204 1.00 55.53 885 GLY A N 1
ATOM 6894 C CA . GLY A 1 885 ? 33.312 2.201 17.958 1.00 55.53 885 GLY A CA 1
ATOM 6895 C C . GLY A 1 885 ? 33.913 1.990 19.355 1.00 55.53 885 GLY A C 1
ATOM 6896 O O . GLY A 1 885 ? 35.101 2.208 19.577 1.00 55.53 885 GLY A O 1
ATOM 6897 N N . SER A 1 886 ? 33.101 1.556 20.307 1.00 59.31 886 SER A N 1
ATOM 6898 C CA . SER A 1 886 ? 33.497 1.061 21.627 1.00 59.31 886 SER A CA 1
ATOM 6899 C C . SER A 1 886 ? 32.810 -0.281 21.834 1.00 59.31 886 SER A C 1
ATOM 6901 O O . SER A 1 886 ? 31.643 -0.417 21.466 1.00 59.31 886 SER A O 1
ATOM 6903 N N . LEU A 1 887 ? 33.529 -1.252 22.393 1.00 63.50 887 LEU A N 1
ATOM 6904 C CA . LEU A 1 887 ? 33.076 -2.629 22.567 1.00 63.50 887 LEU A CA 1
ATOM 6905 C C . LEU A 1 887 ? 33.418 -3.073 23.986 1.00 63.50 887 LEU A C 1
ATOM 6907 O O . LEU A 1 887 ? 34.582 -3.254 24.284 1.00 63.50 887 LEU A O 1
ATOM 6911 N N . GLY A 1 888 ? 32.435 -3.226 24.858 1.00 67.69 888 GLY A N 1
ATOM 6912 C CA . GLY A 1 888 ? 32.578 -3.820 26.180 1.00 67.69 888 GLY A CA 1
ATOM 6913 C C . GLY A 1 888 ? 32.097 -5.267 26.209 1.00 67.69 888 GLY A C 1
ATOM 6914 O O . GLY A 1 888 ? 31.302 -5.684 25.370 1.00 67.69 888 GLY A O 1
ATOM 6915 N N . ILE A 1 889 ? 32.546 -6.022 27.206 1.00 69.44 889 ILE A N 1
ATOM 6916 C CA . ILE A 1 889 ? 32.091 -7.388 27.478 1.00 69.44 889 ILE A CA 1
ATOM 6917 C C . ILE A 1 889 ? 31.674 -7.459 28.941 1.00 69.44 889 ILE A C 1
ATOM 6919 O O . ILE A 1 889 ? 32.340 -6.889 29.802 1.00 69.44 889 ILE A O 1
ATOM 6923 N N . VAL A 1 890 ? 30.599 -8.185 29.209 1.00 69.69 890 VAL A N 1
ATOM 6924 C CA . VAL A 1 890 ? 30.148 -8.567 30.544 1.00 69.69 890 VAL A CA 1
ATOM 6925 C C . VAL A 1 890 ? 30.203 -10.091 30.640 1.00 69.69 890 VAL A C 1
ATOM 6927 O O . VAL A 1 890 ? 29.850 -10.792 29.689 1.00 69.69 890 VAL A O 1
ATOM 6930 N N . THR A 1 891 ? 30.673 -10.600 31.776 1.00 68.50 891 THR A N 1
ATOM 6931 C CA . THR A 1 891 ? 30.675 -12.031 32.116 1.00 68.50 891 THR A CA 1
ATOM 6932 C C . THR A 1 891 ? 29.687 -12.274 33.259 1.00 68.50 891 THR A C 1
ATOM 6934 O O . THR A 1 891 ? 29.367 -11.340 33.998 1.00 68.50 891 THR A O 1
ATOM 6937 N N . GLU A 1 892 ? 29.203 -13.509 33.433 1.00 61.88 892 GLU A N 1
ATOM 6938 C CA . GLU A 1 892 ? 28.175 -13.833 34.444 1.00 61.88 892 GLU A CA 1
ATOM 6939 C C . GLU A 1 892 ? 28.545 -13.413 35.878 1.00 61.88 892 GLU A C 1
ATOM 6941 O O . GLU A 1 892 ? 27.670 -13.103 36.684 1.00 61.88 892 GLU A O 1
ATOM 6946 N N . HIS A 1 893 ? 29.839 -13.348 36.197 1.00 56.69 893 HIS A N 1
ATOM 6947 C CA . HIS A 1 893 ? 30.332 -13.012 37.535 1.00 56.69 893 HIS A CA 1
ATOM 6948 C C . HIS A 1 893 ? 30.694 -11.529 37.725 1.00 56.69 893 HIS A C 1
ATOM 6950 O O . HIS A 1 893 ? 31.009 -11.129 38.843 1.00 56.69 893 HIS A O 1
ATOM 6956 N N . ASN A 1 894 ? 30.628 -10.707 36.669 1.00 57.53 894 ASN A N 1
ATOM 6957 C CA . ASN A 1 894 ? 31.160 -9.338 36.652 1.00 57.53 894 ASN A CA 1
ATOM 6958 C C . ASN A 1 894 ? 30.137 -8.269 36.217 1.00 57.53 894 ASN A C 1
ATOM 6960 O O . ASN A 1 894 ? 30.523 -7.216 35.717 1.00 57.53 894 ASN A O 1
ATOM 6964 N N . PHE A 1 895 ? 28.833 -8.476 36.436 1.00 56.59 895 PHE A N 1
ATOM 6965 C CA . PHE A 1 895 ? 27.812 -7.449 36.141 1.00 56.59 895 PHE A CA 1
ATOM 6966 C C . PHE A 1 895 ? 28.051 -6.101 36.863 1.00 56.59 895 PHE A C 1
ATOM 6968 O O . PHE A 1 895 ? 27.539 -5.066 36.436 1.00 56.59 895 PHE A O 1
ATOM 6975 N N . GLU A 1 896 ? 28.851 -6.086 37.936 1.00 49.03 896 GLU A N 1
ATOM 6976 C CA . GLU A 1 896 ? 29.213 -4.871 38.677 1.00 49.03 896 GLU A CA 1
ATOM 6977 C C . GLU A 1 896 ? 30.608 -4.296 38.342 1.00 49.03 896 GLU A C 1
ATOM 6979 O O . GLU A 1 896 ? 30.937 -3.221 38.846 1.00 49.03 896 GLU A O 1
ATOM 6984 N N . SER A 1 897 ? 31.441 -4.943 37.506 1.00 45.78 897 SER A N 1
ATOM 6985 C CA . SER A 1 897 ? 32.807 -4.453 37.233 1.00 45.78 897 SER A CA 1
ATOM 6986 C C . SER A 1 897 ? 32.868 -3.453 36.066 1.00 45.78 897 SER A C 1
ATOM 6988 O O . SER A 1 897 ? 32.305 -3.665 34.995 1.00 45.78 897 SER A O 1
ATOM 6990 N N . GLU A 1 898 ? 33.612 -2.352 36.243 1.00 47.34 898 GLU A N 1
ATOM 6991 C CA . GLU A 1 898 ? 33.809 -1.281 35.240 1.00 47.34 898 GLU A CA 1
ATOM 6992 C C . GLU A 1 898 ? 34.753 -1.671 34.074 1.00 47.34 898 GLU A C 1
ATOM 6994 O O . GLU A 1 898 ? 35.109 -0.832 33.243 1.00 47.34 898 GLU A O 1
ATOM 6999 N N . SER A 1 899 ? 35.196 -2.930 34.001 1.00 48.38 899 SER A N 1
ATOM 7000 C CA . SER A 1 899 ? 36.231 -3.406 33.074 1.00 48.38 899 SER A CA 1
ATOM 7001 C C . SER A 1 899 ? 35.694 -3.560 31.649 1.00 48.38 899 SER A C 1
ATOM 7003 O O . SER A 1 899 ? 35.340 -4.651 31.206 1.00 48.38 899 SER A O 1
ATOM 7005 N N . LEU A 1 900 ? 35.616 -2.448 30.928 1.00 50.81 900 LEU A N 1
ATOM 7006 C CA . LEU A 1 900 ? 35.185 -2.402 29.539 1.00 50.81 900 LEU A CA 1
ATOM 7007 C C . LEU A 1 900 ? 36.404 -2.383 28.610 1.00 50.81 900 LEU A C 1
ATOM 7009 O O . LEU A 1 900 ? 37.312 -1.572 28.796 1.00 50.81 900 LEU A O 1
ATOM 7013 N N . LEU A 1 901 ? 36.412 -3.236 27.582 1.00 51.81 901 LEU A N 1
ATOM 7014 C CA . LEU A 1 901 ? 37.429 -3.156 26.537 1.00 51.81 901 LEU A CA 1
ATOM 7015 C C . LEU A 1 901 ? 37.265 -1.829 25.776 1.00 51.81 901 LEU A C 1
ATOM 7017 O O . LEU A 1 901 ? 36.160 -1.390 25.446 1.00 51.81 901 LEU A O 1
ATOM 7021 N N . SER A 1 902 ? 38.373 -1.146 25.504 1.00 48.59 902 SER A N 1
ATOM 7022 C CA . SER A 1 902 ? 38.365 0.026 24.630 1.00 48.59 902 SER A CA 1
ATOM 7023 C C . SER A 1 902 ? 38.941 -0.373 23.278 1.00 48.59 902 SER A C 1
ATOM 7025 O O . SER A 1 902 ? 40.028 -0.940 23.190 1.00 48.59 902 SER A O 1
ATOM 7027 N N . LEU A 1 903 ? 38.179 -0.126 22.211 1.00 47.69 903 LEU A N 1
ATOM 7028 C CA . LEU A 1 903 ? 38.598 -0.485 20.861 1.00 47.69 903 LEU A CA 1
ATOM 7029 C C . LEU A 1 903 ? 39.807 0.350 20.399 1.00 47.69 903 LEU A C 1
ATOM 7031 O O . LEU A 1 903 ? 40.064 1.443 20.923 1.00 47.69 903 LEU A O 1
ATOM 7035 N N . PRO A 1 904 ? 40.527 -0.124 19.370 1.00 45.22 904 PRO A N 1
ATOM 7036 C CA . PRO A 1 904 ? 41.587 0.632 18.722 1.00 45.22 904 PRO A CA 1
ATOM 7037 C C . PRO A 1 904 ? 41.144 2.033 18.291 1.00 45.22 904 PRO A C 1
ATOM 7039 O O . PRO A 1 904 ? 40.156 2.194 17.571 1.00 45.22 904 PRO A O 1
ATOM 7042 N N . ARG A 1 905 ? 41.905 3.069 18.666 1.00 44.75 905 ARG A N 1
ATOM 7043 C CA . ARG A 1 905 ? 41.856 4.350 17.950 1.00 44.75 905 ARG A CA 1
ATOM 7044 C C . ARG A 1 905 ? 42.779 4.219 16.738 1.00 44.75 905 ARG A C 1
ATOM 7046 O O . ARG A 1 905 ? 43.990 4.262 16.908 1.00 44.75 905 ARG A O 1
ATOM 7053 N N . TYR A 1 906 ? 42.226 4.083 15.533 1.00 46.03 906 TYR A N 1
ATOM 7054 C CA . TYR A 1 906 ? 43.015 4.224 14.303 1.00 46.03 906 TYR A CA 1
ATOM 7055 C C . TYR A 1 906 ? 43.663 5.618 14.281 1.00 46.03 906 TYR A C 1
ATOM 7057 O O . TYR A 1 906 ? 42.974 6.623 14.506 1.00 46.03 906 TYR A O 1
ATOM 7065 N N . HIS A 1 907 ? 44.988 5.680 14.108 1.00 41.12 907 HIS A N 1
ATOM 7066 C CA . HIS A 1 907 ? 45.750 6.923 14.239 1.00 41.12 907 HIS A CA 1
ATOM 7067 C C . HIS A 1 907 ? 45.283 7.940 13.189 1.00 41.12 907 HIS A C 1
ATOM 7069 O O . HIS A 1 907 ? 45.090 7.617 12.020 1.00 41.12 907 HIS A O 1
ATOM 7075 N N . LYS A 1 908 ? 45.109 9.202 13.596 1.00 39.41 908 LYS A N 1
ATOM 7076 C CA . LYS A 1 908 ? 44.705 10.301 12.697 1.00 39.41 908 LYS A CA 1
ATOM 7077 C C . LYS A 1 908 ? 45.725 10.605 11.592 1.00 39.41 908 LYS A C 1
ATOM 7079 O O . LYS A 1 908 ? 45.378 11.334 10.667 1.00 39.41 908 LYS A O 1
ATOM 7084 N N . ASP A 1 909 ? 46.950 10.107 11.735 1.00 38.50 909 ASP A N 1
ATOM 7085 C CA . ASP A 1 909 ? 48.104 10.482 10.917 1.00 38.50 909 ASP A CA 1
ATOM 7086 C C . ASP A 1 909 ? 48.408 9.497 9.786 1.00 38.50 909 ASP A C 1
ATOM 7088 O O . ASP A 1 909 ? 49.331 9.753 9.011 1.00 38.50 909 ASP A O 1
ATOM 7092 N N . ASP A 1 910 ? 47.624 8.423 9.631 1.00 43.88 910 ASP A N 1
ATOM 7093 C CA . ASP A 1 910 ? 47.683 7.619 8.412 1.00 43.88 910 ASP A CA 1
ATOM 7094 C C . ASP A 1 910 ? 47.147 8.461 7.253 1.00 43.88 910 ASP A C 1
ATOM 7096 O O . ASP A 1 910 ? 45.942 8.637 7.053 1.00 43.88 910 ASP A O 1
ATOM 7100 N N . LYS A 1 911 ? 48.089 9.050 6.511 1.00 36.78 911 LYS A N 1
ATOM 7101 C CA . LYS A 1 911 ? 47.845 10.005 5.421 1.00 36.78 911 LYS A CA 1
ATOM 7102 C C . LYS A 1 911 ? 47.028 9.413 4.270 1.00 36.78 911 LYS A C 1
ATOM 7104 O O . LYS A 1 911 ? 46.591 10.169 3.405 1.00 36.78 911 LYS A O 1
ATOM 7109 N N . ASP A 1 912 ? 46.798 8.101 4.274 1.00 44.38 912 ASP A N 1
ATOM 7110 C CA . ASP A 1 912 ? 45.984 7.404 3.293 1.00 44.38 912 ASP A CA 1
ATOM 7111 C C . ASP A 1 912 ? 45.120 6.294 3.936 1.00 44.38 912 ASP A C 1
ATOM 7113 O O . ASP A 1 912 ? 45.581 5.164 4.112 1.00 44.38 912 ASP A O 1
ATOM 7117 N N . PRO A 1 913 ? 43.842 6.579 4.254 1.00 42.69 913 PRO A N 1
ATOM 7118 C CA . PRO A 1 913 ? 42.891 5.596 4.778 1.00 42.69 913 PRO A CA 1
ATOM 7119 C C . PRO A 1 913 ? 42.633 4.397 3.853 1.00 42.69 913 PRO A C 1
ATOM 7121 O O . PRO A 1 913 ? 41.962 3.454 4.271 1.00 42.69 913 PRO A O 1
ATOM 7124 N N . SER A 1 914 ? 43.090 4.440 2.594 1.00 41.38 914 SER A N 1
ATOM 7125 C CA . SER A 1 914 ? 42.919 3.341 1.641 1.00 41.38 914 SER A CA 1
ATOM 7126 C C . SER A 1 914 ? 43.893 2.179 1.852 1.00 41.38 914 SER A C 1
ATOM 7128 O O . SER A 1 914 ? 43.610 1.094 1.361 1.00 41.38 914 SER A O 1
ATOM 7130 N N . ARG A 1 915 ? 44.975 2.369 2.625 1.00 41.81 915 ARG A N 1
ATOM 7131 C CA . ARG A 1 915 ? 45.996 1.336 2.912 1.00 41.81 915 ARG A CA 1
ATOM 7132 C C . ARG A 1 915 ? 45.743 0.518 4.184 1.00 41.81 915 ARG A C 1
ATOM 7134 O O . ARG A 1 915 ? 46.541 -0.344 4.538 1.00 41.81 915 ARG A O 1
ATOM 7141 N N . LEU A 1 916 ? 44.661 0.799 4.908 1.00 49.62 916 LEU A N 1
ATOM 7142 C CA . LEU A 1 916 ? 44.302 0.055 6.115 1.00 49.62 916 LEU A CA 1
ATOM 7143 C C . LEU A 1 916 ? 43.638 -1.272 5.721 1.00 49.62 916 LEU A C 1
ATOM 7145 O O . LEU A 1 916 ? 42.464 -1.289 5.339 1.00 49.62 916 LEU A O 1
ATOM 7149 N N . ARG A 1 917 ? 44.376 -2.384 5.855 1.00 53.94 917 ARG A N 1
ATOM 7150 C CA . ARG A 1 917 ? 43.807 -3.742 5.820 1.00 53.94 917 ARG A CA 1
ATOM 7151 C C . ARG A 1 917 ? 42.727 -3.846 6.886 1.00 53.94 917 ARG A C 1
ATOM 7153 O O . ARG A 1 917 ? 43.004 -3.727 8.076 1.00 53.94 917 ARG A O 1
ATOM 7160 N N . CYS A 1 918 ? 41.481 -3.994 6.450 1.00 54.56 918 CYS A N 1
ATOM 7161 C CA . CYS A 1 918 ? 40.337 -3.980 7.357 1.00 54.56 918 CYS A CA 1
ATOM 7162 C C . CYS A 1 918 ? 40.122 -5.357 7.990 1.00 54.56 918 CYS A C 1
ATOM 7164 O O . CYS A 1 918 ? 39.687 -5.435 9.137 1.00 54.56 918 CYS A O 1
ATOM 7166 N N . THR A 1 919 ? 40.454 -6.428 7.265 1.00 62.03 919 THR A N 1
ATOM 7167 C CA . THR A 1 919 ? 40.327 -7.815 7.723 1.00 62.03 919 THR A CA 1
ATOM 7168 C C . THR A 1 919 ? 41.414 -8.668 7.077 1.00 62.03 919 THR A C 1
ATOM 7170 O O . THR A 1 919 ? 41.544 -8.646 5.853 1.00 62.03 919 THR A O 1
ATOM 7173 N N . ASN A 1 920 ? 42.158 -9.433 7.874 1.00 63.81 920 ASN A N 1
ATOM 7174 C CA . ASN A 1 920 ? 42.947 -10.566 7.394 1.00 63.81 920 ASN A CA 1
ATOM 7175 C C . ASN A 1 920 ? 42.516 -11.809 8.175 1.00 63.81 920 ASN A C 1
ATOM 7177 O O . ASN A 1 920 ? 42.424 -11.739 9.401 1.00 63.81 920 ASN A O 1
ATOM 7181 N N . THR A 1 921 ? 42.188 -12.902 7.493 1.00 70.75 921 THR A N 1
ATOM 7182 C CA . THR A 1 921 ? 41.730 -14.137 8.136 1.00 70.75 921 THR A CA 1
ATOM 7183 C C . THR A 1 921 ? 42.478 -15.328 7.565 1.00 70.75 921 THR A C 1
ATOM 7185 O O . THR A 1 921 ? 42.389 -15.601 6.373 1.00 70.75 921 THR A O 1
ATOM 7188 N N . GLU A 1 922 ? 43.173 -16.045 8.444 1.00 75.69 922 GLU A N 1
ATOM 7189 C CA . GLU A 1 922 ? 43.907 -17.271 8.141 1.00 75.69 922 GLU A CA 1
ATOM 7190 C C . GLU A 1 922 ? 43.187 -18.468 8.781 1.00 75.69 922 GLU A C 1
ATOM 7192 O O . GLU A 1 922 ? 42.823 -18.438 9.966 1.00 75.69 922 GLU A O 1
ATOM 7197 N N . VAL A 1 923 ? 42.954 -19.527 8.003 1.00 82.69 923 VAL A N 1
ATOM 7198 C CA . VAL A 1 923 ? 42.264 -20.740 8.468 1.00 82.69 923 VAL A CA 1
ATOM 7199 C C . VAL A 1 923 ? 42.968 -22.009 7.975 1.00 82.69 923 VAL A C 1
ATOM 7201 O O . VAL A 1 923 ? 43.414 -22.048 6.830 1.00 82.69 923 VAL A O 1
ATOM 7204 N N . PRO A 1 924 ? 43.056 -23.077 8.791 1.00 83.88 924 PRO A N 1
ATOM 7205 C CA . PRO A 1 924 ? 43.644 -24.337 8.343 1.00 83.88 924 PRO A CA 1
ATOM 7206 C C . PRO A 1 924 ? 42.833 -24.968 7.207 1.00 83.88 924 PRO A C 1
ATOM 7208 O O . PRO A 1 924 ? 41.605 -25.069 7.301 1.00 83.88 924 PRO A O 1
ATOM 7211 N N . ALA A 1 925 ? 43.521 -25.467 6.179 1.00 83.81 925 ALA A N 1
ATOM 7212 C CA . ALA A 1 925 ? 42.910 -26.204 5.074 1.00 83.81 925 ALA A CA 1
ATOM 7213 C C . ALA A 1 925 ? 42.665 -27.690 5.411 1.00 83.81 925 ALA A C 1
ATOM 7215 O O . ALA A 1 925 ? 41.964 -28.386 4.679 1.00 83.81 925 ALA A O 1
ATOM 7216 N N . LYS A 1 926 ? 43.215 -28.192 6.526 1.00 83.12 926 LYS A N 1
ATOM 7217 C CA . LYS A 1 926 ? 43.115 -29.605 6.924 1.00 83.12 926 LYS A CA 1
ATOM 7218 C C . LYS A 1 926 ? 41.745 -30.000 7.479 1.00 83.12 926 LYS A C 1
ATOM 7220 O O . LYS A 1 926 ? 41.122 -29.242 8.216 1.00 83.12 926 LYS A O 1
ATOM 7225 N N . ASN A 1 927 ? 41.317 -31.236 7.209 1.00 83.62 927 ASN A N 1
ATOM 7226 C CA . ASN A 1 927 ? 40.105 -31.862 7.776 1.00 83.62 927 ASN A CA 1
ATOM 7227 C C . ASN A 1 927 ? 38.776 -31.142 7.467 1.00 83.62 927 ASN A C 1
ATOM 7229 O O . ASN A 1 927 ? 37.809 -31.259 8.229 1.00 83.62 927 ASN A O 1
ATOM 7233 N N . ILE A 1 928 ? 38.705 -30.434 6.337 1.00 89.25 928 ILE A N 1
ATOM 7234 C CA . ILE A 1 928 ? 37.469 -29.806 5.859 1.00 89.25 928 ILE A CA 1
ATOM 7235 C C . ILE A 1 928 ? 36.482 -30.893 5.409 1.00 89.25 928 ILE A C 1
ATOM 7237 O O . ILE A 1 928 ? 36.753 -31.697 4.515 1.00 89.25 928 ILE A O 1
ATOM 7241 N N . THR A 1 929 ? 35.302 -30.905 6.022 1.00 90.81 929 THR A N 1
ATOM 7242 C CA . THR A 1 929 ? 34.188 -31.805 5.679 1.00 90.81 929 THR A CA 1
ATOM 7243 C C . THR A 1 929 ? 33.161 -31.157 4.764 1.00 90.81 929 THR A C 1
ATOM 7245 O O . THR A 1 929 ? 32.494 -31.870 4.011 1.00 90.81 929 THR A O 1
ATOM 7248 N N . ARG A 1 930 ? 33.076 -29.825 4.769 1.00 92.50 930 ARG A N 1
ATOM 7249 C CA . ARG A 1 930 ? 32.267 -29.042 3.837 1.00 92.50 930 ARG A CA 1
ATOM 7250 C C . ARG A 1 930 ? 32.896 -27.669 3.613 1.00 92.50 930 ARG A C 1
ATOM 7252 O O . ARG A 1 930 ? 33.401 -27.068 4.554 1.00 92.50 930 ARG A O 1
ATOM 7259 N N . ALA A 1 931 ? 32.852 -27.189 2.375 1.00 92.88 931 ALA A N 1
ATOM 7260 C CA . ALA A 1 931 ? 33.240 -25.834 2.002 1.00 92.88 931 ALA A CA 1
ATOM 7261 C C . ALA A 1 931 ? 32.111 -25.186 1.196 1.00 92.88 931 ALA A C 1
ATOM 7263 O O . ALA A 1 931 ? 31.712 -25.712 0.157 1.00 92.88 931 ALA A O 1
ATOM 7264 N N . ASP A 1 932 ? 31.614 -24.048 1.664 1.00 94.56 932 ASP A N 1
ATOM 7265 C CA . ASP A 1 932 ? 30.628 -23.227 0.968 1.00 94.56 932 ASP A CA 1
ATOM 7266 C C . ASP A 1 932 ? 31.342 -21.989 0.412 1.00 94.56 932 ASP A C 1
ATOM 7268 O O . ASP A 1 932 ? 31.778 -21.130 1.178 1.00 94.56 932 ASP A O 1
ATOM 7272 N N . VAL A 1 933 ? 31.490 -21.905 -0.911 1.00 92.69 933 VAL A N 1
ATOM 7273 C CA . VAL A 1 933 ? 32.176 -20.791 -1.592 1.00 92.69 933 VAL A CA 1
ATOM 7274 C C . VAL A 1 933 ? 31.146 -19.730 -1.966 1.00 92.69 933 VAL A C 1
ATOM 7276 O O . VAL A 1 933 ? 30.214 -20.034 -2.711 1.00 92.69 933 VAL A O 1
ATOM 7279 N N . TYR A 1 934 ? 31.295 -18.512 -1.445 1.00 91.88 934 TYR A N 1
ATOM 7280 C CA . TYR A 1 934 ? 30.390 -17.381 -1.663 1.00 91.88 934 TYR A CA 1
ATOM 7281 C C . TYR A 1 934 ? 30.868 -16.507 -2.819 1.00 91.88 934 TYR A C 1
ATOM 7283 O O . TYR A 1 934 ? 32.048 -16.165 -2.907 1.00 91.88 934 TYR A O 1
ATOM 7291 N N . TYR A 1 935 ? 29.928 -16.089 -3.665 1.00 89.00 935 TYR A N 1
ATOM 7292 C CA . TYR A 1 935 ? 30.201 -15.314 -4.870 1.00 89.00 935 TYR A CA 1
ATOM 7293 C C . TYR A 1 935 ? 29.458 -13.982 -4.862 1.00 89.00 935 TYR A C 1
ATOM 7295 O O . TYR A 1 935 ? 28.285 -13.898 -4.493 1.00 89.00 935 TYR A O 1
ATOM 7303 N N . ASN A 1 936 ? 30.105 -12.934 -5.359 1.00 83.75 936 ASN A N 1
ATOM 7304 C CA . ASN A 1 936 ? 29.456 -11.657 -5.596 1.00 83.75 936 ASN A CA 1
ATOM 7305 C C . ASN A 1 936 ? 28.472 -11.782 -6.767 1.00 83.75 936 ASN A C 1
ATOM 7307 O O . ASN A 1 936 ? 28.832 -12.141 -7.887 1.00 83.75 936 ASN A O 1
ATOM 7311 N N . ARG A 1 937 ? 27.203 -11.438 -6.529 1.00 80.50 937 ARG A N 1
ATOM 7312 C CA . ARG A 1 937 ? 26.124 -11.604 -7.519 1.00 80.50 937 ARG A CA 1
ATOM 7313 C C . ARG A 1 937 ? 26.338 -10.819 -8.825 1.00 80.50 937 ARG A C 1
ATOM 7315 O O . ARG A 1 937 ? 25.751 -11.188 -9.837 1.00 80.50 937 ARG A O 1
ATOM 7322 N N . LYS A 1 938 ? 27.104 -9.721 -8.810 1.00 78.94 938 LYS A N 1
ATOM 7323 C CA . LYS A 1 938 ? 27.269 -8.835 -9.977 1.00 78.94 938 LYS A CA 1
ATOM 7324 C C . LYS A 1 938 ? 28.353 -9.312 -10.939 1.00 78.94 938 LYS A C 1
ATOM 7326 O O . LYS A 1 938 ? 28.155 -9.202 -12.142 1.00 78.94 938 LYS A O 1
ATOM 7331 N N . ASN A 1 939 ? 29.484 -9.776 -10.415 1.00 81.12 939 ASN A N 1
ATOM 7332 C CA . ASN A 1 939 ? 30.656 -10.144 -11.218 1.00 81.12 939 ASN A CA 1
ATOM 7333 C C . ASN A 1 939 ? 31.010 -11.641 -11.132 1.00 81.12 939 ASN A C 1
ATOM 7335 O O . ASN A 1 939 ? 31.804 -12.109 -11.937 1.00 81.12 939 ASN A O 1
ATOM 7339 N N . GLY A 1 940 ? 30.404 -12.399 -10.212 1.00 81.25 940 GLY A N 1
ATOM 7340 C CA . GLY A 1 940 ? 30.639 -13.834 -10.042 1.00 81.25 940 GLY A CA 1
ATOM 7341 C C . GLY A 1 940 ? 31.932 -14.194 -9.304 1.00 81.25 940 GLY A C 1
ATOM 7342 O O . GLY A 1 940 ? 32.235 -15.377 -9.188 1.00 81.25 940 GLY A O 1
ATOM 7343 N N . TYR A 1 941 ? 32.687 -13.214 -8.798 1.00 87.44 941 TYR A N 1
ATOM 7344 C CA . TYR A 1 941 ? 33.965 -13.450 -8.117 1.00 87.44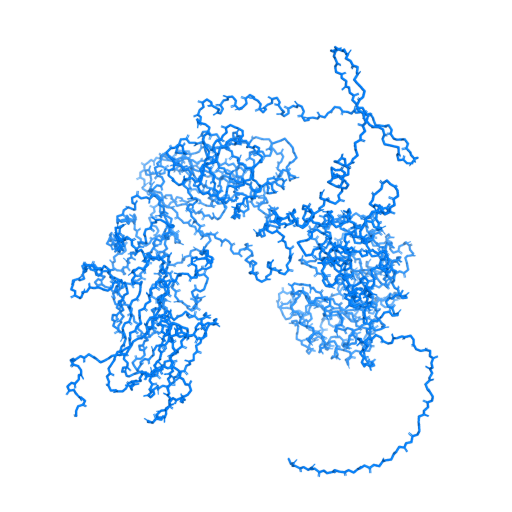 941 TYR A CA 1
ATOM 7345 C C . TYR A 1 941 ? 33.779 -13.883 -6.663 1.00 87.44 941 TYR A C 1
ATOM 7347 O O . TYR A 1 941 ? 32.750 -13.597 -6.048 1.00 87.44 941 TYR A O 1
ATOM 7355 N N . CYS A 1 942 ? 34.771 -14.586 -6.118 1.00 87.62 942 CYS A N 1
ATOM 7356 C CA . CYS A 1 942 ? 34.736 -15.106 -4.756 1.00 87.62 942 CYS A CA 1
ATOM 7357 C C . CYS A 1 942 ? 34.817 -13.970 -3.721 1.00 87.62 942 CYS A C 1
ATOM 7359 O O . CYS A 1 942 ? 35.713 -13.132 -3.770 1.00 87.62 942 CYS A O 1
ATOM 7361 N N . GLU A 1 943 ? 33.894 -13.966 -2.758 1.00 86.75 943 GLU A N 1
ATOM 7362 C CA . GLU A 1 943 ? 33.857 -13.015 -1.630 1.00 86.75 943 GLU A CA 1
ATOM 7363 C C . GLU A 1 943 ? 34.266 -13.671 -0.301 1.00 86.75 943 GLU A C 1
ATOM 7365 O O . GLU A 1 943 ? 34.527 -12.978 0.683 1.00 86.75 943 GLU A O 1
ATOM 7370 N N . GLY A 1 944 ? 34.310 -15.006 -0.245 1.00 89.12 944 GLY A N 1
ATOM 7371 C CA . GLY A 1 944 ? 34.764 -15.766 0.919 1.00 89.12 944 GLY A CA 1
ATOM 7372 C C . GLY A 1 944 ? 34.305 -17.224 0.910 1.00 89.12 944 GLY A C 1
ATOM 7373 O O . GLY A 1 944 ? 33.498 -17.630 0.074 1.00 89.12 944 GLY A O 1
ATOM 7374 N N . LEU A 1 945 ? 34.816 -18.019 1.849 1.00 91.00 945 LEU A N 1
ATOM 7375 C CA . LEU A 1 945 ? 34.432 -19.410 2.064 1.00 91.00 945 LEU A CA 1
ATOM 7376 C C . LEU A 1 945 ? 33.997 -19.631 3.514 1.00 91.00 945 LEU A C 1
ATOM 7378 O O . LEU A 1 945 ? 34.660 -19.179 4.448 1.00 91.00 945 LEU A O 1
ATOM 7382 N N . LEU A 1 946 ? 32.923 -20.394 3.705 1.00 92.06 946 LEU A N 1
ATOM 7383 C CA . LEU A 1 946 ? 32.540 -20.942 5.004 1.00 92.06 946 LEU A CA 1
ATOM 7384 C C . LEU A 1 946 ? 32.913 -22.426 5.047 1.00 92.06 946 LEU A C 1
ATOM 7386 O O . LEU A 1 946 ? 32.428 -23.223 4.244 1.00 92.06 946 LEU A O 1
ATOM 7390 N N . LEU A 1 947 ? 33.784 -22.787 5.979 1.00 91.25 947 LEU A N 1
ATOM 7391 C CA . LEU A 1 947 ? 34.352 -24.122 6.124 1.00 91.25 947 LEU A CA 1
ATOM 7392 C C . LEU A 1 947 ? 33.780 -24.806 7.361 1.00 91.25 947 LEU A C 1
ATOM 7394 O O . LEU A 1 947 ? 33.680 -24.188 8.420 1.00 91.25 947 LEU A O 1
ATOM 7398 N N . GLU A 1 948 ? 33.461 -26.089 7.236 1.00 91.38 948 GLU A N 1
ATOM 7399 C CA . GLU A 1 948 ? 33.033 -26.958 8.331 1.00 91.38 948 GLU A CA 1
ATOM 7400 C C . GLU A 1 948 ? 34.027 -28.108 8.499 1.00 91.38 948 GLU A C 1
ATOM 7402 O O . GLU A 1 948 ? 34.362 -28.812 7.538 1.00 91.38 948 GLU A O 1
ATOM 7407 N N . TYR A 1 949 ? 34.479 -28.329 9.727 1.00 88.94 949 TYR A N 1
ATOM 7408 C CA . TYR A 1 949 ? 35.471 -29.342 10.073 1.00 88.94 949 TYR A CA 1
ATOM 7409 C C . TYR A 1 949 ? 34.821 -30.552 10.748 1.00 88.94 949 TYR A C 1
ATOM 7411 O O . TYR A 1 949 ? 33.726 -30.474 11.299 1.00 88.94 949 TYR A O 1
ATOM 7419 N N . ALA A 1 950 ? 35.525 -31.685 10.750 1.00 84.75 950 ALA A N 1
ATOM 7420 C CA . ALA A 1 950 ? 34.998 -32.955 11.264 1.00 84.75 950 ALA A CA 1
ATOM 7421 C C . ALA A 1 950 ? 34.579 -32.932 12.748 1.00 84.75 950 ALA A C 1
ATOM 7423 O O . ALA A 1 950 ? 33.753 -33.740 13.161 1.00 84.75 950 ALA A O 1
ATOM 7424 N N . ASN A 1 951 ? 35.128 -32.014 13.545 1.00 83.62 951 ASN A N 1
ATOM 7425 C CA . ASN A 1 951 ? 34.761 -31.806 14.948 1.00 83.62 951 ASN A CA 1
ATOM 7426 C C . ASN A 1 951 ? 33.527 -30.893 15.135 1.00 83.62 951 ASN A C 1
ATOM 7428 O O . ASN A 1 951 ? 33.223 -30.531 16.268 1.00 83.62 951 ASN A O 1
ATOM 7432 N N . GLY A 1 952 ? 32.841 -30.494 14.055 1.00 83.56 952 GLY A N 1
ATOM 7433 C CA . GLY A 1 952 ? 31.697 -29.571 14.087 1.00 83.56 952 GLY A CA 1
ATOM 7434 C C . GLY A 1 952 ? 32.082 -28.091 14.205 1.00 83.56 952 GLY A C 1
ATOM 7435 O O . GLY A 1 952 ? 31.209 -27.229 14.324 1.00 83.56 952 GLY A O 1
ATOM 7436 N N . ALA A 1 953 ? 33.382 -27.780 14.183 1.00 85.06 953 ALA A N 1
ATOM 7437 C CA . ALA A 1 953 ? 33.890 -26.416 14.124 1.00 85.06 953 ALA A CA 1
ATOM 7438 C C . ALA A 1 953 ? 33.552 -25.787 12.765 1.00 85.06 953 ALA A C 1
ATOM 7440 O O . ALA A 1 953 ? 33.595 -26.460 11.732 1.00 85.06 953 ALA A O 1
ATOM 7441 N N . GLN A 1 954 ? 33.266 -24.487 12.754 1.00 90.00 954 GLN A N 1
ATOM 7442 C CA . GLN A 1 954 ? 33.086 -23.718 11.526 1.00 90.00 954 GLN A CA 1
ATOM 7443 C C . GLN A 1 954 ? 34.043 -22.528 11.497 1.00 90.00 954 GLN A C 1
ATOM 7445 O O . GLN A 1 954 ? 34.234 -21.863 12.511 1.00 90.00 954 GLN A O 1
ATOM 7450 N N . ARG A 1 955 ? 34.636 -22.229 10.339 1.00 88.19 955 ARG A N 1
ATOM 7451 C CA . ARG A 1 955 ? 35.428 -21.006 10.139 1.00 88.19 955 ARG A CA 1
ATOM 7452 C C . ARG A 1 955 ? 35.021 -20.329 8.843 1.00 88.19 955 ARG A C 1
ATOM 7454 O O . ARG A 1 955 ? 34.885 -20.984 7.816 1.00 88.19 955 ARG A O 1
ATOM 7461 N N . ALA A 1 956 ? 34.836 -19.018 8.899 1.00 88.06 956 ALA A N 1
ATOM 7462 C CA . ALA A 1 956 ? 34.699 -18.195 7.710 1.00 88.06 956 ALA A CA 1
ATOM 7463 C C . ALA A 1 956 ? 36.066 -17.605 7.346 1.00 88.06 956 ALA A C 1
ATOM 7465 O O . ALA A 1 956 ? 36.823 -1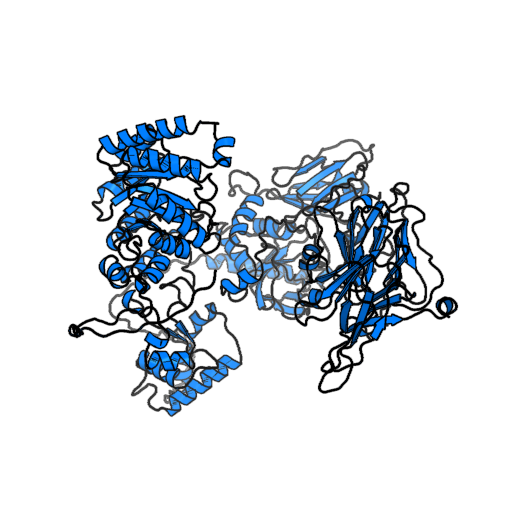7.205 8.230 1.00 88.06 956 ALA A O 1
ATOM 7466 N N . VAL A 1 957 ? 36.364 -17.550 6.053 1.00 84.06 957 VAL A N 1
ATOM 7467 C CA . VAL A 1 957 ? 37.534 -16.882 5.478 1.00 84.06 957 VAL A CA 1
ATOM 7468 C C . VAL A 1 957 ? 37.033 -15.933 4.389 1.00 84.06 957 VAL A C 1
ATOM 7470 O O . VAL A 1 957 ? 36.350 -16.353 3.459 1.00 84.06 957 VAL A O 1
ATOM 7473 N N . GLY A 1 958 ? 37.273 -14.631 4.550 1.00 81.75 958 GLY A N 1
ATOM 7474 C CA . GLY A 1 958 ? 36.648 -13.576 3.742 1.00 81.75 958 GLY A CA 1
ATOM 7475 C C . GLY A 1 958 ? 35.300 -13.084 4.278 1.00 81.75 958 GLY A C 1
ATOM 7476 O O . GLY A 1 958 ? 34.996 -13.240 5.460 1.00 81.75 958 GLY A O 1
ATOM 7477 N N . GLN A 1 959 ? 34.493 -12.438 3.431 1.00 84.31 959 GLN A N 1
ATOM 7478 C CA . GLN A 1 959 ? 33.324 -11.669 3.882 1.00 84.31 959 GLN A CA 1
ATOM 7479 C C . GLN A 1 959 ? 32.097 -12.518 4.236 1.00 84.31 959 GLN A C 1
ATOM 7481 O O . GLN A 1 959 ? 31.335 -12.126 5.118 1.00 84.31 959 GLN A O 1
ATOM 7486 N N . CYS A 1 960 ? 31.892 -13.648 3.547 1.00 86.06 960 CYS A N 1
ATOM 7487 C CA . CYS A 1 960 ? 30.805 -14.617 3.777 1.00 86.06 960 CYS A CA 1
ATOM 7488 C C . CYS A 1 960 ? 29.457 -13.975 4.175 1.00 86.06 960 CYS A C 1
ATOM 7490 O O . CYS A 1 960 ? 28.981 -14.147 5.302 1.00 86.06 960 CYS A O 1
ATOM 7492 N N . ARG A 1 961 ? 28.820 -13.213 3.271 1.00 87.75 961 ARG A N 1
ATOM 7493 C CA . ARG A 1 961 ? 27.573 -12.486 3.580 1.00 87.75 961 ARG A CA 1
ATOM 7494 C C . ARG A 1 961 ? 26.363 -13.430 3.608 1.00 87.75 961 ARG A C 1
ATOM 7496 O O . ARG A 1 961 ? 25.620 -13.554 2.629 1.00 87.75 961 ARG A O 1
ATOM 7503 N N . ILE A 1 962 ? 26.163 -14.090 4.749 1.00 85.50 962 ILE A N 1
ATOM 7504 C CA . ILE A 1 962 ? 25.127 -15.111 4.966 1.00 85.50 962 ILE A CA 1
ATOM 7505 C C . ILE A 1 962 ? 23.731 -14.604 4.570 1.00 85.50 962 ILE A C 1
ATOM 7507 O O . ILE A 1 962 ? 23.256 -13.575 5.059 1.00 85.50 962 ILE A O 1
ATOM 7511 N N . GLY A 1 963 ? 23.069 -15.351 3.681 1.00 82.06 963 GLY A N 1
ATOM 7512 C CA . GLY A 1 963 ? 21.725 -15.052 3.175 1.00 82.06 963 GLY A CA 1
ATOM 7513 C C . GLY A 1 963 ? 21.644 -13.909 2.156 1.00 82.06 963 GLY A C 1
ATOM 7514 O O . GLY A 1 963 ? 20.543 -13.560 1.732 1.00 82.06 963 GLY A O 1
ATOM 7515 N N . ILE A 1 964 ? 22.780 -13.327 1.757 1.00 84.69 964 ILE A N 1
ATOM 7516 C CA . ILE A 1 964 ? 22.861 -12.236 0.774 1.00 84.69 964 ILE A CA 1
ATOM 7517 C C . ILE A 1 964 ? 23.553 -12.728 -0.497 1.00 84.69 964 ILE A C 1
ATOM 7519 O O . ILE A 1 964 ? 22.962 -12.698 -1.587 1.00 84.69 964 ILE A O 1
ATOM 7523 N N . ASP A 1 965 ? 24.790 -13.199 -0.344 1.00 87.19 965 ASP A N 1
ATOM 7524 C CA . ASP A 1 965 ? 25.617 -13.644 -1.458 1.00 87.19 965 ASP A CA 1
ATOM 7525 C C . ASP A 1 965 ? 25.260 -15.098 -1.831 1.00 87.19 965 ASP A C 1
ATOM 7527 O O . ASP A 1 965 ? 25.086 -15.937 -0.940 1.00 87.19 965 ASP A O 1
ATOM 7531 N N . PRO A 1 966 ? 25.083 -15.420 -3.130 1.00 90.38 966 PRO A N 1
ATOM 7532 C CA . PRO A 1 966 ? 24.930 -16.804 -3.572 1.00 90.38 966 PRO A CA 1
ATOM 7533 C C . PRO A 1 966 ? 26.183 -17.620 -3.236 1.00 90.38 966 PRO A C 1
ATOM 7535 O O . PRO A 1 966 ? 27.293 -17.093 -3.265 1.00 90.38 966 PRO A O 1
ATOM 7538 N N . PHE A 1 967 ? 26.020 -18.916 -2.971 1.00 93.69 967 PHE A N 1
ATOM 7539 C CA . PHE A 1 967 ? 27.143 -19.808 -2.687 1.00 93.69 967 PHE A CA 1
ATOM 7540 C C . PHE A 1 967 ? 26.988 -21.170 -3.363 1.00 93.69 967 PHE A C 1
ATOM 7542 O O . PHE A 1 967 ? 25.878 -21.587 -3.709 1.00 93.69 967 PHE A O 1
ATOM 7549 N N . LYS A 1 968 ? 28.109 -21.876 -3.523 1.00 92.75 968 LYS A N 1
ATOM 7550 C CA . LYS A 1 968 ? 28.157 -23.273 -3.968 1.00 92.75 968 LYS A CA 1
ATOM 7551 C C . LYS A 1 968 ? 28.765 -24.134 -2.867 1.00 92.75 968 LYS A C 1
ATOM 7553 O O . LYS A 1 968 ? 29.847 -23.834 -2.372 1.00 92.75 968 LYS A O 1
ATOM 7558 N N . ALA A 1 969 ? 28.045 -25.186 -2.486 1.00 92.31 969 ALA A N 1
ATOM 7559 C CA . ALA A 1 969 ? 28.439 -26.100 -1.422 1.00 92.31 969 ALA A CA 1
ATOM 7560 C C . ALA A 1 969 ? 29.209 -27.302 -1.972 1.00 92.31 969 ALA A C 1
ATOM 7562 O O . ALA A 1 969 ? 28.784 -27.936 -2.941 1.00 92.31 969 ALA A O 1
ATOM 7563 N N . TYR A 1 970 ? 30.298 -27.657 -1.298 1.00 91.38 970 TYR A N 1
ATOM 7564 C CA . TYR A 1 970 ? 31.146 -28.792 -1.635 1.00 91.38 970 TYR A CA 1
ATOM 7565 C C . TYR A 1 970 ? 31.321 -29.686 -0.411 1.00 91.38 970 TYR A C 1
ATOM 7567 O O . TYR A 1 970 ? 31.909 -29.281 0.590 1.00 91.38 970 TYR A O 1
ATOM 7575 N N . GLY A 1 971 ? 30.813 -30.917 -0.483 1.00 88.62 971 GLY A N 1
ATOM 7576 C CA . GLY A 1 971 ? 31.004 -31.921 0.564 1.00 88.62 971 GLY A CA 1
ATOM 7577 C C . GLY A 1 971 ? 32.330 -32.659 0.390 1.00 88.62 971 GLY A C 1
ATOM 7578 O O . GLY A 1 971 ? 32.586 -33.198 -0.684 1.00 88.62 971 GLY A O 1
ATOM 7579 N N . LYS A 1 972 ? 33.142 -32.719 1.451 1.00 88.06 972 LYS A N 1
ATOM 7580 C CA . LYS A 1 972 ? 34.467 -33.368 1.502 1.00 88.06 972 LYS A CA 1
ATOM 7581 C C . LYS A 1 972 ? 35.345 -33.000 0.291 1.00 88.06 972 LYS A C 1
ATOM 7583 O O . LYS A 1 972 ? 35.639 -33.881 -0.524 1.00 88.06 972 LYS A O 1
ATOM 7588 N N . PRO A 1 973 ? 35.732 -31.719 0.144 1.00 88.69 973 PRO A N 1
ATOM 7589 C CA . PRO A 1 973 ? 36.528 -31.274 -0.996 1.00 88.69 973 PRO A CA 1
ATOM 7590 C C . PRO A 1 973 ? 37.864 -32.034 -1.074 1.00 88.69 973 PRO A C 1
ATOM 7592 O O . PRO A 1 973 ? 38.599 -32.128 -0.091 1.00 88.69 973 PRO A O 1
ATOM 7595 N N . SER A 1 974 ? 38.159 -32.594 -2.249 1.00 86.38 974 SER A N 1
ATOM 7596 C CA . SER A 1 974 ? 39.432 -33.253 -2.575 1.00 86.38 974 SER A CA 1
ATOM 7597 C C . SER A 1 974 ? 40.509 -32.241 -2.970 1.00 86.38 974 SER A C 1
ATOM 7599 O O . SER A 1 974 ? 41.678 -32.449 -2.651 1.00 86.38 974 SER A O 1
ATOM 7601 N N . TRP A 1 975 ? 40.109 -31.156 -3.639 1.00 86.62 975 TRP A N 1
ATOM 7602 C CA . TRP A 1 975 ? 40.967 -30.036 -4.022 1.00 86.62 975 TRP A CA 1
ATOM 7603 C C . TRP A 1 975 ? 40.249 -28.711 -3.791 1.00 86.62 975 TRP A C 1
ATOM 7605 O O . TRP A 1 975 ? 39.031 -28.634 -3.982 1.00 86.62 975 TRP A O 1
ATOM 7615 N N . ILE A 1 976 ? 41.018 -27.693 -3.411 1.00 88.94 976 ILE A N 1
ATOM 7616 C CA . ILE A 1 976 ? 40.625 -26.282 -3.423 1.00 88.94 976 ILE A CA 1
ATOM 7617 C C . ILE A 1 976 ? 41.603 -25.581 -4.360 1.00 88.94 976 ILE A C 1
ATOM 7619 O O . ILE A 1 976 ? 42.814 -25.715 -4.189 1.00 88.94 976 ILE A O 1
ATOM 7623 N N . CYS A 1 977 ? 41.070 -24.878 -5.348 1.00 87.56 977 CYS A N 1
ATOM 7624 C CA . CYS A 1 977 ? 41.834 -24.165 -6.355 1.00 87.56 977 CYS A CA 1
ATOM 7625 C C . CYS A 1 977 ? 41.369 -22.719 -6.425 1.00 87.56 977 CYS A C 1
ATOM 7627 O O . CYS A 1 977 ? 40.167 -22.453 -6.342 1.00 87.56 977 CYS A O 1
ATOM 7629 N N . TYR A 1 978 ? 42.302 -21.795 -6.622 1.00 88.12 978 TYR A N 1
ATOM 7630 C CA . TYR A 1 978 ? 41.975 -20.414 -6.934 1.00 88.12 978 TYR A CA 1
ATOM 7631 C C . TYR A 1 978 ? 42.804 -19.884 -8.095 1.00 88.12 978 TYR A C 1
ATOM 7633 O O . TYR A 1 978 ? 43.865 -20.414 -8.423 1.00 88.12 978 TYR A O 1
ATOM 7641 N N . ARG A 1 979 ? 42.297 -18.818 -8.705 1.00 85.19 979 ARG A N 1
ATOM 7642 C CA . ARG A 1 979 ? 43.046 -17.988 -9.643 1.00 85.19 979 ARG A CA 1
ATOM 7643 C C . ARG A 1 979 ? 42.705 -16.525 -9.438 1.00 85.19 979 ARG A C 1
ATOM 7645 O O . ARG A 1 979 ? 41.542 -16.192 -9.184 1.00 85.19 979 ARG A O 1
ATOM 7652 N N . ASP A 1 980 ? 43.698 -15.669 -9.604 1.00 83.00 980 ASP A N 1
ATOM 7653 C CA . ASP A 1 980 ? 43.496 -14.227 -9.623 1.00 83.00 980 ASP A CA 1
ATOM 7654 C C . ASP A 1 980 ? 42.983 -13.763 -10.988 1.00 83.00 980 ASP A C 1
ATOM 7656 O O . ASP A 1 980 ? 43.262 -14.355 -12.034 1.00 83.00 980 ASP A O 1
ATOM 7660 N N . ILE A 1 981 ? 42.174 -12.707 -10.972 1.00 77.25 981 ILE A N 1
ATOM 7661 C CA . ILE A 1 981 ? 41.645 -12.072 -12.175 1.00 77.25 981 ILE A CA 1
ATOM 7662 C C . ILE A 1 981 ? 42.510 -10.864 -12.508 1.00 77.25 981 ILE A C 1
ATOM 7664 O O . ILE A 1 981 ? 42.568 -9.901 -11.737 1.00 77.25 981 ILE A O 1
ATOM 7668 N N . CYS A 1 982 ? 43.125 -10.895 -13.686 1.00 72.44 982 CYS A N 1
ATOM 7669 C CA . CYS A 1 982 ? 43.872 -9.769 -14.236 1.00 72.44 982 CYS A CA 1
ATOM 7670 C C . CYS A 1 982 ? 43.004 -8.945 -15.194 1.00 72.44 982 CYS A C 1
ATOM 7672 O O . CYS A 1 982 ? 42.130 -9.479 -15.884 1.00 72.44 982 CYS A O 1
ATOM 7674 N N . ASP A 1 983 ? 43.255 -7.640 -15.246 1.00 67.31 983 ASP A N 1
ATOM 7675 C CA . ASP A 1 983 ? 42.666 -6.756 -16.247 1.00 67.31 983 ASP A CA 1
ATOM 7676 C C . ASP A 1 983 ? 43.155 -7.179 -17.652 1.00 67.31 983 ASP A C 1
ATOM 7678 O O . ASP A 1 983 ? 44.366 -7.308 -17.858 1.00 67.31 983 ASP A O 1
ATOM 7682 N N . PRO A 1 984 ? 42.257 -7.417 -18.628 1.00 63.28 984 PRO A N 1
ATOM 7683 C CA . PRO A 1 984 ? 42.646 -7.884 -19.959 1.00 63.28 984 PRO A CA 1
ATOM 7684 C C . PRO A 1 984 ? 43.519 -6.901 -20.752 1.00 63.28 984 PRO A C 1
ATOM 7686 O O . PRO A 1 984 ? 44.206 -7.323 -21.682 1.00 63.28 984 PRO A O 1
ATOM 7689 N N . GLU A 1 985 ? 43.453 -5.603 -20.443 1.00 64.69 985 GLU A N 1
ATOM 7690 C CA . GLU A 1 985 ? 44.176 -4.541 -21.150 1.00 64.69 985 GLU A CA 1
ATOM 7691 C C . GLU A 1 985 ? 45.509 -4.203 -20.476 1.00 64.69 985 GLU A C 1
ATOM 7693 O O . GLU A 1 985 ? 46.491 -3.940 -21.174 1.00 64.69 985 GLU A O 1
ATOM 7698 N N . THR A 1 986 ? 45.562 -4.206 -19.139 1.00 69.31 986 THR A N 1
ATOM 7699 C CA . THR A 1 986 ? 46.777 -3.827 -18.390 1.00 69.31 986 THR A CA 1
ATOM 7700 C C . THR A 1 986 ? 47.578 -5.014 -17.860 1.00 69.31 986 THR A C 1
ATOM 7702 O O . THR A 1 986 ? 48.730 -4.832 -17.469 1.00 69.31 986 THR A O 1
ATOM 7705 N N . CYS A 1 987 ? 47.003 -6.223 -17.863 1.00 60.91 987 CYS A N 1
ATOM 7706 C CA . CYS A 1 987 ? 47.538 -7.421 -17.207 1.00 60.91 987 CYS A CA 1
ATOM 7707 C C . CYS A 1 987 ? 47.807 -7.245 -15.698 1.00 60.91 987 CYS A C 1
ATOM 7709 O O . CYS A 1 987 ? 48.518 -8.058 -15.110 1.00 60.91 987 CYS A O 1
ATOM 7711 N N . GLU A 1 988 ? 47.253 -6.207 -15.062 1.00 64.38 988 GLU A N 1
ATOM 7712 C CA . GLU A 1 988 ? 47.391 -5.975 -13.621 1.00 64.38 988 GLU A CA 1
ATOM 7713 C C . GLU A 1 988 ? 46.321 -6.747 -12.838 1.00 64.38 988 GLU A C 1
ATOM 7715 O O . GLU A 1 988 ? 45.177 -6.882 -13.281 1.00 64.38 988 GLU A O 1
ATOM 7720 N N . GLU A 1 989 ? 46.681 -7.246 -11.655 1.00 64.75 989 GLU A N 1
ATOM 7721 C CA . GLU A 1 989 ? 45.754 -7.932 -10.753 1.00 64.75 989 GLU A CA 1
ATOM 7722 C C . GLU A 1 989 ? 44.631 -6.990 -10.300 1.00 64.75 989 GLU A C 1
ATOM 7724 O O . GLU A 1 989 ? 44.862 -5.908 -9.757 1.00 64.75 989 GLU A O 1
ATOM 7729 N N . THR A 1 990 ? 43.383 -7.422 -10.477 1.00 69.12 990 THR A N 1
ATOM 7730 C CA . THR A 1 990 ? 42.201 -6.627 -10.102 1.00 69.12 990 THR A CA 1
ATOM 7731 C C . THR A 1 990 ? 41.859 -6.717 -8.610 1.00 69.12 990 THR A C 1
ATOM 7733 O O . THR A 1 990 ? 40.927 -6.053 -8.149 1.00 69.12 990 THR A O 1
ATOM 7736 N N . GLY A 1 991 ? 42.578 -7.549 -7.844 1.00 70.12 991 GLY A N 1
ATOM 7737 C CA . GLY A 1 991 ? 42.230 -7.878 -6.459 1.00 70.12 991 GLY A CA 1
ATOM 7738 C C . GLY A 1 991 ? 40.885 -8.604 -6.360 1.00 70.12 991 GLY A C 1
ATOM 7739 O O . GLY A 1 991 ? 40.084 -8.301 -5.475 1.00 70.12 991 GLY A O 1
ATOM 7740 N N . SER A 1 992 ? 40.596 -9.475 -7.329 1.00 79.69 992 SER A N 1
ATOM 7741 C CA . SER A 1 992 ? 39.452 -10.388 -7.364 1.00 79.69 992 SER A CA 1
ATOM 7742 C C . SER A 1 992 ? 39.945 -11.771 -7.771 1.00 79.69 992 SER A C 1
ATOM 7744 O O . SER A 1 992 ? 40.833 -11.876 -8.613 1.00 79.69 992 SER A O 1
ATOM 7746 N N . CYS A 1 993 ? 39.341 -12.825 -7.225 1.00 83.88 993 CYS A N 1
ATOM 7747 C CA . CYS A 1 993 ? 39.712 -14.203 -7.533 1.00 83.88 993 CYS A CA 1
ATOM 7748 C C . CYS A 1 993 ? 38.486 -15.075 -7.837 1.00 83.88 993 CYS A C 1
ATOM 7750 O O . CYS A 1 993 ? 37.350 -14.777 -7.443 1.00 83.88 993 CYS A O 1
ATOM 7752 N N . ILE A 1 994 ? 38.727 -16.182 -8.533 1.00 86.25 994 ILE A N 1
ATOM 7753 C CA . ILE A 1 994 ? 37.777 -17.288 -8.680 1.00 86.25 994 ILE A CA 1
ATOM 7754 C C . ILE A 1 994 ? 38.280 -18.436 -7.816 1.00 86.25 994 ILE A C 1
ATOM 7756 O O . ILE A 1 994 ? 39.457 -18.769 -7.877 1.00 86.25 994 ILE A O 1
ATOM 7760 N N . VAL A 1 995 ? 37.380 -19.045 -7.040 1.00 88.19 995 VAL A N 1
ATOM 7761 C CA . VAL A 1 995 ? 37.674 -20.216 -6.208 1.00 88.19 995 VAL A CA 1
ATOM 7762 C C . VAL A 1 995 ? 36.757 -21.369 -6.601 1.00 88.19 995 VAL A C 1
ATOM 7764 O O . VAL A 1 995 ? 35.528 -21.221 -6.670 1.00 88.19 995 VAL A O 1
ATOM 7767 N N . GLU A 1 996 ? 37.359 -22.533 -6.823 1.00 86.44 996 GLU A N 1
ATOM 7768 C CA . GLU A 1 996 ? 36.683 -23.776 -7.176 1.00 86.44 996 GLU A CA 1
ATOM 7769 C C . GLU A 1 996 ? 37.146 -24.930 -6.291 1.00 86.44 996 GLU A C 1
ATOM 7771 O O . GLU A 1 996 ? 38.314 -25.040 -5.926 1.00 86.44 996 GLU A O 1
ATOM 7776 N N . CYS A 1 997 ? 36.215 -25.828 -5.971 1.00 87.56 997 CYS A N 1
ATOM 7777 C CA . CYS A 1 997 ? 36.511 -27.047 -5.231 1.00 87.56 997 CYS A CA 1
ATOM 7778 C C . CYS A 1 997 ? 36.068 -28.269 -6.042 1.00 87.56 997 CYS A C 1
ATOM 7780 O O . CYS A 1 997 ? 35.031 -28.239 -6.710 1.00 87.56 997 CYS A O 1
ATOM 7782 N N . THR A 1 998 ? 36.803 -29.375 -5.941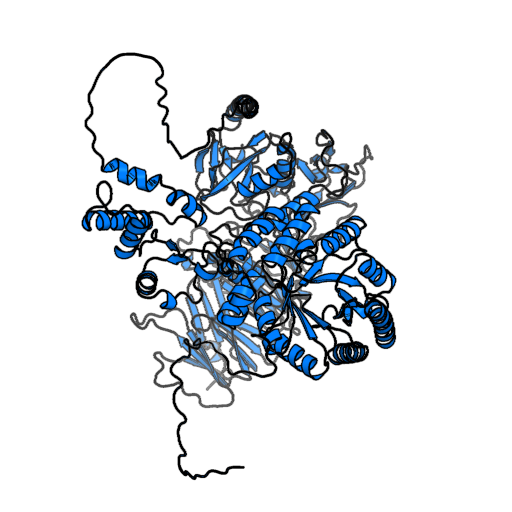 1.00 84.81 998 THR A N 1
ATOM 7783 C CA . THR A 1 998 ? 36.416 -30.661 -6.552 1.00 84.81 998 THR A CA 1
ATOM 7784 C C . THR A 1 998 ? 36.124 -31.710 -5.485 1.00 84.81 998 THR A C 1
ATOM 7786 O O . THR A 1 998 ? 36.649 -31.644 -4.373 1.00 84.81 998 THR A O 1
ATOM 7789 N N . THR A 1 999 ? 35.264 -32.684 -5.793 1.00 80.69 999 THR A N 1
ATOM 7790 C CA . THR A 1 999 ? 34.869 -33.757 -4.867 1.00 80.69 999 THR A CA 1
ATOM 7791 C C . THR A 1 999 ? 35.034 -35.129 -5.527 1.00 80.69 999 THR A C 1
ATOM 7793 O O . THR A 1 999 ? 34.717 -35.314 -6.698 1.00 80.69 999 THR A O 1
ATOM 7796 N N . GLY A 1 1000 ? 35.535 -36.117 -4.779 1.00 68.50 1000 GLY A N 1
ATOM 7797 C CA . GLY A 1 1000 ? 35.496 -37.532 -5.183 1.00 68.50 1000 GLY A CA 1
ATOM 7798 C C . GLY A 1 1000 ? 36.547 -38.016 -6.195 1.00 68.50 1000 GLY A C 1
ATOM 7799 O O . GLY A 1 1000 ? 36.576 -39.213 -6.471 1.00 68.50 1000 GLY A O 1
ATOM 7800 N N . THR A 1 1001 ? 37.436 -37.158 -6.707 1.00 67.00 1001 THR A N 1
ATOM 7801 C CA . THR A 1 1001 ? 38.519 -37.548 -7.634 1.00 67.00 1001 THR A CA 1
ATOM 7802 C C . THR A 1 1001 ? 39.910 -37.233 -7.070 1.00 67.00 1001 THR A C 1
ATOM 7804 O O . THR A 1 1001 ? 40.085 -36.283 -6.307 1.00 67.00 1001 THR A O 1
ATOM 7807 N N . ASN A 1 1002 ? 40.914 -38.043 -7.438 1.00 62.44 1002 ASN A N 1
ATOM 7808 C CA . ASN A 1 1002 ? 42.325 -37.784 -7.107 1.00 62.44 1002 ASN A CA 1
ATOM 7809 C C . ASN A 1 1002 ? 43.013 -36.878 -8.144 1.00 62.44 1002 ASN A C 1
ATOM 7811 O O . ASN A 1 1002 ? 43.971 -36.185 -7.799 1.00 62.44 1002 ASN A O 1
ATOM 7815 N N . SER A 1 1003 ? 42.514 -36.862 -9.383 1.00 62.09 1003 SER A N 1
ATOM 7816 C CA . SER A 1 1003 ? 42.933 -35.974 -10.471 1.00 62.09 1003 SER A CA 1
ATOM 7817 C C . SER A 1 1003 ? 41.950 -34.809 -10.635 1.00 62.09 1003 SER A C 1
ATOM 7819 O O . SER A 1 1003 ? 40.739 -34.989 -10.466 1.00 62.09 1003 SER A O 1
ATOM 7821 N N . HIS A 1 1004 ? 42.473 -33.629 -10.968 1.00 74.25 1004 HIS A N 1
ATOM 7822 C CA . HIS A 1 1004 ? 41.704 -32.466 -11.413 1.00 74.25 1004 HIS A CA 1
ATOM 7823 C C . HIS A 1 1004 ? 42.491 -31.767 -12.532 1.00 74.25 1004 HIS A C 1
ATOM 7825 O O . HIS A 1 1004 ? 43.720 -31.778 -12.511 1.00 74.25 1004 HIS A O 1
ATOM 7831 N N . GLU A 1 1005 ? 41.783 -31.226 -13.519 1.00 69.81 1005 GLU A N 1
ATOM 7832 C CA . GLU A 1 1005 ? 42.344 -30.469 -14.642 1.00 69.81 1005 GLU A CA 1
ATOM 7833 C C . GLU A 1 1005 ? 41.511 -29.194 -14.816 1.00 69.81 1005 GLU A C 1
ATOM 7835 O O . GLU A 1 1005 ? 40.297 -29.220 -14.597 1.00 69.81 1005 GLU A O 1
ATOM 7840 N N . HIS A 1 1006 ? 42.157 -28.097 -15.210 1.00 78.62 1006 HIS A N 1
ATOM 7841 C CA . HIS A 1 1006 ? 41.501 -26.836 -15.564 1.00 78.62 1006 HIS A CA 1
ATOM 7842 C C . HIS A 1 1006 ? 41.434 -26.684 -17.089 1.00 78.62 1006 HIS A C 1
ATOM 7844 O O . HIS A 1 1006 ? 42.268 -27.240 -17.809 1.00 78.62 1006 HIS A O 1
ATOM 7850 N N . GLU A 1 1007 ? 40.438 -25.958 -17.608 1.00 64.75 1007 GLU A N 1
ATOM 7851 C CA . GLU A 1 1007 ? 40.297 -25.796 -19.056 1.00 64.75 1007 GLU A CA 1
ATOM 7852 C C . GLU A 1 1007 ? 41.462 -24.970 -19.642 1.00 64.75 1007 GLU A C 1
ATOM 7854 O O . GLU A 1 1007 ? 41.763 -23.890 -19.136 1.00 64.75 1007 GLU A O 1
ATOM 7859 N N . PRO A 1 1008 ? 42.058 -25.373 -20.785 1.00 55.75 1008 PRO A N 1
ATOM 7860 C CA . PRO A 1 1008 ? 43.173 -24.645 -21.411 1.00 55.75 1008 PRO A CA 1
ATOM 7861 C C . PRO A 1 1008 ? 42.850 -23.215 -21.881 1.00 55.75 1008 PRO A C 1
ATOM 7863 O O . PRO A 1 1008 ? 43.725 -22.530 -22.404 1.00 55.75 1008 PRO A O 1
ATOM 7866 N N . ARG A 1 1009 ? 41.580 -22.797 -21.808 1.00 52.16 1009 ARG A N 1
ATOM 7867 C CA . ARG A 1 1009 ? 41.097 -21.473 -22.232 1.00 52.16 1009 ARG A CA 1
ATOM 7868 C C . ARG A 1 1009 ? 41.084 -20.447 -21.101 1.00 52.16 1009 ARG A C 1
ATOM 7870 O O . ARG A 1 1009 ? 40.807 -19.279 -21.370 1.00 52.16 1009 ARG A O 1
ATOM 7877 N N . ASP A 1 1010 ? 41.359 -20.864 -19.870 1.00 58.00 1010 ASP A N 1
ATOM 7878 C CA . ASP A 1 1010 ? 41.506 -19.942 -18.754 1.00 58.00 1010 ASP A CA 1
ATOM 7879 C C . ASP A 1 1010 ? 42.792 -19.117 -18.918 1.00 58.00 1010 ASP A C 1
ATOM 7881 O O . ASP A 1 1010 ? 43.879 -19.651 -19.112 1.00 58.00 1010 ASP A O 1
ATOM 7885 N N . ILE A 1 1011 ? 42.659 -17.790 -18.875 1.00 50.72 1011 ILE A N 1
ATOM 7886 C CA . ILE A 1 1011 ? 43.790 -16.856 -18.839 1.00 50.72 1011 ILE A CA 1
ATOM 7887 C C . ILE A 1 1011 ? 44.184 -16.693 -17.359 1.00 50.72 1011 ILE A C 1
ATOM 7889 O O . ILE A 1 1011 ? 43.361 -16.212 -16.577 1.00 50.72 1011 ILE A O 1
ATOM 7893 N N . GLY A 1 1012 ? 45.399 -17.119 -16.986 1.00 58.19 1012 GLY A N 1
ATOM 7894 C CA . GLY A 1 1012 ? 45.958 -17.076 -15.619 1.00 58.19 1012 GLY A CA 1
ATOM 7895 C C . GLY A 1 1012 ? 46.342 -18.460 -15.064 1.00 58.19 1012 GLY A C 1
ATOM 7896 O O . GLY A 1 1012 ? 45.735 -19.462 -15.437 1.00 58.19 1012 GLY A O 1
ATOM 7897 N N . ASP A 1 1013 ? 47.342 -18.517 -14.176 1.00 72.25 1013 ASP A N 1
ATOM 7898 C CA . ASP A 1 1013 ? 47.793 -19.766 -13.545 1.00 72.25 1013 ASP A CA 1
ATOM 7899 C C . ASP A 1 1013 ? 46.895 -20.122 -12.348 1.00 72.25 1013 ASP A C 1
ATOM 7901 O O . ASP A 1 1013 ? 46.727 -19.336 -11.416 1.00 72.25 1013 ASP A O 1
ATOM 7905 N N . TRP A 1 1014 ? 46.302 -21.317 -12.370 1.00 82.62 1014 TRP A N 1
ATOM 7906 C CA . TRP A 1 1014 ? 45.548 -21.851 -11.235 1.00 82.62 1014 TRP A CA 1
ATOM 7907 C C . TRP A 1 1014 ? 46.496 -22.344 -10.137 1.00 82.62 1014 TRP A C 1
ATOM 7909 O O . TRP A 1 1014 ? 47.422 -23.114 -10.399 1.00 82.62 1014 TRP A O 1
ATOM 7919 N N . VAL A 1 1015 ? 46.219 -21.961 -8.891 1.00 84.94 1015 VAL A N 1
ATOM 7920 C CA . VAL A 1 1015 ? 46.909 -22.457 -7.693 1.00 84.94 1015 VAL A CA 1
ATOM 7921 C C . VAL A 1 1015 ? 45.988 -23.431 -6.969 1.00 84.94 1015 VAL A C 1
ATOM 7923 O O . VAL A 1 1015 ? 44.855 -23.085 -6.638 1.00 84.94 1015 VAL A O 1
ATOM 7926 N N . CYS A 1 1016 ? 46.466 -24.649 -6.707 1.00 85.25 1016 CYS A N 1
ATOM 7927 C CA . CYS A 1 1016 ? 45.653 -25.739 -6.171 1.00 85.25 1016 CYS A CA 1
ATOM 7928 C C . CYS A 1 1016 ? 46.310 -26.440 -4.983 1.00 85.25 1016 CYS A C 1
ATOM 7930 O O . CYS A 1 1016 ? 47.498 -26.751 -5.009 1.00 85.25 1016 CYS A O 1
ATOM 7932 N N . MET A 1 1017 ? 45.508 -26.773 -3.970 1.00 85.06 1017 MET A N 1
ATOM 7933 C CA . MET A 1 1017 ? 45.941 -27.510 -2.777 1.00 85.06 1017 MET A CA 1
ATOM 7934 C C . MET A 1 1017 ? 44.981 -28.648 -2.468 1.00 85.06 1017 MET A C 1
ATOM 7936 O O . MET A 1 1017 ? 43.767 -28.560 -2.686 1.00 85.06 1017 MET A O 1
ATOM 7940 N N . ARG A 1 1018 ? 45.529 -29.711 -1.879 1.00 81.19 1018 ARG A N 1
ATOM 7941 C CA . ARG A 1 1018 ? 44.744 -30.780 -1.269 1.00 81.19 1018 ARG A CA 1
ATOM 7942 C C . ARG A 1 1018 ? 44.480 -30.457 0.203 1.00 81.19 1018 ARG A C 1
ATOM 7944 O O . ARG A 1 1018 ? 45.434 -30.448 0.974 1.00 81.19 1018 ARG A O 1
ATOM 7951 N N . PRO A 1 1019 ? 43.213 -30.374 0.647 1.00 74.00 1019 PRO A N 1
ATOM 7952 C CA . PRO A 1 1019 ? 42.833 -30.231 2.062 1.00 74.00 1019 PRO A CA 1
ATOM 7953 C C . PRO A 1 1019 ? 43.298 -31.363 3.005 1.00 74.00 1019 PRO A C 1
ATOM 7955 O O . PRO A 1 1019 ? 42.869 -31.429 4.155 1.00 74.00 1019 PRO A O 1
ATOM 7958 N N . ARG A 1 1020 ? 44.094 -32.329 2.526 1.00 66.19 1020 ARG A N 1
ATOM 7959 C CA . ARG A 1 1020 ? 44.559 -33.497 3.291 1.00 66.19 1020 ARG A CA 1
ATOM 7960 C C . ARG A 1 1020 ? 46.042 -33.446 3.676 1.00 66.19 1020 ARG A C 1
ATOM 7962 O O . ARG A 1 1020 ? 46.388 -34.164 4.602 1.00 66.19 1020 ARG A O 1
ATOM 7969 N N . GLY A 1 1021 ? 46.871 -32.639 3.008 1.00 59.00 1021 GLY A N 1
ATOM 7970 C CA . GLY A 1 1021 ? 48.337 -32.614 3.182 1.00 59.00 1021 GLY A CA 1
ATOM 7971 C C . GLY A 1 1021 ? 48.860 -31.355 3.879 1.00 59.00 1021 GLY A C 1
ATOM 7972 O O . GLY A 1 1021 ? 49.829 -30.772 3.430 1.00 59.00 1021 GLY A O 1
ATOM 7973 N N . GLY A 1 1022 ? 48.156 -30.848 4.899 1.00 67.75 1022 GLY A N 1
ATOM 7974 C CA . GLY A 1 1022 ? 48.542 -29.589 5.560 1.00 67.75 1022 GLY A CA 1
ATOM 7975 C C . GLY A 1 1022 ? 48.255 -28.320 4.735 1.00 67.75 1022 GLY A C 1
ATOM 7976 O O . GLY A 1 1022 ? 47.714 -28.393 3.631 1.00 67.75 1022 GLY A O 1
ATOM 7977 N N . GLY A 1 1023 ? 48.526 -27.142 5.314 1.00 78.56 1023 GLY A N 1
ATOM 7978 C CA . GLY A 1 1023 ? 48.341 -25.835 4.660 1.00 78.56 1023 GLY A CA 1
ATOM 7979 C C . GLY A 1 1023 ? 47.228 -24.938 5.223 1.00 78.56 1023 GLY A C 1
ATOM 7980 O O . GLY A 1 1023 ? 46.358 -25.362 5.995 1.00 78.56 1023 GLY A O 1
ATOM 7981 N N . TYR A 1 1024 ? 47.267 -23.667 4.820 1.00 83.12 1024 TYR A N 1
ATOM 7982 C CA . TYR A 1 1024 ? 46.411 -22.577 5.290 1.00 83.12 1024 TYR A CA 1
ATOM 7983 C C . TYR A 1 1024 ? 45.788 -21.823 4.111 1.00 83.12 1024 TYR A C 1
ATOM 7985 O O . TYR A 1 1024 ? 46.409 -21.649 3.061 1.00 83.12 1024 TYR A O 1
ATOM 7993 N N . LEU A 1 1025 ? 44.545 -21.382 4.305 1.00 84.75 1025 LEU A N 1
ATOM 7994 C CA . LEU A 1 1025 ? 43.852 -20.442 3.429 1.00 84.75 1025 LEU A CA 1
ATOM 7995 C C . LEU A 1 1025 ? 43.894 -19.062 4.081 1.00 84.75 1025 LEU A C 1
ATOM 7997 O O . LEU A 1 1025 ? 43.542 -18.928 5.256 1.00 84.75 1025 LEU A O 1
ATOM 8001 N N . GLU A 1 1026 ? 44.268 -18.049 3.314 1.00 83.06 1026 GLU A N 1
ATOM 8002 C CA . GLU A 1 1026 ? 44.288 -16.654 3.743 1.00 83.06 1026 GLU A CA 1
ATOM 8003 C C . GLU A 1 1026 ? 43.330 -15.831 2.885 1.00 83.06 1026 GLU A C 1
ATOM 8005 O O . GLU A 1 1026 ? 43.238 -16.009 1.670 1.00 83.06 1026 GLU A O 1
ATOM 8010 N N . PHE A 1 1027 ? 42.619 -14.903 3.521 1.00 77.81 1027 PHE A N 1
ATOM 8011 C CA . PHE A 1 1027 ? 41.875 -13.872 2.814 1.00 77.81 1027 PHE A CA 1
ATOM 8012 C C . PHE A 1 1027 ? 42.100 -12.517 3.459 1.00 77.81 1027 PHE A C 1
ATOM 8014 O O . PHE A 1 1027 ? 41.740 -12.304 4.623 1.00 77.81 1027 PHE A O 1
ATOM 8021 N N . ALA A 1 1028 ? 42.625 -11.582 2.676 1.00 73.25 1028 ALA A N 1
ATOM 8022 C CA . ALA A 1 1028 ? 42.776 -10.198 3.085 1.00 73.25 1028 ALA A CA 1
ATOM 8023 C C . ALA A 1 1028 ? 41.809 -9.319 2.291 1.00 73.25 1028 ALA A C 1
ATOM 8025 O O . ALA A 1 1028 ? 41.700 -9.433 1.074 1.00 73.25 1028 ALA A O 1
ATOM 8026 N N . CYS A 1 1029 ? 41.097 -8.432 2.987 1.00 68.25 1029 CYS A N 1
ATOM 8027 C CA . CYS A 1 1029 ? 40.209 -7.460 2.361 1.00 68.25 1029 CYS A CA 1
ATOM 8028 C C . CYS A 1 1029 ? 40.595 -6.037 2.774 1.00 68.25 1029 CYS A C 1
ATOM 8030 O O . CYS A 1 1029 ? 40.683 -5.681 3.959 1.00 68.25 1029 CYS A O 1
ATOM 8032 N N . GLU A 1 1030 ? 40.822 -5.222 1.754 1.00 66.12 1030 GLU A N 1
ATOM 8033 C CA . GLU A 1 1030 ? 41.069 -3.791 1.825 1.00 66.12 1030 GLU A CA 1
ATOM 8034 C C . GLU A 1 1030 ? 39.867 -3.050 1.227 1.00 66.12 1030 GLU A C 1
ATOM 8036 O O . GLU A 1 1030 ? 38.976 -3.633 0.614 1.00 66.12 1030 GLU A O 1
ATOM 8041 N N . HIS A 1 1031 ? 39.815 -1.730 1.393 1.00 58.31 1031 HIS A N 1
ATOM 8042 C CA . HIS A 1 1031 ? 38.642 -0.909 1.061 1.00 58.31 1031 HIS A CA 1
ATOM 8043 C C . HIS A 1 1031 ? 38.158 -1.030 -0.409 1.00 58.31 1031 HIS A C 1
ATOM 8045 O O . HIS A 1 1031 ? 37.059 -0.565 -0.728 1.00 58.31 1031 HIS A O 1
ATOM 8051 N N . LYS A 1 1032 ? 38.975 -1.590 -1.315 1.00 56.88 1032 LYS A N 1
ATOM 8052 C CA . LYS A 1 1032 ? 38.651 -1.796 -2.737 1.00 56.88 1032 LYS A CA 1
ATOM 8053 C C . LYS A 1 1032 ? 39.089 -3.143 -3.323 1.00 56.88 1032 LYS A C 1
ATOM 8055 O O . LYS A 1 1032 ? 38.745 -3.403 -4.470 1.00 56.88 1032 LYS A O 1
ATOM 8060 N N . THR A 1 1033 ? 39.843 -3.957 -2.594 1.00 61.47 1033 THR A N 1
ATOM 8061 C CA . THR A 1 1033 ? 40.495 -5.163 -3.122 1.00 61.47 1033 THR A CA 1
ATOM 8062 C C . THR A 1 1033 ? 40.365 -6.307 -2.125 1.00 61.47 1033 THR A C 1
ATOM 8064 O O . THR A 1 1033 ? 40.350 -6.090 -0.910 1.00 61.47 1033 THR A O 1
ATOM 8067 N N . ALA A 1 1034 ? 40.246 -7.527 -2.636 1.00 69.12 1034 ALA A N 1
ATOM 8068 C CA . ALA A 1 1034 ? 40.274 -8.743 -1.843 1.00 69.12 1034 ALA A CA 1
ATOM 8069 C C . ALA A 1 1034 ? 41.307 -9.706 -2.436 1.00 69.12 1034 ALA A C 1
ATOM 8071 O O . ALA A 1 1034 ? 41.278 -9.993 -3.628 1.00 69.12 1034 ALA A O 1
ATOM 8072 N N . SER A 1 1035 ? 42.222 -10.206 -1.616 1.00 74.06 1035 SER A N 1
ATOM 8073 C CA . SER A 1 1035 ? 43.205 -11.206 -2.031 1.00 74.06 1035 SER A CA 1
ATOM 8074 C C . SER A 1 1035 ? 42.924 -12.518 -1.314 1.00 74.06 1035 SER A C 1
ATOM 8076 O O . SER A 1 1035 ? 42.773 -12.529 -0.090 1.00 74.06 1035 SER A O 1
ATOM 8078 N N . PHE A 1 1036 ? 42.874 -13.609 -2.074 1.00 82.25 1036 PHE A N 1
ATOM 8079 C CA . PHE A 1 1036 ? 42.826 -14.970 -1.549 1.00 82.25 1036 PHE A CA 1
ATOM 8080 C C . PHE A 1 1036 ? 44.199 -15.607 -1.760 1.00 82.25 1036 PHE A C 1
ATOM 8082 O O . PHE A 1 1036 ? 44.793 -15.454 -2.823 1.00 82.25 1036 PHE A O 1
ATOM 8089 N N . GLY A 1 1037 ? 44.708 -16.292 -0.744 1.00 81.69 1037 GLY A N 1
ATOM 8090 C CA . GLY A 1 1037 ? 46.019 -16.926 -0.771 1.00 81.69 1037 GLY A CA 1
ATOM 8091 C C . GLY A 1 1037 ? 45.978 -18.324 -0.175 1.00 81.69 1037 GLY A C 1
ATOM 8092 O O . GLY A 1 1037 ? 45.119 -18.651 0.648 1.00 81.69 1037 GLY A O 1
ATOM 8093 N N . MET A 1 1038 ? 46.925 -19.157 -0.599 1.00 84.06 1038 MET A N 1
ATOM 8094 C CA . MET A 1 1038 ? 47.115 -20.510 -0.084 1.00 84.06 1038 MET A CA 1
ATOM 8095 C C . MET A 1 1038 ? 48.603 -20.752 0.144 1.00 84.06 1038 MET A C 1
ATOM 8097 O O . MET A 1 1038 ? 49.401 -20.514 -0.759 1.00 84.06 1038 MET A O 1
ATOM 8101 N N . TYR A 1 1039 ? 48.978 -21.232 1.328 1.00 79.69 1039 TYR A N 1
ATOM 8102 C CA . TYR A 1 1039 ? 50.379 -21.525 1.647 1.00 79.69 1039 TYR A CA 1
ATOM 8103 C C . TYR A 1 1039 ? 50.527 -22.631 2.695 1.00 79.69 1039 TYR A C 1
ATOM 8105 O O . TYR A 1 1039 ? 49.598 -22.945 3.441 1.00 79.69 1039 TYR A O 1
ATOM 8113 N N . THR A 1 1040 ? 51.722 -23.208 2.765 1.00 74.38 1040 THR A N 1
ATOM 8114 C CA . THR A 1 1040 ? 52.198 -24.096 3.832 1.00 74.38 1040 THR A CA 1
ATOM 8115 C C . THR A 1 1040 ? 53.137 -23.308 4.746 1.00 74.38 1040 THR A C 1
ATOM 8117 O O . THR A 1 1040 ? 53.870 -22.430 4.293 1.00 74.38 1040 THR A O 1
ATOM 8120 N N . ARG A 1 1041 ? 53.078 -23.544 6.062 1.00 70.75 1041 ARG A N 1
ATOM 8121 C CA . ARG A 1 1041 ? 54.051 -22.950 6.993 1.00 70.75 1041 ARG A CA 1
ATOM 8122 C C . ARG A 1 1041 ? 55.330 -23.787 6.938 1.00 70.75 1041 ARG A C 1
ATOM 8124 O O . ARG A 1 1041 ? 55.231 -25.007 6.890 1.00 70.75 1041 ARG A O 1
ATOM 8131 N N . ALA A 1 1042 ? 56.495 -23.139 6.984 1.00 55.41 1042 ALA A N 1
ATOM 8132 C CA . ALA A 1 1042 ? 57.801 -23.810 6.906 1.00 55.41 1042 ALA A CA 1
ATOM 8133 C C . ALA A 1 1042 ? 57.971 -24.920 7.967 1.00 55.41 1042 ALA A C 1
ATOM 8135 O O . ALA A 1 1042 ? 58.649 -25.910 7.731 1.00 55.41 1042 ALA A O 1
ATOM 8136 N N . ASP A 1 1043 ? 57.301 -24.779 9.111 1.00 53.91 1043 ASP A N 1
ATOM 8137 C CA . ASP A 1 1043 ? 57.345 -25.714 10.239 1.00 53.91 1043 ASP A CA 1
ATOM 8138 C C . ASP A 1 1043 ? 56.517 -27.005 10.012 1.00 53.91 1043 ASP A C 1
ATOM 8140 O O . ASP A 1 1043 ? 56.617 -27.933 10.809 1.00 53.91 1043 ASP A O 1
ATOM 8144 N N . GLU A 1 1044 ? 55.670 -27.061 8.971 1.00 51.53 1044 GLU A N 1
ATOM 8145 C CA . GLU A 1 1044 ? 54.849 -28.232 8.598 1.00 51.53 1044 GLU A CA 1
ATOM 8146 C C . GLU A 1 1044 ? 55.398 -28.969 7.350 1.00 51.53 1044 GLU A C 1
ATOM 8148 O O . GLU A 1 1044 ? 54.830 -29.984 6.957 1.00 51.53 1044 GLU A O 1
ATOM 8153 N N . GLU A 1 1045 ? 56.494 -28.501 6.728 1.00 46.94 1045 GLU A N 1
ATOM 8154 C CA . GLU A 1 1045 ? 57.104 -29.141 5.540 1.00 46.94 1045 GLU A CA 1
ATOM 8155 C C . GLU A 1 1045 ? 57.930 -30.406 5.860 1.00 46.94 1045 GLU A C 1
ATOM 8157 O O . GLU A 1 1045 ? 58.250 -31.159 4.945 1.00 46.94 1045 GLU A O 1
ATOM 8162 N N . GLU A 1 1046 ? 58.255 -30.683 7.130 1.00 42.03 1046 GLU A N 1
ATOM 8163 C CA . GLU A 1 1046 ? 59.078 -31.849 7.519 1.00 42.03 1046 GLU A CA 1
ATOM 8164 C C . GLU A 1 1046 ? 58.308 -33.186 7.606 1.00 42.03 1046 GLU A C 1
ATOM 8166 O O . GLU A 1 1046 ? 58.945 -34.236 7.671 1.00 42.03 1046 GLU A O 1
ATOM 8171 N N . ASP A 1 1047 ? 56.968 -33.186 7.578 1.00 42.03 1047 ASP A N 1
ATOM 8172 C CA . ASP A 1 1047 ? 56.152 -34.404 7.773 1.00 42.03 1047 ASP A CA 1
ATOM 8173 C C . ASP A 1 1047 ? 55.633 -35.049 6.463 1.00 42.03 1047 ASP A C 1
ATOM 8175 O O . ASP A 1 1047 ? 54.982 -36.095 6.523 1.00 42.03 1047 ASP A O 1
ATOM 8179 N N . ASP A 1 1048 ? 55.920 -34.464 5.290 1.00 35.22 1048 ASP A N 1
ATOM 8180 C CA . ASP A 1 1048 ? 55.395 -34.890 3.973 1.00 35.22 1048 ASP A CA 1
ATOM 8181 C C . ASP A 1 1048 ? 56.495 -35.344 2.962 1.00 35.22 1048 ASP A C 1
ATOM 8183 O O . ASP A 1 1048 ? 56.282 -35.280 1.745 1.00 35.22 1048 ASP A O 1
ATOM 8187 N N . GLU A 1 1049 ? 57.649 -35.851 3.439 1.00 29.97 1049 GLU A N 1
ATOM 8188 C CA . GLU A 1 1049 ? 58.576 -36.709 2.647 1.00 29.97 1049 GLU A CA 1
ATOM 8189 C C . GLU A 1 1049 ? 58.272 -38.214 2.768 1.00 29.97 1049 GLU A C 1
ATOM 8191 O O . GLU A 1 1049 ? 58.183 -38.742 3.904 1.00 29.97 1049 GLU A O 1
#

Sequence (1049 aa):
MCGTENGSVGAAPHPAQNANNPATSVYSQVQDFLSNTNRYKIIESTLREGEQFSNAFFTRENKVKIATMLSDFGVDYIELTSPVSSQASYDDCKHICSLGLKAKILTHVRCNMDDAKRAVECGVDGVDLVIGTSSFLREYSHGKSMEMIQKTAIEVIEYVKSQGVEVRFSSEDSFRSDLVDILALYKAVDKAGVNRVGIADTVGGATPRMVYDLVRTLRGVVGCDIETHFHDDTGCAVANAVTALEGGATHVDTSVLGIGERNGITPLGALMARMVVTAPEYTKTHYKLPKLKEIEEYVASVVQVNIPFNNPITGFCAFTHKAGIHAKAILANPSTYEIIDPALFGLTRYVNITSRITGWNAVKGRISQLGLDGPGGFETDDQIKEVTAKIKQMADSEQPSPVQYFCIVSVEELTEVFLSFVHLPSTTQTRSSTHTTSAFRVRVSSRTLVSRRRLDPSSIEEVMYLDRMNDLSAKTKGHVYITPECGLCDQIIHANEWTVALLGNEDCLSPLYLTKKFRFPKSREAIKSVDELTLCQRLQCKMCDMAHLSVIIHTNCYRVFQQSYHREGAMDPIWVASAWKFPWRHRPPQRKPRLDLTDTTLVSIGGPVAEAICIPVISSGGILSFKALLRRCHGPSKNPFEPEQDATRFSLAAVKAWKRGVQGMDAACDESESELFIVRLTVDCLGLKEIQRLQVWPEYNHIRSNTCAYVSFTQGQANSSFISSKFGRAFIENPHDSRDFQFCDTPSPPVRGLKMLPRPDRPGSIRYRTVDLLSTTGLTFFFLRGFIMAVHSHTANSPVAAPTIQHFSRHEQDHMIWTYIPISSTDSLLRIGVGDAWQRHIEICTKLTGTFLFGPYQCYTDTDNVSGNEPSVLVHNVPTKRVGGSLGIVTEHNFESESLLSLPRYHKDDKDPSRLRCTNTEVPAKNITRADVYYNRKNGYCEGLLLEYANGAQRAVGQCRIGIDPFKAYGKPSWICYRDICDPETCEETGSCIVECTTGTNSHEHEPRDIGDWVCMRPRGGGYLEFACEHKTASFGMYTRADEEEDDE

Foldseek 3Di:
DDDDDDDDDDDDDDDDDPPDDDDDFPQADDDDVLFCLQFAAEEAECQAQVCQFPLFDDDLVNLLVLLQLVLVQFHQEYEHEQCVVDVRSLVSLLVSLPPPGNHFYEYEDELAQVSLVSNVVSVGQEYEYEDEAAPVCCVVPDPDDLVRVLVSNLVSLLVNVVSVHAYEYEYPQQLRHDLVSVLVSLLSVLVSPHQEYEYENNPQPDALVSLLVSLLVSVVRHDHAYEYWHDCPPPCQLSSQNSSSRSNHHYYYEYDLQRGNPNHHHHPLSNLLVSCLHNVVSSLVRGQLLSSLVSNVSSCVNSVHDNALCHDLNRVCNQEAEAAPLVVVCVVPVVVPPSDDSVSNVDDHHYDQQALRRDLVNLVVVCVVVVQDDDLHPPDSVSSVVVSVVSNVVNVPDDDAPVVVVVVPPPVVVVVVSVVPDDDDDDDDDDDDDDDDDDDDDDDDDDDDDDDDDDDPPVVVVVVQVVLLVVQVVQQVQEAEAAQAALQQRDGNAFQFWKKKWFADPQLQFTRDIWDIDTHHPDQAWDADGSRHIYGNDAPDPSLLRHTDMGMHGPVLVVVQCVVDPDPDSRNLVSCQRVCLAQEDDGSPHHPLPPLQPPCVQPPPDPVNVVVSPDDDPDDDDPVVNVVSVCQLQAPDPDPPDDDDDWDKDQLLQAAKAAFRDPDTNGDDDDDDDAWWKWKFKHFSRHTGMIHIGRDQDAWDPDFASGIKMWIDTSVQSRQKMWTDDSRGIHIYGPDHPLLIAIERTSHHLEDSQPDPPSFPDSFWRYKYKDFQVQAQKKKFKDALQFGQDIDGAHPVRNACVVVCVPDDPVRVLQIFIDMGGAFPPKAWFKWFWFDPVWIWIWTQIDPFGIWIWWFDDDDDGTPTMDNGGFGMKMKINGDPPTGIFIATDDPVPSHPNRGHGDDDDDPPPPDSQPIFGTKGKGKLAQFQKKKFFADPPPRFTQWIWTAGPVRDIDIAGRCRPPPTDIDMDGQFQKKKKWFDADPVPRHTQQTMHIDTDPDDNDDDDDPPDDTDMDMDGSHQIWMWMWIDTSRHIDIDIDHDPVSVPPPD